Protein AF-0000000081042507 (afdb_homodimer)

Radius of gyration: 33.46 Å; Cα contacts (8 Å, |Δi|>4): 1406; chains: 2; bounding box: 87×88×165 Å

Solvent-accessible surface area (backbone atoms only — not comparable to full-atom values): 45639 Å² total; per-residue (Å²): 136,84,80,79,80,81,81,81,81,81,83,81,81,78,78,77,79,76,79,81,72,80,75,75,75,75,74,64,66,65,68,59,54,66,60,54,75,64,58,70,52,71,78,44,45,48,24,38,34,19,12,66,37,70,68,48,39,35,51,48,43,65,64,67,48,42,57,83,32,33,35,37,30,42,35,46,64,66,41,69,50,49,47,50,44,62,75,31,33,47,32,34,43,37,26,28,57,69,71,89,53,79,87,63,72,76,74,73,52,85,87,69,62,74,69,67,73,69,71,51,52,76,45,51,47,50,71,63,76,91,62,74,71,63,76,57,65,92,36,35,45,80,46,73,29,85,46,82,88,44,52,56,52,71,63,38,70,47,48,73,54,74,58,69,48,43,31,40,39,39,23,59,29,71,62,68,70,30,79,47,41,63,60,48,50,53,49,48,54,52,52,52,71,71,36,83,50,77,55,30,26,33,39,33,44,20,46,61,42,17,54,48,24,72,25,36,34,35,32,72,55,45,67,72,57,61,65,85,71,70,74,51,35,36,28,18,12,54,59,70,64,53,46,57,63,39,47,80,75,65,53,78,42,32,79,65,38,36,34,38,28,32,44,29,53,64,30,66,66,43,51,57,45,38,74,57,20,70,43,40,40,26,22,22,74,46,62,69,40,38,54,50,15,39,67,77,39,71,90,51,52,66,42,70,40,52,81,71,33,46,38,58,52,52,50,50,52,52,51,52,50,51,50,54,47,53,52,43,66,71,47,68,67,85,76,56,71,56,61,54,45,47,42,45,43,30,57,61,104,56,54,65,79,57,34,41,31,37,37,39,42,47,88,53,35,44,39,76,49,48,52,66,58,48,50,50,49,55,50,41,45,41,28,48,32,55,33,44,30,35,40,33,34,12,35,31,49,26,52,43,30,73,26,39,37,22,42,69,61,51,50,51,53,52,52,60,70,70,103,140,81,82,79,77,80,79,80,77,79,81,78,81,77,80,76,81,78,76,81,73,78,76,75,75,76,74,64,67,66,68,60,55,65,61,55,75,66,57,68,53,69,79,45,44,48,23,38,33,19,12,66,38,71,69,48,40,36,51,48,44,64,64,67,47,41,60,83,32,33,36,37,30,42,35,47,71,69,42,72,51,48,48,49,46,61,74,31,32,48,32,36,42,36,26,28,57,68,71,89,49,79,85,65,69,75,74,74,53,85,87,70,61,73,66,69,72,68,70,52,52,72,41,42,54,73,64,53,68,89,64,81,74,61,74,56,63,90,36,36,45,80,46,73,31,86,46,79,87,44,51,58,52,72,63,38,70,48,48,71,55,75,57,68,48,41,31,40,37,40,22,59,28,71,64,68,71,31,80,49,42,64,58,50,50,53,50,49,54,53,53,53,70,70,36,83,50,77,56,32,26,34,40,32,45,20,47,61,41,18,54,49,25,71,26,38,35,35,32,72,54,39,66,74,52,48,94,73,62,78,78,53,34,36,28,18,14,52,60,69,64,52,47,57,63,38,50,79,74,64,52,79,44,32,79,66,38,34,35,40,26,31,43,28,54,64,31,65,65,43,51,56,46,37,73,56,20,70,42,42,40,25,22,23,74,45,62,68,39,38,54,51,14,38,67,76,37,69,90,51,51,67,43,71,40,53,81,70,34,45,39,58,50,50,50,51,51,51,52,52,50,52,50,52,47,53,52,42,65,70,48,68,68,86,76,55,71,56,61,55,45,47,42,45,45,30,56,59,104,56,56,67,78,56,33,40,32,36,37,39,43,46,87,53,35,44,40,77,48,45,52,68,57,48,51,51,48,54,50,42,44,45,28,47,32,56,35,45,30,37,40,34,32,12,36,29,50,25,53,42,30,73,27,37,35,22,43,68,62,52,49,53,52,52,51,60,70,71,103

Foldseek 3Di:
DDPPDPPPPPPPPPPPPPDPPPPPPPPDPVVVVVLCQLVPLLLQFLFAAEEADPVLLLVCLLSNEAAAFEEEEELDQLPSNLLSNQVGYQAYEYEAADDDAPPDDPPCPPVNDPDDPPNCRNNVNADPDPPRPPSNVNHYDYYYDHAPVCVCCSQCVDVVDNDAGQEYEYEVCSHPVDQPPVVVVVVVVVVCVSHPRNRHGYYYYHSVLLVVLLQEAALVCCLVVVDDSFFQHEYEYADPVSLLSCLLSQLPPQLAFAEEEEPCFLPPSQVSNCVSHVHTEYEYQDPVRQVNNCVVPVPHHYDYDDLQPLVVVQVSSLVSLVVLVVVVVVVPDDDDPSSVVNSVCADDVHHDAAGQEYEYDDPPQQEQDCPVVVVSSVVSNCVRRVYRYYYYRHPNSNVNNSRYHYSVVVVVVSVVVVD/DDPPDPCPPPPPPPPPPPDDPPPPPPPDPVVVVVLCQLPPLLLQFLFAAEEQDPVLLLVCLLSNAAAAFEEEEELDQLPSNLLSNQVHYQAYEYEAADDDQPPDDPPCPPVNPPDDPPSCRRRVNQDPDPPNPPSNVNHYDYDYDHAPVCVCCSQCVDVVDLDAGQEYEYEVCSHPVDQPPVVVVVVVVVVCVSHPRNRHGYYYYHSVLLVVLLQEAALVVCLVVVVPRAWDHEYEYADPVSLLSCLLSQLPPQLAFAEEEEPCFLPPSQVSNCVSHVHTEYEYQDPVRQVNNCVVPVPHHYDYDDLQPLVVVQVSSLVSLVVLVVVVVVVPDDDDPSSVVNSVCADDVHHDAAGAEYEYDDPPQQEQDCPVVVVVSVVSNCVRRVYRYYYYRHPNSNVNNSRYHYSVVVVVVSVVVVD

Organism: NCBI:txid2856

InterPro domains:
  IPR029063 S-adenosyl-L-methionine-dependent methyltransferase superfamily [G3DSA:3.40.50.150] (221-330)
  IPR029063 S-adenosyl-L-methionine-dependent methyltransferase superfamily [SSF53335] (223-309)

Sequence (838 aa):
MSTQTFLLASFLLAFVLFDDLPITLALSSSSFQAQTKYNDVSQFKNKIIACASTKELTLAVEFCVKPHYRVAELGSQLREVSTQICESCASATLVDVQRKFPKTPPAVSDDGATISKQKQRTAAMRLQSGKEDIFFPEISTFREIKKLQDWREAFFPSLSEPSSYDVLVLDVNAIVGNDLEWTSLSLIQEFQNQQSNKDLIILVKSLGLSQFASRLVYGKRYTKDYNAIPPPHILATVGVQEYRDTIPHVVIKPDSDAILEVGCHFGTTTALLEQAGKYCIGVDVGSKIIKQAKNKYPDVFFAVGDAWKTASLLRIQQEYYKQEKQSHINYNNDDGPAAAAAAAAATENGTRVGFDVVFVDVGGLSGSDGLLEAILLVTSIQNALEPRCIVIKSLCMQRLSTTLVSFWELRKRMKQTAEMSTQTFLLASFLLAFVLFDDLPITLALSSSSFQAQTKYNDVSQFKNKIIACASTKELTLAVEFCVKPHYRVAELGSQLREVSTQICESCASATLVDVQRKFPKTPPAVSDDGATISKQKQRTAAMRLQSGKEDIFFPEISTFREIKKLQDWREAFFPSLSEPSSYDVLVLDVNAIVGNDLEWTSLSLIQEFQNQQSNKDLIILVKSLGLSQFASRLVYGKRYTKDYNAIPPPHILATVGVQEYRDTIPHVVIKPDSDAILEVGCHFGTTTALLEQAGKYCIGVDVGSKIIKQAKNKYPDVFFAVGDAWKTASLLRIQQEYYKQEKQSHINYNNDDGPAAAAAAAAATENGTRVGFDVVFVDVGGLSGSDGLLEAILLVTSIQNALEPRCIVIKSLCMQRLSTTLVSFWELRKRMKQTAE

Secondary structure (DSSP, 8-state):
----------------------------THHHHHHHTT--GGGGTT-EEEESSHHHHHHHHHHH--TT-EEEEES--SSHHHHHHHHH-SEEEEEEE-----SS-----TTS----TTHHHHHHTS--SSS---SSTTTEEEEEESSGGGHHHHH-SSTTS----SEEEE-HHHHHSS--HHHHHHHHHHHHHH-S-TT-EEEEE-HHHHHHHHHEEEHHHHHHS----PSPEEEEE-HHHHHHHTHHHH---TTT-EEEEES-TTSHHHHHHHHH-SEEEEEES-HHHHHHHHHH-TTSEEEE--TT-HHHHHHHHHHHHHHHHHHHHH--SS--HHHHHHHHHHHSS----S-SEEEE--TTSSSSS-HHHHHHHHHHHHHHH--SEEEEE-HHHHHHHHHEEEHHHHHHHHHHHH-/----------------------------THHHHHHHTT--GGGGTT-EEEESSHHHHHHHHHHH--TT-EEEEES--SSHHHHHHHHH-SEEEEEEE-----SS-----TTS----HHHHHHHHHHH-SSS---SSTTTEEEEEESSGGGHHHHH-SSTTS----SEEEE-HHHHHSS--HHHHHHHHHHHHHT-S-TT-EEEEE-HHHHHHHHHEEEHHHHHHHGGG-PSSEEEEE-HHHHHHHTHHHH---TTT-EEEEES-TTSHHHHHHHHH-SEEEEEES-HHHHHHHHHH-TTSEEEE--TT-HHHHHHHHHHHHHHHHHHHHH--SS--HHHHHHHHHHHSS----S-SEEEE--TTSSSSS-HHHHHHHHHHHHHHH--SEEEEE-HHHHHHHHHEEEHHHHHHHHHHHH-

Structure (mmCIF, N/CA/C/O backbone):
data_AF-0000000081042507-model_v1
#
loop_
_entity.id
_entity.type
_entity.pdbx_description
1 polymer 'Methyltransferase domain-containing protein'
#
loop_
_atom_site.group_PDB
_atom_site.id
_atom_site.type_symbol
_atom_site.label_atom_id
_atom_site.label_alt_id
_atom_site.label_comp_id
_atom_site.label_asym_id
_atom_site.label_entity_id
_atom_site.label_seq_id
_atom_site.pdbx_PDB_ins_code
_atom_site.Cartn_x
_atom_site.Cartn_y
_atom_site.Cartn_z
_atom_site.occupancy
_atom_site.B_iso_or_equiv
_atom_site.auth_seq_id
_atom_site.auth_comp_id
_atom_site.auth_asym_id
_atom_site.auth_atom_id
_atom_site.pdbx_PDB_model_num
ATOM 1 N N . MET A 1 1 ? -18.453 37.25 -83.875 1 22.61 1 MET A N 1
ATOM 2 C CA . MET A 1 1 ? -18.578 38.312 -82.875 1 22.61 1 MET A CA 1
ATOM 3 C C . MET A 1 1 ? -19.75 38.062 -81.938 1 22.61 1 MET A C 1
ATOM 5 O O . MET A 1 1 ? -20.234 38.969 -81.25 1 22.61 1 MET A O 1
ATOM 9 N N . SER A 1 2 ? -20.203 36.875 -81.938 1 23.75 2 SER A N 1
ATOM 10 C CA . SER A 1 2 ? -21.422 36.156 -81.562 1 23.75 2 SER A CA 1
ATOM 11 C C . SER A 1 2 ? -21.641 36.219 -80 1 23.75 2 SER A C 1
ATOM 13 O O . SER A 1 2 ? -20.766 35.812 -79.25 1 23.75 2 SER A O 1
ATOM 15 N N . THR A 1 3 ? -22.531 37.156 -79.5 1 25.12 3 THR A N 1
ATOM 16 C CA . THR A 1 3 ? -22.969 37.938 -78.375 1 25.12 3 THR A CA 1
ATOM 17 C C . THR A 1 3 ? -23.641 37.062 -77.312 1 25.12 3 THR A C 1
ATOM 19 O O . THR A 1 3 ? -24.797 36.656 -77.5 1 25.12 3 THR A O 1
ATOM 22 N N . GLN A 1 4 ? -22.938 35.969 -76.812 1 24.47 4 GLN A N 1
ATOM 23 C CA . GLN A 1 4 ? -23.422 34.844 -76 1 24.47 4 GLN A CA 1
ATOM 24 C C . GLN A 1 4 ? -23.969 35.344 -74.688 1 24.47 4 GLN A C 1
ATOM 26 O O . GLN A 1 4 ? -23.234 35.969 -73.875 1 24.47 4 GLN A O 1
ATOM 31 N N . THR A 1 5 ? -25.312 35.625 -74.5 1 23.89 5 THR A N 1
ATOM 32 C CA . THR A 1 5 ? -26.266 36.281 -73.625 1 23.89 5 THR A CA 1
ATOM 33 C C . THR A 1 5 ? -26.281 35.625 -72.25 1 23.89 5 THR A C 1
ATOM 35 O O . THR A 1 5 ? -26.625 34.438 -72.125 1 23.89 5 THR A O 1
ATOM 38 N N . PHE A 1 6 ? -25.391 36 -71.25 1 24.78 6 PHE A N 1
ATOM 39 C CA . PHE A 1 6 ? -25.031 35.562 -69.938 1 24.78 6 PHE A CA 1
ATOM 40 C C . PHE A 1 6 ? -26.219 35.719 -68.938 1 24.78 6 PHE A C 1
ATOM 42 O O . PHE A 1 6 ? -26.641 36.844 -68.688 1 24.78 6 PHE A O 1
ATOM 49 N N . LEU A 1 7 ? -27.234 34.812 -69 1 21.58 7 LEU A N 1
ATOM 50 C CA . LEU A 1 7 ? -28.547 34.844 -68.312 1 21.58 7 LEU A CA 1
ATOM 51 C C . LEU A 1 7 ? -28.406 34.875 -66.812 1 21.58 7 LEU A C 1
ATOM 53 O O . LEU A 1 7 ? -27.859 33.938 -66.25 1 21.58 7 LEU A O 1
ATOM 57 N N . LEU A 1 8 ? -28.297 36.062 -66.125 1 21.17 8 LEU A N 1
ATOM 58 C CA . LEU A 1 8 ? -28.109 36.562 -64.75 1 21.17 8 LEU A CA 1
ATOM 59 C C . LEU A 1 8 ? -29.281 36.188 -63.844 1 21.17 8 LEU A C 1
ATOM 61 O O . LEU A 1 8 ? -30.375 36.719 -64 1 21.17 8 LEU A O 1
ATOM 65 N N . ALA A 1 9 ? -29.609 34.875 -63.594 1 20.84 9 ALA A N 1
ATOM 66 C CA . ALA A 1 9 ? -30.812 34.406 -62.906 1 20.84 9 ALA A CA 1
ATOM 67 C C . ALA A 1 9 ? -30.875 34.938 -61.5 1 20.84 9 ALA A C 1
ATOM 69 O O . ALA A 1 9 ? -29.922 34.75 -60.719 1 20.84 9 ALA A O 1
ATOM 70 N N . SER A 1 10 ? -31.75 35.938 -61.062 1 20.83 10 SER A N 1
ATOM 71 C CA . SER A 1 10 ? -32.125 36.812 -59.938 1 20.83 10 SER A CA 1
ATOM 72 C C . SER A 1 10 ? -32.719 35.969 -58.812 1 20.83 10 SER A C 1
ATOM 74 O O . SER A 1 10 ? -33.812 35.438 -58.906 1 20.83 10 SER A O 1
ATOM 76 N N . PHE A 1 11 ? -31.984 35.031 -58.062 1 22.27 11 PHE A N 1
ATOM 77 C CA . PHE A 1 11 ? -32.5 34.188 -57 1 22.27 11 PHE A CA 1
ATOM 78 C C . PHE A 1 11 ? -33.062 35.031 -55.875 1 22.27 11 PHE A C 1
ATOM 80 O O . PHE A 1 11 ? -32.344 35.844 -55.281 1 22.27 11 PHE A O 1
ATOM 87 N N . LEU A 1 12 ? -34.375 35.406 -55.844 1 20.08 12 LEU A N 1
ATOM 88 C CA . LEU A 1 12 ? -35.281 36.125 -54.938 1 20.08 12 LEU A CA 1
ATOM 89 C C . LEU A 1 12 ? -35.25 35.562 -53.531 1 20.08 12 LEU A C 1
ATOM 91 O O . LEU A 1 12 ? -35.594 34.375 -53.344 1 20.08 12 LEU A O 1
ATOM 95 N N . LEU A 1 13 ? -34.469 36.094 -52.531 1 20.81 13 LEU A N 1
ATOM 96 C CA . LEU A 1 13 ? -34.188 35.906 -51.125 1 20.81 13 LEU A CA 1
ATOM 97 C C . LEU A 1 13 ? -35.438 36.125 -50.281 1 20.81 13 LEU A C 1
ATOM 99 O O . LEU A 1 13 ? -35.938 37.25 -50.156 1 20.81 13 LEU A O 1
ATOM 103 N N . ALA A 1 14 ? -36.562 35.344 -50.469 1 20.66 14 ALA A N 1
ATOM 104 C CA . ALA A 1 14 ? -37.812 35.531 -49.75 1 20.66 14 ALA A CA 1
ATOM 105 C C . ALA A 1 14 ? -37.562 35.5 -48.219 1 20.66 14 ALA A C 1
ATOM 107 O O . ALA A 1 14 ? -37.062 34.5 -47.719 1 20.66 14 ALA A O 1
ATOM 108 N N . PHE A 1 15 ? -37.438 36.625 -47.5 1 22.38 15 PHE A N 1
ATOM 109 C CA . PHE A 1 15 ? -37.25 36.969 -46.094 1 22.38 15 PHE A CA 1
ATOM 110 C C . PHE A 1 15 ? -38.469 36.531 -45.281 1 22.38 15 PHE A C 1
ATOM 112 O O . PHE A 1 15 ? -39.5 37.188 -45.281 1 22.38 15 PHE A O 1
ATOM 119 N N . VAL A 1 16 ? -39 35.281 -45.312 1 22.2 16 VAL A N 1
ATOM 120 C CA . VAL A 1 16 ? -40.219 34.969 -44.562 1 22.2 16 VAL A CA 1
ATOM 121 C C . VAL A 1 16 ? -40 35.344 -43.094 1 22.2 16 VAL A C 1
ATOM 123 O O . VAL A 1 16 ? -39.031 34.906 -42.469 1 22.2 16 VAL A O 1
ATOM 126 N N . LEU A 1 17 ? -40.656 36.375 -42.594 1 22.56 17 LEU A N 1
ATOM 127 C CA . LEU A 1 17 ? -40.844 36.969 -41.281 1 22.56 17 LEU A CA 1
ATOM 128 C C . LEU A 1 17 ? -41.375 35.969 -40.281 1 22.56 17 LEU A C 1
ATOM 130 O O . LEU A 1 17 ? -42.531 35.5 -40.406 1 22.56 17 LEU A O 1
ATOM 134 N N . PHE A 1 18 ? -40.75 34.781 -40 1 22.09 18 PHE A N 1
ATOM 135 C CA . PHE A 1 18 ? -41.312 33.844 -39.031 1 22.09 18 PHE A CA 1
ATOM 136 C C . PHE A 1 18 ? -41.594 34.531 -37.688 1 22.09 18 PHE A C 1
ATOM 138 O O . PHE A 1 18 ? -40.719 35.188 -37.156 1 22.09 18 PHE A O 1
ATOM 145 N N . ASP A 1 19 ? -42.844 34.875 -37.344 1 22.23 19 ASP A N 1
ATOM 146 C CA . ASP A 1 19 ? -43.5 35.312 -36.125 1 22.23 19 ASP A CA 1
ATOM 147 C C . ASP A 1 19 ? -43.031 34.531 -34.906 1 22.23 19 ASP A C 1
ATOM 149 O O . ASP A 1 19 ? -42.812 33.312 -35 1 22.23 19 ASP A O 1
ATOM 153 N N . ASP A 1 20 ? -42.562 35.188 -33.844 1 22.73 20 ASP A N 1
ATOM 154 C CA . ASP A 1 20 ? -41.969 34.938 -32.531 1 22.73 20 ASP A CA 1
ATOM 155 C C . ASP A 1 20 ? -42.906 34.125 -31.656 1 22.73 20 ASP A C 1
ATOM 157 O O . ASP A 1 20 ? -43.875 34.656 -31.109 1 22.73 20 ASP A O 1
ATOM 161 N N . LEU A 1 21 ? -43.594 33.062 -32.062 1 24.88 21 LEU A N 1
ATOM 162 C CA . LEU A 1 21 ? -44.469 32.469 -31.078 1 24.88 21 LEU A CA 1
ATOM 163 C C . LEU A 1 21 ? -43.719 32.188 -29.781 1 24.88 21 LEU A C 1
ATOM 165 O O . LEU A 1 21 ? -42.625 31.609 -29.797 1 24.88 21 LEU A O 1
ATOM 169 N N . PRO A 1 22 ? -44.125 32.875 -28.656 1 25.73 22 PRO A N 1
ATOM 170 C CA . PRO A 1 22 ? -43.531 32.75 -27.312 1 25.73 22 PRO A CA 1
ATOM 171 C C . PRO A 1 22 ? -43.625 31.328 -26.766 1 25.73 22 PRO A C 1
ATOM 173 O O . PRO A 1 22 ? -44.719 30.781 -26.625 1 25.73 22 PRO A O 1
ATOM 176 N N . ILE A 1 23 ? -42.969 30.344 -27.25 1 25.16 23 ILE A N 1
ATOM 177 C CA . ILE A 1 23 ? -43.062 29.031 -26.609 1 25.16 23 ILE A CA 1
ATOM 178 C C . ILE A 1 23 ? -42.719 29.141 -25.141 1 25.16 23 ILE A C 1
ATOM 180 O O . ILE A 1 23 ? -41.562 29.438 -24.781 1 25.16 23 ILE A O 1
ATOM 184 N N . THR A 1 24 ? -43.656 29.578 -24.328 1 25.69 24 THR A N 1
ATOM 185 C CA . THR A 1 24 ? -43.625 29.422 -22.875 1 25.69 24 THR A CA 1
ATOM 186 C C . THR A 1 24 ? -43.344 27.969 -22.484 1 25.69 24 THR A C 1
ATOM 188 O O . THR A 1 24 ? -44.188 27.094 -22.719 1 25.69 24 THR A O 1
ATOM 191 N N . LEU A 1 25 ? -42.188 27.484 -22.734 1 24.23 25 LEU A N 1
ATOM 192 C CA . LEU A 1 25 ? -41.844 26.172 -22.156 1 24.23 25 LEU A CA 1
ATOM 193 C C . LEU A 1 25 ? -42.156 26.141 -20.672 1 24.23 25 LEU A C 1
ATOM 195 O O . LEU A 1 25 ? -41.5 26.859 -19.891 1 24.23 25 LEU A O 1
ATOM 199 N N . ALA A 1 26 ? -43.406 25.875 -20.297 1 27.61 26 ALA A N 1
ATOM 200 C CA . ALA A 1 26 ? -43.781 25.469 -18.938 1 27.61 26 ALA A CA 1
ATOM 201 C C . ALA A 1 26 ? -42.875 24.344 -18.422 1 27.61 26 ALA A C 1
ATOM 203 O O . ALA A 1 26 ? -42.969 23.203 -18.891 1 27.61 26 ALA A O 1
ATOM 204 N N . LEU A 1 27 ? -41.625 24.688 -18.156 1 28.25 27 LEU A N 1
ATOM 205 C CA . LEU A 1 27 ? -40.812 23.812 -17.312 1 28.25 27 LEU A CA 1
ATOM 206 C C . LEU A 1 27 ? -41.625 23.266 -16.156 1 28.25 27 LEU A C 1
ATOM 208 O O . LEU A 1 27 ? -42.125 24.031 -15.312 1 28.25 27 LEU A O 1
ATOM 212 N N . SER A 1 28 ? -42.375 22.219 -16.375 1 29.02 28 SER A N 1
ATOM 213 C CA . SER A 1 28 ? -43.219 21.547 -15.391 1 29.02 28 SER A CA 1
ATOM 214 C C . SER A 1 28 ? -42.5 21.406 -14.055 1 29.02 28 SER A C 1
ATOM 216 O O . SER A 1 28 ? -41.281 21.234 -14.016 1 29.02 28 SER A O 1
ATOM 218 N N . SER A 1 29 ? -43.188 21.797 -12.945 1 33.88 29 SER A N 1
ATOM 219 C CA . SER A 1 29 ? -43 21.766 -11.5 1 33.88 29 SER A CA 1
ATOM 220 C C . SER A 1 29 ? -42.5 20.406 -11.047 1 33.88 29 SER A C 1
ATOM 222 O O . SER A 1 29 ? -42.031 20.25 -9.922 1 33.88 29 SER A O 1
ATOM 224 N N . SER A 1 30 ? -42.812 19.375 -11.828 1 33.72 30 SER A N 1
ATOM 225 C CA . SER A 1 30 ? -42.562 18.047 -11.289 1 33.72 30 SER A CA 1
ATOM 226 C C . SER A 1 30 ? -41.062 17.797 -11.18 1 33.72 30 SER A C 1
ATOM 228 O O . SER A 1 30 ? -40.625 16.891 -10.461 1 33.72 30 SER A O 1
ATOM 230 N N . SER A 1 31 ? -40.312 18.422 -12.078 1 33.44 31 SER A N 1
ATOM 231 C CA . SER A 1 31 ? -38.875 18.125 -11.977 1 33.44 31 SER A CA 1
ATOM 232 C C . SER A 1 31 ? -38.281 18.766 -10.727 1 33.44 31 SER A C 1
ATOM 234 O O . SER A 1 31 ? -37.188 18.359 -10.281 1 33.44 31 SER A O 1
ATOM 236 N N . PHE A 1 32 ? -38.906 19.859 -10.227 1 33.56 32 PHE A N 1
ATOM 237 C CA . PHE A 1 32 ? -38.469 20.484 -8.984 1 33.56 32 PHE A CA 1
ATOM 238 C C . PHE A 1 32 ? -38.812 19.609 -7.781 1 33.56 32 PHE A C 1
ATOM 240 O O . PHE A 1 32 ? -38.094 19.578 -6.793 1 33.56 32 PHE A O 1
ATOM 247 N N . GLN A 1 33 ? -40 18.922 -7.801 1 33.16 33 GLN A N 1
ATOM 248 C CA . GLN A 1 33 ? -40.406 18.094 -6.672 1 33.16 33 GLN A CA 1
ATOM 249 C C . GLN A 1 33 ? -39.5 16.891 -6.5 1 33.16 33 GLN A C 1
ATOM 251 O O . GLN A 1 33 ? -39.25 16.438 -5.379 1 33.16 33 GLN A O 1
ATOM 256 N N . ALA A 1 34 ? -39.125 16.25 -7.586 1 34.78 34 ALA A N 1
ATOM 257 C CA . ALA A 1 34 ? -38.219 15.109 -7.426 1 34.78 34 ALA A CA 1
ATOM 258 C C . ALA A 1 34 ? -36.875 15.539 -6.859 1 34.78 34 ALA A C 1
ATOM 260 O O . ALA A 1 34 ? -36.062 14.695 -6.438 1 34.78 34 ALA A O 1
ATOM 261 N N . GLN A 1 35 ? -36.438 16.734 -6.941 1 36.78 35 GLN A N 1
ATOM 262 C CA . GLN A 1 35 ? -35.25 17.344 -6.332 1 36.78 35 GLN A CA 1
ATOM 263 C C . GLN A 1 35 ? -35.406 17.391 -4.812 1 36.78 35 GLN A C 1
ATOM 265 O O . GLN A 1 35 ? -34.375 17.422 -4.102 1 36.78 35 GLN A O 1
ATOM 270 N N . THR A 1 36 ? -36.594 17.547 -4.281 1 39.25 36 THR A N 1
ATOM 271 C CA . THR A 1 36 ? -36.812 17.688 -2.844 1 39.25 36 THR A CA 1
ATOM 272 C C . THR A 1 36 ? -36.469 16.391 -2.117 1 39.25 36 THR A C 1
ATOM 274 O O . THR A 1 36 ? -36.125 16.422 -0.932 1 39.25 36 THR A O 1
ATOM 277 N N . LYS A 1 37 ? -36.875 15.219 -2.695 1 40.47 37 LYS A N 1
ATOM 278 C CA . LYS A 1 37 ? -36.906 13.953 -1.966 1 40.47 37 LYS A CA 1
ATOM 279 C C . LYS A 1 37 ? -35.469 13.5 -1.603 1 40.47 37 LYS A C 1
ATOM 281 O O . LYS A 1 37 ? -35.312 12.523 -0.867 1 40.47 37 LYS A O 1
ATOM 286 N N . TYR A 1 38 ? -34.438 13.82 -2.326 1 45.88 38 TYR A N 1
ATOM 287 C CA . TYR A 1 38 ? -33.125 13.367 -1.923 1 45.88 38 TYR A CA 1
ATOM 288 C C . TYR A 1 38 ? -32.531 14.266 -0.836 1 45.88 38 TYR A C 1
ATOM 290 O O . TYR A 1 38 ? -31.375 14.672 -0.909 1 45.88 38 TYR A O 1
ATOM 298 N N . ASN A 1 39 ? -33.344 15.023 -0.231 1 48.16 39 ASN A N 1
ATOM 299 C CA . ASN A 1 39 ? -33.031 16.094 0.705 1 48.16 39 ASN A CA 1
ATOM 300 C C . ASN A 1 39 ? -32.219 15.594 1.889 1 48.16 39 ASN A C 1
ATOM 302 O O . ASN A 1 39 ? -31.656 16.391 2.66 1 48.16 39 ASN A O 1
ATOM 306 N N . ASP A 1 40 ? -32.375 14.367 2.191 1 59.28 40 ASP A N 1
ATOM 307 C CA . ASP A 1 40 ? -31.688 14.062 3.449 1 59.28 40 ASP A CA 1
ATOM 308 C C . ASP A 1 40 ? -30.203 13.766 3.223 1 59.28 40 ASP A C 1
ATOM 310 O O . ASP A 1 40 ? -29.844 12.641 2.889 1 59.28 40 ASP A O 1
ATOM 314 N N . VAL A 1 41 ? -29.453 14.836 3.102 1 64.5 41 VAL A N 1
ATOM 315 C CA . VAL A 1 41 ? -28.016 14.82 2.867 1 64.5 41 VAL A CA 1
ATOM 316 C C . VAL A 1 41 ? -27.312 14.219 4.074 1 64.5 41 VAL A C 1
ATOM 318 O O . VAL A 1 41 ? -26.109 13.938 4.023 1 64.5 41 VAL A O 1
ATOM 321 N N . SER A 1 42 ? -28.125 13.906 5.047 1 71.81 42 SER A N 1
ATOM 322 C CA . SER A 1 42 ? -27.484 13.422 6.266 1 71.81 42 SER A CA 1
ATOM 323 C C . SER A 1 42 ? -26.781 12.086 6.031 1 71.81 42 SER A C 1
ATOM 325 O O . SER A 1 42 ? -25.797 11.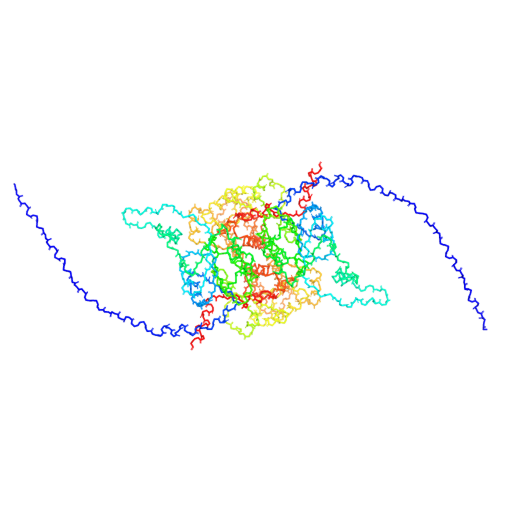773 6.695 1 71.81 42 SER A O 1
ATOM 327 N N . GLN A 1 43 ? -27.234 11.43 4.969 1 78.75 43 GLN A N 1
ATOM 328 C CA . GLN A 1 43 ? -26.688 10.102 4.715 1 78.75 43 GLN A CA 1
ATOM 329 C C . GLN A 1 43 ? -25.281 10.188 4.109 1 78.75 43 GLN A C 1
ATOM 331 O O . GLN A 1 43 ? -24.547 9.195 4.082 1 78.75 43 GLN A O 1
ATOM 336 N N . PHE A 1 44 ? -24.969 11.352 3.727 1 85.44 44 PHE A N 1
ATOM 337 C CA . PHE A 1 44 ? -23.688 11.492 3.051 1 85.44 44 PHE A CA 1
ATOM 338 C C . PHE A 1 44 ? -22.609 11.977 4.02 1 85.44 44 PHE A C 1
ATOM 340 O O . PHE A 1 44 ? -21.422 11.93 3.705 1 85.44 44 PHE A O 1
ATOM 347 N N . LYS A 1 45 ? -23.078 12.359 5.195 1 87.94 45 LYS A N 1
ATOM 348 C CA . LYS A 1 45 ? -22.125 12.906 6.16 1 87.94 45 LYS A CA 1
ATOM 349 C C . LYS A 1 45 ? -21.125 11.852 6.609 1 87.94 45 LYS A C 1
ATOM 351 O O . LYS A 1 45 ? -21.484 10.703 6.852 1 87.94 45 LYS A O 1
ATOM 356 N N . ASN A 1 46 ? -19.859 12.242 6.574 1 91.38 46 ASN A N 1
ATOM 357 C CA . ASN A 1 46 ? -18.75 11.422 7.008 1 91.38 46 ASN A CA 1
ATOM 358 C C . ASN A 1 46 ? -18.547 10.219 6.086 1 91.38 46 ASN A C 1
ATOM 360 O O . ASN A 1 46 ? -18.25 9.117 6.551 1 91.38 46 ASN A O 1
ATOM 364 N N . LYS A 1 47 ? -18.859 10.438 4.801 1 94.62 47 LYS A N 1
ATOM 365 C CA . LYS A 1 47 ? -18.672 9.367 3.816 1 94.62 47 LYS A CA 1
ATOM 366 C C . LYS A 1 47 ? -17.625 9.75 2.783 1 94.62 47 LYS A C 1
ATOM 368 O O . LYS A 1 47 ? -17.391 10.938 2.529 1 94.62 47 LYS A O 1
ATOM 373 N N . ILE A 1 48 ? -16.969 8.789 2.365 1 97.69 48 ILE A N 1
ATOM 374 C CA . ILE A 1 48 ? -16.125 8.867 1.173 1 97.69 48 ILE A CA 1
ATOM 375 C C . ILE A 1 48 ? -16.844 8.219 -0.007 1 97.69 48 ILE A C 1
ATOM 377 O O . ILE A 1 48 ? -16.969 6.996 -0.072 1 97.69 48 ILE A O 1
ATOM 381 N N . ILE A 1 49 ? -17.297 9.031 -0.879 1 97.88 49 ILE A N 1
ATOM 382 C CA . ILE A 1 49 ? -18.062 8.547 -2.023 1 97.88 49 ILE A CA 1
ATOM 383 C C . ILE A 1 49 ? -17.156 8.469 -3.252 1 97.88 49 ILE A C 1
ATOM 385 O O . ILE A 1 49 ? -16.734 9.5 -3.783 1 97.88 49 ILE A O 1
ATOM 389 N N . ALA A 1 50 ? -16.891 7.273 -3.699 1 98.31 50 ALA A N 1
ATOM 390 C CA . ALA A 1 50 ? -16.016 7.035 -4.836 1 98.31 50 ALA A CA 1
ATOM 391 C C . ALA A 1 50 ? -16.797 6.988 -6.145 1 98.31 50 ALA A C 1
ATOM 393 O O . ALA A 1 50 ? -17.75 6.223 -6.273 1 98.31 50 ALA A O 1
ATOM 394 N N . CYS A 1 51 ? -16.391 7.809 -7.059 1 98.19 51 CYS A N 1
ATOM 395 C CA . CYS A 1 51 ? -17.016 7.906 -8.375 1 98.19 51 CYS A CA 1
ATOM 396 C C . CYS A 1 51 ? -16.094 7.34 -9.453 1 98.19 51 CYS A C 1
ATOM 398 O O . CYS A 1 51 ? -14.922 7.691 -9.523 1 98.19 51 CYS A O 1
ATOM 400 N N . ALA A 1 52 ? -16.641 6.559 -10.398 1 96.56 52 ALA A N 1
ATOM 401 C CA . ALA A 1 52 ? -15.844 5.852 -11.391 1 96.56 52 ALA A CA 1
ATOM 402 C C . ALA A 1 52 ? -15.516 6.754 -12.578 1 96.56 52 ALA A C 1
ATOM 404 O O . ALA A 1 52 ? -14.633 6.441 -13.383 1 96.56 52 ALA A O 1
ATOM 405 N N . SER A 1 53 ? -16.281 7.871 -12.719 1 96.06 53 SER A N 1
ATOM 406 C CA . SER A 1 53 ? -16.109 8.734 -13.883 1 96.06 53 SER A CA 1
ATOM 407 C C . SER A 1 53 ? -16.391 10.188 -13.539 1 96.06 53 SER A C 1
ATOM 409 O O . SER A 1 53 ? -16.906 10.492 -12.461 1 96.06 53 SER A O 1
ATOM 411 N N . THR A 1 54 ? -16.031 11.07 -14.477 1 96 54 THR A N 1
ATOM 412 C CA . THR A 1 54 ? -16.328 12.492 -14.32 1 96 54 THR A CA 1
ATOM 413 C C . THR A 1 54 ? -17.828 12.734 -14.289 1 96 54 THR A C 1
ATOM 415 O O . THR A 1 54 ? -18.312 13.586 -13.531 1 96 54 THR A O 1
ATOM 418 N N . LYS A 1 55 ? -18.547 11.984 -15.07 1 95.94 55 LYS A N 1
ATOM 419 C CA . LYS A 1 55 ? -20 12.094 -15.086 1 95.94 55 LYS A CA 1
ATOM 420 C C . LYS A 1 55 ? -20.594 11.758 -13.719 1 95.94 55 LYS A C 1
ATOM 422 O O . LYS A 1 55 ? -21.453 12.484 -13.203 1 95.94 55 LYS A O 1
ATOM 427 N N . GLU A 1 56 ? -20.109 10.656 -13.133 1 96.5 56 GLU A N 1
ATOM 428 C CA . GLU A 1 56 ? -20.578 10.281 -11.797 1 96.5 56 GLU A CA 1
ATOM 429 C C . GLU A 1 56 ? -20.203 11.344 -10.766 1 96.5 56 GLU A C 1
ATOM 431 O O . GLU A 1 56 ? -21 11.656 -9.883 1 96.5 56 GLU A O 1
ATOM 436 N N . LEU A 1 57 ? -18.984 11.867 -10.898 1 97.88 57 LEU A N 1
ATOM 437 C CA . LEU A 1 57 ? -18.547 12.883 -9.953 1 97.88 57 LEU A CA 1
ATOM 438 C C . LEU A 1 57 ? -19.422 14.125 -10.031 1 97.88 57 LEU A C 1
ATOM 440 O O . LEU A 1 57 ? -19.797 14.695 -9.008 1 97.88 57 LEU A O 1
ATOM 444 N N . THR A 1 58 ? -19.766 14.562 -11.25 1 96.75 58 THR A N 1
ATOM 445 C CA . THR A 1 58 ? -20.625 15.727 -11.445 1 96.75 58 THR A CA 1
ATOM 446 C C . THR A 1 58 ? -22 15.5 -10.805 1 96.75 58 THR A C 1
ATOM 448 O O . THR A 1 58 ? -22.516 16.375 -10.117 1 96.75 58 THR A O 1
ATOM 451 N N . LEU A 1 59 ? -22.516 14.336 -11.016 1 95 59 LEU A N 1
ATOM 452 C CA . LEU A 1 59 ? -23.812 13.984 -10.422 1 95 59 LEU A CA 1
ATOM 453 C C . LEU A 1 59 ? -23.719 13.961 -8.906 1 95 59 LEU A C 1
ATOM 455 O O . LEU A 1 59 ? -24.656 14.406 -8.219 1 95 59 LEU A O 1
ATOM 459 N N . ALA A 1 60 ? -22.656 13.375 -8.398 1 96.25 60 ALA A N 1
ATOM 460 C CA . ALA A 1 60 ? -22.469 13.32 -6.953 1 96.25 60 ALA A CA 1
ATOM 461 C C . ALA A 1 60 ? -22.453 14.719 -6.348 1 96.25 60 ALA A C 1
ATOM 463 O O . ALA A 1 60 ? -23.031 14.953 -5.281 1 96.25 60 ALA A O 1
ATOM 464 N N . VAL A 1 61 ? -21.75 15.641 -7.004 1 97 61 VAL A N 1
ATOM 465 C CA . VAL A 1 61 ? -21.719 17.016 -6.543 1 97 61 VAL A CA 1
ATOM 466 C C . VAL A 1 61 ? -23.125 17.594 -6.5 1 97 61 VAL A C 1
ATOM 468 O O . VAL A 1 61 ? -23.531 18.203 -5.504 1 97 61 VAL A O 1
ATOM 471 N N . GLU A 1 62 ? -23.844 17.391 -7.523 1 93.5 62 GLU A N 1
ATOM 472 C CA . GLU A 1 62 ? -25.219 17.875 -7.609 1 93.5 62 GLU A CA 1
ATOM 473 C C . GLU A 1 62 ? -26.062 17.344 -6.461 1 93.5 62 GLU A C 1
ATOM 475 O O . GLU A 1 62 ? -26.875 18.078 -5.895 1 93.5 62 GLU A O 1
ATOM 480 N N . PHE A 1 63 ? -25.812 16.125 -6.102 1 91.31 63 PHE A N 1
ATOM 481 C CA . PHE A 1 63 ? -26.625 15.453 -5.102 1 91.31 63 PHE A CA 1
ATOM 482 C C . PHE A 1 63 ? -26.188 15.836 -3.693 1 91.31 63 PHE A C 1
ATOM 484 O O . PHE A 1 63 ? -27.016 15.93 -2.785 1 91.31 63 PHE A O 1
ATOM 491 N N . CYS A 1 64 ? -24.891 16.062 -3.484 1 93.44 64 CYS A N 1
ATOM 492 C CA . CYS A 1 64 ? -24.359 16.094 -2.127 1 93.44 64 CYS A CA 1
ATOM 493 C C . CYS A 1 64 ? -24.094 17.516 -1.674 1 93.44 64 CYS A C 1
ATOM 495 O O . CYS A 1 64 ? -24.031 17.797 -0.474 1 93.44 64 CYS A O 1
ATOM 497 N N . VAL A 1 65 ? -23.922 18.422 -2.566 1 95.56 65 VAL A N 1
ATOM 498 C CA . VAL A 1 65 ? -23.516 19.781 -2.203 1 95.56 65 VAL A CA 1
ATOM 499 C C . VAL A 1 65 ? -24.766 20.656 -1.996 1 95.56 65 VAL A C 1
ATOM 501 O O . VAL A 1 65 ? -25.703 20.594 -2.789 1 95.56 65 VAL A O 1
ATOM 504 N N . LYS A 1 66 ? -24.734 21.453 -0.95 1 94.81 66 LYS A N 1
ATOM 505 C CA . LYS A 1 66 ? -25.828 22.359 -0.617 1 94.81 66 LYS A CA 1
ATOM 506 C C . LYS A 1 66 ? -25.391 23.812 -0.723 1 94.81 66 LYS A C 1
ATOM 508 O O . LYS A 1 66 ? -24.188 24.109 -0.66 1 94.81 66 LYS A O 1
ATOM 513 N N . PRO A 1 67 ? -26.344 24.688 -0.77 1 95.19 67 PRO A N 1
ATOM 514 C CA . PRO A 1 67 ? -26.047 26.094 -1.041 1 95.19 67 PRO A CA 1
ATOM 515 C C . PRO A 1 67 ? -25.25 26.766 0.08 1 95.19 67 PRO A C 1
ATOM 517 O O . PRO A 1 67 ? -24.641 27.812 -0.132 1 95.19 67 PRO A O 1
ATOM 520 N N . HIS A 1 68 ? -25.25 26.25 1.254 1 94.94 68 HIS A N 1
ATOM 521 C CA . HIS A 1 68 ? -24.547 26.875 2.359 1 94.94 68 HIS A CA 1
ATOM 522 C C . HIS A 1 68 ? -23.188 26.203 2.598 1 94.94 68 HIS A C 1
ATOM 524 O O . HIS A 1 68 ? -22.484 26.562 3.541 1 94.94 68 HIS A O 1
ATOM 530 N N . TYR A 1 69 ? -22.812 25.234 1.745 1 95.69 69 TYR A N 1
ATOM 531 C CA . TYR A 1 69 ? -21.594 24.469 1.953 1 95.69 69 TYR A CA 1
ATOM 532 C C . TYR A 1 69 ? -20.375 25.219 1.41 1 95.69 69 TYR A C 1
ATOM 534 O O . TYR A 1 69 ? -20.484 25.969 0.43 1 95.69 69 TYR A O 1
ATOM 542 N N . ARG A 1 70 ? -19.266 25.031 2.086 1 96.12 70 ARG A N 1
ATOM 543 C CA . ARG A 1 70 ? -17.953 25.391 1.58 1 96.12 70 ARG A CA 1
ATOM 544 C C . ARG A 1 70 ? -17.25 24.188 0.969 1 96.12 70 ARG A C 1
ATOM 546 O O . ARG A 1 70 ? -17.094 23.156 1.629 1 96.12 70 ARG A O 1
ATOM 553 N N . VAL A 1 71 ? -16.797 24.344 -0.304 1 97.25 71 VAL A N 1
ATOM 554 C CA . VAL A 1 71 ? -16.312 23.172 -1.036 1 97.25 71 VAL A CA 1
ATOM 555 C C . VAL A 1 71 ? -14.836 23.375 -1.395 1 97.25 71 VAL A C 1
ATOM 557 O O . VAL A 1 71 ? -14.438 24.453 -1.833 1 97.25 71 VAL A O 1
ATOM 560 N N . ALA A 1 72 ? -14.023 22.359 -1.114 1 97.25 72 ALA A N 1
ATOM 561 C CA . ALA A 1 72 ? -12.648 22.266 -1.6 1 97.25 72 ALA A CA 1
ATOM 562 C C . ALA A 1 72 ? -12.547 21.297 -2.779 1 97.25 72 ALA A C 1
ATOM 564 O O . ALA A 1 72 ? -12.953 20.141 -2.684 1 97.25 72 ALA A O 1
ATOM 565 N N . GLU A 1 73 ? -12.078 21.734 -3.889 1 98 73 GLU A N 1
ATOM 566 C CA . GLU A 1 73 ? -11.844 20.859 -5.039 1 98 73 GLU A CA 1
ATOM 567 C C . GLU A 1 73 ? -10.352 20.75 -5.352 1 98 73 GLU A C 1
ATOM 569 O O . GLU A 1 73 ? -9.68 21.766 -5.566 1 98 73 GLU A O 1
ATOM 574 N N . LEU A 1 74 ? -9.844 19.625 -5.324 1 97.88 74 LEU A N 1
ATOM 575 C CA . LEU A 1 74 ? -8.477 19.344 -5.758 1 97.88 74 LEU A CA 1
ATOM 576 C C . LEU A 1 74 ? -8.469 18.594 -7.082 1 97.88 74 LEU A C 1
ATOM 578 O O . LEU A 1 74 ? -9.047 17.5 -7.184 1 97.88 74 LEU A O 1
ATOM 582 N N . GLY A 1 75 ? -7.816 19.062 -8.047 1 96.38 75 GLY A N 1
ATOM 583 C CA . GLY A 1 75 ? -7.863 18.547 -9.406 1 96.38 75 GLY A CA 1
ATOM 584 C C . GLY A 1 75 ? -8.898 19.234 -10.266 1 96.38 75 GLY A C 1
ATOM 585 O O . GLY A 1 75 ? -9.609 18.594 -11.039 1 96.38 75 GLY A O 1
ATOM 586 N N . SER A 1 76 ? -9.016 20.484 -10.07 1 94.88 76 SER A N 1
ATOM 587 C CA . SER A 1 76 ? -10.016 21.266 -10.789 1 94.88 76 SER A CA 1
ATOM 588 C C . SER A 1 76 ? -9.594 21.5 -12.234 1 94.88 76 SER A C 1
ATOM 590 O O . SER A 1 76 ? -8.5 22.016 -12.492 1 94.88 76 SER A O 1
ATOM 592 N N . GLN A 1 77 ? -10.477 21.172 -13.078 1 89.38 77 GLN A N 1
ATOM 593 C CA . GLN A 1 77 ? -10.242 21.438 -14.492 1 89.38 77 GLN A CA 1
ATOM 594 C C . GLN A 1 77 ? -11.055 22.625 -14.969 1 89.38 77 GLN A C 1
ATOM 596 O O . GLN A 1 77 ? -11.055 22.953 -16.156 1 89.38 77 GLN A O 1
ATOM 601 N N . LEU A 1 78 ? -11.805 23.266 -14.047 1 89.25 78 LEU A N 1
ATOM 602 C CA . LEU A 1 78 ? -12.656 24.422 -14.32 1 89.25 78 LEU A CA 1
ATOM 603 C C . LEU A 1 78 ? -13.625 24.125 -15.453 1 89.25 78 LEU A C 1
ATOM 605 O O . LEU A 1 78 ? -13.789 24.938 -16.375 1 89.25 78 LEU A O 1
ATOM 609 N N . ARG A 1 79 ? -14.172 22.953 -15.398 1 90.75 79 ARG A N 1
ATOM 610 C CA . ARG A 1 79 ? -15.141 22.484 -16.375 1 90.75 79 ARG A CA 1
ATOM 611 C C . ARG A 1 79 ? -16.438 22.047 -15.695 1 90.75 79 ARG A C 1
ATOM 613 O O . ARG A 1 79 ? -16.984 22.781 -14.859 1 90.75 79 ARG A O 1
ATOM 620 N N . GLU A 1 80 ? -16.875 20.953 -16.125 1 91.88 80 GLU A N 1
ATOM 621 C CA . GLU A 1 80 ? -18.219 20.531 -15.734 1 91.88 80 GLU A CA 1
ATOM 622 C C . GLU A 1 80 ? -18.328 20.359 -14.219 1 91.88 80 GLU A C 1
ATOM 624 O O . GLU A 1 80 ? -19.281 20.828 -13.609 1 91.88 80 GLU A O 1
ATOM 629 N N . VAL A 1 81 ? -17.344 19.703 -13.617 1 96.19 81 VAL A N 1
ATOM 630 C CA . VAL A 1 81 ? -17.406 19.438 -12.18 1 96.19 81 VAL A CA 1
ATOM 631 C C . VAL A 1 81 ? -17.312 20.75 -11.406 1 96.19 81 VAL A C 1
ATOM 633 O O . VAL A 1 81 ? -18.125 21.031 -10.531 1 96.19 81 VAL A O 1
ATOM 636 N N . SER A 1 82 ? -16.344 21.562 -11.742 1 95.75 82 SER A N 1
ATOM 637 C CA . SER A 1 82 ? -16.156 22.859 -11.086 1 95.75 82 SER A CA 1
ATOM 638 C C . SER A 1 82 ? -17.391 23.734 -11.258 1 95.75 82 SER A C 1
ATOM 640 O O . SER A 1 82 ? -17.797 24.438 -10.328 1 95.75 82 SER A O 1
ATOM 642 N N . THR A 1 83 ? -17.906 23.703 -12.453 1 94.44 83 THR A N 1
ATOM 643 C CA . THR A 1 83 ? -19.109 24.484 -12.727 1 94.44 83 THR A CA 1
ATOM 644 C C . THR A 1 83 ? -20.266 24.031 -11.828 1 94.44 83 THR A C 1
ATOM 646 O O . THR A 1 83 ? -20.922 24.859 -11.203 1 94.44 83 THR A O 1
ATOM 649 N N . GLN A 1 84 ? -20.453 22.75 -11.766 1 96.12 84 GLN A N 1
ATOM 650 C CA . GLN A 1 84 ? -21.516 22.219 -10.93 1 96.12 84 GLN A CA 1
ATOM 651 C C . GLN A 1 84 ? -21.297 22.578 -9.461 1 96.12 84 GLN A C 1
ATOM 653 O O . GLN A 1 84 ? -22.25 22.891 -8.75 1 96.12 84 GLN A O 1
ATOM 658 N N . ILE A 1 85 ? -20.078 22.531 -9.023 1 97.69 85 ILE A N 1
ATOM 659 C CA . ILE A 1 85 ? -19.734 22.922 -7.66 1 97.69 85 ILE A CA 1
ATOM 660 C C . ILE A 1 85 ? -20.156 24.375 -7.414 1 97.69 85 ILE A C 1
ATOM 662 O O . ILE A 1 85 ? -20.891 24.656 -6.461 1 97.69 85 ILE A O 1
ATOM 666 N N . CYS A 1 86 ? -19.781 25.281 -8.281 1 95.75 86 CYS A N 1
ATOM 667 C CA . CYS A 1 86 ? -20 26.703 -8.094 1 95.75 86 CYS A CA 1
ATOM 668 C C . CYS A 1 86 ? -21.484 27.047 -8.203 1 95.75 86 CYS A C 1
ATOM 670 O O . CYS A 1 86 ? -21.953 28 -7.57 1 95.75 86 CYS A O 1
ATOM 672 N N . GLU A 1 87 ? -22.172 26.234 -8.93 1 95.62 87 GLU A N 1
ATOM 673 C CA . GLU A 1 87 ? -23.609 26.453 -9.062 1 95.62 87 GLU A CA 1
ATOM 674 C C . GLU A 1 87 ? -24.359 25.953 -7.824 1 95.62 87 GLU A C 1
ATOM 676 O O . GLU A 1 87 ? -25.516 26.312 -7.594 1 95.62 87 GLU A O 1
ATOM 681 N N . SER A 1 88 ? -23.672 25.141 -6.977 1 95.5 88 SER A N 1
ATOM 682 C CA . SER A 1 88 ? -24.406 24.422 -5.926 1 95.5 88 SER A CA 1
ATOM 683 C C . SER A 1 88 ? -24 24.938 -4.543 1 95.5 88 SER A C 1
ATOM 685 O O . SER A 1 88 ? -24.734 24.734 -3.57 1 95.5 88 SER A O 1
ATOM 687 N N . CYS A 1 89 ? -22.891 25.656 -4.406 1 96.31 89 CYS A N 1
ATOM 688 C CA . CYS A 1 89 ? -22.344 25.844 -3.064 1 96.31 89 CYS A CA 1
ATOM 689 C C . CYS A 1 89 ? -22.328 27.328 -2.699 1 96.31 89 CYS A C 1
ATOM 691 O O . CYS A 1 89 ? -22.703 28.172 -3.508 1 96.31 89 CYS A O 1
ATOM 693 N N . ALA A 1 90 ? -21.969 27.562 -1.381 1 96.06 90 ALA A N 1
ATOM 694 C CA . ALA A 1 90 ? -21.812 28.938 -0.894 1 96.06 90 ALA A CA 1
ATOM 695 C C . ALA A 1 90 ? -20.484 29.531 -1.345 1 96.06 90 ALA A C 1
ATOM 697 O O . ALA A 1 90 ? -20.406 30.688 -1.739 1 96.06 90 ALA A O 1
ATOM 698 N N . SER A 1 91 ? -19.453 28.75 -1.241 1 96.31 91 SER A N 1
ATOM 699 C CA . SER A 1 91 ? -18.109 29.156 -1.662 1 96.31 91 SER A CA 1
ATOM 700 C C . SER A 1 91 ? -17.25 27.953 -1.997 1 96.31 91 SER A C 1
ATOM 702 O O . SER A 1 91 ? -17.516 26.844 -1.527 1 96.31 91 SER A O 1
ATOM 704 N N . ALA A 1 92 ? -16.25 28.234 -2.838 1 96.19 92 ALA A N 1
ATOM 705 C CA . ALA A 1 92 ? -15.406 27.109 -3.275 1 96.19 92 ALA A CA 1
ATOM 706 C C . ALA A 1 92 ? -13.953 27.547 -3.434 1 96.19 92 ALA A C 1
ATOM 708 O O . ALA A 1 92 ? -13.68 28.672 -3.863 1 96.19 92 ALA A O 1
ATOM 709 N N . THR A 1 93 ? -13.094 26.703 -2.953 1 95.12 93 THR A N 1
ATOM 710 C CA . THR A 1 93 ? -11.672 26.797 -3.287 1 95.12 93 THR A CA 1
ATOM 711 C C . THR A 1 93 ? -11.289 25.719 -4.297 1 95.12 93 THR A C 1
ATOM 713 O O . THR A 1 93 ? -11.344 24.531 -3.99 1 95.12 93 THR A O 1
ATOM 716 N N . LEU A 1 94 ? -10.969 26.156 -5.484 1 95.69 94 LEU A N 1
ATOM 717 C CA . LEU A 1 94 ? -10.602 25.266 -6.582 1 95.69 94 LEU A CA 1
ATOM 718 C C . LEU A 1 94 ? -9.094 25.234 -6.777 1 95.69 94 LEU A C 1
ATOM 720 O O . LEU A 1 94 ? -8.453 26.281 -6.918 1 95.69 94 LEU A O 1
ATOM 724 N N . VAL A 1 95 ? -8.539 24.016 -6.727 1 95.12 95 VAL A N 1
ATOM 725 C CA . VAL A 1 95 ? -7.086 23.906 -6.766 1 95.12 95 VAL A CA 1
ATOM 726 C C . VAL A 1 95 ? -6.672 22.953 -7.898 1 95.12 95 VAL A C 1
ATOM 728 O O . VAL A 1 95 ? -7.281 21.906 -8.086 1 95.12 95 VAL A O 1
ATOM 731 N N . ASP A 1 96 ? -5.688 23.281 -8.664 1 93.56 96 ASP A N 1
ATOM 732 C CA . ASP A 1 96 ? -5.059 22.438 -9.664 1 93.56 96 ASP A CA 1
ATOM 733 C C . ASP A 1 96 ? -3.568 22.734 -9.789 1 93.56 96 ASP A C 1
ATOM 735 O O . ASP A 1 96 ? -3.076 23.703 -9.203 1 93.56 96 ASP A O 1
ATOM 739 N N . VAL A 1 97 ? -2.893 21.844 -10.477 1 91.25 97 VAL A N 1
ATOM 740 C CA . VAL A 1 97 ? -1.47 22.062 -10.727 1 91.25 97 VAL A CA 1
ATOM 741 C C . VAL A 1 97 ? -1.281 23.078 -11.844 1 91.25 97 VAL A C 1
ATOM 743 O O . VAL A 1 97 ? -2.127 23.203 -12.734 1 91.25 97 VAL A O 1
ATOM 746 N N . GLN A 1 98 ? -0.161 23.75 -11.758 1 86.94 98 GLN A N 1
ATOM 747 C CA . GLN A 1 98 ? 0.191 24.703 -12.812 1 86.94 98 GLN A CA 1
ATOM 748 C C . GLN A 1 98 ? 0.447 23.984 -14.133 1 86.94 98 GLN A C 1
ATOM 750 O O . GLN A 1 98 ? 1.175 22.984 -14.18 1 86.94 98 GLN A O 1
ATOM 755 N N . ARG A 1 99 ? -0.226 24.328 -15.156 1 77 99 ARG A N 1
ATOM 756 C CA . ARG A 1 99 ? -0.094 23.703 -16.469 1 77 99 ARG A CA 1
ATOM 757 C C . ARG A 1 99 ? 0.403 24.703 -17.5 1 77 99 ARG A C 1
ATOM 759 O O . ARG A 1 99 ? 0.125 25.891 -17.406 1 77 99 ARG A O 1
ATOM 766 N N . LYS A 1 100 ? 1.396 24.219 -18.312 1 65.44 100 LYS A N 1
ATOM 767 C CA . LYS A 1 100 ? 1.825 25.031 -19.453 1 65.44 100 LYS A CA 1
ATOM 768 C C . LYS A 1 100 ? 0.839 24.922 -20.609 1 65.44 100 LYS A C 1
ATOM 770 O O . LYS A 1 100 ? 0.378 23.844 -20.938 1 65.44 100 LYS A O 1
ATOM 775 N N . PHE A 1 101 ? 0.159 25.938 -20.812 1 52.62 101 PHE A N 1
ATOM 776 C CA . PHE A 1 101 ? -0.776 25.922 -21.938 1 52.62 101 PHE A CA 1
ATOM 777 C C . PHE A 1 101 ? -0.116 26.469 -23.188 1 52.62 101 PHE A C 1
ATOM 779 O O . PHE A 1 101 ? 0.755 27.344 -23.125 1 52.62 101 PHE A O 1
ATOM 786 N N . PRO A 1 102 ? -0.236 25.672 -24.328 1 48.03 102 PRO A N 1
ATOM 787 C CA . PRO A 1 102 ? 0.362 26.188 -25.562 1 48.03 102 PRO A CA 1
ATOM 788 C C . PRO A 1 102 ? 0.033 27.672 -25.797 1 48.03 102 PRO A C 1
ATOM 790 O O . PRO A 1 102 ? -1.067 28.125 -25.469 1 48.03 102 PRO A O 1
ATOM 793 N N . LYS A 1 103 ? 1.128 28.531 -25.969 1 43.75 103 LYS A N 1
ATOM 794 C CA . LYS A 1 103 ? 1.021 29.969 -26.234 1 43.75 103 LYS A CA 1
ATOM 795 C C . LYS A 1 103 ? 0.151 30.234 -27.469 1 43.75 103 LYS A C 1
ATOM 797 O O . LYS A 1 103 ? -0.395 31.328 -27.609 1 43.75 103 LYS A O 1
ATOM 802 N N . THR A 1 104 ? 0.473 29.438 -28.578 1 44.62 104 THR A N 1
ATOM 803 C CA . THR A 1 104 ? -0.209 29.766 -29.812 1 44.62 104 THR A CA 1
ATOM 804 C C . THR A 1 104 ? -1.494 28.953 -29.953 1 44.62 104 THR A C 1
ATOM 806 O O . THR A 1 104 ? -1.494 27.734 -29.75 1 44.62 104 THR A O 1
ATOM 809 N N . PRO A 1 105 ? -2.609 29.609 -29.953 1 43.25 105 PRO A N 1
ATOM 810 C CA . PRO A 1 105 ? -3.832 28.859 -30.266 1 43.25 105 PRO A CA 1
ATOM 811 C C . PRO A 1 105 ? -3.652 27.875 -31.422 1 43.25 105 PRO A C 1
ATOM 813 O O . PRO A 1 105 ? -2.832 28.109 -32.312 1 43.25 105 PRO A O 1
ATOM 816 N N . PRO A 1 106 ? -3.875 26.625 -31.234 1 41.62 106 PRO A N 1
ATOM 817 C CA . PRO A 1 106 ? -3.666 25.781 -32.406 1 41.62 106 PRO A CA 1
ATOM 818 C C . PRO A 1 106 ? -4.066 26.469 -33.719 1 41.62 106 PRO A C 1
ATOM 820 O O . PRO A 1 106 ? -5.016 27.266 -33.75 1 41.62 106 PRO A O 1
ATOM 823 N N . ALA A 1 107 ? -3.15 26.672 -34.562 1 39.91 107 ALA A N 1
ATOM 824 C CA . ALA A 1 107 ? -3.434 27.25 -35.875 1 39.91 107 ALA A CA 1
ATOM 825 C C . ALA A 1 107 ? -4.652 26.578 -36.5 1 39.91 107 ALA A C 1
ATOM 827 O O . ALA A 1 107 ? -4.809 25.359 -36.438 1 39.91 107 ALA A O 1
ATOM 828 N N . VAL A 1 108 ? -5.793 27.281 -36.469 1 40.12 108 VAL A N 1
ATOM 829 C CA . VAL A 1 108 ? -6.93 26.844 -37.281 1 40.12 108 VAL A CA 1
ATOM 830 C C . VAL A 1 108 ? -6.473 26.578 -38.688 1 40.12 108 VAL A C 1
ATOM 832 O O . VAL A 1 108 ? -5.812 27.422 -39.312 1 40.12 108 VAL A O 1
ATOM 835 N N . SER A 1 109 ? -6.172 25.312 -39.031 1 40.59 109 SER A N 1
ATOM 836 C CA . SER A 1 109 ? -5.855 25.141 -40.438 1 40.59 109 SER A CA 1
ATOM 837 C C . SER A 1 109 ? -6.863 25.875 -41.344 1 40.59 109 SER A C 1
ATOM 839 O O . SER A 1 109 ? -7.988 26.141 -40.906 1 40.59 109 SER A O 1
ATOM 841 N N . ASP A 1 110 ? -6.52 26.469 -42.406 1 39.84 110 ASP A N 1
ATOM 842 C CA . ASP A 1 110 ? -7.301 27.156 -43.438 1 39.84 110 ASP A CA 1
ATOM 843 C C . ASP A 1 110 ? -8.555 26.375 -43.812 1 39.84 110 ASP A C 1
ATOM 845 O O . ASP A 1 110 ? -9.523 26.938 -44.312 1 39.84 110 ASP A O 1
ATOM 849 N N . ASP A 1 111 ? -8.32 25.016 -44.25 1 42.97 111 ASP A N 1
ATOM 850 C CA . ASP A 1 111 ? -9.391 24.328 -44.969 1 42.97 111 ASP A CA 1
ATOM 851 C C . ASP A 1 111 ? -10.516 23.906 -44.031 1 42.97 111 ASP A C 1
ATOM 853 O O . ASP A 1 111 ? -11.391 23.125 -44.406 1 42.97 111 ASP A O 1
ATOM 857 N N . GLY A 1 112 ? -11.008 24.5 -43 1 39.78 112 GLY A N 1
ATOM 858 C CA . GLY A 1 112 ? -12.125 24.359 -42.062 1 39.78 112 GLY A CA 1
ATOM 859 C C . GLY A 1 112 ? -11.945 23.219 -41.094 1 39.78 112 GLY A C 1
ATOM 860 O O . GLY A 1 112 ? -12.859 22.906 -40.312 1 39.78 112 GLY A O 1
ATOM 861 N N . ALA A 1 113 ? -11.188 22.203 -41.469 1 34.62 113 ALA A N 1
ATOM 862 C CA . ALA A 1 113 ? -11.211 21.016 -40.625 1 34.62 113 ALA A CA 1
ATOM 863 C C . ALA A 1 113 ? -10.5 21.281 -39.312 1 34.62 113 ALA A C 1
ATOM 865 O O . ALA A 1 113 ? -9.406 21.844 -39.281 1 34.62 113 ALA A O 1
ATOM 866 N N . THR A 1 114 ? -11.32 21.578 -38.188 1 34.41 114 THR A N 1
ATOM 867 C CA . THR A 1 114 ? -10.953 21.75 -36.781 1 34.41 114 THR A CA 1
ATOM 868 C C . THR A 1 114 ? -9.875 20.75 -36.375 1 34.41 114 THR A C 1
ATOM 870 O O . THR A 1 114 ? -9.969 19.562 -36.688 1 34.41 114 THR A O 1
ATOM 873 N N . ILE A 1 115 ? -8.578 20.984 -36.344 1 35.44 115 ILE A N 1
ATOM 874 C CA . ILE A 1 115 ? -7.602 20.172 -35.594 1 35.44 115 ILE A CA 1
ATOM 875 C C . ILE A 1 115 ? -8.266 19.531 -34.406 1 35.44 115 ILE A C 1
ATOM 877 O O . ILE A 1 115 ? -9.062 20.156 -33.688 1 35.44 115 ILE A O 1
ATOM 881 N N . SER A 1 116 ? -7.949 18.156 -34.25 1 34.16 116 SER A N 1
ATOM 882 C CA . SER A 1 116 ? -8.656 17.203 -33.406 1 34.16 116 SER A CA 1
ATOM 883 C C . SER A 1 116 ? -8.938 17.781 -32.031 1 34.16 116 SER A C 1
ATOM 885 O O . SER A 1 116 ? -8.164 18.609 -31.531 1 34.16 116 SER A O 1
ATOM 887 N N . LYS A 1 117 ? -10.211 17.797 -31.562 1 37.31 117 LYS A N 1
ATOM 888 C CA . LYS A 1 117 ? -10.852 18.016 -30.266 1 37.31 117 LYS A CA 1
ATOM 889 C C . LYS A 1 117 ? -9.883 17.719 -29.125 1 37.31 117 LYS A C 1
ATOM 891 O O . LYS A 1 117 ? -10.164 18.062 -27.969 1 37.31 117 LYS A O 1
ATOM 896 N N . GLN A 1 118 ? -8.93 16.859 -29.266 1 35.78 118 GLN A N 1
ATOM 897 C CA . GLN A 1 118 ? -8.156 16.375 -28.125 1 35.78 118 GLN A CA 1
ATOM 898 C C . GLN A 1 118 ? -7.242 17.469 -27.578 1 35.78 118 GLN A C 1
ATOM 900 O O . GLN A 1 118 ? -7.051 17.578 -26.359 1 35.78 118 GLN A O 1
ATOM 905 N N . LYS A 1 119 ? -6.523 18.266 -28.422 1 37.91 119 LYS A N 1
ATOM 906 C CA . LYS A 1 119 ? -5.586 19.281 -27.938 1 37.91 119 LYS A CA 1
ATOM 907 C C . LYS A 1 119 ? -6.32 20.469 -27.328 1 37.91 119 LYS A C 1
ATOM 909 O O . LYS A 1 119 ? -5.703 21.344 -26.719 1 37.91 119 LYS A O 1
ATOM 914 N N . GLN A 1 120 ? -7.582 20.797 -27.797 1 36.06 120 GLN A N 1
ATOM 915 C CA . GLN A 1 120 ? -8.375 21.859 -27.203 1 36.06 120 GLN A CA 1
ATOM 916 C C . GLN A 1 120 ? -8.688 21.562 -25.734 1 36.06 120 GLN A C 1
ATOM 918 O O . GLN A 1 120 ? -9.156 22.438 -25 1 36.06 120 GLN A O 1
ATOM 923 N N . ARG A 1 121 ? -8.648 20.344 -25.359 1 37.06 121 ARG A N 1
ATOM 924 C CA . ARG A 1 121 ? -9.148 20.031 -24.031 1 37.06 121 ARG A CA 1
ATOM 925 C C . ARG A 1 121 ? -8.273 20.656 -22.953 1 37.06 121 ARG A C 1
ATOM 927 O O . ARG A 1 121 ? -8.781 21.141 -21.938 1 37.06 121 ARG A O 1
ATOM 934 N N . THR A 1 122 ? -6.977 20.297 -23 1 40.38 122 THR A N 1
ATOM 935 C CA . THR A 1 122 ? -6.25 20.703 -21.797 1 40.38 122 THR A CA 1
ATOM 936 C C . THR A 1 122 ? -6.133 22.234 -21.734 1 40.38 122 THR A C 1
ATOM 938 O O . THR A 1 122 ? -6.188 22.828 -20.656 1 40.38 122 THR A O 1
ATOM 941 N N . ALA A 1 123 ? -5.762 22.875 -22.797 1 36.84 123 ALA A N 1
ATOM 942 C CA . ALA A 1 123 ? -5.578 24.328 -22.922 1 36.84 123 ALA A CA 1
ATOM 943 C C . ALA A 1 123 ? -6.906 25.062 -22.766 1 36.84 123 ALA A C 1
ATOM 945 O O . ALA A 1 123 ? -6.934 26.219 -22.328 1 36.84 123 ALA A O 1
ATOM 946 N N . ALA A 1 124 ? -7.918 24.531 -23.469 1 38.38 124 ALA A N 1
ATOM 947 C CA . ALA A 1 124 ? -9.156 25.297 -23.625 1 38.38 124 ALA A CA 1
ATOM 948 C C . ALA A 1 124 ? -9.75 25.656 -22.266 1 38.38 124 ALA A C 1
ATOM 950 O O . ALA A 1 124 ? -10.57 26.578 -22.156 1 38.38 124 ALA A O 1
ATOM 951 N N . MET A 1 125 ? -9.703 24.703 -21.359 1 40.44 125 MET A N 1
ATOM 952 C CA . MET A 1 125 ? -10.477 25.078 -20.188 1 40.44 125 MET A CA 1
ATOM 953 C C . MET A 1 125 ? -9.93 26.359 -19.562 1 40.44 125 MET A C 1
ATOM 955 O O . MET A 1 125 ? -10.547 26.938 -18.656 1 40.44 125 MET A O 1
ATOM 959 N N . ARG A 1 126 ? -8.484 26.469 -19.469 1 40.31 126 ARG A N 1
ATOM 960 C CA . ARG A 1 126 ? -8.234 27.719 -18.781 1 40.31 126 ARG A CA 1
ATOM 961 C C . ARG A 1 126 ? -8.828 28.906 -19.547 1 40.31 126 ARG A C 1
ATOM 963 O O . ARG A 1 126 ? -9.273 28.75 -20.688 1 40.31 126 ARG A O 1
ATOM 970 N N . LEU A 1 127 ? -8.109 30.328 -19.422 1 37.88 127 LEU A N 1
ATOM 971 C CA . LEU A 1 127 ? -8.539 31.656 -19.844 1 37.88 127 LEU A CA 1
ATOM 972 C C . LEU A 1 127 ? -8.609 31.719 -21.375 1 37.88 127 LEU A C 1
ATOM 974 O O . LEU A 1 127 ? -7.613 31.5 -22.062 1 37.88 127 LEU A O 1
ATOM 978 N N . GLN A 1 128 ? -9.5 31.156 -22.062 1 35.31 128 GLN A N 1
ATOM 979 C CA . GLN A 1 128 ? -9.672 31.719 -23.391 1 35.31 128 GLN A CA 1
ATOM 980 C C . GLN A 1 128 ? -8.977 33.062 -23.516 1 35.31 128 GLN A C 1
ATOM 982 O O . GLN A 1 128 ? -8.617 33.688 -22.516 1 35.31 128 GLN A O 1
ATOM 987 N N . SER A 1 129 ? -9.469 34.031 -24.484 1 33.88 129 SER A N 1
ATOM 988 C CA . SER A 1 129 ? -9.141 35.25 -25.234 1 33.88 129 SER A CA 1
ATOM 989 C C . SER A 1 129 ? -8.898 36.406 -24.297 1 33.88 129 SER A C 1
ATOM 991 O O . SER A 1 129 ? -9.828 36.906 -23.641 1 33.88 129 SER A O 1
ATOM 993 N N . GLY A 1 130 ? -7.859 37.031 -23.859 1 38.22 130 GLY A N 1
ATOM 994 C CA . GLY A 1 130 ? -7.426 38.25 -23.203 1 38.22 130 GLY A CA 1
ATOM 995 C C . GLY A 1 130 ? -8.258 38.625 -21.984 1 38.22 130 GLY A C 1
ATOM 996 O O . GLY A 1 130 ? -7.91 39.531 -21.234 1 38.22 130 GLY A O 1
ATOM 997 N N . LYS A 1 131 ? -9.672 38.625 -22.062 1 39.31 131 LYS A N 1
ATOM 998 C CA . LYS A 1 131 ? -10.461 39.062 -20.922 1 39.31 131 LYS A CA 1
ATOM 999 C C . LYS A 1 131 ? -10.508 37.969 -19.859 1 39.31 131 LYS A C 1
ATOM 1001 O O . LYS A 1 131 ? -10.898 36.812 -20.156 1 39.31 131 LYS A O 1
ATOM 1006 N N . GLU A 1 132 ? -9.633 37.812 -18.922 1 43.66 132 GLU A N 1
ATOM 1007 C CA . GLU A 1 132 ? -9.602 36.969 -17.719 1 43.66 132 GLU A CA 1
ATOM 1008 C C . GLU A 1 132 ? -11.016 36.625 -17.25 1 43.66 132 GLU A C 1
ATOM 1010 O O . GLU A 1 132 ? -11.664 37.406 -16.547 1 43.66 132 GLU A O 1
ATOM 1015 N N . ASP A 1 133 ? -11.945 36.25 -18.016 1 49.19 133 ASP A N 1
ATOM 1016 C CA . ASP A 1 133 ? -13.234 35.812 -17.453 1 49.19 133 ASP A CA 1
ATOM 1017 C C . ASP A 1 133 ? -13.047 34.844 -16.297 1 49.19 133 ASP A C 1
ATOM 1019 O O . ASP A 1 133 ? -12.461 33.781 -16.469 1 49.19 133 ASP A O 1
ATOM 1023 N N . ILE A 1 134 ? -12.859 35.375 -14.961 1 62.91 134 ILE A N 1
ATOM 1024 C CA . ILE A 1 134 ? -12.703 34.75 -13.664 1 62.91 134 ILE A CA 1
ATOM 1025 C C . ILE A 1 134 ? -13.82 33.719 -13.461 1 62.91 134 ILE A C 1
ATOM 1027 O O . ILE A 1 134 ? -15 34.031 -13.648 1 62.91 134 ILE A O 1
ATOM 1031 N N . PHE A 1 135 ? -13.516 32.406 -13.453 1 80.12 135 PHE A N 1
ATOM 1032 C CA . PHE A 1 135 ? -14.414 31.297 -13.18 1 80.12 135 PHE A CA 1
ATOM 1033 C C . PHE A 1 135 ? -15.195 31.531 -11.898 1 80.12 135 PHE A C 1
ATOM 1035 O O . PHE A 1 135 ? -14.648 31.406 -10.797 1 80.12 135 PHE A O 1
ATOM 1042 N N . PHE A 1 136 ? -16.453 31.953 -11.992 1 86.62 136 PHE A N 1
ATOM 1043 C CA . PHE A 1 136 ? -17.359 32.25 -10.883 1 86.62 136 PHE A CA 1
ATOM 1044 C C . PHE A 1 136 ? -16.672 33.094 -9.82 1 86.62 136 PHE A C 1
ATOM 1046 O O . PHE A 1 136 ? -16.516 32.656 -8.672 1 86.62 136 PHE A O 1
ATOM 1053 N N . PRO A 1 137 ? -16.281 34.281 -10.078 1 86.88 137 PRO A N 1
ATOM 1054 C CA . PRO A 1 137 ? -15.453 35.094 -9.188 1 86.88 137 PRO A CA 1
ATOM 1055 C C . PRO A 1 137 ? -16.141 35.406 -7.852 1 86.88 137 PRO A C 1
ATOM 1057 O O . PRO A 1 137 ? -15.461 35.625 -6.844 1 86.88 137 PRO A O 1
ATOM 1060 N N . GLU A 1 138 ? -17.469 35.375 -7.734 1 90.62 138 GLU A N 1
ATOM 1061 C CA . GLU A 1 138 ? -18.172 35.688 -6.496 1 90.62 138 GLU A CA 1
ATOM 1062 C C . GLU A 1 138 ? -18.234 34.469 -5.582 1 90.62 138 GLU A C 1
ATOM 1064 O O . GLU A 1 138 ? -18.469 34.594 -4.379 1 90.62 138 GLU A O 1
ATOM 1069 N N . ILE A 1 139 ? -17.938 33.312 -6.113 1 92.44 139 ILE A N 1
ATOM 1070 C CA . ILE A 1 139 ? -18.188 32.094 -5.383 1 92.44 139 ILE A CA 1
ATOM 1071 C C . ILE A 1 139 ? -16.891 31.328 -5.168 1 92.44 139 ILE A C 1
ATOM 1073 O O . ILE A 1 139 ? -16.719 30.641 -4.156 1 92.44 139 ILE A O 1
ATOM 1077 N N . SER A 1 140 ? -15.992 31.531 -6.121 1 92.62 140 SER A N 1
ATOM 1078 C CA . SER A 1 140 ? -14.867 30.609 -6.094 1 92.62 140 SER A CA 1
ATOM 1079 C C . SER A 1 140 ? -13.531 31.344 -6.102 1 92.62 140 SER A C 1
ATOM 1081 O O . SER A 1 140 ? -13.453 32.469 -6.574 1 92.62 140 SER A O 1
ATOM 1083 N N . THR A 1 141 ? -12.555 30.75 -5.438 1 91.56 141 THR A N 1
ATOM 1084 C CA . THR A 1 141 ? -11.148 31.125 -5.52 1 91.56 141 THR A CA 1
ATOM 1085 C C . THR A 1 141 ? -10.336 30 -6.172 1 91.56 141 THR A C 1
ATOM 1087 O O . THR A 1 141 ? -10.422 28.844 -5.77 1 91.56 141 THR A O 1
ATOM 1090 N N . PHE A 1 142 ? -9.625 30.375 -7.18 1 91.56 142 PHE A N 1
ATOM 1091 C CA . PHE A 1 142 ? -8.797 29.406 -7.875 1 91.56 142 PHE A CA 1
ATOM 1092 C C . PHE A 1 142 ? -7.336 29.547 -7.473 1 91.56 142 PHE A C 1
ATOM 1094 O O . PHE A 1 142 ? -6.789 30.656 -7.484 1 91.56 142 PHE A O 1
ATOM 1101 N N . ARG A 1 143 ? -6.742 28.5 -7.039 1 91.75 143 ARG A N 1
ATOM 1102 C CA . ARG A 1 143 ? -5.344 28.469 -6.625 1 91.75 143 ARG A CA 1
ATOM 1103 C C . ARG A 1 143 ? -4.559 27.438 -7.418 1 91.75 143 ARG A C 1
ATOM 1105 O O . ARG A 1 143 ? -5.062 26.344 -7.691 1 91.75 143 ARG A O 1
ATOM 1112 N N . GLU A 1 144 ? -3.346 27.75 -7.734 1 91.56 144 GLU A N 1
ATOM 1113 C CA . GLU A 1 144 ? -2.449 26.844 -8.445 1 91.56 144 GLU A CA 1
ATOM 1114 C C . GLU A 1 144 ? -1.326 26.359 -7.531 1 91.56 144 GLU A C 1
ATOM 1116 O O . GLU A 1 144 ? -0.814 27.109 -6.707 1 91.56 144 GLU A O 1
ATOM 1121 N N . ILE A 1 145 ? -1.063 25.109 -7.688 1 91.12 145 ILE A N 1
ATOM 1122 C CA . ILE A 1 145 ? 0.039 24.516 -6.941 1 91.12 145 ILE A CA 1
ATOM 1123 C C . ILE A 1 145 ? 1.085 23.969 -7.91 1 91.12 145 ILE A C 1
ATOM 1125 O O . ILE A 1 145 ? 0.789 23.734 -9.086 1 91.12 145 ILE A O 1
ATOM 1129 N N . LYS A 1 146 ? 2.268 23.75 -7.449 1 87.06 146 LYS A N 1
ATOM 1130 C CA . LYS A 1 146 ? 3.35 23.266 -8.305 1 87.06 146 LYS A CA 1
ATOM 1131 C C . LYS A 1 146 ? 3.285 21.75 -8.477 1 87.06 146 LYS A C 1
ATOM 1133 O O . LYS A 1 146 ? 3.541 21.234 -9.562 1 87.06 146 LYS A O 1
ATOM 1138 N N . LYS A 1 147 ? 2.996 21.125 -7.445 1 88.31 147 LYS A N 1
ATOM 1139 C CA . LYS A 1 147 ? 2.9 19.656 -7.418 1 88.31 147 LYS A CA 1
ATOM 1140 C C . LYS A 1 147 ? 1.777 19.203 -6.488 1 88.31 147 LYS A C 1
ATOM 1142 O O . LYS A 1 147 ? 1.331 19.953 -5.625 1 88.31 147 LYS A O 1
ATOM 1147 N N . LEU A 1 148 ? 1.329 18.016 -6.66 1 89.81 148 LEU A N 1
ATOM 1148 C CA . LEU A 1 148 ? 0.205 17.453 -5.91 1 89.81 148 LEU A CA 1
ATOM 1149 C C . LEU A 1 148 ? 0.435 17.594 -4.41 1 89.81 148 LEU A C 1
ATOM 1151 O O . LEU A 1 148 ? -0.49 17.906 -3.66 1 89.81 148 LEU A O 1
ATOM 1155 N N . GLN A 1 149 ? 1.653 17.469 -3.955 1 85 149 GLN A N 1
ATOM 1156 C CA . GLN A 1 149 ? 1.973 17.438 -2.531 1 85 149 GLN A CA 1
ATOM 1157 C C . GLN A 1 149 ? 1.782 18.812 -1.896 1 85 149 GLN A C 1
ATOM 1159 O O . GLN A 1 149 ? 1.788 18.953 -0.67 1 85 149 GLN A O 1
ATOM 1164 N N . ASP A 1 150 ? 1.574 19.828 -2.707 1 87.5 150 ASP A N 1
ATOM 1165 C CA . ASP A 1 150 ? 1.434 21.188 -2.199 1 87.5 150 ASP A CA 1
ATOM 1166 C C . ASP A 1 150 ? -0.025 21.5 -1.883 1 87.5 150 ASP A C 1
ATOM 1168 O O . ASP A 1 150 ? -0.365 22.656 -1.593 1 87.5 150 ASP A O 1
ATOM 1172 N N . TRP A 1 151 ? -0.867 20.469 -1.902 1 90.44 151 TRP A N 1
ATOM 1173 C CA . TRP A 1 151 ? -2.299 20.719 -1.762 1 90.44 151 TRP A CA 1
ATOM 1174 C C . TRP A 1 151 ? -2.617 21.312 -0.394 1 90.44 151 TRP A C 1
ATOM 1176 O O . TRP A 1 151 ? -3.578 22.062 -0.248 1 90.44 151 TRP A O 1
ATOM 1186 N N . ARG A 1 152 ? -1.829 21.094 0.612 1 85.06 152 ARG A N 1
ATOM 1187 C CA . ARG A 1 152 ? -2.08 21.562 1.968 1 85.06 152 ARG A CA 1
ATOM 1188 C C . ARG A 1 152 ? -2.033 23.094 2.031 1 85.06 152 ARG A C 1
ATOM 1190 O O . ARG A 1 152 ? -2.928 23.719 2.6 1 85.06 152 ARG A O 1
ATOM 1197 N N . GLU A 1 153 ? -1.03 23.578 1.437 1 83.38 153 GLU A N 1
ATOM 1198 C CA . GLU A 1 153 ? -0.851 25.016 1.46 1 83.38 153 GLU A CA 1
ATOM 1199 C C . GLU A 1 153 ? -1.963 25.734 0.689 1 83.38 153 GLU A C 1
ATOM 1201 O O . GLU A 1 153 ? -2.328 26.859 1.016 1 83.38 153 GLU A O 1
ATOM 1206 N N . ALA A 1 154 ? -2.484 25.016 -0.253 1 89.38 154 ALA A N 1
ATOM 1207 C CA . ALA A 1 154 ? -3.537 25.625 -1.069 1 89.38 154 ALA A CA 1
ATOM 1208 C C . ALA A 1 154 ? -4.852 25.688 -0.301 1 89.38 154 ALA A C 1
ATOM 1210 O O . ALA A 1 154 ? -5.613 26.656 -0.45 1 89.38 154 ALA A O 1
ATOM 1211 N N . PHE A 1 155 ? -5.133 24.719 0.52 1 90.38 155 PHE A N 1
ATOM 1212 C CA . PHE A 1 155 ? -6.41 24.672 1.221 1 90.38 155 PHE A CA 1
ATOM 1213 C C . PHE A 1 155 ? -6.289 25.297 2.611 1 90.38 155 PHE A C 1
ATOM 1215 O O . PHE A 1 155 ? -7.281 25.75 3.182 1 90.38 155 PHE A O 1
ATOM 1222 N N . PHE A 1 156 ? -5.031 25.234 3.096 1 81.69 156 PHE A N 1
ATOM 1223 C CA . PHE A 1 156 ? -4.805 25.719 4.449 1 81.69 156 PHE A CA 1
ATOM 1224 C C . PHE A 1 156 ? -3.643 26.703 4.48 1 81.69 156 PHE A C 1
ATOM 1226 O O . PHE A 1 156 ? -2.613 26.438 5.105 1 81.69 156 PHE A O 1
ATOM 1233 N N . PRO A 1 157 ? -3.736 27.875 3.686 1 66.94 157 PRO A N 1
ATOM 1234 C CA . PRO A 1 157 ? -2.609 28.812 3.543 1 66.94 157 PRO A CA 1
ATOM 1235 C C . PRO A 1 157 ? -2.092 29.312 4.883 1 66.94 157 PRO A C 1
ATOM 1237 O O . PRO A 1 157 ? -0.91 29.656 5.012 1 66.94 157 PRO A O 1
ATOM 1240 N N . SER A 1 158 ? -3.018 29.875 5.738 1 59.31 158 SER A N 1
ATOM 1241 C CA . SER A 1 158 ? -2.502 30.375 7.008 1 59.31 158 SER A CA 1
ATOM 1242 C C . SER A 1 158 ? -2.834 29.422 8.148 1 59.31 158 SER A C 1
ATOM 1244 O O . SER A 1 158 ? -3.928 28.859 8.195 1 59.31 158 SER A O 1
ATOM 1246 N N . LEU A 1 159 ? -1.886 28.688 8.5 1 51.06 159 LEU A N 1
ATOM 1247 C CA . LEU A 1 159 ? -2.139 27.812 9.641 1 51.06 159 LEU A CA 1
ATOM 1248 C C . LEU A 1 159 ? -3.084 28.469 10.641 1 51.06 159 LEU A C 1
ATOM 1250 O O . LEU A 1 159 ? -3.594 27.812 11.547 1 51.06 159 LEU A O 1
ATOM 1254 N N . SER A 1 160 ? -3.168 29.688 10.641 1 47.06 160 SER A N 1
ATOM 1255 C CA . SER A 1 160 ? -3.949 30.391 11.656 1 47.06 160 SER A CA 1
ATOM 1256 C C . SER A 1 160 ? -5.445 30.234 11.406 1 47.06 160 SER A C 1
ATOM 1258 O O . SER A 1 160 ? -6.25 30.344 12.336 1 47.06 160 SER A O 1
ATOM 1260 N N . GLU A 1 161 ? -5.891 30.219 10.305 1 53.03 161 GLU A N 1
ATOM 1261 C CA . GLU A 1 161 ? -7.332 30.047 10.172 1 53.03 161 GLU A CA 1
ATOM 1262 C C . GLU A 1 161 ? -7.66 28.734 9.477 1 53.03 161 GLU A C 1
ATOM 1264 O O . GLU A 1 161 ? -7.477 28.594 8.266 1 53.03 161 GLU A O 1
ATOM 1269 N N . PRO A 1 162 ? -7.68 27.734 10.344 1 56.34 162 PRO A N 1
ATOM 1270 C CA . PRO A 1 162 ? -8.086 26.516 9.633 1 56.34 162 PRO A CA 1
ATOM 1271 C C . PRO A 1 162 ? -9.297 26.734 8.727 1 56.34 162 PRO A C 1
ATOM 1273 O O . PRO A 1 162 ? -10.273 27.359 9.133 1 56.34 162 PRO A O 1
ATOM 1276 N N . SER A 1 163 ? -9.031 26.594 7.453 1 70.88 163 SER A N 1
ATOM 1277 C CA . SER A 1 163 ? -10.203 26.609 6.582 1 70.88 163 SER A CA 1
ATOM 1278 C C . SER A 1 163 ? -11.008 25.328 6.703 1 70.88 163 SER A C 1
ATOM 1280 O O . SER A 1 163 ? -10.445 24.234 6.656 1 70.88 163 SER A O 1
ATOM 1282 N N . SER A 1 164 ? -12.156 25.438 7.344 1 87.56 164 SER A N 1
ATOM 1283 C CA . SER A 1 164 ? -13.086 24.328 7.461 1 87.56 164 SER A CA 1
ATOM 1284 C C . SER A 1 164 ? -13.93 24.172 6.199 1 87.56 164 SER A C 1
ATOM 1286 O O . SER A 1 164 ? -14.398 25.172 5.637 1 87.56 164 SER A O 1
ATOM 1288 N N . TYR A 1 165 ? -13.977 23.078 5.664 1 94.56 165 TYR A N 1
ATOM 1289 C CA . TYR A 1 165 ? -14.781 22.75 4.488 1 94.56 165 TYR A CA 1
ATOM 1290 C C . TYR A 1 165 ? -15.891 21.766 4.836 1 94.56 165 TYR A C 1
ATOM 1292 O O . TYR A 1 165 ? -15.773 21.016 5.812 1 94.56 165 TYR A O 1
ATOM 1300 N N . ASP A 1 166 ? -16.922 21.844 4.055 1 95.12 166 ASP A N 1
ATOM 1301 C CA . ASP A 1 166 ? -18.016 20.906 4.215 1 95.12 166 ASP A CA 1
ATOM 1302 C C . ASP A 1 166 ? -17.891 19.719 3.25 1 95.12 166 ASP A C 1
ATOM 1304 O O . ASP A 1 166 ? -18.375 18.625 3.523 1 95.12 166 ASP A O 1
ATOM 1308 N N . VAL A 1 167 ? -17.25 19.984 2.1 1 97.19 167 VAL A N 1
ATOM 1309 C CA . VAL A 1 167 ? -17.125 18.969 1.059 1 97.19 167 VAL A CA 1
ATOM 1310 C C . VAL A 1 167 ? -15.727 19.031 0.445 1 97.19 167 VAL A C 1
ATOM 1312 O O . VAL A 1 167 ? -15.211 20.125 0.166 1 97.19 167 VAL A O 1
ATOM 1315 N N . LEU A 1 168 ? -15.125 17.906 0.316 1 97.94 168 LEU A N 1
ATOM 1316 C CA . LEU A 1 168 ? -13.922 17.766 -0.5 1 97.94 168 LEU A CA 1
ATOM 1317 C C . LEU A 1 168 ? -14.234 17.016 -1.793 1 97.94 168 LEU A C 1
ATOM 1319 O O . LEU A 1 168 ? -14.781 15.914 -1.76 1 97.94 168 LEU A O 1
ATOM 1323 N N . VAL A 1 169 ? -13.977 17.625 -2.9 1 98.69 169 VAL A N 1
ATOM 1324 C CA . VAL A 1 169 ? -14.055 16.984 -4.207 1 98.69 169 VAL A CA 1
ATOM 1325 C C . VAL A 1 169 ? -12.648 16.734 -4.738 1 98.69 169 VAL A C 1
ATOM 1327 O O . VAL A 1 169 ? -11.875 17.672 -4.969 1 98.69 169 VAL A O 1
ATOM 1330 N N . LEU A 1 170 ? -12.375 15.469 -4.961 1 98.56 170 LEU A N 1
ATOM 1331 C CA . LEU A 1 170 ? -11 15.086 -5.246 1 98.56 170 LEU A CA 1
ATOM 1332 C C . LEU A 1 170 ? -10.906 14.344 -6.574 1 98.56 170 LEU A C 1
ATOM 1334 O O . LEU A 1 170 ? -11.648 13.391 -6.809 1 98.56 170 LEU A O 1
ATOM 1338 N N . ASP A 1 171 ? -10.047 14.758 -7.469 1 97.75 171 ASP A N 1
ATOM 1339 C CA . ASP A 1 171 ? -9.688 14.094 -8.719 1 97.75 171 ASP A CA 1
ATOM 1340 C C . ASP A 1 171 ? -8.172 14.109 -8.93 1 97.75 171 ASP A C 1
ATOM 1342 O O . ASP A 1 171 ? -7.664 14.906 -9.727 1 97.75 171 ASP A O 1
ATOM 1346 N N . VAL A 1 172 ? -7.527 13.172 -8.359 1 94.94 172 VAL A N 1
ATOM 1347 C CA . VAL A 1 172 ? -6.074 13.078 -8.445 1 94.94 172 VAL A CA 1
ATOM 1348 C C . VAL A 1 172 ? -5.668 12.781 -9.891 1 94.94 172 VAL A C 1
ATOM 1350 O O . VAL A 1 172 ? -4.637 13.266 -10.359 1 94.94 172 VAL A O 1
ATOM 1353 N N . ASN A 1 173 ? -6.5 11.992 -10.57 1 93 173 ASN A N 1
ATOM 1354 C CA . ASN A 1 173 ? -6.234 11.664 -11.969 1 93 173 ASN A CA 1
ATOM 1355 C C . ASN A 1 173 ? -6.086 12.922 -12.82 1 93 173 ASN A C 1
ATOM 1357 O O . ASN A 1 173 ? -5.258 12.969 -13.734 1 93 173 ASN A O 1
ATOM 1361 N N . ALA A 1 174 ? -6.809 13.898 -12.547 1 91.69 174 ALA A N 1
ATOM 1362 C CA . ALA A 1 174 ? -6.754 15.148 -13.289 1 91.69 174 ALA A CA 1
ATOM 1363 C C . ALA A 1 174 ? -5.402 15.836 -13.117 1 91.69 174 ALA A C 1
ATOM 1365 O O . ALA A 1 174 ? -4.965 16.594 -13.984 1 91.69 174 ALA A O 1
ATOM 1366 N N . ILE A 1 175 ? -4.754 15.617 -12.039 1 90.5 175 ILE A N 1
ATOM 1367 C CA . ILE A 1 175 ? -3.498 16.281 -11.719 1 90.5 175 ILE A CA 1
ATOM 1368 C C . ILE A 1 175 ? -2.324 15.461 -12.234 1 90.5 175 ILE A C 1
ATOM 1370 O O . ILE A 1 175 ? -1.424 15.984 -12.891 1 90.5 175 ILE A O 1
ATOM 1374 N N . VAL A 1 176 ? -2.428 14.141 -12.047 1 88.56 176 VAL A N 1
ATOM 1375 C CA . VAL A 1 176 ? -1.231 13.328 -12.25 1 88.56 176 VAL A CA 1
ATOM 1376 C C . VAL A 1 176 ? -1.37 12.508 -13.539 1 88.56 176 VAL A C 1
ATOM 1378 O O . VAL A 1 176 ? -0.386 11.969 -14.039 1 88.56 176 VAL A O 1
ATOM 1381 N N . GLY A 1 177 ? -2.549 12.352 -14.039 1 83.69 177 GLY A N 1
ATOM 1382 C CA . GLY A 1 177 ? -2.771 11.648 -15.289 1 83.69 177 GLY A CA 1
ATOM 1383 C C . GLY A 1 177 ? -3.076 10.172 -15.102 1 83.69 177 GLY A C 1
ATOM 1384 O O . GLY A 1 177 ? -3.215 9.438 -16.078 1 83.69 177 GLY A O 1
ATOM 1385 N N . ASN A 1 178 ? -3.119 9.695 -13.867 1 87.19 178 ASN A N 1
ATOM 1386 C CA . ASN A 1 178 ? -3.43 8.297 -13.57 1 87.19 178 ASN A CA 1
ATOM 1387 C C . ASN A 1 178 ? -4.297 8.172 -12.32 1 87.19 178 ASN A C 1
ATOM 1389 O O . ASN A 1 178 ? -4.258 9.031 -11.438 1 87.19 178 ASN A O 1
ATOM 1393 N N . ASP A 1 179 ? -5.086 7.09 -12.344 1 91.81 179 ASP A N 1
ATOM 1394 C CA . ASP A 1 179 ? -5.891 6.793 -11.156 1 91.81 179 ASP A CA 1
ATOM 1395 C C . ASP A 1 179 ? -5.031 6.207 -10.039 1 91.81 179 ASP A C 1
ATOM 1397 O O . ASP A 1 179 ? -4.703 5.02 -10.062 1 91.81 179 ASP A O 1
ATOM 1401 N N . LEU A 1 180 ? -4.676 7.016 -9.117 1 93.06 180 LEU A N 1
ATOM 1402 C CA . LEU A 1 180 ? -3.916 6.602 -7.941 1 93.06 180 LEU A CA 1
ATOM 1403 C C . LEU A 1 180 ? -4.828 6.438 -6.734 1 93.06 180 LEU A C 1
ATOM 1405 O O . LEU A 1 180 ? -4.941 7.348 -5.906 1 93.06 180 LEU A O 1
ATOM 1409 N N . GLU A 1 181 ? -5.449 5.305 -6.598 1 94 181 GLU A N 1
ATOM 1410 C CA . GLU A 1 181 ? -6.531 5.098 -5.641 1 94 181 GLU A CA 1
ATOM 1411 C C . GLU A 1 181 ? -6.016 5.164 -4.207 1 94 181 GLU A C 1
ATOM 1413 O O . GLU A 1 181 ? -6.676 5.719 -3.326 1 94 181 GLU A O 1
ATOM 1418 N N . TRP A 1 182 ? -4.844 4.664 -3.99 1 92.5 182 TRP A N 1
ATOM 1419 C CA . TRP A 1 182 ? -4.355 4.625 -2.615 1 92.5 182 TRP A CA 1
ATOM 1420 C C . TRP A 1 182 ? -3.756 5.969 -2.215 1 92.5 182 TRP A C 1
ATOM 1422 O O . TRP A 1 182 ? -3.879 6.391 -1.062 1 92.5 182 TRP A O 1
ATOM 1432 N N . THR A 1 183 ? -3.109 6.609 -3.156 1 92.12 183 THR A N 1
ATOM 1433 C CA . THR A 1 183 ? -2.686 7.988 -2.93 1 92.12 183 THR A CA 1
ATOM 1434 C C . THR A 1 183 ? -3.883 8.875 -2.592 1 92.12 183 THR A C 1
ATOM 1436 O O . THR A 1 183 ? -3.816 9.688 -1.672 1 92.12 183 THR A O 1
ATOM 1439 N N . SER A 1 184 ? -4.98 8.656 -3.328 1 95.75 184 SER A N 1
ATOM 1440 C CA . SER A 1 184 ? -6.203 9.414 -3.072 1 95.75 184 SER A CA 1
ATOM 1441 C C . SER A 1 184 ? -6.727 9.148 -1.665 1 95.75 184 SER A C 1
ATOM 1443 O O . SER A 1 184 ? -7.094 10.086 -0.949 1 95.75 184 SER 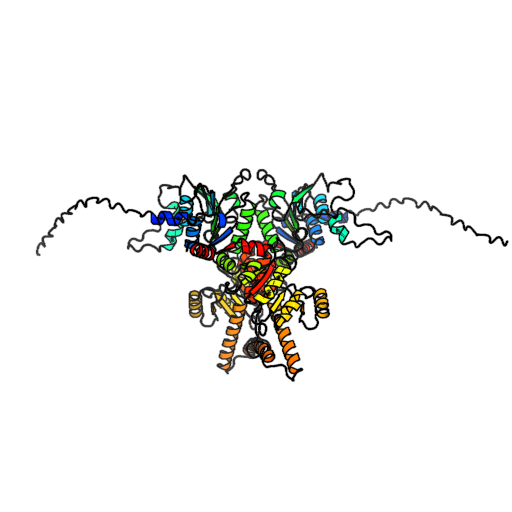A O 1
ATOM 1445 N N . LEU A 1 185 ? -6.734 7.906 -1.268 1 94.69 185 LEU A N 1
ATOM 1446 C CA . LEU A 1 185 ? -7.234 7.551 0.056 1 94.69 185 LEU A CA 1
ATOM 1447 C C . LEU A 1 185 ? -6.355 8.148 1.148 1 94.69 185 LEU A C 1
ATOM 1449 O O . LEU A 1 185 ? -6.859 8.656 2.15 1 94.69 185 LEU A O 1
ATOM 1453 N N . SER A 1 186 ? -5.074 8.055 0.939 1 90.69 186 SER A N 1
ATOM 1454 C CA . SER A 1 186 ? -4.145 8.648 1.897 1 90.69 186 SER A CA 1
ATOM 1455 C C . SER A 1 186 ? -4.375 10.148 2.035 1 90.69 186 SER A C 1
ATOM 1457 O O . SER A 1 186 ? -4.41 10.68 3.148 1 90.69 186 SER A O 1
ATOM 1459 N N . LEU A 1 187 ? -4.523 10.789 0.921 1 92.75 187 LEU A N 1
ATOM 1460 C CA . LEU A 1 187 ? -4.785 12.227 0.902 1 92.75 187 LEU A CA 1
ATOM 1461 C C . LEU A 1 187 ? -6.086 12.555 1.625 1 92.75 187 LEU A C 1
ATOM 1463 O O . LEU A 1 187 ? -6.145 13.5 2.414 1 92.75 187 LEU A O 1
ATOM 1467 N N . ILE A 1 188 ? -7.098 11.773 1.415 1 95.44 188 ILE A N 1
ATOM 1468 C CA . ILE A 1 188 ? -8.406 11.961 2.035 1 95.44 188 ILE A CA 1
ATOM 1469 C C . ILE A 1 188 ? -8.273 11.852 3.553 1 95.44 188 ILE A C 1
ATOM 1471 O O . ILE A 1 188 ? -8.797 12.688 4.289 1 95.44 188 ILE A O 1
ATOM 1475 N N . GLN A 1 189 ? -7.551 10.82 3.979 1 89.5 189 GLN A N 1
ATOM 1476 C CA . GLN A 1 189 ? -7.367 10.633 5.414 1 89.5 189 GLN A CA 1
ATOM 1477 C C . GLN A 1 189 ? -6.652 11.828 6.039 1 89.5 189 GLN A C 1
ATOM 1479 O O . GLN A 1 189 ? -7.035 12.297 7.113 1 89.5 189 GLN A O 1
ATOM 1484 N N . GLU A 1 190 ? -5.656 12.266 5.359 1 86.5 190 GLU A N 1
ATOM 1485 C CA . GLU A 1 190 ? -4.926 13.422 5.855 1 86.5 190 GLU A CA 1
ATOM 1486 C C . GLU A 1 190 ? -5.816 14.664 5.902 1 86.5 190 GLU A C 1
ATOM 1488 O O . GLU A 1 190 ? -5.789 15.414 6.875 1 86.5 190 GLU A O 1
ATOM 1493 N N . PHE A 1 191 ? -6.562 14.875 4.852 1 91.06 191 PHE A N 1
ATOM 1494 C CA . PHE A 1 191 ? -7.461 16.016 4.781 1 91.06 191 PHE A CA 1
ATOM 1495 C C . PHE A 1 191 ? -8.484 15.977 5.91 1 91.06 191 PHE A C 1
ATOM 1497 O O . PHE A 1 191 ? -8.75 16.984 6.559 1 91.06 191 PHE A O 1
ATOM 1504 N N . GLN A 1 192 ? -9.039 14.805 6.164 1 89.12 192 GLN A N 1
ATOM 1505 C CA . GLN A 1 192 ? -10.016 14.609 7.227 1 89.12 192 GLN A CA 1
ATOM 1506 C C . GLN A 1 192 ? -9.43 14.969 8.586 1 89.12 192 GLN A C 1
ATOM 1508 O O . GLN A 1 192 ? -10.109 15.562 9.43 1 89.12 192 GLN A O 1
ATOM 1513 N N . ASN A 1 193 ? -8.195 14.594 8.75 1 80.5 193 ASN A N 1
ATOM 1514 C CA . ASN A 1 193 ? -7.543 14.82 10.031 1 80.5 193 ASN A CA 1
ATOM 1515 C C . ASN A 1 193 ? -7.285 16.312 10.273 1 80.5 193 ASN A C 1
ATOM 1517 O O . ASN A 1 193 ? -7.18 16.75 11.422 1 80.5 193 ASN A O 1
ATOM 1521 N N . GLN A 1 194 ? -7.223 17.047 9.203 1 79 194 GLN A N 1
ATOM 1522 C CA . GLN A 1 194 ? -6.957 18.484 9.312 1 79 194 GLN A CA 1
ATOM 1523 C C . GLN A 1 194 ? -8.25 19.266 9.5 1 79 194 GLN A C 1
ATOM 1525 O O . GLN A 1 194 ? -8.219 20.469 9.758 1 79 194 GLN A O 1
ATOM 1530 N N . GLN A 1 195 ? -9.367 18.516 9.367 1 80.69 195 GLN A N 1
ATOM 1531 C CA . GLN A 1 195 ? -10.656 19.188 9.422 1 80.69 195 GLN A CA 1
ATOM 1532 C C . GLN A 1 195 ? -11.281 19.078 10.805 1 80.69 195 GLN A C 1
ATOM 1534 O O . GLN A 1 195 ? -11.18 18.047 11.453 1 80.69 195 GLN A O 1
ATOM 1539 N N . SER A 1 196 ? -11.82 20.125 11.219 1 74.19 196 SER A N 1
ATOM 1540 C CA . SER A 1 196 ? -12.578 20.125 12.469 1 74.19 196 SER A CA 1
ATOM 1541 C C . SER A 1 196 ? -13.992 19.594 12.266 1 74.19 196 SER A C 1
ATOM 1543 O O . SER A 1 196 ? -14.617 19.109 13.211 1 74.19 196 SER A O 1
ATOM 1545 N N . ASN A 1 197 ? -14.461 19.766 10.992 1 78 197 ASN A N 1
ATOM 1546 C CA . ASN A 1 197 ? -15.797 19.312 10.648 1 78 197 ASN A CA 1
ATOM 1547 C C . ASN A 1 197 ? -15.867 17.781 10.57 1 78 197 ASN A C 1
ATOM 1549 O O . ASN A 1 197 ? -15.305 17.188 9.656 1 78 197 ASN A O 1
ATOM 1553 N N . LYS A 1 198 ? -16.562 17.219 11.43 1 80 198 LYS A N 1
ATOM 1554 C CA . LYS A 1 198 ? -16.656 15.758 11.492 1 80 198 LYS A CA 1
ATOM 1555 C C . LYS A 1 198 ? -17.688 15.227 10.508 1 80 198 LYS A C 1
ATOM 1557 O O . LYS A 1 198 ? -17.734 14.023 10.234 1 80 198 LYS A O 1
ATOM 1562 N N . ASP A 1 199 ? -18.453 16.125 9.898 1 89.5 199 ASP A N 1
ATOM 1563 C CA . ASP A 1 199 ? -19.469 15.727 8.938 1 89.5 199 ASP A CA 1
ATOM 1564 C C . ASP A 1 199 ? -19 15.953 7.508 1 89.5 199 ASP A C 1
ATOM 1566 O O . ASP A 1 199 ? -19.812 16.094 6.59 1 89.5 199 ASP A O 1
ATOM 1570 N N . LEU A 1 200 ? -17.75 15.984 7.383 1 94.38 200 LEU A N 1
ATOM 1571 C CA . LEU A 1 200 ? -17.141 16.234 6.078 1 94.38 200 LEU A CA 1
ATOM 1572 C C . LEU A 1 200 ? -17.578 15.188 5.062 1 94.38 200 LEU A C 1
ATOM 1574 O O . LEU A 1 200 ? -17.562 13.992 5.355 1 94.38 200 LEU A O 1
ATOM 1578 N N . ILE A 1 201 ? -18.078 15.672 3.873 1 96.75 201 ILE A N 1
ATOM 1579 C CA . ILE A 1 201 ? -18.422 14.797 2.752 1 96.75 201 ILE A CA 1
ATOM 1580 C C . ILE A 1 201 ? -17.25 14.766 1.763 1 96.75 201 ILE A C 1
ATOM 1582 O O . ILE A 1 201 ? -16.734 15.812 1.374 1 96.75 201 ILE A O 1
ATOM 1586 N N . ILE A 1 202 ? -16.891 13.602 1.399 1 98.19 202 ILE A N 1
ATOM 1587 C CA . ILE A 1 202 ? -15.789 13.484 0.446 1 98.19 202 ILE A CA 1
ATOM 1588 C C . ILE A 1 202 ? -16.281 12.828 -0.836 1 98.19 202 ILE A C 1
ATOM 1590 O O . ILE A 1 202 ? -16.859 11.734 -0.796 1 98.19 202 ILE A O 1
ATOM 1594 N N . LEU A 1 203 ? -16.109 13.484 -1.943 1 98.5 203 LEU A N 1
ATOM 1595 C CA . LEU A 1 203 ? -16.359 12.953 -3.279 1 98.5 203 LEU A CA 1
ATOM 1596 C C . LEU A 1 203 ? -15.062 12.758 -4.047 1 98.5 203 LEU A C 1
ATOM 1598 O O . LEU A 1 203 ? -14.289 13.703 -4.223 1 98.5 203 LEU A O 1
ATOM 1602 N N . VAL A 1 204 ? -14.805 11.555 -4.516 1 98.75 204 VAL A N 1
ATOM 1603 C CA . VAL A 1 204 ? -13.516 11.281 -5.145 1 98.75 204 VAL A CA 1
ATOM 1604 C C . VAL A 1 204 ? -13.734 10.547 -6.465 1 98.75 204 VAL A C 1
ATOM 1606 O O . VAL A 1 204 ? -14.492 9.578 -6.527 1 98.75 204 VAL A O 1
ATOM 1609 N N . LYS A 1 205 ? -13.141 11.047 -7.48 1 98.44 205 LYS A N 1
ATOM 1610 C CA . LYS A 1 205 ? -13.125 10.312 -8.742 1 98.44 205 LYS A CA 1
ATOM 1611 C C . LYS A 1 205 ? -11.961 9.32 -8.789 1 98.44 205 LYS A C 1
ATOM 1613 O O . LYS A 1 205 ? -10.805 9.719 -8.914 1 98.44 205 LYS A O 1
ATOM 1618 N N . SER A 1 206 ? -12.281 8.125 -8.719 1 97.75 206 SER A N 1
ATOM 1619 C CA . SER A 1 206 ? -11.336 7.016 -8.781 1 97.75 206 SER A CA 1
ATOM 1620 C C . SER A 1 206 ? -12.047 5.707 -9.125 1 97.75 206 SER A C 1
ATOM 1622 O O . SER A 1 206 ? -12.836 5.199 -8.32 1 97.75 206 SER A O 1
ATOM 1624 N N . LEU A 1 207 ? -11.75 5.227 -10.336 1 95.62 207 LEU A N 1
ATOM 1625 C CA . LEU A 1 207 ? -12.32 3.934 -10.703 1 95.62 207 LEU A CA 1
ATOM 1626 C C . LEU A 1 207 ? -11.859 2.844 -9.742 1 95.62 207 LEU A C 1
ATOM 1628 O O . LEU A 1 207 ? -12.656 2.012 -9.312 1 95.62 207 LEU A O 1
ATOM 1632 N N . GLY A 1 208 ? -10.594 2.869 -9.391 1 94 208 GLY A N 1
ATOM 1633 C CA . GLY A 1 208 ? -10.047 1.88 -8.477 1 94 208 GLY A CA 1
ATOM 1634 C C . GLY A 1 208 ? -10.711 1.899 -7.113 1 94 208 GLY A C 1
ATOM 1635 O O . GLY A 1 208 ? -11.055 0.849 -6.57 1 94 208 GLY A O 1
ATOM 1636 N N . LEU A 1 209 ? -10.906 3.076 -6.551 1 96.12 209 LEU A N 1
ATOM 1637 C CA . LEU A 1 209 ? -11.531 3.182 -5.238 1 96.12 209 LEU A CA 1
ATOM 1638 C C . LEU A 1 209 ? -13 2.758 -5.301 1 96.12 209 LEU A C 1
ATOM 1640 O O . LEU A 1 209 ? -13.516 2.16 -4.355 1 96.12 209 LEU A O 1
ATOM 1644 N N . SER A 1 210 ? -13.641 3.145 -6.426 1 96.06 210 SER A N 1
ATOM 1645 C CA . SER A 1 210 ? -15.031 2.746 -6.602 1 96.06 210 SER A CA 1
ATOM 1646 C C . SER A 1 210 ? -15.172 1.229 -6.621 1 96.06 210 SER A C 1
ATOM 1648 O O . SER A 1 210 ? -16.062 0.675 -5.977 1 96.06 210 SER A O 1
ATOM 1650 N N . GLN A 1 211 ? -14.273 0.598 -7.332 1 92.5 211 GLN A N 1
ATOM 1651 C CA . GLN A 1 211 ? -14.281 -0.86 -7.402 1 92.5 211 GLN A CA 1
ATOM 1652 C C . GLN A 1 211 ? -13.961 -1.479 -6.047 1 92.5 211 GLN A C 1
ATOM 1654 O O . GLN A 1 211 ? -14.578 -2.469 -5.648 1 92.5 211 GLN A O 1
ATOM 1659 N N . PHE A 1 212 ? -13.039 -0.918 -5.352 1 94.38 212 PHE A N 1
ATOM 1660 C CA . PHE A 1 212 ? -12.695 -1.408 -4.023 1 94.38 212 PHE A CA 1
ATOM 1661 C C . PHE A 1 212 ? -13.875 -1.269 -3.068 1 94.38 212 PHE A C 1
ATOM 1663 O O . PHE A 1 212 ? -14.164 -2.182 -2.291 1 94.38 212 PHE A O 1
ATOM 1670 N N . ALA A 1 213 ? -14.523 -0.148 -3.158 1 93.81 213 ALA A N 1
ATOM 1671 C CA . ALA A 1 213 ? -15.68 0.131 -2.309 1 93.81 213 ALA A CA 1
ATOM 1672 C C . ALA A 1 213 ? -16.781 -0.897 -2.529 1 93.81 213 ALA A C 1
ATOM 1674 O O . ALA A 1 213 ? -17.469 -1.299 -1.584 1 93.81 213 ALA A O 1
ATOM 1675 N N . SER A 1 214 ? -16.938 -1.327 -3.723 1 90.12 214 SER A N 1
ATOM 1676 C CA . SER A 1 214 ? -18 -2.256 -4.07 1 90.12 214 SER A CA 1
ATOM 1677 C C . SER A 1 214 ? -17.719 -3.65 -3.518 1 90.12 214 SER A C 1
ATOM 1679 O O . SER A 1 214 ? -18.641 -4.457 -3.367 1 90.12 214 SER A O 1
ATOM 1681 N N . ARG A 1 215 ? -16.469 -3.938 -3.219 1 91.5 215 ARG A N 1
ATOM 1682 C CA . ARG A 1 215 ? -16.109 -5.27 -2.748 1 91.5 215 ARG A CA 1
ATOM 1683 C C . ARG A 1 215 ? -15.977 -5.297 -1.229 1 91.5 215 ARG A C 1
ATOM 1685 O O . ARG A 1 215 ? -16.062 -6.359 -0.612 1 91.5 215 ARG A O 1
ATOM 1692 N N . LEU A 1 216 ? -15.711 -4.176 -0.635 1 93.75 216 LEU A N 1
ATOM 1693 C CA . LEU A 1 216 ? -15.477 -4.082 0.802 1 93.75 216 LEU A CA 1
ATOM 1694 C C . LEU A 1 216 ? -16.797 -3.994 1.559 1 93.75 216 LEU A C 1
ATOM 1696 O O . LEU A 1 216 ? -17.578 -3.059 1.356 1 93.75 216 LEU A O 1
ATOM 1700 N N . VAL A 1 217 ? -17.047 -4.953 2.432 1 91.06 217 VAL A N 1
ATOM 1701 C CA . VAL A 1 217 ? -18.328 -5.039 3.131 1 91.06 217 VAL A CA 1
ATOM 1702 C C . VAL A 1 217 ? -18.078 -5.215 4.629 1 91.06 217 VAL A C 1
ATOM 1704 O O . VAL A 1 217 ? -17.156 -5.906 5.035 1 91.06 217 VAL A O 1
ATOM 1707 N N . TYR A 1 218 ? -18.891 -4.582 5.355 1 88.88 218 TYR A N 1
ATOM 1708 C CA . TYR A 1 218 ? -18.891 -4.832 6.793 1 88.88 218 TYR A CA 1
ATOM 1709 C C . TYR A 1 218 ? -19.375 -6.238 7.102 1 88.88 218 TYR A C 1
ATOM 1711 O O . TYR A 1 218 ? -20.484 -6.613 6.715 1 88.88 218 TYR A O 1
ATOM 1719 N N . GLY A 1 219 ? -18.625 -6.949 7.852 1 86.38 219 GLY A N 1
ATOM 1720 C CA . GLY A 1 219 ? -18.906 -8.352 8.125 1 86.38 219 GLY A CA 1
ATOM 1721 C C . GLY A 1 219 ? -20.266 -8.57 8.773 1 86.38 219 GLY A C 1
ATOM 1722 O O . GLY A 1 219 ? -21.016 -9.477 8.383 1 86.38 219 GLY A O 1
ATOM 1723 N N . LYS A 1 220 ? -20.625 -7.715 9.719 1 82.81 220 LYS A N 1
ATOM 1724 C CA . LYS A 1 220 ? -21.891 -7.863 10.438 1 82.81 220 LYS A CA 1
ATOM 1725 C C . LYS A 1 220 ? -23.078 -7.648 9.508 1 82.81 220 LYS A C 1
ATOM 1727 O O . LYS A 1 220 ? -24.109 -8.32 9.641 1 82.81 220 LYS A O 1
ATOM 1732 N N . ARG A 1 221 ? -22.953 -6.797 8.602 1 78.19 221 ARG A N 1
ATOM 1733 C CA . ARG A 1 221 ? -24.016 -6.559 7.629 1 78.19 221 ARG A CA 1
ATOM 1734 C C . ARG A 1 221 ? -24.172 -7.742 6.684 1 78.19 221 ARG A C 1
ATOM 1736 O O . ARG A 1 221 ? -25.281 -8.102 6.309 1 78.19 221 ARG A O 1
ATOM 1743 N N . TYR A 1 222 ? -23.031 -8.281 6.344 1 79 222 TYR A N 1
ATOM 1744 C CA . TYR A 1 222 ? -23.047 -9.422 5.434 1 79 222 TYR A CA 1
ATOM 1745 C C . TYR A 1 222 ? -23.766 -10.609 6.051 1 79 222 TYR A C 1
ATOM 1747 O O . TYR A 1 222 ? -24.531 -11.297 5.375 1 79 222 TYR A O 1
ATOM 1755 N N . THR A 1 223 ? -23.562 -10.836 7.285 1 77.62 223 THR A N 1
ATOM 1756 C CA . THR A 1 223 ? -24.141 -12 7.941 1 77.62 223 THR A CA 1
ATOM 1757 C C . THR A 1 223 ? -25.641 -11.789 8.188 1 77.62 223 THR A C 1
ATOM 1759 O O . THR A 1 223 ? -26.406 -12.758 8.234 1 77.62 223 THR A O 1
ATOM 1762 N N . LYS A 1 224 ? -26.031 -10.547 8.32 1 74.56 224 LYS A N 1
ATOM 1763 C CA . LYS A 1 224 ? -27.438 -10.242 8.555 1 74.56 224 LYS A CA 1
ATOM 1764 C C . LYS A 1 224 ? -28.219 -10.258 7.246 1 74.56 224 LYS A C 1
ATOM 1766 O O . LYS A 1 224 ? -29.344 -10.773 7.195 1 74.56 224 LYS A O 1
ATOM 1771 N N . ASP A 1 225 ? -27.609 -9.523 6.277 1 64.69 225 ASP A N 1
ATOM 1772 C CA . ASP A 1 225 ? -28.312 -9.367 5.004 1 64.69 225 ASP A CA 1
ATOM 1773 C C . ASP A 1 225 ? -27.703 -10.273 3.93 1 64.69 225 ASP A C 1
ATOM 1775 O O . ASP A 1 225 ? -27.562 -9.859 2.779 1 64.69 225 ASP A O 1
ATOM 1779 N N . TYR A 1 226 ? -27.281 -11.445 4.234 1 57.22 226 TYR A N 1
ATOM 1780 C CA . TYR A 1 226 ? -26.484 -12.352 3.41 1 57.22 226 TYR A CA 1
ATOM 1781 C C . TYR A 1 226 ? -26.891 -12.242 1.943 1 57.22 226 TYR A C 1
ATOM 1783 O O . TYR A 1 226 ? -26.344 -12.953 1.094 1 57.22 226 TYR A O 1
ATOM 1791 N N . ASN A 1 227 ? -27.562 -11.266 1.52 1 53.19 227 ASN A N 1
ATOM 1792 C CA . ASN A 1 227 ? -27.984 -11.492 0.139 1 53.19 227 ASN A CA 1
ATOM 1793 C C . ASN A 1 227 ? -26.781 -11.594 -0.797 1 53.19 227 ASN A C 1
ATOM 1795 O O . ASN A 1 227 ? -25.641 -11.383 -0.379 1 53.19 227 ASN A O 1
ATOM 1799 N N . ALA A 1 228 ? -26.953 -11.07 -2.221 1 55.28 228 ALA A N 1
ATOM 1800 C CA . ALA A 1 228 ? -26.531 -11.156 -3.619 1 55.28 228 ALA A CA 1
ATOM 1801 C C . ALA A 1 228 ? -25.188 -10.477 -3.832 1 55.28 228 ALA A C 1
ATOM 1803 O O . ALA A 1 228 ? -24.953 -9.859 -4.875 1 55.28 228 ALA A O 1
ATOM 1804 N N . ILE A 1 229 ? -24.453 -10.336 -2.789 1 55.75 229 ILE A N 1
ATOM 1805 C CA . ILE A 1 229 ? -23.297 -9.57 -3.256 1 55.75 229 ILE A CA 1
ATOM 1806 C C . ILE A 1 229 ? -22.391 -10.461 -4.09 1 55.75 229 ILE A C 1
ATOM 1808 O O . ILE A 1 229 ? -21.922 -11.5 -3.613 1 55.75 229 ILE A O 1
ATOM 1812 N N . PRO A 1 230 ? -22.438 -10.148 -5.367 1 60.91 230 PRO A N 1
ATOM 1813 C CA . PRO A 1 230 ? -21.562 -10.961 -6.223 1 60.91 230 PRO A CA 1
ATOM 1814 C C . PRO A 1 230 ? -20.094 -10.898 -5.793 1 60.91 230 PRO A C 1
ATOM 1816 O O . PRO A 1 230 ? -19.625 -9.844 -5.352 1 60.91 230 PRO A O 1
ATOM 1819 N N . PRO A 1 231 ? -19.422 -12.094 -5.734 1 64.69 231 PRO A N 1
ATOM 1820 C CA . PRO A 1 231 ? -17.984 -12.133 -5.492 1 64.69 231 PRO A CA 1
ATOM 1821 C C . PRO A 1 231 ? -17.188 -11.328 -6.52 1 64.69 231 PRO A C 1
ATOM 1823 O O . PRO A 1 231 ? -17.719 -11 -7.586 1 64.69 231 PRO A O 1
ATOM 1826 N N . PRO A 1 232 ? -15.844 -10.961 -5.977 1 69.31 232 PRO A N 1
ATOM 1827 C CA . PRO A 1 232 ? -15.203 -11.266 -4.699 1 69.31 232 PRO A CA 1
ATOM 1828 C C . PRO A 1 232 ? -15.516 -10.227 -3.623 1 69.31 232 PRO A C 1
ATOM 1830 O O . PRO A 1 232 ? -15.719 -9.047 -3.936 1 69.31 232 PRO A O 1
ATOM 1833 N N . HIS A 1 233 ? -15.57 -10.75 -2.365 1 87.38 233 HIS A N 1
ATOM 1834 C CA . HIS A 1 233 ? -15.867 -9.875 -1.237 1 87.38 233 HIS A CA 1
ATOM 1835 C C . HIS A 1 233 ? -14.695 -9.82 -0.26 1 87.38 233 HIS A C 1
ATOM 1837 O O . HIS A 1 233 ? -13.938 -10.781 -0.14 1 87.38 233 HIS A O 1
ATOM 1843 N N . ILE A 1 234 ? -14.516 -8.633 0.199 1 95.81 234 ILE A N 1
ATOM 1844 C CA . ILE A 1 234 ? -13.688 -8.445 1.382 1 95.81 234 ILE A CA 1
ATOM 1845 C C . ILE A 1 234 ? -14.562 -8.086 2.578 1 95.81 234 ILE A C 1
ATOM 1847 O O . ILE A 1 234 ? -15.141 -6.996 2.625 1 95.81 234 ILE A O 1
ATOM 1851 N N . LEU A 1 235 ? -14.688 -9.008 3.498 1 95.88 235 LEU A N 1
ATOM 1852 C CA . LEU A 1 235 ? -15.484 -8.766 4.699 1 95.88 235 LEU A CA 1
ATOM 1853 C C . LEU A 1 235 ? -14.609 -8.258 5.836 1 95.88 235 LEU A C 1
ATOM 1855 O O . LEU A 1 235 ? -13.695 -8.953 6.285 1 95.88 235 LEU A O 1
ATOM 1859 N N . ALA A 1 236 ? -14.867 -7.07 6.254 1 96.94 236 ALA A N 1
ATOM 1860 C CA . ALA A 1 236 ? -14.148 -6.484 7.379 1 96.94 236 ALA A CA 1
ATOM 1861 C C . ALA A 1 236 ? -14.883 -6.723 8.695 1 96.94 236 ALA A C 1
ATOM 1863 O O . ALA A 1 236 ? -16.078 -6.402 8.812 1 96.94 236 ALA A O 1
ATOM 1864 N N . THR A 1 237 ? -14.148 -7.281 9.641 1 96.44 237 THR A N 1
ATOM 1865 C CA . THR A 1 237 ? -14.742 -7.625 10.922 1 96.44 237 THR A CA 1
ATOM 1866 C C . THR A 1 237 ? -13.922 -7.043 12.07 1 96.44 237 THR A C 1
ATOM 1868 O O . THR A 1 237 ? -12.781 -6.613 11.867 1 96.44 237 THR A O 1
ATOM 1871 N N . VAL A 1 238 ? -14.555 -6.988 13.234 1 94.38 238 VAL A N 1
ATOM 1872 C CA . VAL A 1 238 ? -13.867 -6.574 14.453 1 94.38 238 VAL A CA 1
ATOM 1873 C C . VAL A 1 238 ? -14.078 -7.621 15.547 1 94.38 238 VAL A C 1
ATOM 1875 O O . VAL A 1 238 ? -15.195 -8.117 15.727 1 94.38 238 VAL A O 1
ATOM 1878 N N . GLY A 1 239 ? -13.055 -7.957 16.156 1 93.12 239 GLY A N 1
ATOM 1879 C CA . GLY A 1 239 ? -13.141 -8.938 17.219 1 93.12 239 GLY A CA 1
ATOM 1880 C C . GLY A 1 239 ? -13.297 -10.359 16.719 1 93.12 239 GLY A C 1
ATOM 1881 O O . GLY A 1 239 ? -13.664 -10.57 15.555 1 93.12 239 GLY A O 1
ATOM 1882 N N . VAL A 1 240 ? -13.07 -11.281 17.562 1 94.88 240 VAL A N 1
ATOM 1883 C CA . VAL A 1 240 ? -13.031 -12.703 17.203 1 94.88 240 VAL A CA 1
ATOM 1884 C C . VAL A 1 240 ? -14.453 -13.203 16.938 1 94.88 240 VAL A C 1
ATOM 1886 O O . VAL A 1 240 ? -14.664 -14.031 16.047 1 94.88 240 VAL A O 1
ATOM 1889 N N . GLN A 1 241 ? -15.445 -12.656 17.625 1 95.12 241 GLN A N 1
ATOM 1890 C CA . GLN A 1 241 ? -16.812 -13.133 17.469 1 95.12 241 GLN A CA 1
ATOM 1891 C C . GLN A 1 241 ? -17.359 -12.805 16.078 1 95.12 241 GLN A C 1
ATOM 1893 O O . GLN A 1 241 ? -17.859 -13.688 15.383 1 95.12 241 GLN A O 1
ATOM 1898 N N . GLU A 1 242 ? -17.219 -11.539 15.68 1 94.94 242 GLU A N 1
ATOM 1899 C CA . GLU A 1 242 ? -17.656 -11.156 14.352 1 94.94 242 GLU A CA 1
ATOM 1900 C C . GLU A 1 242 ? -16.906 -11.922 13.266 1 94.94 242 GLU A C 1
ATOM 1902 O O . GLU A 1 242 ? -17.484 -12.312 12.258 1 94.94 242 GLU A O 1
ATOM 1907 N N . TYR A 1 243 ? -15.633 -12.109 13.516 1 96.69 243 TYR A N 1
ATOM 1908 C CA . TYR A 1 243 ? -14.742 -12.828 12.609 1 96.69 243 TYR A CA 1
ATOM 1909 C C . TYR A 1 243 ? -15.219 -14.258 12.398 1 96.69 243 TYR A C 1
ATOM 1911 O O . TYR A 1 243 ? -15.414 -14.695 11.258 1 96.69 243 TYR A O 1
ATOM 1919 N N . ARG A 1 244 ? -15.609 -14.992 13.414 1 97.5 244 ARG A N 1
ATOM 1920 C CA . ARG A 1 244 ? -16.016 -16.391 13.367 1 97.5 244 ARG A CA 1
ATOM 1921 C C . ARG A 1 244 ? -17.469 -16.531 12.93 1 97.5 244 ARG A C 1
ATOM 1923 O O . ARG A 1 244 ? -17.828 -17.531 12.289 1 97.5 244 ARG A O 1
ATOM 1930 N N . ASP A 1 245 ? -18.281 -15.5 13.164 1 95.12 245 ASP A N 1
ATOM 1931 C CA . ASP A 1 245 ? -19.703 -15.523 12.797 1 95.12 245 ASP A CA 1
ATOM 1932 C C . ASP A 1 245 ? -19.859 -15.555 11.281 1 95.12 245 ASP A C 1
ATOM 1934 O O . ASP A 1 245 ? -20.938 -15.898 10.781 1 95.12 245 ASP A O 1
ATOM 1938 N N . THR A 1 246 ? -18.812 -15.25 10.578 1 94.94 246 THR A N 1
ATOM 1939 C CA . THR A 1 246 ? -18.922 -15.211 9.125 1 94.94 246 THR A CA 1
ATOM 1940 C C . THR A 1 246 ? -18.781 -16.609 8.539 1 94.94 246 THR A C 1
ATOM 1942 O O . THR A 1 246 ? -19.109 -16.844 7.379 1 94.94 246 THR A O 1
ATOM 1945 N N . ILE A 1 247 ? -18.25 -17.547 9.266 1 96.06 247 ILE A N 1
ATOM 1946 C CA . ILE A 1 247 ? -17.797 -18.859 8.773 1 96.06 247 ILE A CA 1
ATOM 1947 C C . ILE A 1 247 ? -18.953 -19.562 8.055 1 96.06 247 ILE A C 1
ATOM 1949 O O . ILE A 1 247 ? -18.812 -19.938 6.887 1 96.06 247 ILE A O 1
ATOM 1953 N N . PRO A 1 248 ? -20.188 -19.688 8.625 1 93 248 PRO A N 1
ATOM 1954 C CA . PRO A 1 248 ? -21.25 -20.406 7.926 1 93 248 PRO A CA 1
ATOM 1955 C C . PRO A 1 248 ? -21.703 -19.703 6.648 1 93 248 PRO A C 1
ATOM 1957 O O . PRO A 1 248 ? -22.328 -20.328 5.781 1 93 248 PRO A O 1
ATOM 1960 N N . HIS A 1 249 ? -21.375 -18.406 6.523 1 91.19 249 HIS A N 1
ATOM 1961 C CA . HIS A 1 249 ? -21.875 -17.609 5.406 1 91.19 249 HIS A CA 1
ATOM 1962 C C . HIS A 1 249 ? -20.875 -17.625 4.246 1 91.19 249 HIS A C 1
ATOM 1964 O O . HIS A 1 249 ? -21.266 -17.375 3.098 1 91.19 249 HIS A O 1
ATOM 1970 N N . VAL A 1 250 ? -19.594 -17.906 4.555 1 92.88 250 VAL A N 1
ATOM 1971 C CA . VAL A 1 250 ? -18.609 -17.734 3.492 1 92.88 250 VAL A CA 1
ATOM 1972 C C . VAL A 1 250 ? -18.109 -19.109 3.025 1 92.88 250 VAL A C 1
ATOM 1974 O O . VAL A 1 250 ? -17.594 -19.234 1.914 1 92.88 250 VAL A O 1
ATOM 1977 N N . VAL A 1 251 ? -18.188 -20.062 3.92 1 94.19 251 VAL A N 1
ATOM 1978 C CA . VAL A 1 251 ? -17.922 -21.438 3.502 1 94.19 251 VAL A CA 1
ATOM 1979 C C . VAL A 1 251 ? -19.188 -22.047 2.889 1 94.19 251 VAL A C 1
ATOM 1981 O O . VAL A 1 251 ? -19.984 -22.672 3.59 1 94.19 251 VAL A O 1
ATOM 1984 N N . ILE A 1 252 ? -19.359 -21.969 1.578 1 90.62 252 ILE A N 1
ATOM 1985 C CA . ILE A 1 252 ? -20.641 -22.281 0.943 1 90.62 252 ILE A CA 1
ATOM 1986 C C . ILE A 1 252 ? -20.531 -23.625 0.213 1 90.62 252 ILE A C 1
ATOM 1988 O O . ILE A 1 252 ? -21.562 -24.203 -0.156 1 90.62 252 ILE A O 1
ATOM 1992 N N . LYS A 1 253 ? -19.328 -24.094 -0.061 1 92.81 253 LYS A N 1
ATOM 1993 C CA . LYS A 1 253 ? -19.078 -25.422 -0.601 1 92.81 253 LYS A CA 1
ATOM 1994 C C . LYS A 1 253 ? -18.172 -26.234 0.328 1 92.81 253 LYS A C 1
ATOM 1996 O O . LYS A 1 253 ? -17 -26.438 0.035 1 92.81 253 LYS A O 1
ATOM 2001 N N . PRO A 1 254 ? -18.75 -26.75 1.343 1 92.81 254 PRO A N 1
ATOM 2002 C CA . PRO A 1 254 ? -17.969 -27.391 2.406 1 92.81 254 PRO A CA 1
ATOM 2003 C C . PRO A 1 254 ? -17.109 -28.547 1.896 1 92.81 254 PRO A C 1
ATOM 2005 O O . PRO A 1 254 ? -16.047 -28.828 2.457 1 92.81 254 PRO A O 1
ATOM 2008 N N . ASP A 1 255 ? -17.5 -29.188 0.797 1 91.31 255 ASP A N 1
ATOM 2009 C CA . ASP A 1 255 ? -16.797 -30.375 0.33 1 91.31 255 ASP A CA 1
ATOM 2010 C C . ASP A 1 255 ? -15.68 -30.016 -0.647 1 91.31 255 ASP A C 1
ATOM 2012 O O . ASP A 1 255 ? -14.828 -30.844 -0.97 1 91.31 255 ASP A O 1
ATOM 2016 N N . SER A 1 256 ? -15.672 -28.703 -1.044 1 91.12 256 SER A N 1
ATOM 2017 C CA . SER A 1 256 ? -14.719 -28.406 -2.107 1 91.12 256 SER A CA 1
ATOM 2018 C C . SER A 1 256 ? -13.992 -27.094 -1.851 1 91.12 256 SER A C 1
ATOM 2020 O O . SER A 1 256 ? -12.945 -26.828 -2.439 1 91.12 256 SER A O 1
ATOM 2022 N N . ASP A 1 257 ? -14.5 -26.266 -0.944 1 93 257 ASP A N 1
ATOM 2023 C CA . ASP A 1 257 ? -13.859 -24.984 -0.68 1 93 257 ASP A CA 1
ATOM 2024 C C . ASP A 1 257 ? -12.445 -25.172 -0.128 1 93 257 ASP A C 1
ATOM 2026 O O . ASP A 1 257 ? -12.25 -25.906 0.846 1 93 257 ASP A O 1
ATOM 2030 N N . ALA A 1 258 ? -11.477 -24.609 -0.852 1 95.38 258 ALA A N 1
ATOM 2031 C CA . ALA A 1 258 ? -10.141 -24.484 -0.286 1 95.38 258 ALA A CA 1
ATOM 2032 C C . ALA A 1 258 ? -10.039 -23.266 0.631 1 95.38 258 ALA A C 1
ATOM 2034 O O . ALA A 1 258 ? -10.195 -22.125 0.183 1 95.38 258 ALA A O 1
ATOM 2035 N N . ILE A 1 259 ? -9.781 -23.531 1.939 1 97.69 259 ILE A N 1
ATOM 2036 C CA . ILE A 1 259 ? -9.852 -22.484 2.941 1 97.69 259 ILE A CA 1
ATOM 2037 C C . ILE A 1 259 ? -8.469 -22.25 3.551 1 97.69 259 ILE A C 1
ATOM 2039 O O . ILE A 1 259 ? -7.75 -23.203 3.854 1 97.69 259 ILE A O 1
ATOM 2043 N N . LEU A 1 260 ? -8.07 -20.953 3.646 1 98.56 260 LEU A N 1
ATOM 2044 C CA . LEU A 1 260 ? -6.805 -20.547 4.25 1 98.56 260 LEU A CA 1
ATOM 2045 C C . LEU A 1 260 ? -7.035 -19.547 5.371 1 98.56 260 LEU A C 1
ATOM 2047 O O . LEU A 1 260 ? -7.836 -18.625 5.227 1 98.56 260 LEU A O 1
ATOM 2051 N N . GLU A 1 261 ? -6.434 -19.766 6.527 1 98.81 261 GLU A N 1
ATOM 2052 C CA . GLU A 1 261 ? -6.316 -18.703 7.523 1 98.81 261 GLU A CA 1
ATOM 2053 C C . GLU A 1 261 ? -4.863 -18.281 7.715 1 98.81 261 GLU A C 1
ATOM 2055 O O . GLU A 1 261 ? -4.016 -19.109 8.062 1 98.81 261 GLU A O 1
ATOM 2060 N N . VAL A 1 262 ? -4.586 -17.047 7.496 1 98.5 262 VAL A N 1
ATOM 2061 C CA . VAL A 1 262 ? -3.268 -16.5 7.797 1 98.5 262 VAL A CA 1
ATOM 2062 C C . VAL A 1 262 ? -3.307 -15.758 9.133 1 98.5 262 VAL A C 1
ATOM 2064 O O . VAL A 1 262 ? -4.223 -14.969 9.391 1 98.5 262 VAL A O 1
ATOM 2067 N N . GLY A 1 263 ? -2.316 -15.93 9.945 1 97.69 263 GLY A N 1
ATOM 2068 C CA . GLY A 1 263 ? -2.365 -15.5 11.336 1 97.69 263 GLY A CA 1
ATOM 2069 C C . GLY A 1 263 ? -3.242 -16.391 12.203 1 97.69 263 GLY A C 1
ATOM 2070 O O . GLY A 1 263 ? -4.074 -15.883 12.969 1 97.69 263 GLY A O 1
ATOM 2071 N N . CYS A 1 264 ? -3.02 -17.688 12.109 1 98.19 264 CYS A N 1
ATOM 2072 C CA . CYS A 1 264 ? -3.945 -18.641 12.711 1 98.19 264 CYS A CA 1
ATOM 2073 C C . CYS A 1 264 ? -3.662 -18.797 14.203 1 98.19 264 CYS A C 1
ATOM 2075 O O . CYS A 1 264 ? -4.477 -19.359 14.938 1 98.19 264 CYS A O 1
ATOM 2077 N N . HIS A 1 265 ? -2.432 -18.422 14.625 1 96.5 265 HIS A N 1
ATOM 2078 C CA . HIS A 1 265 ? -2.004 -18.578 16.016 1 96.5 265 HIS A CA 1
ATOM 2079 C C . HIS A 1 265 ? -2.18 -20.016 16.484 1 96.5 265 HIS A C 1
ATOM 2081 O O . HIS A 1 265 ? -1.713 -20.953 15.82 1 96.5 265 HIS A O 1
ATOM 2087 N N . PHE A 1 266 ? -2.93 -20.234 17.578 1 97.31 266 PHE A N 1
ATOM 2088 C CA . PHE A 1 266 ? -2.998 -21.578 18.141 1 97.31 266 PHE A CA 1
ATOM 2089 C C . PHE A 1 266 ? -4.074 -22.406 17.453 1 97.31 266 PHE A C 1
ATOM 2091 O O . PHE A 1 266 ? -4.359 -23.531 17.875 1 97.31 266 PHE A O 1
ATOM 2098 N N . GLY A 1 267 ? -4.781 -21.938 16.5 1 98.31 267 GLY A N 1
ATOM 2099 C CA . GLY A 1 267 ? -5.516 -22.734 15.531 1 98.31 267 GLY A CA 1
ATOM 2100 C C . GLY A 1 267 ? -6.992 -22.859 15.859 1 98.31 267 GLY A C 1
ATOM 2101 O O . GLY A 1 267 ? -7.719 -23.594 15.203 1 98.31 267 GLY A O 1
ATOM 2102 N N . THR A 1 268 ? -7.512 -22.094 16.828 1 98.12 268 THR A N 1
ATOM 2103 C CA . THR A 1 268 ? -8.906 -22.219 17.25 1 98.12 268 THR A CA 1
ATOM 2104 C C . THR A 1 268 ? -9.844 -21.922 16.094 1 98.12 268 THR A C 1
ATOM 2106 O O . THR A 1 268 ? -10.758 -22.688 15.805 1 98.12 268 THR A O 1
ATOM 2109 N N . THR A 1 269 ? -9.609 -20.797 15.445 1 98.31 269 THR A N 1
ATOM 2110 C CA . THR A 1 269 ? -10.477 -20.438 14.328 1 98.31 269 THR A CA 1
ATOM 2111 C C . THR A 1 269 ? -10.289 -21.406 13.164 1 98.31 269 THR A C 1
ATOM 2113 O O . THR A 1 269 ? -11.258 -21.781 12.5 1 98.31 269 THR A O 1
ATOM 2116 N N . THR A 1 270 ? -9.07 -21.812 12.906 1 98.56 270 THR A N 1
ATOM 2117 C CA . THR A 1 270 ? -8.812 -22.766 11.828 1 98.56 270 THR A CA 1
ATOM 2118 C C . THR A 1 270 ? -9.562 -24.078 12.07 1 98.56 270 THR A C 1
ATOM 2120 O O . THR A 1 270 ? -10.094 -24.672 11.133 1 98.56 270 THR A O 1
ATOM 2123 N N . ALA A 1 271 ? -9.633 -24.516 13.305 1 98.19 271 ALA A N 1
ATOM 2124 C CA . ALA A 1 271 ? -10.367 -25.734 13.648 1 98.19 271 ALA A CA 1
ATOM 2125 C C . ALA A 1 271 ? -11.859 -25.578 13.359 1 98.19 271 ALA A C 1
ATOM 2127 O O . ALA A 1 271 ? -12.5 -26.516 12.883 1 98.19 271 ALA A O 1
ATOM 2128 N N . LEU A 1 272 ? -12.414 -24.406 13.703 1 98.25 272 LEU A N 1
ATOM 2129 C CA . LEU A 1 272 ? -13.812 -24.141 13.398 1 98.25 272 LEU A CA 1
ATOM 2130 C C . LEU A 1 272 ? -14.047 -24.141 11.891 1 98.25 272 LEU A C 1
ATOM 2132 O O . LEU A 1 272 ? -15.07 -24.641 11.414 1 98.25 272 LEU A O 1
ATOM 2136 N N . LEU A 1 273 ? -13.086 -23.594 11.148 1 98.44 273 LEU A N 1
ATOM 2137 C CA . LEU A 1 273 ? -13.156 -23.578 9.695 1 98.44 273 LEU A CA 1
ATOM 2138 C C . LEU A 1 273 ? -13.117 -24.984 9.133 1 98.44 273 LEU A C 1
ATOM 2140 O O . LEU A 1 273 ? -13.859 -25.312 8.195 1 98.44 273 LEU A O 1
ATOM 2144 N N . GLU A 1 274 ? -12.258 -25.797 9.703 1 96.56 274 GLU A N 1
ATOM 2145 C CA . GLU A 1 274 ? -12.133 -27.188 9.289 1 96.56 274 GLU A CA 1
ATOM 2146 C C . GLU A 1 274 ? -13.438 -27.953 9.5 1 96.56 274 GLU A C 1
ATOM 2148 O O . GLU A 1 274 ? -13.781 -28.828 8.711 1 96.56 274 GLU A O 1
ATOM 2153 N N . GLN A 1 275 ? -14.125 -27.625 10.555 1 96.56 275 GLN A N 1
ATOM 2154 C CA . GLN A 1 275 ? -15.422 -28.234 10.82 1 96.56 275 GLN A CA 1
ATOM 2155 C C . GLN A 1 275 ? -16.453 -27.828 9.773 1 96.56 275 GLN A C 1
ATOM 2157 O O . GLN A 1 275 ? -17.312 -28.625 9.391 1 96.56 275 GLN A O 1
ATOM 2162 N N . ALA A 1 276 ? -16.312 -26.625 9.297 1 96.12 276 ALA A N 1
ATOM 2163 C CA . ALA A 1 276 ? -17.281 -26.078 8.336 1 96.12 276 ALA A CA 1
ATOM 2164 C C . ALA A 1 276 ? -16.953 -26.531 6.918 1 96.12 276 ALA A C 1
ATOM 2166 O O . ALA A 1 276 ? -17.844 -26.656 6.078 1 96.12 276 ALA A O 1
ATOM 2167 N N . GLY A 1 277 ? -15.648 -26.688 6.625 1 94.31 277 GLY A N 1
ATOM 2168 C CA . GLY A 1 277 ? -15.18 -27.094 5.309 1 94.31 277 GLY A CA 1
ATOM 2169 C C . GLY A 1 277 ? -14.055 -28.109 5.359 1 94.31 277 GLY A C 1
ATOM 2170 O O . GLY A 1 277 ? -13.203 -28.047 6.25 1 94.31 277 GLY A O 1
ATOM 2171 N N . LYS A 1 278 ? -13.93 -28.922 4.43 1 87.25 278 LYS A N 1
ATOM 2172 C CA . LYS A 1 278 ? -13.078 -30.109 4.453 1 87.25 278 LYS A CA 1
ATOM 2173 C C . LYS A 1 278 ? -11.609 -29.734 4.238 1 87.25 278 LYS A C 1
ATOM 2175 O O . LYS A 1 278 ? -10.711 -30.422 4.73 1 87.25 278 LYS A O 1
ATOM 2180 N N . TYR A 1 279 ? -11.32 -28.734 3.52 1 91.25 279 TYR A N 1
ATOM 2181 C CA . TYR A 1 279 ? -9.961 -28.422 3.102 1 91.25 279 TYR A CA 1
ATOM 2182 C C . TYR A 1 279 ? -9.508 -27.078 3.678 1 91.25 279 TYR A C 1
ATOM 2184 O O . TYR A 1 279 ? -9.617 -26.047 3.02 1 91.25 279 TYR A O 1
ATOM 2192 N N . CYS A 1 280 ? -8.93 -27.141 4.883 1 96.56 280 CYS A N 1
ATOM 2193 C CA . CYS A 1 280 ? -8.562 -25.922 5.594 1 96.56 280 CYS A CA 1
ATOM 2194 C C . CYS A 1 280 ? -7.086 -25.953 5.984 1 96.56 280 CYS A C 1
ATOM 2196 O O . CYS A 1 280 ? -6.574 -26.984 6.422 1 96.56 280 CYS A O 1
ATOM 2198 N N . ILE A 1 281 ? -6.402 -24.875 5.75 1 98 281 ILE A N 1
ATOM 2199 C CA . ILE A 1 281 ? -4.996 -24.703 6.102 1 98 281 ILE A CA 1
ATOM 2200 C C . ILE A 1 281 ? -4.848 -23.5 7.035 1 98 281 ILE A C 1
ATOM 2202 O O . ILE A 1 281 ? -5.387 -22.422 6.77 1 98 281 ILE A O 1
ATOM 2206 N N . GLY A 1 282 ? -4.18 -23.656 8.18 1 98.69 282 GLY A N 1
ATOM 2207 C CA . GLY A 1 282 ? -3.789 -22.562 9.047 1 98.69 282 GLY A CA 1
ATOM 2208 C C . GLY A 1 282 ? -2.312 -22.234 8.961 1 98.69 282 GLY A C 1
ATOM 2209 O O . GLY A 1 282 ? -1.464 -23.125 8.992 1 98.69 282 GLY A O 1
ATOM 2210 N N . VAL A 1 283 ? -2.002 -20.969 8.812 1 98.56 283 VAL A N 1
ATOM 2211 C CA . VAL A 1 283 ? -0.616 -20.531 8.672 1 98.56 283 VAL A CA 1
ATOM 2212 C C . VAL A 1 283 ? -0.305 -19.438 9.688 1 98.56 283 VAL A C 1
ATOM 2214 O O . VAL A 1 283 ? -1.143 -18.578 9.953 1 98.56 283 VAL A O 1
ATOM 2217 N N . ASP A 1 284 ? 0.858 -19.484 10.312 1 97.94 284 ASP A N 1
ATOM 2218 C CA . ASP A 1 284 ? 1.405 -18.438 11.18 1 97.94 284 ASP A CA 1
ATOM 2219 C C . ASP A 1 284 ? 2.922 -18.344 11.039 1 97.94 284 ASP A C 1
ATOM 2221 O O . ASP A 1 284 ? 3.582 -19.344 10.711 1 97.94 284 ASP A O 1
ATOM 2225 N N . VAL A 1 285 ? 3.475 -17.188 11.344 1 95.69 285 VAL A N 1
ATOM 2226 C CA . VAL A 1 285 ? 4.906 -16.969 11.156 1 95.69 285 VAL A CA 1
ATOM 2227 C C . VAL A 1 285 ? 5.68 -17.625 12.305 1 95.69 285 VAL A C 1
ATOM 2229 O O . VAL A 1 285 ? 6.863 -17.953 12.156 1 95.69 285 VAL A O 1
ATOM 2232 N N . GLY A 1 286 ? 5.051 -17.922 13.391 1 96.31 286 GLY A N 1
ATOM 2233 C CA . GLY A 1 286 ? 5.734 -18.438 14.562 1 96.31 286 GLY A CA 1
ATOM 2234 C C . GLY A 1 286 ? 5.812 -19.953 14.594 1 96.31 286 GLY A C 1
ATOM 2235 O O . GLY A 1 286 ? 4.797 -20.625 14.773 1 96.31 286 GLY A O 1
ATOM 2236 N N . SER A 1 287 ? 7.008 -20.5 14.57 1 97.56 287 SER A N 1
ATOM 2237 C CA . SER A 1 287 ? 7.195 -21.953 14.578 1 97.56 287 SER A CA 1
ATOM 2238 C C . SER A 1 287 ? 6.703 -22.562 15.883 1 97.56 287 SER A C 1
ATOM 2240 O O . SER A 1 287 ? 6.121 -23.656 15.883 1 97.56 287 SER A O 1
ATOM 2242 N N . LYS A 1 288 ? 6.898 -21.844 16.953 1 97.81 288 LYS A N 1
ATOM 2243 C CA . LYS A 1 288 ? 6.43 -22.344 18.25 1 97.81 288 LYS A CA 1
ATOM 2244 C C . LYS A 1 288 ? 4.906 -22.344 18.312 1 97.81 288 LYS A C 1
ATOM 2246 O O . LYS A 1 288 ? 4.305 -23.25 18.891 1 97.81 288 LYS A O 1
ATOM 2251 N N . ILE A 1 289 ? 4.363 -21.344 17.781 1 97.69 289 ILE A N 1
ATOM 2252 C CA . ILE A 1 289 ? 2.908 -21.219 17.719 1 97.69 289 ILE A CA 1
ATOM 2253 C C . ILE A 1 289 ? 2.328 -22.391 16.922 1 97.69 289 ILE A C 1
ATOM 2255 O O . ILE A 1 289 ? 1.408 -23.062 17.391 1 97.69 289 ILE A O 1
ATOM 2259 N N . ILE A 1 290 ? 2.92 -22.719 15.781 1 98.38 290 ILE A N 1
ATOM 2260 C CA . ILE A 1 290 ? 2.424 -23.766 14.898 1 98.38 290 ILE A CA 1
ATOM 2261 C C . ILE A 1 290 ? 2.594 -25.125 15.57 1 98.38 290 ILE A C 1
ATOM 2263 O O . ILE A 1 290 ? 1.724 -26 15.461 1 98.38 290 ILE A O 1
ATOM 2267 N N . LYS A 1 291 ? 3.662 -25.312 16.281 1 98.38 291 LYS A N 1
ATOM 2268 C CA . LYS A 1 291 ? 3.859 -26.562 17.016 1 98.38 291 LYS A CA 1
ATOM 2269 C C . LYS A 1 291 ? 2.734 -26.781 18.031 1 98.38 291 LYS A C 1
ATOM 2271 O O . LYS A 1 291 ? 2.205 -27.875 18.141 1 98.38 291 LYS A O 1
ATOM 2276 N N . GLN A 1 292 ? 2.377 -25.719 18.703 1 98.44 292 GLN A N 1
ATOM 2277 C CA . GLN A 1 292 ? 1.298 -25.812 19.688 1 98.44 292 GLN A CA 1
ATOM 2278 C C . GLN A 1 292 ? -0.045 -26.062 19 1 98.44 292 GLN A C 1
ATOM 2280 O O . GLN A 1 292 ? -0.866 -26.828 19.5 1 98.44 292 GLN A O 1
ATOM 2285 N N . ALA A 1 293 ? -0.25 -25.391 17.891 1 98.56 293 ALA A N 1
ATOM 2286 C CA . ALA A 1 293 ? -1.485 -25.594 17.141 1 98.56 293 ALA A CA 1
ATOM 2287 C C . ALA A 1 293 ? -1.641 -27.047 16.703 1 98.56 293 ALA A C 1
ATOM 2289 O O . ALA A 1 293 ? -2.715 -27.641 16.859 1 98.56 293 ALA A O 1
ATOM 2290 N N . LYS A 1 294 ? -0.6 -27.688 16.219 1 98.19 294 LYS A N 1
ATOM 2291 C CA . LYS A 1 294 ? -0.609 -29.078 15.773 1 98.19 294 LYS A CA 1
ATOM 2292 C C . LYS A 1 294 ? -0.896 -30.031 16.938 1 98.19 294 LYS A C 1
ATOM 2294 O O . LYS A 1 294 ? -1.558 -31.047 16.766 1 98.19 294 LYS A O 1
ATOM 2299 N N . ASN A 1 295 ? -0.398 -29.641 18.078 1 98.25 295 ASN A N 1
ATOM 2300 C CA . ASN A 1 295 ? -0.665 -30.453 19.25 1 98.25 295 ASN A CA 1
ATOM 2301 C C . ASN A 1 295 ? -2.129 -30.359 19.672 1 98.25 295 ASN A C 1
ATOM 2303 O O . ASN A 1 295 ? -2.734 -31.375 20.047 1 98.25 295 ASN A O 1
ATOM 2307 N N . LYS A 1 296 ? -2.629 -29.219 19.672 1 98.25 296 LYS A N 1
ATOM 2308 C CA . LYS A 1 296 ? -3.998 -28.969 20.109 1 98.25 296 LYS A CA 1
ATOM 2309 C C . LYS A 1 296 ? -5.008 -29.562 19.125 1 98.25 296 LYS A C 1
ATOM 2311 O O . LYS A 1 296 ? -6.055 -30.078 19.531 1 98.25 296 LYS A O 1
ATOM 2316 N N . TYR A 1 297 ? -4.695 -29.438 17.812 1 98 297 TYR A N 1
ATOM 2317 C CA . TYR A 1 297 ? -5.566 -29.938 16.75 1 98 297 TYR A CA 1
ATOM 2318 C C . TYR A 1 297 ? -4.797 -30.812 15.781 1 98 297 TYR A C 1
ATOM 2320 O O . TYR A 1 297 ? -4.535 -30.422 14.641 1 98 297 TYR A O 1
ATOM 2328 N N . PRO A 1 298 ? -4.59 -32.031 16.062 1 96.19 298 PRO A N 1
ATOM 2329 C CA . PRO A 1 298 ? -3.715 -32.906 15.281 1 96.19 298 PRO A CA 1
ATOM 2330 C C . PRO A 1 298 ? -4.297 -33.25 13.914 1 96.19 298 PRO A C 1
ATOM 2332 O O . PRO A 1 298 ? -3.555 -33.625 13 1 96.19 298 PRO A O 1
ATOM 2335 N N . ASP A 1 299 ? -5.594 -33.125 13.75 1 93.75 299 ASP A N 1
ATOM 2336 C CA . ASP A 1 299 ? -6.23 -33.531 12.5 1 93.75 299 ASP A CA 1
ATOM 2337 C C . ASP A 1 299 ? -6.328 -32.344 11.531 1 93.75 299 ASP A C 1
ATOM 2339 O O . ASP A 1 299 ? -6.766 -32.5 10.391 1 93.75 299 ASP A O 1
ATOM 2343 N N . VAL A 1 300 ? -5.93 -31.172 11.953 1 96.69 300 VAL A N 1
ATOM 2344 C CA . VAL A 1 300 ? -5.957 -29.969 11.133 1 96.69 300 VAL A CA 1
ATOM 2345 C C . VAL A 1 300 ? -4.559 -29.672 10.594 1 96.69 300 VAL A C 1
ATOM 2347 O O . VAL A 1 300 ? -3.564 -29.875 11.297 1 96.69 300 VAL A O 1
ATOM 2350 N N . PHE A 1 301 ? -4.434 -29.219 9.367 1 97.56 301 PHE A N 1
ATOM 2351 C CA . PHE A 1 301 ? -3.141 -28.938 8.758 1 97.56 301 PHE A CA 1
ATOM 2352 C C . PHE A 1 301 ? -2.684 -27.531 9.102 1 97.56 301 PHE A C 1
ATOM 2354 O O . PHE A 1 301 ? -3.385 -26.547 8.812 1 97.56 301 PHE A O 1
ATOM 2361 N N . PHE A 1 302 ? -1.556 -27.422 9.734 1 98.5 302 PHE A N 1
ATOM 2362 C CA . PHE A 1 302 ? -0.923 -26.156 10.062 1 98.5 302 PHE A CA 1
ATOM 2363 C C . PHE A 1 302 ? 0.479 -26.078 9.469 1 98.5 302 PHE A C 1
ATOM 2365 O O . PHE A 1 302 ? 1.187 -27.078 9.398 1 98.5 302 PHE A O 1
ATOM 2372 N N . ALA A 1 303 ? 0.904 -24.906 9.055 1 98.5 303 ALA A N 1
ATOM 2373 C CA . ALA A 1 303 ? 2.25 -24.719 8.516 1 98.5 303 ALA A CA 1
ATOM 2374 C C . ALA A 1 303 ? 2.799 -23.344 8.891 1 98.5 303 ALA A C 1
ATOM 2376 O O . ALA A 1 303 ? 2.037 -22.391 9.07 1 98.5 303 ALA A O 1
ATOM 2377 N N . VAL A 1 304 ? 4.113 -23.297 9.078 1 98.38 304 VAL A N 1
ATOM 2378 C CA . VAL A 1 304 ? 4.781 -22.016 9.258 1 98.38 304 VAL A CA 1
ATOM 2379 C C . VAL A 1 304 ? 4.812 -21.25 7.938 1 98.38 304 VAL A C 1
ATOM 2381 O O . VAL A 1 304 ? 5.234 -21.797 6.914 1 98.38 304 VAL A O 1
ATOM 2384 N N . GLY A 1 305 ? 4.273 -20.078 7.898 1 97.19 305 GLY A N 1
ATOM 2385 C CA . GLY A 1 305 ? 4.262 -19.25 6.695 1 97.19 305 GLY A CA 1
ATOM 2386 C C . GLY A 1 305 ? 3.955 -17.797 6.977 1 97.19 305 GLY A C 1
ATOM 2387 O O . GLY A 1 305 ? 3.576 -17.438 8.094 1 97.19 305 GLY A O 1
ATOM 2388 N N . ASP A 1 306 ? 4.195 -16.969 5.996 1 96 306 ASP A N 1
ATOM 2389 C CA . ASP A 1 306 ? 4.008 -15.523 6.043 1 96 306 ASP A CA 1
ATOM 2390 C C . ASP A 1 306 ? 2.842 -15.086 5.156 1 96 306 ASP A C 1
ATOM 2392 O O . ASP A 1 306 ? 2.789 -15.438 3.977 1 96 306 ASP A O 1
ATOM 2396 N N . ALA A 1 307 ? 1.933 -14.305 5.758 1 96.31 307 ALA A N 1
ATOM 2397 C CA . ALA A 1 307 ? 0.721 -13.875 5.066 1 96.31 307 ALA A CA 1
ATOM 2398 C C . ALA A 1 307 ? 1.062 -13.094 3.801 1 96.31 307 ALA A C 1
ATOM 2400 O O . ALA A 1 307 ? 0.29 -13.094 2.838 1 96.31 307 ALA A O 1
ATOM 2401 N N . TRP A 1 308 ? 2.211 -12.453 3.754 1 94.25 308 TRP A N 1
ATOM 2402 C CA . TRP A 1 308 ? 2.592 -11.57 2.654 1 94.25 308 TRP A CA 1
ATOM 2403 C C . TRP A 1 308 ? 3.199 -12.367 1.504 1 94.25 308 TRP A C 1
ATOM 2405 O O . TRP A 1 308 ? 3.213 -11.906 0.361 1 94.25 308 TRP A O 1
ATOM 2415 N N . LYS A 1 309 ? 3.781 -13.484 1.822 1 95.44 309 LYS A N 1
ATOM 2416 C CA . LYS A 1 309 ? 4.48 -14.289 0.824 1 95.44 309 LYS A CA 1
ATOM 2417 C C . LYS A 1 309 ? 3.518 -15.242 0.117 1 95.44 309 LYS A C 1
ATOM 2419 O O . LYS A 1 309 ? 3.559 -16.453 0.341 1 95.44 309 LYS A O 1
ATOM 2424 N N . THR A 1 310 ? 2.822 -14.703 -0.891 1 95.75 310 THR A N 1
ATOM 2425 C CA . THR A 1 310 ? 1.7 -15.414 -1.497 1 95.75 310 THR A CA 1
ATOM 2426 C C . THR A 1 310 ? 2.189 -16.594 -2.322 1 95.75 310 THR A C 1
ATOM 2428 O O . THR A 1 310 ? 1.504 -17.609 -2.42 1 95.75 310 THR A O 1
ATOM 2431 N N . ALA A 1 311 ? 3.365 -16.547 -2.881 1 92.88 311 ALA A N 1
ATOM 2432 C CA . ALA A 1 311 ? 3.934 -17.703 -3.561 1 92.88 311 ALA A CA 1
ATOM 2433 C C . ALA A 1 311 ? 4.16 -18.859 -2.584 1 92.88 311 ALA A C 1
ATOM 2435 O O . ALA A 1 311 ? 3.869 -20.016 -2.898 1 92.88 311 ALA A O 1
ATOM 2436 N N . SER A 1 312 ? 4.676 -18.484 -1.441 1 93.88 312 SER A N 1
ATOM 2437 C CA . SER A 1 312 ? 4.91 -19.5 -0.408 1 93.88 312 SER A CA 1
ATOM 2438 C C . SER A 1 312 ? 3.6 -20.109 0.075 1 93.88 312 SER A C 1
ATOM 2440 O O . SER A 1 312 ? 3.545 -21.297 0.393 1 93.88 312 SER A O 1
ATOM 2442 N N . LEU A 1 313 ? 2.564 -19.297 0.144 1 95.88 313 LEU A N 1
ATOM 2443 C CA . LEU A 1 313 ? 1.26 -19.812 0.552 1 95.88 313 LEU A CA 1
ATOM 2444 C C . LEU A 1 313 ? 0.735 -20.828 -0.456 1 95.88 313 LEU A C 1
ATOM 2446 O O . LEU A 1 313 ? 0.132 -21.828 -0.074 1 95.88 313 LEU A O 1
ATOM 2450 N N . LEU A 1 314 ? 0.976 -20.594 -1.716 1 91.81 314 LEU A N 1
ATOM 2451 C CA . LEU A 1 314 ? 0.567 -21.531 -2.75 1 91.81 314 LEU A CA 1
ATOM 2452 C C . LEU A 1 314 ? 1.37 -22.828 -2.654 1 91.81 314 LEU A C 1
ATOM 2454 O O . LEU A 1 314 ? 0.83 -23.922 -2.867 1 91.81 314 LEU A O 1
ATOM 2458 N N . ARG A 1 315 ? 2.637 -22.719 -2.316 1 91.12 315 ARG A N 1
ATOM 2459 C CA . ARG A 1 315 ? 3.449 -23.922 -2.129 1 91.12 315 ARG A CA 1
ATOM 2460 C C . ARG A 1 315 ? 2.955 -24.734 -0.941 1 91.12 315 ARG A C 1
ATOM 2462 O O . ARG A 1 315 ? 2.926 -25.969 -0.998 1 91.12 315 ARG A O 1
ATOM 2469 N N . ILE A 1 316 ? 2.572 -24.047 0.082 1 94.38 316 ILE A N 1
ATOM 2470 C CA . ILE A 1 316 ? 2.029 -24.734 1.256 1 94.38 316 ILE A CA 1
ATOM 2471 C C . ILE A 1 316 ? 0.749 -25.469 0.876 1 94.38 316 ILE A C 1
ATOM 2473 O O . ILE A 1 316 ? 0.517 -26.594 1.332 1 94.38 316 ILE A O 1
ATOM 2477 N N . GLN A 1 317 ? -0.083 -24.859 0.075 1 92.62 317 GLN A N 1
ATOM 2478 C CA . GLN A 1 317 ? -1.297 -25.516 -0.41 1 92.62 317 GLN A CA 1
ATOM 2479 C C . GLN A 1 317 ? -0.971 -26.812 -1.152 1 92.62 317 GLN A C 1
ATOM 2481 O O . GLN A 1 317 ? -1.621 -27.828 -0.94 1 92.62 317 GLN A O 1
ATOM 2486 N N . GLN A 1 318 ? 0.069 -26.75 -1.982 1 86.75 318 GLN A N 1
ATOM 2487 C CA . GLN A 1 318 ? 0.459 -27.938 -2.744 1 86.75 318 GLN A CA 1
ATOM 2488 C C . GLN A 1 318 ? 0.958 -29.047 -1.82 1 86.75 318 GLN A C 1
ATOM 2490 O O . GLN A 1 318 ? 0.687 -30.219 -2.055 1 86.75 318 GLN A O 1
ATOM 2495 N N . GLU A 1 319 ? 1.681 -28.656 -0.849 1 87.81 319 GLU A N 1
ATOM 2496 C CA . GLU A 1 319 ? 2.143 -29.625 0.136 1 87.81 319 GLU A CA 1
ATOM 2497 C C . GLU A 1 319 ? 0.969 -30.297 0.849 1 87.81 319 GLU A C 1
ATOM 2499 O O . GLU A 1 319 ? 0.98 -31.5 1.08 1 87.81 319 GLU A O 1
ATOM 2504 N N . TYR A 1 320 ? -0 -29.5 1.215 1 91.56 320 TYR A N 1
ATOM 2505 C CA . TYR A 1 320 ? -1.212 -30 1.854 1 91.56 320 TYR A CA 1
ATOM 2506 C C . TYR A 1 320 ? -1.894 -31.047 0.986 1 91.56 320 TYR A C 1
ATOM 2508 O O . TYR A 1 320 ? -2.217 -32.156 1.46 1 91.56 320 TYR A O 1
ATOM 2516 N N . TYR A 1 321 ? -2.047 -30.812 -0.296 1 85.94 321 TYR A N 1
ATOM 2517 C CA . TYR A 1 321 ? -2.758 -31.734 -1.182 1 85.94 321 TYR A CA 1
ATOM 2518 C C . TYR A 1 321 ? -1.921 -32.969 -1.471 1 85.94 321 TYR A C 1
ATOM 2520 O O . TYR A 1 321 ? -2.463 -34.062 -1.656 1 85.94 321 TYR A O 1
ATOM 2528 N N . LYS A 1 322 ? -0.633 -32.75 -1.488 1 84.38 322 LYS A N 1
ATOM 2529 C CA . LYS A 1 322 ? 0.241 -33.906 -1.644 1 84.38 322 LYS A CA 1
ATOM 2530 C C . LYS A 1 322 ? 0.105 -34.875 -0.459 1 84.38 322 LYS A C 1
ATOM 2532 O O . LYS A 1 322 ? 0.037 -36.094 -0.641 1 84.38 322 LYS A O 1
ATOM 2537 N N . GLN A 1 323 ? 0.035 -34.312 0.665 1 83.62 323 GLN A N 1
ATOM 2538 C CA . GLN A 1 323 ? -0.107 -35.125 1.869 1 83.62 323 GLN A CA 1
ATOM 2539 C C . GLN A 1 323 ? -1.476 -35.812 1.919 1 83.62 323 GLN A C 1
ATOM 2541 O O . GLN A 1 323 ? -1.59 -36.969 2.338 1 83.62 323 GLN A O 1
ATOM 2546 N N . GLU A 1 324 ? -2.463 -35.125 1.509 1 82.44 324 GLU A N 1
ATOM 2547 C CA . GLU A 1 324 ? -3.814 -35.656 1.499 1 82.44 324 GLU A CA 1
ATOM 2548 C C . GLU A 1 324 ? -3.934 -36.812 0.517 1 82.44 324 GLU A C 1
ATOM 2550 O O . GLU A 1 324 ? -4.637 -37.812 0.785 1 82.44 324 GLU A O 1
ATOM 2555 N N . LYS A 1 325 ? -3.254 -36.719 -0.601 1 76.62 325 LYS A N 1
ATOM 2556 C CA . LYS A 1 325 ? -3.26 -37.781 -1.608 1 76.62 325 LYS A CA 1
ATOM 2557 C C . LYS A 1 325 ? -2.529 -39.031 -1.106 1 76.62 325 LYS A C 1
ATOM 2559 O O . LYS A 1 325 ? -2.977 -40.156 -1.339 1 76.62 325 LYS A O 1
ATOM 2564 N N . GLN A 1 326 ? -1.477 -38.812 -0.473 1 72.06 326 GLN A N 1
ATOM 2565 C CA . GLN A 1 326 ? -0.694 -39.938 0.047 1 72.06 326 GLN A CA 1
ATOM 2566 C C . GLN A 1 326 ? -1.452 -40.656 1.146 1 72.06 326 GLN A C 1
ATOM 2568 O O . GLN A 1 326 ? -1.377 -41.906 1.243 1 72.06 326 GLN A O 1
ATOM 2573 N N . SER A 1 327 ? -2.168 -39.875 1.908 1 68.94 327 SER A N 1
ATOM 2574 C CA . SER A 1 327 ? -2.941 -40.5 2.984 1 68.94 327 SER A CA 1
ATOM 2575 C C . SER A 1 327 ? -4.102 -41.312 2.434 1 68.94 327 SER A C 1
ATOM 2577 O O . SER A 1 327 ? -4.52 -42.281 3.045 1 68.94 327 SER A O 1
ATOM 2579 N N . HIS A 1 328 ? -4.59 -40.875 1.303 1 60.09 328 HIS A N 1
ATOM 2580 C CA . HIS A 1 328 ? -5.695 -41.594 0.679 1 60.09 328 HIS A CA 1
ATOM 2581 C C . HIS A 1 328 ? -5.207 -42.875 -0.013 1 60.09 328 HIS A C 1
ATOM 2583 O O . HIS A 1 328 ? -5.938 -43.875 -0.084 1 60.09 328 HIS A O 1
ATOM 2589 N N . ILE A 1 329 ? -4.039 -42.75 -0.664 1 53.22 329 ILE A N 1
ATOM 2590 C CA . ILE A 1 329 ? -3.48 -43.938 -1.303 1 53.22 329 ILE A CA 1
ATOM 2591 C C . ILE A 1 329 ? -3.217 -45 -0.252 1 53.22 329 ILE A C 1
ATOM 2593 O O . ILE A 1 329 ? -3.463 -46.188 -0.492 1 53.22 329 ILE A O 1
ATOM 2597 N N . ASN A 1 330 ? -2.84 -44.5 0.887 1 51.03 330 ASN A N 1
ATOM 2598 C CA . ASN A 1 330 ? -2.594 -45.469 1.936 1 51.03 330 ASN A CA 1
ATOM 2599 C C . ASN A 1 330 ? -3.898 -46.031 2.516 1 51.03 330 ASN A C 1
ATOM 2601 O O . ASN A 1 330 ? -3.918 -47.094 3.123 1 51.03 330 ASN A O 1
ATOM 2605 N N . TYR A 1 331 ? -4.953 -45.094 2.578 1 45.06 331 TYR A N 1
ATOM 2606 C CA . TYR A 1 331 ? -6.258 -45.562 3.025 1 45.06 331 TYR A CA 1
ATOM 2607 C C . TYR A 1 331 ? -7.074 -46.094 1.854 1 45.06 331 TYR A C 1
ATOM 2609 O O . TYR A 1 331 ? -7.57 -45.312 1.033 1 45.06 331 TYR A O 1
ATOM 2617 N N . ASN A 1 332 ? -6.758 -47.094 1.196 1 42.03 332 ASN A N 1
ATOM 2618 C CA . ASN A 1 332 ? -7.492 -47.781 0.128 1 42.03 332 ASN A CA 1
ATOM 2619 C C . ASN A 1 332 ? -8.992 -47.812 0.42 1 42.03 332 ASN A C 1
ATOM 2621 O O . ASN A 1 332 ? -9.758 -48.406 -0.348 1 42.03 332 ASN A O 1
ATOM 2625 N N . ASN A 1 333 ? -9.477 -48 1.749 1 39.31 333 ASN A N 1
ATOM 2626 C CA . ASN A 1 333 ? -10.875 -48.406 1.728 1 39.31 333 ASN A CA 1
ATOM 2627 C C . ASN A 1 333 ? -11.773 -47.344 1.132 1 39.31 333 ASN A C 1
ATOM 2629 O O . ASN A 1 333 ? -11.289 -46.344 0.621 1 39.31 333 ASN A O 1
ATOM 2633 N N . ASP A 1 334 ? -13.062 -47.031 1.957 1 36.75 334 ASP A N 1
ATOM 2634 C CA . ASP A 1 334 ? -14.398 -46.5 1.675 1 36.75 334 ASP A CA 1
ATOM 2635 C C . ASP A 1 334 ? -14.344 -45 1.414 1 36.75 334 ASP A C 1
ATOM 2637 O O . ASP A 1 334 ? -15.375 -44.312 1.457 1 36.75 334 ASP A O 1
ATOM 2641 N N . ASP A 1 335 ? -13.281 -44.406 1.557 1 40.81 335 ASP A N 1
ATOM 2642 C CA . ASP A 1 335 ? -13.578 -42.969 1.534 1 40.81 335 ASP A CA 1
ATOM 2643 C C . ASP A 1 335 ? -13.914 -42.5 0.12 1 40.81 335 ASP A C 1
ATOM 2645 O O . ASP A 1 335 ? -13.281 -42.906 -0.848 1 40.81 335 ASP A O 1
ATOM 2649 N N . GLY A 1 336 ? -15.156 -42.031 -0.148 1 39.62 336 GLY A N 1
ATOM 2650 C CA . GLY A 1 336 ? -16 -41.688 -1.277 1 39.62 336 GLY A CA 1
ATOM 2651 C C . GLY A 1 336 ? -15.32 -40.781 -2.281 1 39.62 336 GLY A C 1
ATOM 2652 O O . GLY A 1 336 ? -14.266 -40.188 -1.991 1 39.62 336 GLY A O 1
ATOM 2653 N N . PRO A 1 337 ? -15.758 -40.75 -3.523 1 38.5 337 PRO A N 1
ATOM 2654 C CA . PRO A 1 337 ? -15.453 -39.969 -4.727 1 38.5 337 PRO A CA 1
ATOM 2655 C C . PRO A 1 337 ? -15.117 -38.531 -4.418 1 38.5 337 PRO A C 1
ATOM 2657 O O . PRO A 1 337 ? -14.422 -37.875 -5.195 1 38.5 337 PRO A O 1
ATOM 2660 N N . ALA A 1 338 ? -15.508 -38.188 -3.242 1 39.44 338 ALA A N 1
ATOM 2661 C CA . ALA A 1 338 ? -15.422 -36.75 -3.012 1 39.44 338 ALA A CA 1
ATOM 2662 C C . ALA A 1 338 ? -13.992 -36.312 -2.699 1 39.44 338 ALA A C 1
ATOM 2664 O O . ALA A 1 338 ? -13.508 -35.312 -3.197 1 39.44 338 ALA A O 1
ATOM 2665 N N . ALA A 1 339 ? -13.297 -37.188 -1.812 1 41.78 339 ALA A N 1
ATOM 2666 C CA . ALA A 1 339 ? -11.906 -36.844 -1.511 1 41.78 339 ALA A CA 1
ATOM 2667 C C . ALA A 1 339 ? -11.039 -36.938 -2.76 1 41.78 339 ALA A C 1
ATOM 2669 O O . ALA A 1 339 ? -10.172 -36.094 -2.988 1 41.78 339 ALA A O 1
ATOM 2670 N N . ALA A 1 340 ? -11.273 -37.938 -3.541 1 40.44 340 ALA A N 1
ATOM 2671 C CA . ALA A 1 340 ? -10.586 -38.125 -4.82 1 40.44 340 ALA A CA 1
ATOM 2672 C C . ALA A 1 340 ? -10.859 -36.938 -5.746 1 40.44 340 ALA A C 1
ATOM 2674 O O . ALA A 1 340 ? -9.945 -36.469 -6.426 1 40.44 340 ALA A O 1
ATOM 2675 N N . ALA A 1 341 ? -12.039 -36.469 -5.645 1 39.62 341 ALA A N 1
ATOM 2676 C CA . ALA A 1 341 ? -12.43 -35.344 -6.504 1 39.62 341 ALA A CA 1
ATOM 2677 C C . ALA A 1 341 ? -11.719 -34.062 -6.086 1 39.62 341 ALA A C 1
ATOM 2679 O O . ALA A 1 341 ? -11.258 -33.281 -6.934 1 39.62 341 ALA A O 1
ATOM 2680 N N . ALA A 1 342 ? -11.656 -33.875 -4.75 1 41.34 342 ALA A N 1
ATOM 2681 C CA . ALA A 1 342 ? -10.953 -32.656 -4.281 1 41.34 342 ALA A CA 1
ATOM 2682 C C . ALA A 1 342 ? -9.461 -32.75 -4.602 1 41.34 342 ALA A C 1
ATOM 2684 O O . ALA A 1 342 ? -8.867 -31.75 -5.027 1 41.34 342 ALA A O 1
ATOM 2685 N N . ALA A 1 343 ? -8.859 -33.969 -4.277 1 39.75 343 ALA A N 1
ATOM 2686 C CA . ALA A 1 343 ? -7.48 -34.25 -4.668 1 39.75 343 ALA A CA 1
ATOM 2687 C C . ALA A 1 343 ? -7.312 -34.188 -6.184 1 39.75 343 ALA A C 1
ATOM 2689 O O . ALA A 1 343 ? -6.309 -33.688 -6.68 1 39.75 343 ALA A O 1
ATOM 2690 N N . ALA A 1 344 ? -8.203 -34.844 -6.809 1 37.34 344 ALA A N 1
ATOM 2691 C CA . ALA A 1 344 ? -8.219 -34.781 -8.266 1 37.34 344 ALA A CA 1
ATOM 2692 C C . ALA A 1 344 ? -8.367 -33.375 -8.773 1 37.34 344 ALA A C 1
ATOM 2694 O O . ALA A 1 344 ? -7.816 -33 -9.82 1 37.34 344 ALA A O 1
ATOM 2695 N N . ALA A 1 345 ? -9.227 -32.625 -8.016 1 36.91 345 ALA A N 1
ATOM 2696 C CA . ALA A 1 345 ? -9.258 -31.234 -8.445 1 36.91 345 ALA A CA 1
ATOM 2697 C C . ALA A 1 345 ? -7.871 -30.609 -8.352 1 36.91 345 ALA A C 1
ATOM 2699 O O . ALA A 1 345 ? -7.574 -29.641 -9.062 1 36.91 345 ALA A O 1
ATOM 2700 N N . ALA A 1 346 ? -6.988 -31 -7.305 1 35.97 346 ALA A N 1
ATOM 2701 C CA . ALA A 1 346 ? -5.602 -30.562 -7.191 1 35.97 346 ALA A CA 1
ATOM 2702 C C . ALA A 1 346 ? -4.754 -31.125 -8.328 1 35.97 346 ALA A C 1
ATOM 2704 O O . ALA A 1 346 ? -3.912 -30.406 -8.891 1 35.97 346 ALA A O 1
ATOM 2705 N N . THR A 1 347 ? -4.426 -32.562 -8.273 1 34.78 347 THR A N 1
ATOM 2706 C CA . THR A 1 347 ? -3.402 -33.312 -8.992 1 34.78 347 THR A CA 1
ATOM 2707 C C . THR A 1 347 ? -3.721 -33.406 -10.477 1 34.78 347 THR A C 1
ATOM 2709 O O . THR A 1 347 ? -2.959 -33.969 -11.258 1 34.78 347 THR A O 1
ATOM 2712 N N . GLU A 1 348 ? -4.805 -33.906 -11.078 1 34.12 348 GLU A N 1
ATOM 2713 C CA . GLU A 1 348 ? -4.43 -34.531 -12.336 1 34.12 348 GLU A CA 1
ATOM 2714 C C . GLU A 1 348 ? -3.371 -33.75 -13.078 1 34.12 348 GLU A C 1
ATOM 2716 O O . GLU A 1 348 ? -3.135 -32.562 -12.766 1 34.12 348 GLU A O 1
ATOM 2721 N N . ASN A 1 349 ? -3.402 -33.25 -14.25 1 35.56 349 ASN A N 1
ATOM 2722 C CA . ASN A 1 349 ? -3.299 -32.406 -15.438 1 35.56 349 ASN A CA 1
ATOM 2723 C C . ASN A 1 349 ? -4.145 -31.156 -15.305 1 35.56 349 ASN A C 1
ATOM 2725 O O . ASN A 1 349 ? -4.535 -30.562 -16.297 1 35.56 349 ASN A O 1
ATOM 2729 N N . GLY A 1 350 ? -4.453 -30.516 -13.68 1 43.34 350 GLY A N 1
ATOM 2730 C CA . GLY A 1 350 ? -5.301 -29.375 -13.359 1 43.34 350 GLY A CA 1
ATOM 2731 C C . GLY A 1 350 ? -5.105 -28.859 -11.945 1 43.34 350 GLY A C 1
ATOM 2732 O O . GLY A 1 350 ? -5.98 -29.031 -11.094 1 43.34 350 GLY A O 1
ATOM 2733 N N . THR A 1 351 ? -4.168 -28.938 -11.008 1 47.75 351 THR A N 1
ATOM 2734 C CA . THR A 1 351 ? -3.764 -28.438 -9.695 1 47.75 351 THR A CA 1
ATOM 2735 C C . THR A 1 351 ? -4.434 -27.109 -9.383 1 47.75 351 THR A C 1
ATOM 2737 O O . THR A 1 351 ? -4.359 -26.172 -10.18 1 47.75 351 THR A O 1
ATOM 2740 N N . ARG A 1 352 ? -5.422 -27.312 -8.305 1 61.22 352 ARG A N 1
ATOM 2741 C CA . ARG A 1 352 ? -6.113 -26.109 -7.859 1 61.22 352 ARG A CA 1
ATOM 2742 C C . ARG A 1 352 ? -5.121 -25.062 -7.371 1 61.22 352 ARG A C 1
ATOM 2744 O O . ARG A 1 352 ? -4.258 -25.344 -6.543 1 61.22 352 ARG A O 1
ATOM 2751 N N . VAL A 1 353 ? -5.016 -24.125 -8.055 1 78.38 353 VAL A N 1
ATOM 2752 C CA . VAL A 1 353 ? -4.188 -22.984 -7.676 1 78.38 353 VAL A CA 1
ATOM 2753 C C . VAL A 1 353 ? -5.07 -21.859 -7.137 1 78.38 353 VAL A C 1
ATOM 2755 O O . VAL A 1 353 ? -6.066 -21.5 -7.766 1 78.38 353 VAL A O 1
ATOM 2758 N N . GLY A 1 354 ? -4.812 -21.578 -5.859 1 88.5 354 GLY A N 1
ATOM 2759 C CA . GLY A 1 354 ? -5.547 -20.5 -5.227 1 88.5 354 GLY A CA 1
ATOM 2760 C C . GLY A 1 354 ? -6.441 -20.969 -4.094 1 88.5 354 GLY A C 1
ATOM 2761 O O . GLY A 1 354 ? -6.367 -22.125 -3.674 1 88.5 354 GLY A O 1
ATOM 2762 N N . PHE A 1 355 ? -7.191 -20.172 -3.457 1 95.56 355 PHE A N 1
ATOM 2763 C CA . PHE A 1 355 ? -8.102 -20.438 -2.348 1 95.56 355 PHE A CA 1
ATOM 2764 C C . PHE A 1 355 ? -9.469 -19.828 -2.621 1 95.56 355 PHE A C 1
ATOM 2766 O O . PHE A 1 355 ? -9.586 -18.844 -3.359 1 95.56 355 PHE A O 1
ATOM 2773 N N . ASP A 1 356 ? -10.477 -20.5 -2.064 1 95.25 356 ASP A N 1
ATOM 2774 C CA . ASP A 1 356 ? -11.836 -20 -2.236 1 95.25 356 ASP A CA 1
ATOM 2775 C C . ASP A 1 356 ? -12.18 -18.984 -1.146 1 95.25 356 ASP A C 1
ATOM 2777 O O . ASP A 1 356 ? -12.891 -18 -1.401 1 95.25 356 ASP A O 1
ATOM 2781 N N . VAL A 1 357 ? -11.711 -19.266 0.077 1 96.81 357 VAL A N 1
ATOM 2782 C CA . VAL A 1 357 ? -11.953 -18.391 1.224 1 96.81 357 VAL A CA 1
ATOM 2783 C C . VAL A 1 357 ? -10.656 -18.203 2.006 1 96.81 357 VAL A C 1
ATOM 2785 O O . VAL A 1 357 ? -9.945 -19.156 2.303 1 96.81 357 VAL A O 1
ATOM 2788 N N . VAL A 1 358 ? -10.344 -16.953 2.277 1 98.5 358 VAL A N 1
ATOM 2789 C CA . VAL A 1 358 ? -9.141 -16.641 3.055 1 98.5 358 VAL A CA 1
ATOM 2790 C C . VAL A 1 358 ? -9.516 -15.805 4.273 1 98.5 358 VAL A C 1
ATOM 2792 O O . VAL A 1 358 ? -10.148 -14.75 4.141 1 98.5 358 VAL A O 1
ATOM 2795 N N . PHE A 1 359 ? -9.156 -16.281 5.438 1 98.69 359 PHE A N 1
ATOM 2796 C CA . PHE A 1 359 ? -9.32 -15.562 6.691 1 98.69 359 PHE A CA 1
ATOM 2797 C C . PHE A 1 359 ? -8.016 -14.898 7.105 1 98.69 359 PHE A C 1
ATOM 2799 O O . PHE A 1 359 ? -6.957 -15.531 7.086 1 98.69 359 PHE A O 1
ATOM 2806 N N . VAL A 1 360 ? -8.086 -13.641 7.469 1 98.5 360 VAL A N 1
ATOM 2807 C CA . VAL A 1 360 ? -6.895 -12.859 7.762 1 98.5 360 VAL A CA 1
ATOM 2808 C C . VAL A 1 360 ? -6.984 -12.281 9.172 1 98.5 360 VAL A C 1
ATOM 2810 O O . VAL A 1 360 ? -7.805 -11.398 9.438 1 98.5 360 VAL A O 1
ATOM 2813 N N . ASP A 1 361 ? -6.176 -12.75 10.047 1 97 361 ASP A N 1
ATOM 2814 C CA . ASP A 1 361 ? -6.004 -12.219 11.391 1 97 361 ASP A CA 1
ATOM 2815 C C . ASP A 1 361 ? -4.527 -12.047 11.734 1 97 3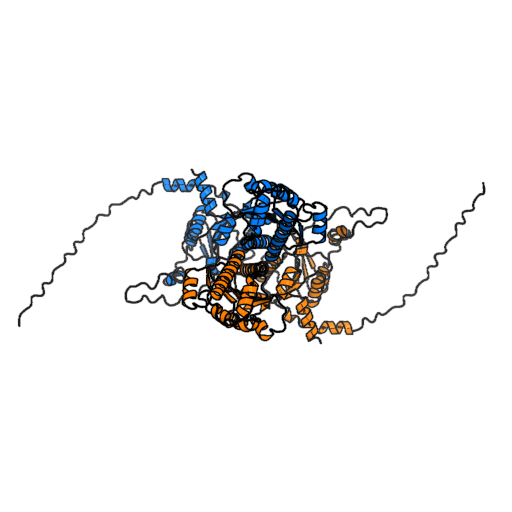61 ASP A C 1
ATOM 2817 O O . ASP A 1 361 ? -3.965 -12.828 12.5 1 97 361 ASP A O 1
ATOM 2821 N N . VAL A 1 362 ? -3.932 -11.039 11.211 1 92.44 362 VAL A N 1
ATOM 2822 C CA . VAL A 1 362 ? -2.5 -10.797 11.352 1 92.44 362 VAL A CA 1
ATOM 2823 C C . VAL A 1 362 ? -2.26 -9.789 12.477 1 92.44 362 VAL A C 1
ATOM 2825 O O . VAL A 1 362 ? -2.92 -8.75 12.539 1 92.44 362 VAL A O 1
ATOM 2828 N N . GLY A 1 363 ? -1.355 -10.109 13.312 1 80.38 363 GLY A N 1
ATOM 2829 C CA . GLY A 1 363 ? -1.011 -9.234 14.422 1 80.38 363 GLY A CA 1
ATOM 2830 C C . GLY A 1 363 ? -0.611 -7.836 13.977 1 80.38 363 GLY A C 1
ATOM 2831 O O . GLY A 1 363 ? 0.091 -7.676 12.977 1 80.38 363 GLY A O 1
ATOM 2832 N N . GLY A 1 364 ? -1.183 -6.859 14.641 1 79 364 GLY A N 1
ATOM 2833 C CA . GLY A 1 364 ? -0.866 -5.469 14.352 1 79 364 GLY A CA 1
ATOM 2834 C C . GLY A 1 364 ? -1.84 -4.824 13.391 1 79 364 GLY A C 1
ATOM 2835 O O . GLY A 1 364 ? -1.885 -3.596 13.273 1 79 364 GLY A O 1
ATOM 2836 N N . LEU A 1 365 ? -2.604 -5.676 12.727 1 86.19 365 LEU A N 1
ATOM 2837 C CA . LEU A 1 365 ? -3.533 -5.129 11.742 1 86.19 365 LEU A CA 1
ATOM 2838 C C . LEU A 1 365 ? -4.969 -5.203 12.258 1 86.19 365 LEU A C 1
ATOM 2840 O O . LEU A 1 365 ? -5.906 -4.832 11.539 1 86.19 365 LEU A O 1
ATOM 2844 N N . SER A 1 366 ? -5.109 -5.602 13.516 1 82.94 366 SER A N 1
ATOM 2845 C CA . SER A 1 366 ? -6.453 -5.789 14.047 1 82.94 366 SER A CA 1
ATOM 2846 C C . SER A 1 366 ? -7.012 -4.488 14.617 1 82.94 366 SER A C 1
ATOM 2848 O O . SER A 1 366 ? -8.219 -4.371 14.836 1 82.94 366 SER A O 1
ATOM 2850 N N . GLY A 1 367 ? -6.141 -3.562 14.781 1 83.88 367 GLY A N 1
ATOM 2851 C CA . GLY A 1 367 ? -6.531 -2.344 15.469 1 83.88 367 GLY A CA 1
ATOM 2852 C C . GLY A 1 367 ? -6.918 -1.224 14.523 1 83.88 367 GLY A C 1
ATOM 2853 O O . GLY A 1 367 ? -7.367 -1.477 13.398 1 83.88 367 GLY A O 1
ATOM 2854 N N . SER A 1 368 ? -6.836 -0.06 15.07 1 85.44 368 SER A N 1
ATOM 2855 C CA . SER A 1 368 ? -7.328 1.122 14.375 1 85.44 368 SER A CA 1
ATOM 2856 C C . SER A 1 368 ? -6.27 1.688 13.43 1 85.44 368 SER A C 1
ATOM 2858 O O . SER A 1 368 ? -6.562 2.553 12.602 1 85.44 368 SER A O 1
ATOM 2860 N N . ASP A 1 369 ? -5.098 1.124 13.594 1 86.62 369 ASP A N 1
ATOM 2861 C CA . ASP A 1 369 ? -4 1.629 12.773 1 86.62 369 ASP A CA 1
ATOM 2862 C C . ASP A 1 369 ? -3.59 0.607 11.719 1 86.62 369 ASP A C 1
ATOM 2864 O O . ASP A 1 369 ? -4.117 -0.506 11.688 1 86.62 369 ASP A O 1
ATOM 2868 N N . GLY A 1 370 ? -2.867 0.987 10.75 1 90.94 370 GLY A N 1
ATOM 2869 C CA . GLY A 1 370 ? -2.33 0.061 9.766 1 90.94 370 GLY A CA 1
ATOM 2870 C C . GLY A 1 370 ? -3.242 -0.138 8.57 1 90.94 370 GLY A C 1
ATOM 2871 O O . GLY A 1 370 ? -3.281 -1.223 7.988 1 90.94 370 GLY A O 1
ATOM 2872 N N . LEU A 1 371 ? -4.051 0.841 8.258 1 92.44 371 LEU A N 1
ATOM 2873 C CA . LEU A 1 371 ? -4.988 0.739 7.148 1 92.44 371 LEU A CA 1
ATOM 2874 C C . LEU A 1 371 ? -4.258 0.457 5.844 1 92.44 371 LEU A C 1
ATOM 2876 O O . LEU A 1 371 ? -4.668 -0.411 5.07 1 92.44 371 LEU A O 1
ATOM 2880 N N . LEU A 1 372 ? -3.168 1.177 5.652 1 90.44 372 LEU A N 1
ATOM 2881 C CA . LEU A 1 372 ? -2.402 0.98 4.426 1 90.44 372 LEU A CA 1
ATOM 2882 C C . LEU A 1 372 ? -1.877 -0.448 4.336 1 90.44 372 LEU A C 1
ATOM 2884 O O . LEU A 1 372 ? -1.983 -1.089 3.287 1 90.44 372 LEU A O 1
ATOM 2888 N N . GLU A 1 373 ? -1.363 -0.954 5.422 1 93.5 373 GLU A N 1
ATOM 2889 C CA . GLU A 1 373 ? -0.859 -2.322 5.465 1 93.5 373 GLU A CA 1
ATOM 2890 C C . GLU A 1 373 ? -1.977 -3.33 5.211 1 93.5 373 GLU A C 1
ATOM 2892 O O . GLU A 1 373 ? -1.791 -4.297 4.465 1 93.5 373 GLU A O 1
ATOM 2897 N N . ALA A 1 374 ? -3.107 -3.082 5.832 1 95.62 374 ALA A N 1
ATOM 2898 C CA . ALA A 1 374 ? -4.234 -3.998 5.688 1 95.62 374 ALA A CA 1
ATOM 2899 C C . ALA A 1 374 ? -4.723 -4.043 4.242 1 95.62 374 ALA A C 1
ATOM 2901 O O . ALA A 1 374 ? -4.973 -5.121 3.695 1 95.62 374 ALA A O 1
ATOM 2902 N N . ILE A 1 375 ? -4.801 -2.932 3.631 1 94.31 375 ILE A N 1
ATOM 2903 C CA . ILE A 1 375 ? -5.25 -2.834 2.246 1 94.31 375 ILE A CA 1
ATOM 2904 C C . ILE A 1 375 ? -4.258 -3.545 1.33 1 94.31 375 ILE A C 1
ATOM 2906 O O . ILE A 1 375 ? -4.656 -4.316 0.452 1 94.31 375 ILE A O 1
ATOM 2910 N N . LEU A 1 376 ? -3.02 -3.328 1.591 1 92.75 376 LEU A N 1
ATOM 2911 C CA . LEU A 1 376 ? -1.984 -3.959 0.78 1 92.75 376 LEU A CA 1
ATOM 2912 C C . LEU A 1 376 ? -2.047 -5.48 0.903 1 92.75 376 LEU A C 1
ATOM 2914 O O . LEU A 1 376 ? -1.924 -6.191 -0.095 1 92.75 376 LEU A O 1
ATOM 2918 N N . LEU A 1 377 ? -2.25 -5.895 2.045 1 95.31 377 LEU A N 1
ATOM 2919 C CA . LEU A 1 377 ? -2.299 -7.332 2.283 1 95.31 377 LEU A CA 1
ATOM 2920 C C . LEU A 1 377 ? -3.488 -7.961 1.567 1 95.31 377 LEU A C 1
ATOM 2922 O O . LEU A 1 377 ? -3.328 -8.938 0.825 1 95.31 377 LEU A O 1
ATOM 2926 N N . VAL A 1 378 ? -4.684 -7.383 1.723 1 96.56 378 VAL A N 1
ATOM 2927 C CA . VAL A 1 378 ? -5.879 -7.992 1.152 1 96.56 378 VAL A CA 1
ATOM 2928 C C . VAL A 1 378 ? -5.828 -7.906 -0.372 1 96.56 378 VAL A C 1
ATOM 2930 O O . VAL A 1 378 ? -6.266 -8.828 -1.067 1 96.56 378 VAL A O 1
ATOM 2933 N N . THR A 1 379 ? -5.27 -6.836 -0.875 1 94.06 379 THR A N 1
ATOM 2934 C CA . THR A 1 379 ? -5.16 -6.695 -2.322 1 94.06 379 THR A CA 1
ATOM 2935 C C . THR A 1 379 ? -4.164 -7.703 -2.889 1 94.06 379 THR A C 1
ATOM 2937 O O . THR A 1 379 ? -4.406 -8.297 -3.941 1 94.06 379 THR A O 1
ATOM 2940 N N . SER A 1 380 ? -3.068 -7.895 -2.199 1 95.06 380 SER A N 1
ATOM 2941 C CA . SER A 1 380 ? -2.082 -8.883 -2.625 1 95.06 380 SER A CA 1
ATOM 2942 C C . SER A 1 380 ? -2.674 -10.289 -2.635 1 95.06 380 SER A C 1
ATOM 2944 O O . SER A 1 380 ? -2.48 -11.039 -3.592 1 95.06 380 SER A O 1
ATOM 2946 N N . ILE A 1 381 ? -3.393 -10.578 -1.611 1 96.62 381 ILE A N 1
ATOM 2947 C CA . ILE A 1 381 ? -4.027 -11.883 -1.504 1 96.62 381 ILE A CA 1
ATOM 2948 C C . ILE A 1 381 ? -5.055 -12.055 -2.621 1 96.62 381 ILE A C 1
ATOM 2950 O O . ILE A 1 381 ? -5.094 -13.094 -3.285 1 96.62 381 ILE A O 1
ATOM 2954 N N . GLN A 1 382 ? -5.816 -11.023 -2.863 1 94.69 382 GLN A N 1
ATOM 2955 C CA . GLN A 1 382 ? -6.832 -11.07 -3.91 1 94.69 382 GLN A CA 1
ATOM 2956 C C . GLN A 1 382 ? -6.199 -11.328 -5.277 1 94.69 382 GLN A C 1
ATOM 2958 O O . GLN A 1 382 ? -6.691 -12.148 -6.051 1 94.69 382 GLN A O 1
ATOM 2963 N N . ASN A 1 383 ? -5.133 -10.672 -5.52 1 93.56 383 ASN A N 1
ATOM 2964 C CA . ASN A 1 383 ? -4.527 -10.711 -6.848 1 93.56 383 ASN A CA 1
ATOM 2965 C C . ASN A 1 383 ? -3.727 -11.992 -7.062 1 93.56 383 ASN A C 1
ATOM 2967 O O . ASN A 1 383 ? -3.625 -12.484 -8.188 1 93.56 383 ASN A O 1
ATOM 2971 N N . ALA A 1 384 ? -3.219 -12.57 -5.988 1 94.25 384 ALA A N 1
ATOM 2972 C CA . ALA A 1 384 ? -2.32 -13.711 -6.102 1 94.25 384 ALA A CA 1
ATOM 2973 C C . ALA A 1 384 ? -3.078 -15.023 -5.926 1 94.25 384 ALA A C 1
ATOM 2975 O O . ALA A 1 384 ? -2.756 -16.031 -6.566 1 94.25 384 ALA A O 1
ATOM 2976 N N . LEU A 1 385 ? -4.09 -14.977 -5.008 1 95 385 LEU A N 1
ATOM 2977 C CA . LEU A 1 385 ? -4.75 -16.219 -4.645 1 95 385 LEU A CA 1
ATOM 2978 C C . LEU A 1 385 ? -6.172 -16.266 -5.191 1 95 385 LEU A C 1
ATOM 2980 O O . LEU A 1 385 ? -6.797 -17.328 -5.227 1 95 385 LEU A O 1
ATOM 2984 N N . GLU A 1 386 ? -6.73 -15.195 -5.547 1 92.69 386 GLU A N 1
ATOM 2985 C CA . GLU A 1 386 ? -8.016 -14.992 -6.215 1 92.69 386 GLU A CA 1
ATOM 2986 C C . GLU A 1 386 ? -9.148 -15.68 -5.457 1 92.69 386 GLU A C 1
ATOM 2988 O O . GLU A 1 386 ? -9.945 -16.406 -6.051 1 92.69 386 GLU A O 1
ATOM 2993 N N . PRO A 1 387 ? -9.234 -15.453 -4.152 1 95.56 387 PRO A N 1
ATOM 2994 C CA . PRO A 1 387 ? -10.359 -16.016 -3.404 1 95.56 387 PRO A CA 1
ATOM 2995 C C . PRO A 1 387 ? -11.688 -15.352 -3.73 1 95.56 387 PRO A C 1
ATOM 2997 O O . PRO A 1 387 ? -11.719 -14.172 -4.098 1 95.56 387 PRO A O 1
ATOM 3000 N N . ARG A 1 388 ? -12.672 -16.109 -3.586 1 93.94 388 ARG A N 1
ATOM 3001 C CA . ARG A 1 388 ? -14.023 -15.562 -3.703 1 93.94 388 ARG A CA 1
ATOM 3002 C C . ARG A 1 388 ? -14.312 -14.594 -2.562 1 93.94 388 ARG A C 1
ATOM 3004 O O . ARG A 1 388 ? -15.055 -13.617 -2.74 1 93.94 388 ARG A O 1
ATOM 3011 N N . CYS A 1 389 ? -13.703 -14.914 -1.398 1 95.31 389 CYS A N 1
ATOM 3012 C CA . CYS A 1 389 ? -13.984 -14.094 -0.229 1 95.31 389 CYS A CA 1
ATOM 3013 C C . CYS A 1 389 ? -12.766 -14.016 0.688 1 95.31 389 CYS A C 1
ATOM 3015 O O . CYS A 1 389 ? -12.086 -15.016 0.91 1 95.31 389 CYS A O 1
ATOM 3017 N N . ILE A 1 390 ? -12.516 -12.82 1.112 1 97.69 390 ILE A N 1
ATOM 3018 C CA . ILE A 1 390 ? -11.531 -12.586 2.164 1 97.69 390 ILE A CA 1
ATOM 3019 C C . ILE A 1 390 ? -12.227 -12.031 3.406 1 97.69 390 ILE A C 1
ATOM 3021 O O . ILE A 1 390 ? -12.984 -11.07 3.32 1 97.69 390 ILE A O 1
ATOM 3025 N N . VAL A 1 391 ? -12.047 -12.648 4.535 1 97.62 391 VAL A N 1
ATOM 3026 C CA . VAL A 1 391 ? -12.516 -12.125 5.816 1 97.62 391 VAL A CA 1
ATOM 3027 C C . VAL A 1 391 ? -11.336 -11.594 6.621 1 97.62 391 VAL A C 1
ATOM 3029 O O . VAL A 1 391 ? -10.398 -12.344 6.93 1 97.62 391 VAL A O 1
ATOM 3032 N N . ILE A 1 392 ? -11.367 -10.352 6.969 1 98.25 392 ILE A N 1
ATOM 3033 C CA . ILE A 1 392 ? -10.234 -9.773 7.688 1 98.25 392 ILE A CA 1
ATOM 3034 C C . ILE A 1 392 ? -10.711 -9.211 9.031 1 98.25 392 ILE A C 1
ATOM 3036 O O . ILE A 1 392 ? -11.75 -8.562 9.102 1 98.25 392 ILE A O 1
ATOM 3040 N N . LYS A 1 393 ? -10 -9.539 10.062 1 97.5 393 LYS A N 1
ATOM 3041 C CA . LYS A 1 393 ? -10.211 -8.93 11.375 1 97.5 393 LYS A CA 1
ATOM 3042 C C . LYS A 1 393 ? -9.367 -7.668 11.539 1 97.5 393 LYS A C 1
ATOM 3044 O O . LYS A 1 393 ? -8.172 -7.746 11.805 1 97.5 393 LYS A O 1
ATOM 3049 N N . SER A 1 394 ? -9.977 -6.578 11.336 1 96.62 394 SER A N 1
ATOM 3050 C CA . SER A 1 394 ? -9.297 -5.285 11.328 1 96.62 394 SER A CA 1
ATOM 3051 C C . SER A 1 394 ? -10.273 -4.145 11.57 1 96.62 394 SER A C 1
ATOM 3053 O O . SER A 1 394 ? -11.148 -3.877 10.742 1 96.62 394 SER A O 1
ATOM 3055 N N . LEU A 1 395 ? -10.047 -3.438 12.68 1 95.12 395 LEU A N 1
ATOM 3056 C CA . LEU A 1 395 ? -10.945 -2.342 13.016 1 95.12 395 LEU A CA 1
ATOM 3057 C C . LEU A 1 395 ? -10.883 -1.238 11.969 1 95.12 395 LEU A C 1
ATOM 3059 O O . LEU A 1 395 ? -11.914 -0.679 11.586 1 95.12 395 LEU A O 1
ATOM 3063 N N . CYS A 1 396 ? -9.688 -0.919 11.516 1 94.12 396 CYS A N 1
ATOM 3064 C CA . CYS A 1 396 ? -9.562 0.147 10.523 1 94.12 396 CYS A CA 1
ATOM 3065 C C . CYS A 1 396 ? -10.258 -0.229 9.219 1 94.12 396 CYS A C 1
ATOM 3067 O O . CYS A 1 396 ? -10.891 0.614 8.586 1 94.12 396 CYS A O 1
ATOM 3069 N N . MET A 1 397 ? -10.188 -1.501 8.805 1 96.38 397 MET A N 1
ATOM 3070 C CA . MET A 1 397 ? -10.883 -1.956 7.605 1 96.38 397 MET A CA 1
ATOM 3071 C C . MET A 1 397 ? -12.398 -1.924 7.809 1 96.38 397 MET A C 1
ATOM 3073 O O . MET A 1 397 ? -13.148 -1.589 6.891 1 96.38 397 MET A O 1
ATOM 3077 N N . GLN A 1 398 ? -12.773 -2.32 8.984 1 95.69 398 GLN A N 1
ATOM 3078 C CA . GLN A 1 398 ? -14.195 -2.273 9.305 1 95.69 398 GLN A CA 1
ATOM 3079 C C . GLN A 1 398 ? -14.727 -0.843 9.242 1 95.69 398 GLN A C 1
ATOM 3081 O O . GLN A 1 398 ? -15.789 -0.592 8.664 1 95.69 398 GLN A O 1
ATOM 3086 N N . ARG A 1 399 ? -14.008 0.076 9.789 1 94.69 399 ARG A N 1
ATOM 3087 C CA . ARG A 1 399 ? -14.391 1.483 9.734 1 94.69 399 ARG A CA 1
ATOM 3088 C C . ARG A 1 399 ? -14.453 1.977 8.289 1 94.69 399 ARG A C 1
ATOM 3090 O O . ARG A 1 399 ? -15.375 2.695 7.914 1 94.69 399 ARG A O 1
ATOM 3097 N N . LEU A 1 400 ? -13.484 1.576 7.523 1 96 400 LEU A N 1
ATOM 3098 C CA . LEU A 1 400 ? -13.477 1.969 6.121 1 96 400 LEU A CA 1
ATOM 3099 C C . LEU A 1 400 ? -14.703 1.426 5.395 1 96 400 LEU A C 1
ATOM 3101 O O . LEU A 1 400 ? -15.297 2.115 4.559 1 96 400 LEU A O 1
ATOM 3105 N N . SER A 1 401 ? -15.086 0.185 5.691 1 94.19 401 SER A N 1
ATOM 3106 C CA . SER A 1 401 ? -16.219 -0.449 5.02 1 94.19 401 SER A CA 1
ATOM 3107 C C . SER A 1 401 ? -17.516 0.294 5.305 1 94.19 401 SER A C 1
ATOM 3109 O O . SER A 1 401 ? -18.484 0.197 4.539 1 94.19 401 SER A O 1
ATOM 3111 N N . THR A 1 402 ? -17.516 1.054 6.363 1 92.5 402 THR A N 1
ATOM 3112 C CA . THR A 1 402 ? -18.734 1.782 6.73 1 92.5 402 THR A CA 1
ATOM 3113 C C . THR A 1 402 ? -18.703 3.203 6.172 1 92.5 402 THR A C 1
ATOM 3115 O O . THR A 1 402 ? -19.734 3.863 6.078 1 92.5 402 THR A O 1
ATOM 3118 N N . THR A 1 403 ? -17.562 3.646 5.797 1 94.62 403 THR A N 1
ATOM 3119 C CA . THR A 1 403 ? -17.438 5.039 5.383 1 94.62 403 THR A CA 1
ATOM 3120 C C . THR A 1 403 ? -17.234 5.141 3.873 1 94.62 403 THR A C 1
ATOM 3122 O O . THR A 1 403 ? -17.703 6.078 3.234 1 94.62 403 THR A O 1
ATOM 3125 N N . LEU A 1 404 ? -16.578 4.25 3.264 1 96.25 404 LEU A N 1
ATOM 3126 C CA . LEU A 1 404 ? -16.281 4.262 1.832 1 96.25 404 LEU A CA 1
ATOM 3127 C C . LEU A 1 404 ? -17.422 3.602 1.048 1 96.25 404 LEU A C 1
ATOM 3129 O O . LEU A 1 404 ? -17.734 2.432 1.277 1 96.25 404 LEU A O 1
ATOM 3133 N N . VAL A 1 405 ? -17.984 4.363 0.115 1 94.38 405 VAL A N 1
ATOM 3134 C CA . VAL A 1 405 ? -19.094 3.83 -0.657 1 94.38 405 VAL A CA 1
ATOM 3135 C C . VAL A 1 405 ? -18.922 4.188 -2.131 1 94.38 405 VAL A C 1
ATOM 3137 O O . VAL A 1 405 ? -18.359 5.238 -2.461 1 94.38 405 VAL A O 1
ATOM 3140 N N . SER A 1 406 ? -19.344 3.281 -2.932 1 94.31 406 SER A N 1
ATOM 3141 C CA . SER A 1 406 ? -19.422 3.59 -4.355 1 94.31 406 SER A CA 1
ATOM 3142 C C . SER A 1 406 ? -20.656 4.434 -4.672 1 94.31 406 SER A C 1
ATOM 3144 O O . SER A 1 406 ? -21.75 4.176 -4.148 1 94.31 406 SER A O 1
ATOM 3146 N N . PHE A 1 407 ? -20.438 5.457 -5.465 1 94.12 407 PHE A N 1
ATOM 3147 C CA . PHE A 1 407 ? -21.562 6.336 -5.801 1 94.12 407 PHE A CA 1
ATOM 3148 C C . PHE A 1 407 ? -22.688 5.555 -6.469 1 94.12 407 PHE A C 1
ATOM 3150 O O . PHE A 1 407 ? -23.859 5.812 -6.211 1 94.12 407 PHE A O 1
ATOM 3157 N N . TRP A 1 408 ? -22.328 4.652 -7.309 1 87.75 408 TRP A N 1
ATOM 3158 C CA . TRP A 1 408 ? -23.344 3.869 -8.016 1 87.75 408 TRP A CA 1
ATOM 3159 C C . TRP A 1 408 ? -24.234 3.109 -7.039 1 87.75 408 TRP A C 1
ATOM 3161 O O . TRP A 1 408 ? -25.453 3.07 -7.199 1 87.75 408 TRP A O 1
ATOM 3171 N N . GLU A 1 409 ? -23.641 2.504 -6.035 1 83.31 409 GLU A N 1
ATOM 3172 C CA . GLU A 1 409 ? -24.406 1.777 -5.023 1 83.31 409 GLU A CA 1
ATOM 3173 C C . GLU A 1 409 ? -25.281 2.723 -4.215 1 83.31 409 GLU A C 1
ATOM 3175 O O . GLU A 1 409 ? -26.406 2.375 -3.861 1 83.31 409 GLU A O 1
ATOM 3180 N N . LEU A 1 410 ? -24.766 3.85 -3.969 1 84.12 410 LEU A N 1
ATOM 3181 C CA . LEU A 1 410 ? -25.516 4.855 -3.232 1 84.12 410 LEU A CA 1
ATOM 3182 C C . LEU A 1 410 ? -26.734 5.32 -4.039 1 84.12 410 LEU A C 1
ATOM 3184 O O . LEU A 1 410 ? -27.828 5.449 -3.496 1 84.12 410 LEU A O 1
ATOM 3188 N N . ARG A 1 411 ? -26.469 5.523 -5.258 1 84.12 411 ARG A N 1
ATOM 3189 C CA . ARG A 1 411 ? -27.547 5.973 -6.141 1 84.12 411 ARG A CA 1
ATOM 3190 C C . ARG A 1 411 ? -28.641 4.918 -6.266 1 84.12 411 ARG A C 1
ATOM 3192 O O . ARG A 1 411 ? -29.828 5.242 -6.262 1 84.12 411 ARG A O 1
ATOM 3199 N N . LYS A 1 412 ? -28.203 3.715 -6.395 1 83.06 412 LYS A N 1
ATOM 3200 C CA . LYS A 1 412 ? -29.156 2.611 -6.477 1 83.06 412 LYS A CA 1
ATOM 3201 C C . LYS A 1 412 ? -30.031 2.547 -5.23 1 83.06 412 LYS A C 1
ATOM 3203 O O . LYS A 1 412 ? -31.25 2.375 -5.328 1 83.06 412 LYS A O 1
ATOM 3208 N N . ARG A 1 413 ? -29.469 2.762 -4.117 1 78.25 413 ARG A N 1
ATOM 3209 C CA . ARG A 1 413 ? -30.203 2.723 -2.855 1 78.25 413 ARG A CA 1
ATOM 3210 C C . ARG A 1 413 ? -31.188 3.883 -2.758 1 78.25 413 ARG A C 1
ATOM 3212 O O . ARG A 1 413 ? -32.312 3.719 -2.262 1 78.25 413 ARG A O 1
ATOM 3219 N N . MET A 1 414 ? -30.766 4.969 -3.254 1 76.94 414 MET A N 1
ATOM 3220 C CA . MET A 1 414 ? -31.609 6.156 -3.191 1 76.94 414 MET A CA 1
ATOM 3221 C C . MET A 1 414 ? -32.812 6.016 -4.109 1 76.94 414 MET A C 1
ATOM 3223 O O . MET A 1 414 ? -33.938 6.465 -3.77 1 76.94 414 MET A O 1
ATOM 3227 N N . LYS A 1 415 ? -32.625 5.363 -5.211 1 76.88 415 LYS A N 1
ATOM 3228 C CA . LYS A 1 415 ? -33.719 5.133 -6.141 1 76.88 415 LYS A CA 1
ATOM 3229 C C . LYS A 1 415 ? -34.75 4.137 -5.566 1 76.88 415 LYS A C 1
ATOM 3231 O O . LYS A 1 415 ? -35.938 4.301 -5.738 1 76.88 415 LYS A O 1
ATOM 3236 N N . GLN A 1 416 ? -34.25 3.17 -4.914 1 73.31 416 GLN A N 1
ATOM 3237 C CA . GLN A 1 416 ? -35.125 2.16 -4.312 1 73.31 416 GLN A CA 1
ATOM 3238 C C . GLN A 1 416 ? -35.938 2.754 -3.18 1 73.31 416 GLN A C 1
ATOM 3240 O O . GLN A 1 416 ? -37.125 2.398 -3.006 1 73.31 416 GLN A O 1
ATOM 3245 N N . THR A 1 417 ? -35.375 3.699 -2.494 1 66.31 417 THR A N 1
ATOM 3246 C CA . THR A 1 417 ? -36.094 4.324 -1.389 1 66.31 417 THR A CA 1
ATOM 3247 C C . THR A 1 417 ? -37.125 5.32 -1.907 1 66.31 417 THR A C 1
ATOM 3249 O O . THR A 1 417 ? -38.156 5.531 -1.274 1 66.31 417 THR A O 1
ATOM 3252 N N . ALA A 1 418 ? -36.812 5.793 -3.014 1 63.97 418 ALA A N 1
ATOM 3253 C CA . ALA A 1 418 ? -37.75 6.754 -3.605 1 63.97 418 ALA A CA 1
ATOM 3254 C C . ALA A 1 418 ? -38.938 6.047 -4.234 1 63.97 418 ALA A C 1
ATOM 3256 O O . ALA A 1 418 ? -40.062 6.582 -4.254 1 63.97 418 ALA A O 1
ATOM 3257 N N . GLU A 1 419 ? -38.812 4.828 -4.676 1 58.5 419 GLU A N 1
ATOM 3258 C CA . GLU A 1 419 ? -39.906 4.039 -5.195 1 58.5 419 GLU A CA 1
ATOM 3259 C C . GLU A 1 419 ? -40.719 3.41 -4.066 1 58.5 419 GLU A C 1
ATOM 3261 O O . GLU A 1 419 ? -41.969 3.336 -4.141 1 58.5 419 GLU A O 1
ATOM 3266 N N . MET B 1 1 ? 16.094 -31.188 82.938 1 23.11 1 MET B N 1
ATOM 3267 C CA . MET B 1 1 ? 15.484 -30.234 82.062 1 23.11 1 MET B CA 1
ATOM 3268 C C . MET B 1 1 ? 16.328 -28.969 81.938 1 23.11 1 MET B C 1
ATOM 3270 O O . MET B 1 1 ? 16.344 -28.156 82.875 1 23.11 1 MET B O 1
ATOM 3274 N N . SER B 1 2 ? 17.531 -29.172 81.375 1 23.52 2 SER B N 1
ATOM 3275 C CA . SER B 1 2 ? 18.891 -28.672 81.188 1 23.52 2 SER B CA 1
ATOM 3276 C C . SER B 1 2 ? 18.891 -27.375 80.375 1 23.52 2 SER B C 1
ATOM 3278 O O . SER B 1 2 ? 18.297 -27.312 79.312 1 23.52 2 SER B O 1
ATOM 3280 N N . THR B 1 3 ? 18.922 -26.234 81.062 1 26.06 3 THR B N 1
ATOM 3281 C CA . THR B 1 3 ? 18.797 -24.781 81 1 26.06 3 THR B CA 1
ATOM 3282 C C . THR B 1 3 ? 19.828 -24.203 80 1 26.06 3 THR B C 1
ATOM 3284 O O . THR B 1 3 ? 21.016 -24.156 80.312 1 26.06 3 THR B O 1
ATOM 3287 N N . GLN B 1 4 ? 19.719 -24.609 78.625 1 23.53 4 GLN B N 1
ATOM 3288 C CA . GLN B 1 4 ? 20.609 -24.438 77.5 1 23.53 4 GLN B CA 1
ATOM 3289 C C . GLN B 1 4 ? 20.875 -22.969 77.188 1 23.53 4 GLN B C 1
ATOM 3291 O O . GLN B 1 4 ? 19.953 -22.188 76.938 1 23.53 4 GLN B O 1
ATOM 3296 N N . THR B 1 5 ? 21.922 -22.406 77.812 1 24.33 5 THR B N 1
ATOM 3297 C CA . THR B 1 5 ? 22.484 -21.078 78 1 24.33 5 THR B CA 1
ATOM 3298 C C . THR B 1 5 ? 22.828 -20.453 76.688 1 24.33 5 THR B C 1
ATOM 3300 O O . THR B 1 5 ? 23.656 -21 75.938 1 24.33 5 THR B O 1
ATOM 3303 N N . PHE B 1 6 ? 21.844 -19.781 75.938 1 24.8 6 PHE B N 1
ATOM 3304 C CA . PHE B 1 6 ? 21.75 -19.156 74.625 1 24.8 6 PHE B CA 1
ATOM 3305 C C . PHE B 1 6 ? 22.781 -18.047 74.5 1 24.8 6 PHE B C 1
ATOM 3307 O O . PHE B 1 6 ? 22.703 -17.031 75.188 1 24.8 6 PHE B O 1
ATOM 3314 N N . LEU B 1 7 ? 24.094 -18.453 74.312 1 21.66 7 LEU B N 1
ATOM 3315 C CA . LEU B 1 7 ? 25.312 -17.641 74.188 1 21.66 7 LEU B CA 1
ATOM 3316 C C . LEU B 1 7 ? 25.172 -16.562 73.125 1 21.66 7 LEU B C 1
ATOM 3318 O O . LEU B 1 7 ? 24.984 -16.875 71.938 1 21.66 7 LEU B O 1
ATOM 3322 N N . LEU B 1 8 ? 24.688 -15.32 73.438 1 22.12 8 LEU B N 1
ATOM 3323 C CA . LEU B 1 8 ? 24.359 -14.055 72.75 1 22.12 8 LEU B CA 1
ATOM 3324 C C . LEU B 1 8 ? 25.609 -13.43 72.188 1 22.12 8 LEU B C 1
ATOM 3326 O O . LEU B 1 8 ? 26.453 -12.883 72.875 1 22.12 8 LEU B O 1
ATOM 3330 N N . ALA B 1 9 ? 26.438 -14.234 71.312 1 20.83 9 ALA B N 1
ATOM 3331 C CA . ALA B 1 9 ? 27.75 -13.789 70.875 1 20.83 9 ALA B CA 1
ATOM 3332 C C . ALA B 1 9 ? 27.641 -12.484 70.062 1 20.83 9 ALA B C 1
ATOM 3334 O O . ALA B 1 9 ? 26.844 -12.367 69.125 1 20.83 9 ALA B O 1
ATOM 3335 N N . SER B 1 10 ? 28.141 -11.297 70.562 1 22.19 10 SER B N 1
ATOM 3336 C CA . SER B 1 10 ? 28.281 -9.875 70.312 1 22.19 10 SER B CA 1
ATOM 3337 C C . SER B 1 10 ? 29.125 -9.633 69.062 1 22.19 10 SER B C 1
ATOM 3339 O O . SER B 1 10 ? 30.344 -9.844 69.062 1 22.19 10 SER B O 1
ATOM 3341 N N . PHE B 1 11 ? 28.734 -10.086 67.812 1 21.97 11 PHE B N 1
ATOM 3342 C CA . PHE B 1 11 ? 29.531 -9.977 66.562 1 21.97 11 PHE B CA 1
ATOM 3343 C C . PHE B 1 11 ? 29.922 -8.531 66.312 1 21.97 11 PHE B C 1
ATOM 3345 O O . PHE B 1 11 ? 29.047 -7.672 66.188 1 21.97 11 PHE B O 1
ATOM 3352 N N . LEU B 1 12 ? 31.047 -7.988 66.875 1 20.72 12 LEU B N 1
ATOM 3353 C CA . LEU B 1 12 ? 31.766 -6.727 66.75 1 20.72 12 LEU B CA 1
ATOM 3354 C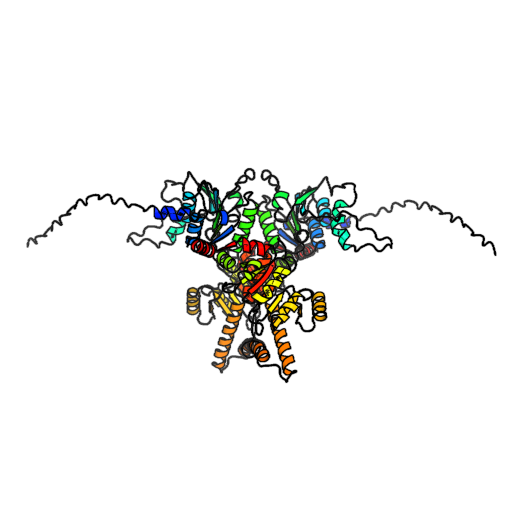 C . LEU B 1 12 ? 32.031 -6.395 65.312 1 20.72 12 LEU B C 1
ATOM 3356 O O . LEU B 1 12 ? 32.75 -7.125 64.625 1 20.72 12 LEU B O 1
ATOM 3360 N N . LEU B 1 13 ? 31.109 -5.723 64.5 1 21.06 13 LEU B N 1
ATOM 3361 C CA . LEU B 1 13 ? 31.031 -5.223 63.156 1 21.06 13 LEU B CA 1
ATOM 3362 C C . LEU B 1 13 ? 32.156 -4.227 62.875 1 21.06 13 LEU B C 1
ATOM 3364 O O . LEU B 1 13 ? 32.188 -3.139 63.438 1 21.06 13 LEU B O 1
ATOM 3368 N N . ALA B 1 14 ? 33.469 -4.684 62.875 1 21.08 14 ALA B N 1
ATOM 3369 C CA . ALA B 1 14 ? 34.625 -3.855 62.594 1 21.08 14 ALA B CA 1
ATOM 3370 C C . ALA B 1 14 ? 34.438 -3.074 61.281 1 21.08 14 ALA B C 1
ATOM 3372 O O . ALA B 1 14 ? 34.219 -3.664 60.219 1 21.08 14 ALA B O 1
ATOM 3373 N N . PHE B 1 15 ? 34.094 -1.765 61.312 1 22.7 15 PHE B N 1
ATOM 3374 C CA . PHE B 1 15 ? 33.906 -0.676 60.344 1 22.7 15 PHE B CA 1
ATOM 3375 C C . PHE B 1 15 ? 35.219 -0.388 59.594 1 22.7 15 PHE B C 1
ATOM 3377 O O . PHE B 1 15 ? 36.125 0.214 60.156 1 22.7 15 PHE B O 1
ATOM 3384 N N . VAL B 1 16 ? 35.906 -1.408 58.938 1 21.92 16 VAL B N 1
ATOM 3385 C CA . VAL B 1 16 ? 37.156 -1.081 58.281 1 21.92 16 VAL B CA 1
ATOM 3386 C C . VAL B 1 16 ? 36.938 0.092 57.312 1 21.92 16 VAL B C 1
ATOM 3388 O O . VAL B 1 16 ? 36.031 0.054 56.469 1 21.92 16 VAL B O 1
ATOM 3391 N N . LEU B 1 17 ? 37.438 1.297 57.656 1 22.88 17 LEU B N 1
ATOM 3392 C CA . LEU B 1 17 ? 37.594 2.594 57 1 22.88 17 LEU B CA 1
ATOM 3393 C C . LEU B 1 17 ? 38.281 2.449 55.656 1 22.88 17 LEU B C 1
ATOM 3395 O O . LEU B 1 17 ? 39.469 2.117 55.625 1 22.88 17 LEU B O 1
ATOM 3399 N N . PHE B 1 18 ? 37.781 1.649 54.656 1 22.28 18 PHE B N 1
ATOM 3400 C CA . PHE B 1 18 ? 38.469 1.529 53.375 1 22.28 18 PHE B CA 1
ATOM 3401 C C . PHE B 1 18 ? 38.719 2.904 52.781 1 22.28 18 PHE B C 1
ATOM 3403 O O . PHE B 1 18 ? 37.812 3.713 52.625 1 22.28 18 PHE B O 1
ATOM 3410 N N . ASP B 1 19 ? 39.938 3.473 52.906 1 22.08 19 ASP B N 1
ATOM 3411 C CA . ASP B 1 19 ? 40.562 4.633 52.281 1 22.08 19 ASP B CA 1
ATOM 3412 C C . ASP B 1 19 ? 40.281 4.715 50.781 1 22.08 19 ASP B C 1
ATOM 3414 O O . ASP B 1 19 ? 40.219 3.689 50.125 1 22.08 19 ASP B O 1
ATOM 3418 N N . ASP B 1 20 ? 39.781 5.895 50.312 1 22.89 20 ASP B N 1
ATOM 3419 C CA . ASP B 1 20 ? 39.312 6.508 49.094 1 22.89 20 ASP B CA 1
ATOM 3420 C C . ASP B 1 20 ? 40.375 6.473 48 1 22.89 20 ASP B C 1
ATOM 3422 O O . ASP B 1 20 ? 41.312 7.281 48 1 22.89 20 ASP B O 1
ATOM 3426 N N . LEU B 1 21 ? 41.156 5.414 47.75 1 25.2 21 LEU B N 1
ATOM 3427 C CA . LEU B 1 21 ? 42.125 5.633 46.688 1 25.2 21 LEU B CA 1
ATOM 3428 C C . LEU B 1 21 ? 41.469 6.18 45.438 1 25.2 21 LEU B C 1
ATOM 3430 O O . LEU B 1 21 ? 40.438 5.633 45 1 25.2 21 LEU B O 1
ATOM 3434 N N . PRO B 1 22 ? 41.781 7.461 45.062 1 25.84 22 PRO B N 1
ATOM 3435 C CA . PRO B 1 22 ? 41.281 8.18 43.875 1 25.84 22 PRO B CA 1
ATOM 3436 C C . PRO B 1 22 ? 41.562 7.438 42.562 1 25.84 22 PRO B C 1
ATOM 3438 O O . PRO B 1 22 ? 42.719 7.184 42.25 1 25.84 22 PRO B O 1
ATOM 3441 N N . ILE B 1 23 ? 41 6.301 42.281 1 25.28 23 ILE B N 1
ATOM 3442 C CA . ILE B 1 23 ? 41.25 5.723 40.969 1 25.28 23 ILE B CA 1
ATOM 3443 C C . ILE B 1 23 ? 40.906 6.746 39.875 1 25.28 23 ILE B C 1
ATOM 3445 O O . ILE B 1 23 ? 39.75 7.117 39.688 1 25.28 23 ILE B O 1
ATOM 3449 N N . THR B 1 24 ? 41.844 7.664 39.625 1 25.98 24 THR B N 1
ATOM 3450 C CA . THR B 1 24 ? 41.844 8.5 38.406 1 25.98 24 THR B CA 1
ATOM 3451 C C . THR B 1 24 ? 41.719 7.641 37.156 1 25.98 24 THR B C 1
ATOM 3453 O O . THR B 1 24 ? 42.656 6.895 36.812 1 25.98 24 THR B O 1
ATOM 3456 N N . LEU B 1 25 ? 40.594 7.008 36.938 1 24.44 25 LEU B N 1
ATOM 3457 C CA . LEU B 1 25 ? 40.406 6.406 35.625 1 24.44 25 LEU B CA 1
ATOM 3458 C C . LEU B 1 25 ? 40.719 7.402 34.531 1 24.44 25 LEU B C 1
ATOM 3460 O O . LEU B 1 25 ? 40 8.414 34.375 1 24.44 25 LEU B O 1
ATOM 3464 N N . ALA B 1 26 ? 41.969 7.512 34.125 1 27.58 26 ALA B N 1
ATOM 3465 C CA . ALA B 1 26 ? 42.438 8.148 32.875 1 27.58 26 ALA B CA 1
ATOM 3466 C C . ALA B 1 26 ? 41.625 7.625 31.672 1 27.58 26 ALA B C 1
ATOM 3468 O O . ALA B 1 26 ? 41.812 6.477 31.266 1 27.58 26 ALA B O 1
ATOM 3469 N N . LEU B 1 27 ? 40.344 7.98 31.625 1 28.53 27 LEU B N 1
ATOM 3470 C CA . LEU B 1 27 ? 39.625 7.895 30.359 1 28.53 27 LEU B CA 1
ATOM 3471 C C . LEU B 1 27 ? 40.5 8.359 29.203 1 28.53 27 LEU B C 1
ATOM 3473 O O . LEU B 1 27 ? 40.906 9.516 29.156 1 28.53 27 LEU B O 1
ATOM 3477 N N . SER B 1 28 ? 41.344 7.484 28.688 1 29.48 28 SER B N 1
ATOM 3478 C CA . SER B 1 28 ? 42.219 7.742 27.562 1 29.48 28 SER B CA 1
ATOM 3479 C C . SER B 1 28 ? 41.531 8.492 26.453 1 29.48 28 SER B C 1
ATOM 3481 O O . SER B 1 28 ? 40.312 8.312 26.234 1 29.48 28 SER B O 1
ATOM 3483 N N . SER B 1 29 ? 42.156 9.594 25.953 1 33.94 29 SER B N 1
ATOM 3484 C CA . SER B 1 29 ? 41.938 10.555 24.891 1 33.94 29 SER B CA 1
ATOM 3485 C C . SER B 1 29 ? 41.562 9.859 23.578 1 33.94 29 SER B C 1
ATOM 3487 O O . SER B 1 29 ? 41.062 10.5 22.656 1 33.94 29 SER B O 1
ATOM 3489 N N . SER B 1 30 ? 41.969 8.617 23.438 1 34.22 30 SER B N 1
ATOM 3490 C CA . SER B 1 30 ? 41.812 8.031 22.109 1 34.22 30 SER B CA 1
ATOM 3491 C C . SER B 1 30 ? 40.344 7.82 21.766 1 34.22 30 SER B C 1
ATOM 3493 O O . SER B 1 30 ? 40 7.656 20.609 1 34.22 30 SER B O 1
ATOM 3495 N N . SER B 1 31 ? 39.562 7.574 22.828 1 33.53 31 SER B N 1
ATOM 3496 C CA . SER B 1 31 ? 38.156 7.332 22.469 1 33.53 31 SER B CA 1
ATOM 3497 C C . SER B 1 31 ? 37.469 8.609 22 1 33.53 31 SER B C 1
ATOM 3499 O O . SER B 1 31 ? 36.438 8.555 21.328 1 33.53 31 SER B O 1
ATOM 3501 N N . PHE B 1 32 ? 38 9.805 22.406 1 33.53 32 PHE B N 1
ATOM 3502 C CA . PHE B 1 32 ? 37.5 11.094 21.953 1 33.53 32 PHE B CA 1
ATOM 3503 C C . PHE B 1 32 ? 37.875 11.344 20.5 1 33.53 32 PHE B C 1
ATOM 3505 O O . PHE B 1 32 ? 37.094 11.945 19.75 1 33.53 32 PHE B O 1
ATOM 3512 N N . GLN B 1 33 ? 39.125 10.922 20.031 1 33.75 33 GLN B N 1
ATOM 3513 C CA . GLN B 1 33 ? 39.531 11.203 18.656 1 33.75 33 GLN B CA 1
ATOM 3514 C C . GLN B 1 33 ? 38.719 10.43 17.656 1 33.75 33 GLN B C 1
ATOM 3516 O O . GLN B 1 33 ? 38.5 10.875 16.531 1 33.75 33 GLN B O 1
ATOM 3521 N N . ALA B 1 34 ? 38.438 9.203 17.938 1 34.41 34 ALA B N 1
ATOM 3522 C CA . ALA B 1 34 ? 37.625 8.453 16.984 1 34.41 34 ALA B CA 1
ATOM 3523 C C . ALA B 1 34 ? 36.25 9.07 16.844 1 34.41 34 ALA B C 1
ATOM 3525 O O . ALA B 1 34 ? 35.5 8.758 15.898 1 34.41 34 ALA B O 1
ATOM 3526 N N . GLN B 1 35 ? 35.656 9.805 17.719 1 36.78 35 GLN B N 1
ATOM 3527 C CA . GLN B 1 35 ? 34.438 10.594 17.688 1 36.78 35 GLN B CA 1
ATOM 3528 C C . GLN B 1 35 ? 34.531 11.688 16.625 1 36.78 35 GLN B C 1
ATOM 3530 O O . GLN B 1 35 ? 33.5 12.125 16.094 1 36.78 35 GLN B O 1
ATOM 3535 N N . THR B 1 36 ? 35.719 12.258 16.375 1 39.16 36 THR B N 1
ATOM 3536 C CA . THR B 1 36 ? 35.875 13.391 15.469 1 39.16 36 THR B CA 1
ATOM 3537 C C . THR B 1 36 ? 35.562 12.969 14.031 1 39.16 36 THR B C 1
ATOM 3539 O O . THR B 1 36 ? 35.156 13.805 13.211 1 39.16 36 THR B O 1
ATOM 3542 N N . LYS B 1 37 ? 36.062 11.773 13.609 1 40.25 37 LYS B N 1
ATOM 3543 C CA . LYS B 1 37 ? 36.156 11.406 12.195 1 40.25 37 LYS B CA 1
ATOM 3544 C C . LYS B 1 37 ? 34.781 11.219 11.586 1 40.25 37 LYS B C 1
ATOM 3546 O O . LYS B 1 37 ? 34.625 11.047 10.375 1 40.25 37 LYS B O 1
ATOM 3551 N N . TYR B 1 38 ? 33.75 10.852 12.305 1 45.69 38 TYR B N 1
ATOM 3552 C CA . TYR B 1 38 ? 32.438 10.703 11.68 1 45.69 38 TYR B CA 1
ATOM 3553 C C . TYR B 1 38 ? 31.75 12.055 11.508 1 45.69 38 TYR B C 1
ATOM 3555 O O . TYR B 1 38 ? 30.547 12.18 11.742 1 45.69 38 TYR B O 1
ATOM 3563 N N . ASN B 1 39 ? 32.469 13.086 11.633 1 47.75 39 ASN B N 1
ATOM 3564 C CA . ASN B 1 39 ? 32.031 14.484 11.711 1 47.75 39 ASN B CA 1
ATOM 3565 C C . ASN B 1 39 ? 31.219 14.898 10.492 1 47.75 39 ASN B C 1
ATOM 3567 O O . ASN B 1 39 ? 30.594 15.961 10.492 1 47.75 39 ASN B O 1
ATOM 3571 N N . ASP B 1 40 ? 31.453 14.266 9.414 1 59.5 40 ASP B N 1
ATOM 3572 C CA . ASP B 1 40 ? 30.766 14.898 8.297 1 59.5 40 ASP B CA 1
ATOM 3573 C C . ASP B 1 40 ? 29.328 14.406 8.195 1 59.5 40 ASP B C 1
ATOM 3575 O O . ASP B 1 40 ? 29.062 13.359 7.609 1 59.5 40 ASP B O 1
ATOM 3579 N N . VAL B 1 41 ? 28.5 15.008 9.016 1 64.5 41 VAL B N 1
ATOM 3580 C CA . VAL B 1 41 ? 27.078 14.711 9.125 1 64.5 41 VAL B CA 1
ATOM 3581 C C . VAL B 1 41 ? 26.359 15.094 7.824 1 64.5 41 VAL B C 1
ATOM 3583 O O . VAL B 1 41 ? 25.188 14.773 7.633 1 64.5 41 VAL B O 1
ATOM 3586 N N . SER B 1 42 ? 27.172 15.625 6.93 1 71.94 42 SER B N 1
ATOM 3587 C CA . SER B 1 42 ? 26.531 16.109 5.715 1 71.94 42 SER B CA 1
ATOM 3588 C C . SER B 1 42 ? 25.938 14.953 4.91 1 71.94 42 SER B C 1
ATOM 3590 O O . SER B 1 42 ? 24.953 15.133 4.191 1 71.94 42 SER B O 1
ATOM 3592 N N . GLN B 1 43 ? 26.469 13.766 5.211 1 78.88 43 GLN B N 1
ATOM 3593 C CA . GLN B 1 43 ? 26.031 12.617 4.426 1 78.88 43 GLN B CA 1
ATOM 3594 C C . GLN B 1 43 ? 24.656 12.141 4.867 1 78.88 43 GLN B C 1
ATOM 3596 O O . GLN B 1 43 ? 24 11.375 4.16 1 78.88 43 GLN B O 1
ATOM 3601 N N . PHE B 1 44 ? 24.25 12.664 5.953 1 85.5 44 PHE B N 1
ATOM 3602 C CA . PHE B 1 44 ? 22.984 12.18 6.484 1 85.5 44 PHE B CA 1
ATOM 3603 C C . PHE B 1 44 ? 21.844 13.117 6.113 1 85.5 44 PHE B C 1
ATOM 3605 O O . PHE B 1 44 ? 20.672 12.766 6.258 1 85.5 44 PHE B O 1
ATOM 3612 N N . LYS B 1 45 ? 22.25 14.258 5.574 1 88 45 LYS B N 1
ATOM 3613 C CA . LYS B 1 45 ? 21.219 15.258 5.258 1 88 45 LYS B CA 1
ATOM 3614 C C . LYS B 1 45 ? 20.297 14.758 4.16 1 88 45 LYS B C 1
ATOM 3616 O O . LYS B 1 45 ? 20.734 14.148 3.186 1 88 45 LYS B O 1
ATOM 3621 N N . ASN B 1 46 ? 19 14.906 4.422 1 91.38 46 ASN B N 1
ATOM 3622 C CA . ASN B 1 46 ? 17.938 14.555 3.5 1 91.38 46 ASN B CA 1
ATOM 3623 C C . ASN B 1 46 ? 17.859 13.039 3.287 1 91.38 46 ASN B C 1
ATOM 3625 O O . ASN B 1 46 ? 17.625 12.578 2.168 1 91.38 46 ASN B O 1
ATOM 3629 N N . LYS B 1 47 ? 18.203 12.305 4.348 1 94.62 47 LYS B N 1
ATOM 3630 C CA . LYS B 1 47 ? 18.141 10.844 4.277 1 94.62 47 LYS B CA 1
ATOM 3631 C C . LYS B 1 47 ? 17.078 10.297 5.238 1 94.62 47 LYS B C 1
ATOM 3633 O O . LYS B 1 47 ? 16.781 10.922 6.254 1 94.62 47 LYS B O 1
ATOM 3638 N N . ILE B 1 48 ? 16.516 9.273 4.824 1 97.69 48 ILE B N 1
ATOM 3639 C CA . ILE B 1 48 ? 15.719 8.414 5.688 1 97.69 48 ILE B CA 1
ATOM 3640 C C . ILE B 1 48 ? 16.516 7.176 6.078 1 97.69 48 ILE B C 1
ATOM 3642 O O . ILE B 1 48 ? 16.734 6.281 5.254 1 97.69 48 ILE B O 1
ATOM 3646 N N . ILE B 1 49 ? 16.953 7.16 7.285 1 97.94 49 ILE B N 1
ATOM 3647 C CA . ILE B 1 49 ? 17.797 6.066 7.77 1 97.94 49 ILE B CA 1
ATOM 3648 C C . ILE B 1 49 ? 16.938 5.066 8.547 1 97.94 49 ILE B C 1
ATOM 3650 O O . ILE B 1 49 ? 16.453 5.371 9.641 1 97.94 49 ILE B O 1
ATOM 3654 N N . ALA B 1 50 ? 16.781 3.898 7.992 1 98.38 50 ALA B N 1
ATOM 3655 C CA . ALA B 1 50 ? 15.945 2.855 8.594 1 98.38 50 ALA B CA 1
ATOM 3656 C C . ALA B 1 50 ? 16.781 1.951 9.5 1 98.38 50 ALA B C 1
ATOM 3658 O O . ALA B 1 50 ? 17.781 1.392 9.078 1 98.38 50 ALA B O 1
ATOM 3659 N N . CYS B 1 51 ? 16.344 1.84 10.719 1 98.25 51 CYS B N 1
ATOM 3660 C CA . CYS B 1 51 ? 17 1.021 11.734 1 98.25 51 CYS B CA 1
ATOM 3661 C C . CYS B 1 51 ? 16.172 -0.217 12.055 1 98.25 51 CYS B C 1
ATOM 3663 O O . CYS B 1 51 ? 14.969 -0.116 12.312 1 98.25 51 CYS B O 1
ATOM 3665 N N . ALA B 1 52 ? 16.812 -1.392 12.18 1 96.75 52 ALA B N 1
ATOM 3666 C CA . ALA B 1 52 ? 16.109 -2.658 12.344 1 96.75 52 ALA B CA 1
ATOM 3667 C C . ALA B 1 52 ? 15.75 -2.898 13.805 1 96.75 52 ALA B C 1
ATOM 3669 O O . ALA B 1 52 ? 14.922 -3.76 14.117 1 96.75 52 ALA B O 1
ATOM 3670 N N . SER B 1 53 ? 16.422 -2.146 14.727 1 96.12 53 SER B N 1
ATOM 3671 C CA . SER B 1 53 ? 16.234 -2.389 16.156 1 96.12 53 SER B CA 1
ATOM 3672 C C . SER B 1 53 ? 16.391 -1.104 16.969 1 96.12 53 SER B C 1
ATOM 3674 O O . SER B 1 53 ? 16.844 -0.084 16.438 1 96.12 53 SER B O 1
ATOM 3676 N N . THR B 1 54 ? 15.984 -1.181 18.234 1 95.94 54 THR B N 1
ATOM 3677 C CA . THR B 1 54 ? 16.156 -0.055 19.141 1 95.94 54 THR B CA 1
ATOM 3678 C C . THR B 1 54 ? 17.641 0.256 19.344 1 95.94 54 THR B C 1
ATOM 3680 O O . THR B 1 54 ? 18.031 1.423 19.422 1 95.94 54 THR B O 1
ATOM 3683 N N . LYS B 1 55 ? 18.438 -0.766 19.375 1 95.94 55 LYS B N 1
ATOM 3684 C CA . LYS B 1 55 ? 19.891 -0.584 19.5 1 95.94 55 LYS B CA 1
ATOM 3685 C C . LYS B 1 55 ? 20.453 0.198 18.328 1 95.94 55 LYS B C 1
ATOM 3687 O O . LYS B 1 55 ? 21.219 1.143 18.516 1 95.94 55 LYS B O 1
ATOM 3692 N N . GLU B 1 56 ? 20.031 -0.202 17.109 1 96.56 56 GLU B N 1
ATOM 3693 C CA . GLU B 1 56 ? 20.484 0.522 15.922 1 96.56 56 GLU B CA 1
ATOM 3694 C C . GLU B 1 56 ? 20 1.97 15.945 1 96.56 56 GLU B C 1
ATOM 3696 O O . GLU B 1 56 ? 20.734 2.883 15.578 1 96.56 56 GLU B O 1
ATOM 3701 N N . LEU B 1 57 ? 18.766 2.146 16.391 1 97.88 57 LEU B N 1
ATOM 3702 C CA . LEU B 1 57 ? 18.203 3.492 16.422 1 97.88 57 LEU B CA 1
ATOM 3703 C C . LEU B 1 57 ? 18.984 4.371 17.406 1 97.88 57 LEU B C 1
ATOM 3705 O O . LEU B 1 57 ? 19.281 5.531 17.094 1 97.88 57 LEU B O 1
ATOM 3709 N N . THR B 1 58 ? 19.328 3.842 18.578 1 96.69 58 THR B N 1
ATOM 3710 C CA . THR B 1 58 ? 20.109 4.578 19.562 1 96.69 58 THR B CA 1
ATOM 3711 C C . THR B 1 58 ? 21.469 4.98 19 1 96.69 58 THR B C 1
ATOM 3713 O O . THR B 1 58 ? 21.891 6.125 19.156 1 96.69 58 THR B O 1
ATOM 3716 N N . LEU B 1 59 ? 22.078 4.07 18.328 1 95.12 59 LEU B N 1
ATOM 3717 C CA . LEU B 1 59 ? 23.375 4.34 17.703 1 95.12 59 LEU B CA 1
ATOM 3718 C C . LEU B 1 59 ? 23.234 5.398 16.625 1 95.12 59 LEU B C 1
ATOM 3720 O O . LEU B 1 59 ? 24.109 6.27 16.484 1 95.12 59 LEU B O 1
ATOM 3724 N N . ALA B 1 60 ? 22.203 5.262 15.82 1 96.31 60 ALA B N 1
ATOM 3725 C CA . ALA B 1 60 ? 21.969 6.238 14.758 1 96.31 60 ALA B CA 1
ATOM 3726 C C . ALA B 1 60 ? 21.828 7.645 15.328 1 96.31 60 ALA B C 1
ATOM 3728 O O . ALA B 1 60 ? 22.344 8.609 14.766 1 96.31 60 ALA B O 1
ATOM 3729 N N . VAL B 1 61 ? 21.078 7.773 16.422 1 97.06 61 VAL B N 1
ATOM 3730 C CA . VAL B 1 61 ? 20.922 9.062 17.078 1 97.06 61 VAL B CA 1
ATOM 3731 C C . VAL B 1 61 ? 22.281 9.602 17.5 1 97.06 61 VAL B C 1
ATOM 3733 O O . VAL B 1 61 ? 22.609 10.766 17.25 1 97.06 61 VAL B O 1
ATOM 3736 N N . GLU B 1 62 ? 23.047 8.789 18.094 1 93.62 62 GLU B N 1
ATOM 3737 C CA . GLU B 1 62 ? 24.375 9.18 18.547 1 93.62 62 GLU B CA 1
ATOM 3738 C C . GLU B 1 62 ? 25.234 9.695 17.391 1 93.62 62 GLU B C 1
ATOM 3740 O O . GLU B 1 62 ? 25.969 10.68 17.531 1 93.62 62 GLU B O 1
ATOM 3745 N N . PHE B 1 63 ? 25.062 9.078 16.266 1 91.5 63 PHE B N 1
ATOM 3746 C CA . PHE B 1 63 ? 25.891 9.383 15.102 1 91.5 63 PHE B CA 1
ATOM 3747 C C . PHE B 1 63 ? 25.375 10.617 14.375 1 91.5 63 PHE B C 1
ATOM 3749 O O . PHE B 1 63 ? 26.172 11.391 13.828 1 91.5 63 PHE B O 1
ATOM 3756 N N . CYS B 1 64 ? 24.062 10.82 14.359 1 93.56 64 CYS B N 1
ATOM 3757 C CA . CYS B 1 64 ? 23.484 11.766 13.406 1 93.56 64 CYS B CA 1
ATOM 3758 C C . CYS B 1 64 ? 23.078 13.062 14.094 1 93.56 64 CYS B C 1
ATOM 3760 O O . CYS B 1 64 ? 22.953 14.102 13.445 1 93.56 64 CYS B O 1
ATOM 3762 N N . VAL B 1 65 ? 22.875 13.047 15.375 1 95.56 65 VAL B N 1
ATOM 3763 C CA . VAL B 1 65 ? 22.359 14.219 16.078 1 95.56 65 VAL B CA 1
ATOM 3764 C C . VAL B 1 65 ? 23.516 15.07 16.578 1 95.56 65 VAL B C 1
ATOM 3766 O O . VAL B 1 65 ? 24.484 14.547 17.125 1 95.56 65 VAL B O 1
ATOM 3769 N N . LYS B 1 66 ? 23.375 16.375 16.406 1 94.88 66 LYS B N 1
ATOM 3770 C CA . LYS B 1 66 ? 24.391 17.328 16.844 1 94.88 66 LYS B CA 1
ATOM 3771 C C . LYS B 1 66 ? 23.844 18.234 17.938 1 94.88 66 LYS B C 1
ATOM 3773 O O . LYS B 1 66 ? 22.625 18.391 18.078 1 94.88 66 LYS B O 1
ATOM 3778 N N . PRO B 1 67 ? 24.734 18.891 18.641 1 95.25 67 PRO B N 1
ATOM 3779 C CA . PRO B 1 67 ? 24.344 19.672 19.812 1 95.25 67 PRO B CA 1
ATOM 3780 C C . PRO B 1 67 ? 23.453 20.859 19.484 1 95.25 67 PRO B C 1
ATOM 3782 O O . PRO B 1 67 ? 22.766 21.391 20.344 1 95.25 67 PRO B O 1
ATOM 3785 N N . HIS B 1 68 ? 23.453 21.328 18.281 1 95 68 HIS B N 1
ATOM 3786 C CA . HIS B 1 68 ? 22.656 22.5 17.938 1 95 68 HIS B CA 1
ATOM 3787 C C . HIS B 1 68 ? 21.359 22.094 17.25 1 95 68 HIS B C 1
ATOM 3789 O O . HIS B 1 68 ? 20.594 22.953 16.812 1 95 68 HIS B O 1
ATOM 3795 N N . TYR B 1 69 ? 21.094 20.781 17.141 1 95.69 69 TYR B N 1
ATOM 3796 C CA . TYR B 1 69 ? 19.922 20.297 16.406 1 95.69 69 TYR B CA 1
ATOM 3797 C C . TYR B 1 69 ? 18.672 20.344 17.281 1 95.69 69 TYR B C 1
ATOM 3799 O O . TYR B 1 69 ? 18.766 20.172 18.5 1 95.69 69 TYR B O 1
ATOM 3807 N N . ARG B 1 70 ? 17.562 20.609 16.656 1 96.12 70 ARG B N 1
ATOM 3808 C CA . ARG B 1 70 ? 16.234 20.391 17.219 1 96.12 70 ARG B CA 1
ATOM 3809 C C . ARG B 1 70 ? 15.656 19.062 16.766 1 96.12 70 ARG B C 1
ATOM 3811 O O . ARG B 1 70 ? 15.547 18.797 15.57 1 96.12 70 ARG B O 1
ATOM 3818 N N . VAL B 1 71 ? 15.234 18.234 17.75 1 97.19 71 VAL B N 1
ATOM 3819 C CA . VAL B 1 71 ? 14.852 16.859 17.422 1 97.19 71 VAL B CA 1
ATOM 3820 C C . VAL B 1 71 ? 13.383 16.625 17.781 1 97.19 71 VAL B C 1
ATOM 3822 O O . VAL B 1 71 ? 12.922 17.047 18.844 1 97.19 71 VAL B O 1
ATOM 3825 N N . ALA B 1 72 ? 12.656 16.047 16.828 1 97.25 72 ALA B N 1
ATOM 3826 C CA . ALA B 1 72 ? 11.305 15.531 17.062 1 97.25 72 ALA B CA 1
ATOM 3827 C C . ALA B 1 72 ? 11.32 14.016 17.203 1 97.25 72 ALA B C 1
ATOM 3829 O O . ALA B 1 72 ? 11.82 13.305 16.328 1 97.25 72 ALA B O 1
ATOM 3830 N N . GLU B 1 73 ? 10.852 13.484 18.266 1 98 73 GLU B N 1
ATOM 3831 C CA . GLU B 1 73 ? 10.719 12.039 18.453 1 98 73 GLU B CA 1
ATOM 3832 C C . GLU B 1 73 ? 9.258 11.625 18.531 1 98 73 GLU B C 1
ATOM 3834 O O . GLU B 1 73 ? 8.516 12.117 19.391 1 98 73 GLU B O 1
ATOM 3839 N N . LEU B 1 74 ? 8.836 10.82 17.688 1 97.88 74 LEU B N 1
ATOM 3840 C CA . LEU B 1 74 ? 7.508 10.211 17.766 1 97.88 74 LEU B CA 1
ATOM 3841 C C . LEU B 1 74 ? 7.602 8.742 18.141 1 97.88 74 LEU B C 1
ATOM 3843 O O . LEU B 1 74 ? 8.266 7.957 17.453 1 97.88 74 LEU B O 1
ATOM 3847 N N . GLY B 1 75 ? 6.953 8.336 19.125 1 96.31 75 GLY B N 1
ATOM 3848 C CA . GLY B 1 75 ? 7.086 7.012 19.719 1 96.31 75 GLY B CA 1
ATOM 3849 C C . GLY B 1 75 ? 8.094 6.961 20.859 1 96.31 75 GLY B C 1
ATOM 3850 O O . GLY B 1 75 ? 8.875 6.012 20.953 1 96.31 75 GLY B O 1
ATOM 3851 N N . SER B 1 76 ? 8.109 7.969 21.609 1 94.69 76 SER B N 1
ATOM 3852 C CA . SER B 1 76 ? 9.062 8.086 22.719 1 94.69 76 SER B CA 1
ATOM 3853 C C . SER B 1 76 ? 8.664 7.184 23.875 1 94.69 76 SER B C 1
ATOM 3855 O O . SER B 1 76 ? 7.543 7.262 24.375 1 94.69 76 SER B O 1
ATOM 3857 N N . GLN B 1 77 ? 9.609 6.434 24.25 1 88.81 77 GLN B N 1
ATOM 3858 C CA . GLN B 1 77 ? 9.398 5.59 25.438 1 88.81 77 GLN B CA 1
ATOM 3859 C C . GLN B 1 77 ? 10.125 6.152 26.641 1 88.81 77 GLN B C 1
ATOM 3861 O O . GLN B 1 77 ? 10.141 5.527 27.719 1 88.81 77 GLN B O 1
ATOM 3866 N N . LEU B 1 78 ? 10.805 7.32 26.484 1 88.94 78 LEU B N 1
ATOM 3867 C CA . LEU B 1 78 ? 11.562 7.996 27.516 1 88.94 78 LEU B CA 1
ATOM 3868 C C . LEU B 1 78 ? 12.602 7.059 28.141 1 88.94 78 LEU B C 1
ATOM 3870 O O . LEU B 1 78 ? 12.727 6.984 29.359 1 88.94 78 LEU B O 1
ATOM 3874 N N . ARG B 1 79 ? 13.227 6.328 27.266 1 90.25 79 ARG B N 1
ATOM 3875 C CA . ARG B 1 79 ? 14.266 5.379 27.641 1 90.25 79 ARG B CA 1
ATOM 3876 C C . ARG B 1 79 ? 15.57 5.664 26.906 1 90.25 79 ARG B C 1
ATOM 3878 O O . ARG B 1 79 ? 16.016 6.812 26.844 1 90.25 79 ARG B O 1
ATOM 3885 N N . GLU B 1 80 ? 16.109 4.625 26.453 1 91.38 80 GLU B N 1
ATOM 3886 C CA . GLU B 1 80 ? 17.469 4.711 25.922 1 91.38 80 GLU B CA 1
ATOM 3887 C C . GLU B 1 80 ? 17.531 5.68 24.734 1 91.38 80 GLU B C 1
ATOM 3889 O O . GLU B 1 80 ? 18.438 6.527 24.672 1 91.38 80 GLU B O 1
ATOM 3894 N N . VAL B 1 81 ? 16.578 5.57 23.812 1 96 81 VAL B N 1
ATOM 3895 C CA . VAL B 1 81 ? 16.625 6.41 22.625 1 96 81 VAL B CA 1
ATOM 3896 C C . VAL B 1 81 ? 16.391 7.867 23 1 96 81 VAL B C 1
ATOM 3898 O O . VAL B 1 81 ? 17.156 8.75 22.609 1 96 81 VAL B O 1
ATOM 3901 N N . SER B 1 82 ? 15.383 8.117 23.797 1 95.56 82 SER B N 1
ATOM 3902 C CA . SER B 1 82 ? 15.078 9.477 24.234 1 95.56 82 SER B CA 1
ATOM 3903 C C . SER B 1 82 ? 16.234 10.07 25.031 1 95.56 82 SER B C 1
ATOM 3905 O O . SER B 1 82 ? 16.547 11.25 24.891 1 95.56 82 SER B O 1
ATOM 3907 N N . THR B 1 83 ? 16.797 9.242 25.859 1 94.25 83 THR B N 1
ATOM 3908 C CA . THR B 1 83 ? 17.953 9.688 26.641 1 94.25 83 THR B CA 1
ATOM 3909 C C . THR B 1 83 ? 19.094 10.102 25.734 1 94.25 83 THR B C 1
ATOM 3911 O O . THR B 1 83 ? 19.672 11.172 25.906 1 94.25 83 THR B O 1
ATOM 3914 N N . GLN B 1 84 ? 19.391 9.258 24.781 1 95.88 84 GLN B N 1
ATOM 3915 C CA . GLN B 1 84 ? 20.453 9.562 23.844 1 95.88 84 GLN B CA 1
ATOM 3916 C C . GLN B 1 84 ? 20.172 10.844 23.062 1 95.88 84 GLN B C 1
ATOM 3918 O O . GLN B 1 84 ? 21.062 11.641 22.812 1 95.88 84 GLN B O 1
ATOM 3923 N N . ILE B 1 85 ? 18.922 11.023 22.688 1 97.56 85 ILE B N 1
ATOM 3924 C CA . ILE B 1 85 ? 18.516 12.242 22 1 97.56 85 ILE B CA 1
ATOM 3925 C C . ILE B 1 85 ? 18.812 13.461 22.859 1 97.56 85 ILE B C 1
ATOM 3927 O O . ILE B 1 85 ? 19.484 14.391 22.422 1 97.56 85 ILE B O 1
ATOM 3931 N N . CYS B 1 86 ? 18.406 13.438 24.109 1 95.69 86 CYS B N 1
ATOM 3932 C CA . CYS B 1 86 ? 18.516 14.594 25 1 95.69 86 CYS B CA 1
ATOM 3933 C C . CYS B 1 86 ? 19.969 14.867 25.375 1 95.69 86 CYS B C 1
ATOM 3935 O O . CYS B 1 86 ? 20.344 16.016 25.609 1 95.69 86 CYS B O 1
ATOM 3937 N N . GLU B 1 87 ? 20.734 13.844 25.328 1 95.38 87 GLU B N 1
ATOM 3938 C CA . GLU B 1 87 ? 22.156 14.008 25.609 1 95.38 87 GLU B CA 1
ATOM 3939 C C . GLU B 1 87 ? 22.891 14.594 24.406 1 95.38 87 GLU B C 1
ATOM 3941 O O . GLU B 1 87 ? 24.016 15.102 24.547 1 95.38 87 GLU B O 1
ATOM 3946 N N . SER B 1 88 ? 22.25 14.57 23.219 1 95.38 88 SER B N 1
ATOM 3947 C CA . SER B 1 88 ? 22.984 14.883 22 1 95.38 88 SER B CA 1
ATOM 3948 C C . SER B 1 88 ? 22.516 16.188 21.375 1 95.38 88 SER B C 1
ATOM 3950 O O . SER B 1 88 ? 23.219 16.797 20.578 1 95.38 88 SER B O 1
ATOM 3952 N N . CYS B 1 89 ? 21.344 16.703 21.766 1 96.19 89 CYS B N 1
ATOM 3953 C CA . CYS B 1 89 ? 20.75 17.766 20.953 1 96.19 89 CYS B CA 1
ATOM 3954 C C . CYS B 1 89 ? 20.594 19.047 21.75 1 96.19 89 CYS B C 1
ATOM 3956 O O . CYS B 1 89 ? 20.922 19.094 22.938 1 96.19 89 CYS B O 1
ATOM 3958 N N . ALA B 1 90 ? 20.172 20.125 21 1 96 90 ALA B N 1
ATOM 3959 C CA . ALA B 1 90 ? 19.891 21.406 21.625 1 96 90 ALA B CA 1
ATOM 3960 C C . ALA B 1 90 ? 18.531 21.391 22.312 1 96 90 ALA B C 1
ATOM 3962 O O . ALA B 1 90 ? 18.375 21.922 23.422 1 96 90 ALA B O 1
ATOM 3963 N N . SER B 1 91 ? 17.562 20.844 21.641 1 96.25 91 SER B N 1
ATOM 3964 C CA . SER B 1 91 ? 16.203 20.719 22.188 1 96.25 91 SER B CA 1
ATOM 3965 C C . SER B 1 91 ? 15.453 19.562 21.531 1 96.25 91 SER B C 1
ATOM 3967 O O . SER B 1 91 ? 15.789 19.141 20.422 1 96.25 91 SER B O 1
ATOM 3969 N N . ALA B 1 92 ? 14.469 19.094 22.281 1 96.06 92 ALA B N 1
ATOM 3970 C CA . ALA B 1 92 ? 13.734 17.938 21.766 1 96.06 92 ALA B CA 1
ATOM 3971 C C . ALA B 1 92 ? 12.258 18.016 22.141 1 96.06 92 ALA B C 1
ATOM 3973 O O . ALA B 1 92 ? 11.906 18.469 23.234 1 96.06 92 ALA B O 1
ATOM 3974 N N . THR B 1 93 ? 11.438 17.703 21.188 1 94.94 93 THR B N 1
ATOM 3975 C CA . THR B 1 93 ? 10.031 17.422 21.438 1 94.94 93 THR B CA 1
ATOM 3976 C C . THR B 1 93 ? 9.766 15.922 21.359 1 94.94 93 THR B C 1
ATOM 3978 O O . THR B 1 93 ? 9.906 15.312 20.297 1 94.94 93 THR B O 1
ATOM 3981 N N . LEU B 1 94 ? 9.453 15.359 22.5 1 95.56 94 LEU B N 1
ATOM 3982 C CA . LEU B 1 94 ? 9.195 13.922 22.625 1 95.56 94 LEU B CA 1
ATOM 3983 C C . LEU B 1 94 ? 7.699 13.641 22.688 1 95.56 94 LEU B C 1
ATOM 3985 O O . LEU B 1 94 ? 6.988 14.219 23.516 1 95.56 94 LEU B O 1
ATOM 3989 N N . VAL B 1 95 ? 7.234 12.789 21.766 1 94.94 95 VAL B N 1
ATOM 3990 C CA . VAL B 1 95 ? 5.797 12.562 21.656 1 94.94 95 VAL B CA 1
ATOM 3991 C C . VAL B 1 95 ? 5.496 11.07 21.781 1 94.94 95 VAL B C 1
ATOM 3993 O O . VAL B 1 95 ? 6.188 10.25 21.172 1 94.94 95 VAL B O 1
ATOM 3996 N N . ASP B 1 96 ? 4.516 10.672 22.516 1 93.44 96 ASP B N 1
ATOM 3997 C CA . ASP B 1 96 ? 3.988 9.312 22.594 1 93.44 96 ASP B CA 1
ATOM 3998 C C . ASP B 1 96 ? 2.482 9.328 22.844 1 93.44 96 ASP B C 1
ATOM 4000 O O . ASP B 1 96 ? 1.896 10.383 23.094 1 93.44 96 ASP B O 1
ATOM 4004 N N . VAL B 1 97 ? 1.909 8.164 22.672 1 91.25 97 VAL B N 1
ATOM 4005 C CA . VAL B 1 97 ? 0.483 8.031 22.953 1 91.25 97 VAL B CA 1
ATOM 4006 C C . VAL B 1 97 ? 0.25 7.93 24.453 1 91.25 97 VAL B C 1
ATOM 4008 O O . VAL B 1 97 ? 1.11 7.441 25.188 1 91.25 97 VAL B O 1
ATOM 4011 N N . GLN B 1 98 ? -0.931 8.367 24.844 1 86.94 98 GLN B N 1
ATOM 4012 C CA . GLN B 1 98 ? -1.321 8.258 26.234 1 86.94 98 GLN B CA 1
ATOM 4013 C C . GLN B 1 98 ? -1.484 6.797 26.656 1 86.94 98 GLN B C 1
ATOM 4015 O O . GLN B 1 98 ? -2.139 6.02 25.953 1 86.94 98 GLN B O 1
ATOM 4020 N N . ARG B 1 99 ? -0.81 6.363 27.641 1 76.94 99 ARG B N 1
ATOM 4021 C CA . ARG B 1 99 ? -0.862 4.984 28.109 1 76.94 99 ARG B CA 1
ATOM 4022 C C . ARG B 1 99 ? -1.401 4.914 29.531 1 76.94 99 ARG B C 1
ATOM 4024 O O . ARG B 1 99 ? -1.203 5.84 30.328 1 76.94 99 ARG B O 1
ATOM 4031 N N . LYS B 1 100 ? -2.342 3.945 29.734 1 65.31 100 LYS B N 1
ATOM 4032 C CA . LYS B 1 100 ? -2.803 3.697 31.094 1 65.31 100 LYS B CA 1
ATOM 4033 C C . LYS B 1 100 ? -1.78 2.883 31.875 1 65.31 100 LYS B C 1
ATOM 4035 O O . LYS B 1 100 ? -1.21 1.921 31.359 1 65.31 100 LYS B O 1
ATOM 4040 N N . PHE B 1 101 ? -1.197 3.496 32.75 1 53.09 101 PHE B N 1
ATOM 4041 C CA . PHE B 1 101 ? -0.234 2.773 33.594 1 53.09 101 PHE B CA 1
ATOM 4042 C C . PHE B 1 101 ? -0.901 2.225 34.844 1 53.09 101 PHE B C 1
ATOM 4044 O O . PHE B 1 101 ? -1.836 2.83 35.375 1 53.09 101 PHE B O 1
ATOM 4051 N N . PRO B 1 102 ? -0.706 0.868 35.062 1 48.12 102 PRO B N 1
ATOM 4052 C CA . PRO B 1 102 ? -1.299 0.336 36.312 1 48.12 102 PRO B CA 1
ATOM 4053 C C . PRO B 1 102 ? -1.035 1.224 37.531 1 48.12 102 PRO B C 1
ATOM 4055 O O . PRO B 1 102 ? 0.04 1.82 37.625 1 48.12 102 PRO B O 1
ATOM 4058 N N . LYS B 1 103 ? -2.166 1.679 38.219 1 43.75 103 LYS B N 1
ATOM 4059 C CA . LYS B 1 103 ? -2.119 2.518 39.406 1 43.75 103 LYS B CA 1
ATOM 4060 C C . LYS B 1 103 ? -1.248 1.885 40.5 1 43.75 103 LYS B C 1
ATOM 4062 O O . LYS B 1 103 ? -0.765 2.576 41.406 1 43.75 103 LYS B O 1
ATOM 4067 N N . THR B 1 104 ? -1.562 0.538 40.75 1 44.75 104 THR B N 1
ATOM 4068 C CA . THR B 1 104 ? -0.906 -0.066 41.906 1 44.75 104 THR B CA 1
ATOM 4069 C C . THR B 1 104 ? 0.435 -0.677 41.5 1 44.75 104 THR B C 1
ATOM 4071 O O . THR B 1 104 ? 0.524 -1.396 40.5 1 44.75 104 THR B O 1
ATOM 4074 N N . PRO B 1 105 ? 1.486 -0.157 42.031 1 43.59 105 PRO B N 1
ATOM 4075 C CA . PRO B 1 105 ? 2.756 -0.851 41.812 1 43.59 105 PRO B CA 1
ATOM 4076 C C . PRO B 1 105 ? 2.627 -2.369 41.906 1 43.59 105 PRO B C 1
ATOM 4078 O O . PRO B 1 105 ? 1.778 -2.869 42.656 1 43.59 105 PRO B O 1
ATOM 4081 N N . PRO B 1 106 ? 2.912 -3.105 40.906 1 41 106 PRO B N 1
ATOM 4082 C CA . PRO B 1 106 ? 2.734 -4.543 41.125 1 41 106 PRO B CA 1
ATOM 4083 C C . PRO B 1 106 ? 3.068 -4.969 42.531 1 41 106 PRO B C 1
ATOM 4085 O O . PRO B 1 106 ? 3.973 -4.402 43.156 1 41 106 PRO B O 1
ATOM 4088 N N . ALA B 1 107 ? 2.115 -5.422 43.25 1 39.19 107 ALA B N 1
ATOM 4089 C CA . ALA B 1 107 ? 2.373 -5.961 44.594 1 39.19 107 ALA B CA 1
ATOM 4090 C C . ALA B 1 107 ? 3.619 -6.844 44.594 1 39.19 107 ALA B C 1
ATOM 4092 O O . ALA B 1 107 ? 3.826 -7.641 43.688 1 39.19 107 ALA B O 1
ATOM 4093 N N . VAL B 1 108 ? 4.73 -6.309 45.062 1 40.06 108 VAL B N 1
ATOM 4094 C CA . VAL B 1 108 ? 5.891 -7.152 45.344 1 40.06 108 VAL B CA 1
ATOM 4095 C C . VAL B 1 108 ? 5.449 -8.406 46.094 1 40.06 108 VAL B C 1
ATOM 4097 O O . VAL B 1 108 ? 4.77 -8.312 47.125 1 40.06 108 VAL B O 1
ATOM 4100 N N . SER B 1 109 ? 5.117 -9.484 45.406 1 40.19 109 SER B N 1
ATOM 4101 C CA . SER B 1 109 ? 4.82 -10.648 46.25 1 40.19 109 SER B CA 1
ATOM 4102 C C . SER B 1 109 ? 5.848 -10.805 47.344 1 40.19 109 SER B C 1
ATOM 4104 O O . SER B 1 109 ? 6.969 -10.312 47.25 1 40.19 109 SER B O 1
ATOM 4106 N N . ASP B 1 110 ? 5.488 -11.172 48.531 1 39.53 110 ASP B N 1
ATOM 4107 C CA . ASP B 1 110 ? 6.293 -11.445 49.719 1 39.53 110 ASP B CA 1
ATOM 4108 C C . ASP B 1 110 ? 7.531 -12.266 49.375 1 39.53 110 ASP B C 1
ATOM 4110 O O . ASP B 1 110 ? 8.523 -12.234 50.125 1 39.53 110 ASP B O 1
ATOM 4114 N N . ASP B 1 111 ? 7.254 -13.531 48.75 1 42.69 111 ASP B N 1
ATOM 4115 C CA . ASP B 1 111 ? 8.305 -14.547 48.75 1 42.69 111 ASP B CA 1
ATOM 4116 C C . ASP B 1 111 ? 9.406 -14.18 47.781 1 42.69 111 ASP B C 1
ATOM 4118 O O . ASP B 1 111 ? 10.273 -15.008 47.469 1 42.69 111 ASP B O 1
ATOM 4122 N N . GLY B 1 112 ? 9.945 -13.039 47.469 1 39.22 112 GLY B N 1
ATOM 4123 C CA . GLY B 1 112 ? 11.039 -12.477 46.719 1 39.22 112 GLY B CA 1
ATOM 4124 C C . GLY B 1 112 ? 10.82 -12.562 45.219 1 39.22 112 GLY B C 1
ATOM 4125 O O . GLY B 1 112 ? 11.727 -12.273 44.438 1 39.22 112 GLY B O 1
ATOM 4126 N N . ALA B 1 113 ? 9.992 -13.508 44.812 1 34.22 113 ALA B N 1
ATOM 4127 C CA . ALA B 1 113 ? 9.977 -13.734 43.375 1 34.22 113 ALA B CA 1
ATOM 4128 C C . ALA B 1 113 ? 9.336 -12.562 42.625 1 34.22 113 ALA B C 1
ATOM 4130 O O . ALA B 1 113 ? 8.258 -12.094 43.031 1 34.22 113 ALA B O 1
ATOM 4131 N N . THR B 1 114 ? 10.195 -11.539 42.094 1 33.84 114 THR B N 1
ATOM 4132 C CA . THR B 1 114 ? 9.914 -10.383 41.25 1 33.84 114 THR B CA 1
ATOM 4133 C C . THR B 1 114 ? 8.836 -10.711 40.219 1 33.84 114 THR B C 1
ATOM 4135 O O . THR B 1 114 ? 8.891 -11.75 39.562 1 33.84 114 THR B O 1
ATOM 4138 N N . ILE B 1 115 ? 7.559 -10.43 40.344 1 36.19 115 ILE B N 1
ATOM 4139 C CA . ILE B 1 115 ? 6.594 -10.391 39.25 1 36.19 115 ILE B CA 1
ATOM 4140 C C . ILE B 1 115 ? 7.301 -10 37.938 1 36.19 115 ILE B C 1
ATOM 4142 O O . ILE B 1 115 ? 8.18 -9.141 37.938 1 36.19 115 ILE B O 1
ATOM 4146 N N . SER B 1 116 ? 6.941 -10.797 36.844 1 35.47 116 SER B N 1
ATOM 4147 C CA . SER B 1 116 ? 7.672 -10.836 35.594 1 35.47 116 SER B CA 1
ATOM 4148 C C . SER B 1 116 ? 8.023 -9.438 35.094 1 35.47 116 SER B C 1
ATOM 4150 O O . SER B 1 116 ? 7.242 -8.5 35.281 1 35.47 116 SER B O 1
ATOM 4152 N N . LYS B 1 117 ? 9.344 -9.055 34.969 1 38.25 117 LYS B N 1
ATOM 4153 C CA . LYS B 1 117 ? 10.055 -7.941 34.344 1 38.25 117 LYS B CA 1
ATOM 4154 C C . LYS B 1 117 ? 9.211 -7.293 33.25 1 38.25 117 LYS B C 1
ATOM 4156 O O . LYS B 1 117 ? 9.531 -6.195 32.781 1 38.25 117 LYS B O 1
ATOM 4161 N N . GLN B 1 118 ? 8.336 -7.945 32.625 1 36.66 118 GLN B N 1
ATOM 4162 C CA . GLN B 1 118 ? 7.695 -7.43 31.406 1 36.66 118 GLN B CA 1
ATOM 4163 C C . GLN B 1 118 ? 6.684 -6.336 31.75 1 36.66 118 GLN B C 1
ATOM 4165 O O . GLN B 1 118 ? 6.57 -5.344 31.031 1 36.66 118 GLN B O 1
ATOM 4170 N N . LYS B 1 119 ? 5.801 -6.449 32.781 1 39 119 LYS B N 1
ATOM 4171 C CA . LYS B 1 119 ? 4.785 -5.453 33.125 1 39 119 LYS B CA 1
ATOM 4172 C C . LYS B 1 119 ? 5.422 -4.195 33.688 1 39 119 LYS B C 1
ATOM 4174 O O . LYS B 1 119 ? 4.816 -3.121 33.688 1 39 119 LYS B O 1
ATOM 4179 N N . GLN B 1 120 ? 6.578 -4.32 34.469 1 37.12 120 GLN B N 1
ATOM 4180 C CA . GLN B 1 120 ? 7.289 -3.174 35.031 1 37.12 120 GLN B CA 1
ATOM 4181 C C . GLN B 1 120 ? 7.82 -2.264 33.906 1 37.12 120 GLN B C 1
ATOM 4183 O O . GLN B 1 120 ? 8.062 -1.078 34.156 1 37.12 120 GLN B O 1
ATOM 4188 N N . ARG B 1 121 ? 8.047 -2.783 32.781 1 38 121 ARG B N 1
ATOM 4189 C CA . ARG B 1 121 ? 8.766 -1.988 31.781 1 38 121 ARG B CA 1
ATOM 4190 C C . ARG B 1 121 ? 7.906 -0.831 31.297 1 38 121 ARG B C 1
ATOM 4192 O O . ARG B 1 121 ? 8.406 0.278 31.094 1 38 121 ARG B O 1
ATOM 4199 N N . THR B 1 122 ? 6.617 -1.141 30.875 1 41.25 122 THR B N 1
ATOM 4200 C CA . THR B 1 122 ? 5.938 -0.063 30.172 1 41.25 122 THR B CA 1
ATOM 4201 C C . THR B 1 122 ? 5.574 1.07 31.125 1 41.25 122 THR B C 1
ATOM 4203 O O . THR B 1 122 ? 5.711 2.246 30.781 1 41.25 122 THR B O 1
ATOM 4206 N N . ALA B 1 123 ? 4.922 0.779 32.219 1 38.34 123 ALA B N 1
ATOM 4207 C CA . ALA B 1 123 ? 4.434 1.717 33.25 1 38.34 123 ALA B CA 1
ATOM 4208 C C . ALA B 1 123 ? 5.594 2.387 33.969 1 38.34 123 ALA B C 1
ATOM 4210 O O . ALA B 1 123 ? 5.512 3.564 34.312 1 38.34 123 ALA B O 1
ATOM 4211 N N . ALA B 1 124 ? 6.523 1.556 34.406 1 39.53 124 ALA B N 1
ATOM 4212 C CA . ALA B 1 124 ? 7.562 1.999 35.344 1 39.53 124 ALA B CA 1
ATOM 4213 C C . ALA B 1 124 ? 8.375 3.146 34.75 1 39.53 124 ALA B C 1
ATOM 4215 O O . ALA B 1 124 ? 8.945 3.955 35.469 1 39.53 124 ALA B O 1
ATOM 4216 N N . MET B 1 125 ? 8.633 3.07 33.406 1 42.19 125 MET B N 1
ATOM 4217 C CA . MET B 1 125 ? 9.617 4.023 32.906 1 42.19 125 MET B CA 1
ATOM 4218 C C . MET B 1 125 ? 9.117 5.453 33.062 1 42.19 125 MET B C 1
ATOM 4220 O O . MET B 1 125 ? 9.914 6.391 33.156 1 42.19 125 MET B O 1
ATOM 4224 N N . ARG B 1 126 ? 7.688 5.582 32.75 1 42.94 126 ARG B N 1
ATOM 4225 C CA . ARG B 1 126 ? 7.328 6.988 32.938 1 42.94 126 ARG B CA 1
ATOM 4226 C C . ARG B 1 126 ? 7.461 7.402 34.375 1 42.94 126 ARG B C 1
ATOM 4228 O O . ARG B 1 126 ? 8.062 8.438 34.688 1 42.94 126 ARG B O 1
ATOM 4235 N N . LEU B 1 127 ? 6.254 7.016 35.219 1 41.16 127 LEU B N 1
ATOM 4236 C CA . LEU B 1 127 ? 6 7.598 36.531 1 41.16 127 LEU B CA 1
ATOM 4237 C C . LEU B 1 127 ? 6.898 6.965 37.594 1 41.16 127 LEU B C 1
ATOM 4239 O O . LEU B 1 127 ? 6.613 7.051 38.781 1 41.16 127 LEU B O 1
ATOM 4243 N N . GLN B 1 128 ? 7.734 6.012 37.406 1 37.09 128 GLN B N 1
ATOM 4244 C CA . GLN B 1 128 ? 8.148 5.617 38.75 1 37.09 128 GLN B CA 1
ATOM 4245 C C . GLN B 1 128 ? 8.102 6.801 39.719 1 37.09 128 GLN B C 1
ATOM 4247 O O . GLN B 1 128 ? 7.539 6.695 40.812 1 37.09 128 GLN B O 1
ATOM 4252 N N . SER B 1 129 ? 9.367 7.496 40.062 1 36.19 129 SER B N 1
ATOM 4253 C CA . SER B 1 129 ? 9.578 7.938 41.438 1 36.19 129 SER B CA 1
ATOM 4254 C C . SER B 1 129 ? 8.68 9.125 41.781 1 36.19 129 SER B C 1
ATOM 4256 O O . SER B 1 129 ? 8.492 10.023 40.969 1 36.19 129 SER B O 1
ATOM 4258 N N . GLY B 1 130 ? 7.449 9.172 42.406 1 37.66 130 GLY B N 1
ATOM 4259 C CA . GLY B 1 130 ? 6.738 10.25 43.062 1 37.66 130 GLY B CA 1
ATOM 4260 C C . GLY B 1 130 ? 7.254 11.625 42.688 1 37.66 130 GLY B C 1
ATOM 4261 O O . GLY B 1 130 ? 6.637 12.641 43.031 1 37.66 130 GLY B O 1
ATOM 4262 N N . LYS B 1 131 ? 8.602 11.883 42.844 1 38.66 131 LYS B N 1
ATOM 4263 C CA . LYS B 1 131 ? 9.164 13.164 42.438 1 38.66 131 LYS B CA 1
ATOM 4264 C C . LYS B 1 131 ? 9.164 13.312 40.938 1 38.66 131 LYS B C 1
ATOM 4266 O O . LYS B 1 131 ? 9.625 12.422 40.219 1 38.66 131 LYS B O 1
ATOM 4271 N N . GLU B 1 132 ? 8.18 13.867 40.281 1 43.5 132 GLU B N 1
ATOM 4272 C CA . GLU B 1 132 ? 8.07 14.289 38.906 1 43.5 132 GLU B CA 1
ATOM 4273 C C . GLU B 1 132 ? 9.445 14.469 38.25 1 43.5 132 GLU B C 1
ATOM 4275 O O . GLU B 1 132 ? 10.008 15.562 38.281 1 43.5 132 GLU B O 1
ATOM 4280 N N . ASP B 1 133 ? 10.461 13.766 38.531 1 48.56 133 ASP B N 1
ATOM 4281 C CA . ASP B 1 133 ? 11.719 14.008 37.812 1 48.56 133 ASP B CA 1
ATOM 4282 C C . ASP B 1 133 ? 11.508 14.07 36.312 1 48.56 133 ASP B C 1
ATOM 4284 O O . ASP B 1 133 ? 11.055 13.094 35.719 1 48.56 133 ASP B O 1
ATOM 4288 N N . ILE B 1 134 ? 11.078 15.32 35.781 1 62.56 134 ILE B N 1
ATOM 4289 C CA . ILE B 1 134 ? 10.883 15.727 34.375 1 62.56 134 ILE B CA 1
ATOM 4290 C C . ILE B 1 134 ? 12.055 15.242 33.531 1 62.56 134 ILE B C 1
ATOM 4292 O O . ILE B 1 134 ? 13.219 15.438 33.906 1 62.56 134 ILE B O 1
ATOM 4296 N N . PHE B 1 135 ? 11.812 14.258 32.625 1 79.81 135 PHE B N 1
ATOM 4297 C CA . PHE B 1 135 ? 12.773 13.742 31.656 1 79.81 135 PHE B CA 1
ATOM 4298 C C . PHE B 1 135 ? 13.484 14.883 30.938 1 79.81 135 PHE B C 1
ATOM 4300 O O . PHE B 1 135 ? 12.898 15.547 30.078 1 79.81 135 PHE B O 1
ATOM 4307 N N . PHE B 1 136 ? 14.719 15.227 31.344 1 85.88 136 PHE B N 1
ATOM 4308 C CA . PHE B 1 136 ? 15.555 16.281 30.797 1 85.88 136 PHE B CA 1
ATOM 4309 C C . PHE B 1 136 ? 14.758 17.578 30.625 1 85.88 136 PHE B C 1
ATOM 4311 O O . PHE B 1 136 ? 14.594 18.078 29.516 1 85.88 136 PHE B O 1
ATOM 4318 N N . PRO B 1 137 ? 14.273 18.172 31.672 1 86.38 137 PRO B N 1
ATOM 4319 C CA . PRO B 1 137 ? 13.352 19.312 31.594 1 86.38 137 PRO B CA 1
ATOM 4320 C C . PRO B 1 137 ? 13.961 20.516 30.891 1 86.38 137 PRO B C 1
ATOM 4322 O O . PRO B 1 137 ? 13.234 21.328 30.312 1 86.38 137 PRO B O 1
ATOM 4325 N N . GLU B 1 138 ? 15.273 20.703 30.844 1 90.38 138 GLU B N 1
ATOM 4326 C CA . GLU B 1 138 ? 15.914 21.859 30.219 1 90.38 138 GLU B CA 1
ATOM 4327 C C . GLU B 1 138 ? 16.047 21.672 28.703 1 90.38 138 GLU B C 1
ATOM 4329 O O . GLU B 1 138 ? 16.234 22.625 27.969 1 90.38 138 GLU B O 1
ATOM 4334 N N . ILE B 1 139 ? 15.859 20.453 28.266 1 92.19 139 ILE B N 1
ATOM 4335 C CA . ILE B 1 139 ? 16.188 20.141 26.891 1 92.19 139 ILE B CA 1
ATOM 4336 C C . ILE B 1 139 ? 14.938 19.656 26.156 1 92.19 139 ILE B C 1
ATOM 4338 O O . ILE B 1 139 ? 14.797 19.875 24.953 1 92.19 139 ILE B O 1
ATOM 4342 N N . SER B 1 140 ? 14.047 19.062 26.938 1 92.38 140 SER B N 1
ATOM 4343 C CA . SER B 1 140 ? 13 18.328 26.219 1 92.38 140 SER B CA 1
ATOM 4344 C C . SER B 1 140 ? 11.617 18.75 26.703 1 92.38 140 SER B C 1
ATOM 4346 O O . SER B 1 140 ? 11.453 19.188 27.844 1 92.38 140 SER B O 1
ATOM 4348 N N . THR B 1 141 ? 10.68 18.719 25.781 1 91.12 141 THR B N 1
ATOM 4349 C CA . THR B 1 141 ? 9.242 18.812 26.047 1 91.12 141 THR B CA 1
ATOM 4350 C C . THR B 1 141 ? 8.547 17.5 25.703 1 91.12 141 THR B C 1
ATOM 4352 O O . THR B 1 141 ? 8.719 16.984 24.594 1 91.12 141 THR B O 1
ATOM 4355 N N . PHE B 1 142 ? 7.84 16.984 26.641 1 91.12 142 PHE B N 1
ATOM 4356 C CA . PHE B 1 142 ? 7.109 15.75 26.422 1 91.12 142 PHE B CA 1
ATOM 4357 C C . PHE B 1 142 ? 5.629 16.016 26.188 1 91.12 142 PHE B C 1
ATOM 4359 O O . PHE B 1 142 ? 5 16.75 26.969 1 91.12 142 PHE B O 1
ATOM 4366 N N . ARG B 1 143 ? 5.113 15.547 25.109 1 91.44 143 ARG B N 1
ATOM 4367 C CA . ARG B 1 143 ? 3.705 15.711 24.766 1 91.44 143 ARG B CA 1
ATOM 4368 C C . ARG B 1 143 ? 3.029 14.359 24.562 1 91.44 143 ARG B C 1
ATOM 4370 O O . ARG B 1 143 ? 3.627 13.445 24 1 91.44 143 ARG B O 1
ATOM 4377 N N . GLU B 1 144 ? 1.812 14.266 24.969 1 91.38 144 GLU B N 1
ATOM 4378 C CA . GLU B 1 144 ? 1.014 13.055 24.797 1 91.38 144 GLU B CA 1
ATOM 4379 C C . GLU B 1 144 ? -0.101 13.281 23.781 1 91.38 144 GLU B C 1
ATOM 4381 O O . GLU B 1 144 ? -0.701 14.352 23.734 1 91.38 144 GLU B O 1
ATOM 4386 N N . ILE B 1 145 ? -0.264 12.273 22.984 1 91.12 145 ILE B N 1
ATOM 4387 C CA . ILE B 1 145 ? -1.341 12.305 22 1 91.12 145 ILE B CA 1
ATOM 4388 C C . ILE B 1 145 ? -2.309 11.156 22.266 1 91.12 145 ILE B C 1
ATOM 4390 O O . ILE B 1 145 ? -1.955 10.172 22.922 1 91.12 145 ILE B O 1
ATOM 4394 N N . LYS B 1 146 ? -3.484 11.234 21.75 1 87.44 146 LYS B N 1
ATOM 4395 C CA . LYS B 1 146 ? -4.496 10.203 21.969 1 87.44 146 LYS B CA 1
ATOM 4396 C C . LYS B 1 146 ? -4.309 9.031 21.016 1 87.44 146 LYS B C 1
ATOM 4398 O O . LYS B 1 146 ? -4.484 7.871 21.406 1 87.44 146 LYS B O 1
ATOM 4403 N N . LYS B 1 147 ? -4.008 9.344 19.844 1 88.69 147 LYS B N 1
ATOM 4404 C CA . LYS B 1 147 ? -3.799 8.359 18.797 1 88.69 147 LYS B CA 1
ATOM 4405 C C . LYS B 1 147 ? -2.678 8.781 17.859 1 88.69 147 LYS B C 1
ATOM 4407 O O . LYS B 1 147 ? -2.314 9.961 17.812 1 88.69 147 LYS B O 1
ATOM 4412 N N . LEU B 1 148 ? -2.125 7.867 17.125 1 90.06 148 LEU B N 1
ATOM 4413 C CA . LEU B 1 148 ? -0.986 8.102 16.25 1 90.06 148 LEU B CA 1
ATOM 4414 C C . LEU B 1 148 ? -1.274 9.25 15.281 1 90.06 148 LEU B C 1
ATOM 4416 O O . LEU B 1 148 ? -0.401 10.078 15.016 1 90.06 148 LEU B O 1
ATOM 4420 N N . GLN B 1 149 ? -2.492 9.398 14.844 1 85.31 149 GLN B N 1
ATOM 4421 C CA . GLN B 1 149 ? -2.855 10.367 13.812 1 85.31 149 GLN B CA 1
ATOM 4422 C C . GLN B 1 149 ? -2.795 11.789 14.352 1 85.31 149 GLN B C 1
ATOM 4424 O O . GLN B 1 149 ? -2.848 12.75 13.578 1 85.31 149 GLN B O 1
ATOM 4429 N N . ASP B 1 150 ? -2.635 11.93 15.648 1 87.69 150 ASP B N 1
ATOM 4430 C CA . ASP B 1 150 ? -2.619 13.25 16.266 1 87.69 150 ASP B CA 1
ATOM 4431 C C . ASP B 1 150 ? -1.2 13.812 16.328 1 87.69 150 ASP B C 1
ATOM 4433 O O . ASP B 1 150 ? -0.961 14.852 16.938 1 87.69 150 ASP B O 1
ATOM 4437 N N . TRP B 1 151 ? -0.286 13.148 15.617 1 90.5 151 TRP B N 1
ATOM 4438 C CA . TRP B 1 151 ? 1.116 13.531 15.742 1 90.5 151 TRP B CA 1
ATOM 4439 C C . TRP B 1 151 ? 1.341 14.945 15.211 1 90.5 151 TRP B C 1
ATOM 4441 O O . TRP B 1 151 ? 2.234 15.656 15.68 1 90.5 151 TRP B O 1
ATOM 4451 N N . ARG B 1 152 ? 0.538 15.453 14.328 1 85.06 152 ARG B N 1
ATOM 4452 C CA . ARG B 1 152 ? 0.703 16.766 13.727 1 85.06 152 ARG B CA 1
ATOM 4453 C C . ARG B 1 152 ? 0.538 17.875 14.766 1 85.06 152 ARG B C 1
ATOM 4455 O O . ARG B 1 152 ? 1.36 18.797 14.836 1 85.06 152 ARG B O 1
ATOM 4462 N N . GLU B 1 153 ? -0.473 17.719 15.5 1 83.31 153 GLU B N 1
ATOM 4463 C CA . GLU B 1 153 ? -0.763 18.719 16.5 1 83.31 153 GLU B CA 1
ATOM 4464 C C . GLU B 1 153 ? 0.315 18.75 17.594 1 83.31 153 GLU B C 1
ATOM 4466 O O . GLU B 1 153 ? 0.584 19.797 18.172 1 83.31 153 GLU B O 1
ATOM 4471 N N . ALA B 1 154 ? 0.914 17.625 17.75 1 89.38 154 ALA B N 1
ATOM 4472 C CA . ALA B 1 154 ? 1.942 17.547 18.781 1 89.38 154 ALA B CA 1
ATOM 4473 C C . ALA B 1 154 ? 3.223 18.25 18.344 1 89.38 154 ALA B C 1
ATOM 4475 O O . ALA B 1 154 ? 3.912 18.859 19.156 1 89.38 154 ALA B O 1
ATOM 4476 N N . PHE B 1 155 ? 3.547 18.188 17.078 1 90.25 155 PHE B N 1
ATOM 4477 C CA . PHE B 1 155 ? 4.801 18.75 16.594 1 90.25 155 PHE B CA 1
ATOM 4478 C C . PHE B 1 155 ? 4.59 20.156 16.062 1 90.25 155 PHE B C 1
ATOM 4480 O O . PHE B 1 155 ? 5.527 20.953 16.016 1 90.25 155 PHE B O 1
ATOM 4487 N N . PHE B 1 156 ? 3.322 20.359 15.641 1 81.62 156 PHE B N 1
ATOM 4488 C CA . PHE B 1 156 ? 3.018 21.641 15.031 1 81.62 156 PHE B CA 1
ATOM 4489 C C . PHE B 1 156 ? 1.785 22.266 15.68 1 81.62 156 PHE B C 1
ATOM 4491 O O . PHE B 1 156 ? 0.762 22.453 15.016 1 81.62 156 PHE B O 1
ATOM 4498 N N . PRO B 1 157 ? 1.825 22.531 17.078 1 66.94 157 PRO B N 1
ATOM 4499 C CA . PRO B 1 157 ? 0.638 22.984 17.797 1 66.94 157 PRO B CA 1
ATOM 4500 C C . PRO B 1 157 ? 0.048 24.266 17.219 1 66.94 157 PRO B C 1
ATOM 4502 O O . PRO B 1 157 ? -1.157 24.516 17.328 1 66.94 157 PRO B O 1
ATOM 4505 N N . SER B 1 158 ? 0.911 25.344 17.062 1 59 158 SER B N 1
ATOM 4506 C CA . SER B 1 158 ? 0.326 26.562 16.531 1 59 158 SER B CA 1
ATOM 4507 C C . SER B 1 158 ? 0.679 26.75 15.055 1 59 158 SER B C 1
ATOM 4509 O O . SER B 1 158 ? 1.811 26.484 14.648 1 59 158 SER B O 1
ATOM 4511 N N . LEU B 1 159 ? -0.21 26.391 14.25 1 50.97 159 LEU B N 1
ATOM 4512 C CA . LEU B 1 159 ? 0.059 26.625 12.836 1 50.97 159 LEU B CA 1
ATOM 4513 C C . LEU B 1 159 ? 0.916 27.875 12.641 1 50.97 159 LEU B C 1
ATOM 4515 O O . LEU B 1 159 ? 1.411 28.125 11.539 1 50.97 159 LEU B O 1
ATOM 4519 N N . SER B 1 160 ? 0.906 28.719 13.508 1 47.22 160 SER B N 1
ATOM 4520 C CA . SER B 1 160 ? 1.595 30 13.305 1 47.22 160 SER B CA 1
ATOM 4521 C C . SER B 1 160 ? 3.107 29.828 13.391 1 47.22 160 SER B C 1
ATOM 4523 O O . SER B 1 160 ? 3.859 30.609 12.82 1 47.22 160 SER B O 1
ATOM 4525 N N . GLU B 1 161 ? 3.604 29.078 14.148 1 53.03 161 GLU B N 1
ATOM 4526 C CA . GLU B 1 161 ? 5.059 28.969 14.133 1 53.03 161 GLU B CA 1
ATOM 4527 C C . GLU B 1 161 ? 5.496 27.562 13.703 1 53.03 161 GLU B C 1
ATOM 4529 O O . GLU B 1 161 ? 5.398 26.609 14.484 1 53.03 161 GLU B O 1
ATOM 4534 N N . PRO B 1 162 ? 5.527 27.469 12.406 1 56.22 162 PRO B N 1
ATOM 4535 C CA . PRO B 1 162 ? 6.039 26.141 12.055 1 56.22 162 PRO B CA 1
ATOM 4536 C C . PRO B 1 162 ? 7.262 25.734 12.883 1 56.22 162 PRO B C 1
ATOM 4538 O O . PRO B 1 162 ? 8.172 26.547 13.078 1 56.22 162 PRO B O 1
ATOM 4541 N N . SER B 1 163 ? 7.078 24.719 13.672 1 71 163 SER B N 1
ATOM 4542 C CA . SER B 1 163 ? 8.273 24.203 14.336 1 71 163 SER B CA 1
ATOM 4543 C C . SER B 1 163 ? 9.172 23.469 13.352 1 71 163 SER B C 1
ATOM 4545 O O . SER B 1 163 ? 8.688 22.641 12.57 1 71 163 SER B O 1
ATOM 4547 N N . SER B 1 164 ? 10.289 24.078 13.039 1 87.5 164 SER B N 1
ATOM 4548 C CA . SER B 1 164 ? 11.297 23.453 12.195 1 87.5 164 SER B CA 1
ATOM 4549 C C . SER B 1 164 ? 12.195 22.516 13 1 87.5 164 SER B C 1
ATOM 4551 O O . SER B 1 164 ? 12.602 22.844 14.109 1 87.5 164 SER B O 1
ATOM 4553 N N . TYR B 1 165 ? 12.336 21.375 12.578 1 94.56 165 TYR B N 1
ATOM 4554 C CA . TYR B 1 165 ? 13.195 20.375 13.203 1 94.56 165 TYR B CA 1
ATOM 4555 C C . TYR B 1 165 ? 14.367 20.016 12.289 1 94.56 165 TYR B C 1
ATOM 4557 O O . TYR B 1 165 ? 14.281 20.188 11.062 1 94.56 165 TYR B O 1
ATOM 4565 N N . ASP B 1 166 ? 15.422 19.594 12.93 1 95.19 166 ASP B N 1
ATOM 4566 C CA . ASP B 1 166 ? 16.594 19.141 12.188 1 95.19 166 ASP B CA 1
ATOM 4567 C C . ASP B 1 166 ? 16.562 17.625 12.023 1 95.19 166 ASP B C 1
ATOM 4569 O O . ASP B 1 166 ? 17.141 17.094 11.062 1 95.19 166 ASP B O 1
ATOM 4573 N N . VAL B 1 167 ? 15.945 16.938 13 1 97.19 167 VAL B N 1
ATOM 4574 C CA . VAL B 1 167 ? 15.93 15.477 13 1 97.19 167 VAL B CA 1
ATOM 4575 C C . VAL B 1 167 ? 14.555 14.977 13.43 1 97.19 167 VAL B C 1
ATOM 4577 O O . VAL B 1 167 ? 13.969 15.492 14.391 1 97.19 167 VAL B O 1
ATOM 4580 N N . LEU B 1 168 ? 14.047 14.047 12.703 1 97.94 168 LEU B N 1
ATOM 4581 C CA . LEU B 1 168 ? 12.891 13.273 13.133 1 97.94 168 LEU B CA 1
ATOM 4582 C C . LEU B 1 168 ? 13.297 11.852 13.516 1 97.94 168 LEU B C 1
ATOM 4584 O O . LEU B 1 168 ? 13.938 11.148 12.727 1 97.94 168 LEU B O 1
ATOM 4588 N N . VAL B 1 169 ? 13.023 11.469 14.711 1 98.69 169 VAL B N 1
ATOM 4589 C CA . VAL B 1 169 ? 13.195 10.094 15.172 1 98.69 169 VAL B CA 1
ATOM 4590 C C . VAL B 1 169 ? 11.828 9.422 15.32 1 98.69 169 VAL B C 1
ATOM 4592 O O . VAL B 1 169 ? 11 9.859 16.125 1 98.69 169 VAL B O 1
ATOM 4595 N N . LEU B 1 170 ? 11.672 8.375 14.57 1 98.56 170 LEU B N 1
ATOM 4596 C CA . LEU B 1 170 ? 10.336 7.797 14.453 1 98.56 170 LEU B CA 1
ATOM 4597 C C . LEU B 1 170 ? 10.344 6.324 14.852 1 98.56 170 LEU B C 1
ATOM 4599 O O . LEU B 1 170 ? 11.164 5.551 14.359 1 98.56 170 LEU B O 1
ATOM 4603 N N . ASP B 1 171 ? 9.484 5.914 15.742 1 97.75 171 ASP B N 1
ATOM 4604 C CA . ASP B 1 171 ? 9.219 4.531 16.141 1 97.75 171 ASP B CA 1
ATOM 4605 C C . ASP B 1 171 ? 7.719 4.27 16.25 1 97.75 171 ASP B C 1
ATOM 4607 O O . ASP B 1 171 ? 7.172 4.219 17.359 1 97.75 171 ASP B O 1
ATOM 4611 N N . VAL B 1 172 ? 7.129 3.969 15.156 1 95.06 172 VAL B N 1
ATOM 4612 C CA . VAL B 1 172 ? 5.691 3.721 15.109 1 95.06 172 VAL B CA 1
ATOM 4613 C C . VAL B 1 172 ? 5.355 2.457 15.891 1 95.06 172 VAL B C 1
ATOM 4615 O O . VAL B 1 172 ? 4.305 2.379 16.531 1 95.06 172 VAL B O 1
ATOM 4618 N N . ASN B 1 173 ? 6.262 1.482 15.836 1 93.12 173 ASN B N 1
ATOM 4619 C CA . ASN B 1 173 ? 6.07 0.238 16.578 1 93.12 173 ASN B CA 1
ATOM 4620 C C . ASN B 1 173 ? 5.852 0.497 18.062 1 93.12 173 ASN B C 1
ATOM 4622 O O . ASN B 1 173 ? 5.051 -0.186 18.703 1 93.12 173 ASN B O 1
ATOM 4626 N N . ALA B 1 174 ? 6.492 1.438 18.594 1 91.62 174 ALA B N 1
ATOM 4627 C CA . ALA B 1 174 ? 6.363 1.778 20 1 91.62 174 ALA B CA 1
ATOM 4628 C C . ALA B 1 174 ? 4.957 2.273 20.328 1 91.62 174 ALA B C 1
ATOM 4630 O O . ALA B 1 174 ? 4.488 2.146 21.453 1 91.62 174 ALA B O 1
ATOM 4631 N N . ILE B 1 175 ? 4.289 2.838 19.391 1 90.69 175 ILE B N 1
ATOM 4632 C CA . ILE B 1 175 ? 2.977 3.436 19.594 1 90.69 175 ILE B CA 1
ATOM 4633 C C . ILE B 1 175 ? 1.889 2.4 19.328 1 90.69 175 ILE B C 1
ATOM 4635 O O . ILE B 1 175 ? 0.971 2.229 20.141 1 90.69 175 ILE B O 1
ATOM 4639 N N . VAL B 1 176 ? 2.094 1.622 18.25 1 88.88 176 VAL B N 1
ATOM 4640 C CA . VAL B 1 176 ? 0.972 0.819 17.766 1 88.88 176 VAL B CA 1
ATOM 4641 C C . VAL B 1 176 ? 1.214 -0.652 18.094 1 88.88 176 VAL B C 1
ATOM 4643 O O . VAL B 1 176 ? 0.293 -1.47 18.031 1 88.88 176 VAL B O 1
ATOM 4646 N N . GLY B 1 177 ? 2.414 -1.036 18.391 1 84.19 177 GLY B N 1
ATOM 4647 C CA . GLY B 1 177 ? 2.73 -2.4 18.781 1 84.19 177 GLY B CA 1
ATOM 4648 C C . GLY B 1 177 ? 3.143 -3.275 17.609 1 84.19 177 GLY B C 1
ATOM 4649 O O . GLY B 1 177 ? 3.365 -4.477 17.781 1 84.19 177 GLY B O 1
ATOM 4650 N N . ASN B 1 178 ? 3.186 -2.715 16.406 1 87.44 178 ASN B N 1
ATOM 4651 C CA . ASN B 1 178 ? 3.592 -3.457 15.219 1 87.44 178 ASN B CA 1
ATOM 4652 C C . ASN B 1 178 ? 4.426 -2.592 14.273 1 87.44 178 ASN B C 1
ATOM 4654 O O . ASN B 1 178 ? 4.289 -1.368 14.266 1 87.44 178 ASN B O 1
ATOM 4658 N N . ASP B 1 179 ? 5.293 -3.301 13.547 1 91.94 179 ASP B N 1
ATOM 4659 C CA . ASP B 1 179 ? 6.082 -2.604 12.531 1 91.94 179 ASP B CA 1
ATOM 4660 C C . ASP B 1 179 ? 5.238 -2.285 11.305 1 91.94 179 ASP B C 1
ATOM 4662 O O . ASP B 1 179 ? 5.004 -3.156 10.461 1 91.94 179 ASP B O 1
ATOM 4666 N N . LEU B 1 180 ? 4.785 -1.099 11.211 1 93.19 180 LEU B N 1
ATOM 4667 C CA . LEU B 1 180 ? 4.023 -0.61 10.07 1 93.19 180 LEU B CA 1
ATOM 4668 C C . LEU B 1 180 ? 4.91 0.21 9.141 1 93.19 180 LEU B C 1
ATOM 4670 O O . LEU B 1 180 ? 4.93 1.441 9.211 1 93.19 180 LEU B O 1
ATOM 4674 N N . GLU B 1 181 ? 5.613 -0.436 8.25 1 94.12 181 GLU B N 1
ATOM 4675 C CA . GLU B 1 181 ? 6.676 0.189 7.469 1 94.12 181 GLU B CA 1
ATOM 4676 C C . GLU B 1 181 ? 6.113 1.217 6.492 1 94.12 181 GLU B C 1
ATOM 4678 O O . GLU B 1 181 ? 6.699 2.283 6.293 1 94.12 181 GLU B O 1
ATOM 4683 N N . TRP B 1 182 ? 4.977 0.923 5.949 1 92.56 182 TRP B N 1
ATOM 4684 C CA . TRP B 1 182 ? 4.453 1.839 4.941 1 92.56 182 TRP B CA 1
ATOM 4685 C C . TRP B 1 182 ? 3.732 3.014 5.598 1 92.56 182 TRP B C 1
ATOM 4687 O O . TRP B 1 182 ? 3.785 4.141 5.098 1 92.56 182 TRP B O 1
ATOM 4697 N N . THR B 1 183 ? 3.066 2.74 6.695 1 92.19 183 THR B N 1
ATOM 4698 C CA . THR B 1 183 ? 2.529 3.83 7.5 1 92.19 183 THR B CA 1
ATOM 4699 C C . THR B 1 183 ? 3.641 4.781 7.938 1 92.19 183 THR B C 1
ATOM 4701 O O . THR B 1 183 ? 3.48 6 7.871 1 92.19 183 THR B O 1
ATOM 4704 N N . SER B 1 184 ? 4.781 4.188 8.328 1 95.81 184 SER B N 1
ATOM 4705 C CA . SER B 1 184 ? 5.926 4.992 8.727 1 95.81 184 SER B CA 1
ATOM 4706 C C . SER B 1 184 ? 6.426 5.855 7.574 1 95.81 184 SER B C 1
ATOM 4708 O O . SER B 1 184 ? 6.695 7.043 7.75 1 95.81 184 SER B O 1
ATOM 4710 N N . LEU B 1 185 ? 6.516 5.273 6.414 1 94.81 185 LEU B N 1
ATOM 4711 C CA . LEU B 1 185 ? 7 6.008 5.25 1 94.81 185 LEU B CA 1
ATOM 4712 C C . LEU B 1 185 ? 6.039 7.133 4.883 1 94.81 185 LEU B C 1
ATOM 4714 O O . LEU B 1 185 ? 6.473 8.242 4.559 1 94.81 185 LEU B O 1
ATOM 4718 N N . SER B 1 186 ? 4.777 6.82 4.922 1 90.69 186 SER B N 1
ATOM 4719 C CA . SER B 1 186 ? 3.777 7.844 4.641 1 90.69 186 SER B CA 1
ATOM 4720 C C . SER B 1 186 ? 3.885 9.008 5.625 1 90.69 186 SER B C 1
ATOM 4722 O O . SER B 1 186 ? 3.842 10.172 5.223 1 90.69 186 SER B O 1
ATOM 4724 N N . LEU B 1 187 ? 4.016 8.68 6.871 1 92.75 187 LEU B N 1
ATOM 4725 C CA . LEU B 1 187 ? 4.164 9.68 7.914 1 92.75 187 LEU B CA 1
ATOM 4726 C C . LEU B 1 187 ? 5.414 10.523 7.684 1 92.75 187 LEU B C 1
ATOM 4728 O O . LEU B 1 187 ? 5.371 11.75 7.812 1 92.75 187 LEU B O 1
ATOM 4732 N N . ILE B 1 188 ? 6.484 9.914 7.309 1 95.44 188 ILE B N 1
ATOM 4733 C CA . ILE B 1 188 ? 7.75 10.586 7.051 1 95.44 188 ILE B CA 1
ATOM 4734 C C . ILE B 1 188 ? 7.582 11.578 5.902 1 95.44 188 ILE B C 1
ATOM 4736 O O . ILE B 1 188 ? 8.008 12.734 6.004 1 95.44 188 ILE B O 1
ATOM 4740 N N . GLN B 1 189 ? 6.926 11.102 4.848 1 89.44 189 GLN B N 1
ATOM 4741 C CA . GLN B 1 189 ? 6.711 11.977 3.703 1 89.44 189 GLN B CA 1
ATOM 4742 C C . GLN B 1 189 ? 5.887 13.203 4.094 1 89.44 189 GLN B C 1
ATOM 4744 O O . GLN B 1 189 ? 6.195 14.32 3.682 1 89.44 189 GLN B O 1
ATOM 4749 N N . GLU B 1 190 ? 4.887 12.953 4.852 1 86.44 190 GLU B N 1
ATOM 4750 C CA . GLU B 1 190 ? 4.051 14.055 5.312 1 86.44 190 GLU B CA 1
ATOM 4751 C C . GLU B 1 190 ? 4.84 15.023 6.191 1 86.44 190 GLU B C 1
ATOM 4753 O O . GLU B 1 190 ? 4.723 16.234 6.043 1 86.44 190 GLU B O 1
ATOM 4758 N N . PHE B 1 191 ? 5.602 14.484 7.094 1 91.06 191 PHE B N 1
ATOM 4759 C CA . PHE B 1 191 ? 6.41 15.305 7.988 1 91.06 191 PHE B CA 1
ATOM 4760 C C . PHE B 1 191 ? 7.395 16.156 7.199 1 91.06 191 PHE B C 1
ATOM 4762 O O . PHE B 1 191 ? 7.555 17.344 7.473 1 91.06 191 PHE B O 1
ATOM 4769 N N . GLN B 1 192 ? 8.031 15.562 6.195 1 89.12 192 GLN B N 1
ATOM 4770 C CA . GLN B 1 192 ? 8.992 16.266 5.348 1 89.12 192 GLN B CA 1
ATOM 4771 C C . GLN B 1 192 ? 8.328 17.438 4.625 1 89.12 192 GLN B C 1
ATOM 4773 O O . GLN B 1 192 ? 8.93 18.5 4.484 1 89.12 192 GLN B O 1
ATOM 4778 N N . ASN B 1 193 ? 7.121 17.188 4.207 1 80.31 193 ASN B N 1
ATOM 4779 C CA . ASN B 1 193 ? 6.41 18.219 3.451 1 80.31 193 ASN B CA 1
ATOM 4780 C C . ASN B 1 193 ? 6.035 19.406 4.332 1 80.31 193 ASN B C 1
ATOM 4782 O O . ASN B 1 193 ? 5.852 20.516 3.838 1 80.31 193 ASN B O 1
ATOM 4786 N N . GLN B 1 194 ? 5.957 19.156 5.613 1 78.88 194 GLN B N 1
ATOM 4787 C CA . GLN B 1 194 ? 5.582 20.203 6.551 1 78.88 194 GLN B CA 1
ATOM 4788 C C . GLN B 1 194 ? 6.805 21 7.012 1 78.88 194 GLN B C 1
ATOM 4790 O O . GLN B 1 194 ? 6.672 22.016 7.688 1 78.88 194 GLN B O 1
ATOM 4795 N N . GLN B 1 195 ? 7.98 20.453 6.605 1 80.69 195 GLN B N 1
ATOM 4796 C CA . GLN B 1 195 ? 9.211 21.062 7.098 1 80.69 195 GLN B CA 1
ATOM 4797 C C . GLN B 1 195 ? 9.805 22.016 6.062 1 80.69 195 GLN B C 1
ATOM 4799 O O . GLN B 1 195 ? 9.766 21.75 4.863 1 80.69 195 GLN B O 1
ATOM 4804 N N . SER B 1 196 ? 10.242 23.094 6.527 1 74 196 SER B N 1
ATOM 4805 C CA . SER B 1 196 ? 10.945 24.047 5.68 1 74 196 SER B CA 1
ATOM 4806 C C . SER B 1 196 ? 12.406 23.641 5.484 1 74 196 SER B C 1
ATOM 4808 O O . SER B 1 196 ? 13.031 24.016 4.496 1 74 196 SER B O 1
ATOM 4810 N N . ASN B 1 197 ? 12.898 22.891 6.512 1 77.69 197 ASN B N 1
ATOM 4811 C CA . ASN B 1 197 ? 14.281 22.422 6.469 1 77.69 197 ASN B CA 1
ATOM 4812 C C . ASN B 1 197 ? 14.461 21.312 5.441 1 77.69 197 ASN B C 1
ATOM 4814 O O . ASN B 1 197 ? 13.984 20.188 5.637 1 77.69 197 ASN B O 1
ATOM 4818 N N . LYS B 1 198 ? 15.164 21.562 4.449 1 79.69 198 LYS B N 1
ATOM 4819 C CA . LYS B 1 198 ? 15.367 20.609 3.369 1 79.69 198 LYS B CA 1
ATOM 4820 C C . LYS B 1 198 ? 16.469 19.609 3.715 1 79.69 198 LYS B C 1
ATOM 4822 O O . LYS B 1 198 ? 16.625 18.578 3.053 1 79.69 198 LYS B O 1
ATOM 4827 N N . ASP B 1 199 ? 17.188 19.875 4.812 1 89.38 199 ASP B N 1
ATOM 4828 C CA . ASP B 1 199 ? 18.266 18.984 5.23 1 89.38 199 ASP B CA 1
ATOM 4829 C C . ASP B 1 199 ? 17.812 18.094 6.387 1 89.38 199 ASP B C 1
ATOM 4831 O O . ASP B 1 199 ? 18.656 17.594 7.156 1 89.38 199 ASP B O 1
ATOM 4835 N N . LEU B 1 200 ? 16.578 17.922 6.449 1 94.38 200 LEU B N 1
ATOM 4836 C CA . LEU B 1 200 ? 16 17.125 7.531 1 94.38 200 LEU B CA 1
ATOM 4837 C C . LEU B 1 200 ? 16.562 15.703 7.516 1 94.38 200 LEU B C 1
ATOM 4839 O O . LEU B 1 200 ? 16.625 15.07 6.457 1 94.38 200 LEU B O 1
ATOM 4843 N N . ILE B 1 201 ? 17.062 15.234 8.703 1 96.75 201 ILE B N 1
ATOM 4844 C CA . ILE B 1 201 ? 17.5 13.852 8.883 1 96.75 201 ILE B CA 1
ATOM 4845 C C . ILE B 1 201 ? 16.375 13.039 9.516 1 96.75 201 ILE B C 1
ATOM 4847 O O . ILE B 1 201 ? 15.781 13.453 10.523 1 96.75 201 ILE B O 1
ATOM 4851 N N . ILE B 1 202 ? 16.109 11.938 8.93 1 98.19 202 ILE B N 1
ATOM 4852 C CA . ILE B 1 202 ? 15.055 11.094 9.477 1 98.19 202 ILE B CA 1
ATOM 4853 C C . ILE B 1 202 ? 15.641 9.758 9.922 1 98.19 202 ILE B C 1
ATOM 4855 O O . ILE B 1 202 ? 16.297 9.07 9.141 1 98.19 202 ILE B O 1
ATOM 4859 N N . LEU B 1 203 ? 15.453 9.414 11.164 1 98.5 203 LEU B N 1
ATOM 4860 C CA . LEU B 1 203 ? 15.789 8.117 11.734 1 98.5 203 LEU B CA 1
ATOM 4861 C C . LEU B 1 203 ? 14.531 7.336 12.086 1 98.5 203 LEU B C 1
ATOM 4863 O O . LEU B 1 203 ? 13.695 7.812 12.852 1 98.5 203 LEU B O 1
ATOM 4867 N N . VAL B 1 204 ? 14.383 6.141 11.555 1 98.75 204 VAL B N 1
ATOM 4868 C CA . VAL B 1 204 ? 13.141 5.402 11.758 1 98.75 204 VAL B CA 1
ATOM 4869 C C . VAL B 1 204 ? 13.453 3.967 12.164 1 98.75 204 VAL B C 1
ATOM 4871 O O . VAL B 1 204 ? 14.289 3.305 11.547 1 98.75 204 VAL B O 1
ATOM 4874 N N . LYS B 1 205 ? 12.859 3.541 13.211 1 98.5 205 LYS B N 1
ATOM 4875 C CA . LYS B 1 205 ? 12.938 2.129 13.578 1 98.5 205 LYS B CA 1
ATOM 4876 C C . LYS B 1 205 ? 11.859 1.316 12.867 1 98.5 205 LYS B C 1
ATOM 4878 O O . LYS B 1 205 ? 10.68 1.411 13.203 1 98.5 205 LYS B O 1
ATOM 4883 N N . SER B 1 206 ? 12.273 0.554 11.977 1 97.81 206 SER B N 1
ATOM 4884 C CA . SER B 1 206 ? 11.422 -0.341 11.203 1 97.81 206 SER B CA 1
ATOM 4885 C C . SER B 1 206 ? 12.234 -1.44 10.531 1 97.81 206 SER B C 1
ATOM 4887 O O . SER B 1 206 ? 13.039 -1.166 9.633 1 97.81 206 SER B O 1
ATOM 4889 N N . LEU B 1 207 ? 12.023 -2.666 11.031 1 95.75 207 LEU B N 1
ATOM 4890 C CA . LEU B 1 207 ? 12.703 -3.785 10.383 1 95.75 207 LEU B CA 1
ATOM 4891 C C . LEU B 1 207 ? 12.297 -3.896 8.922 1 95.75 207 LEU B C 1
ATOM 4893 O O . LEU B 1 207 ? 13.141 -4.105 8.047 1 95.75 207 LEU B O 1
ATOM 4897 N N . GLY B 1 208 ? 11.008 -3.727 8.648 1 94.12 208 GLY B N 1
ATOM 4898 C CA . GLY B 1 208 ? 10.516 -3.803 7.289 1 94.12 208 GLY B CA 1
ATOM 4899 C C . GLY B 1 208 ? 11.125 -2.766 6.367 1 94.12 208 GLY B C 1
ATOM 4900 O O . GLY B 1 208 ? 11.531 -3.084 5.25 1 94.12 208 GLY B O 1
ATOM 4901 N N . LEU B 1 209 ? 11.219 -1.529 6.82 1 96.19 209 LEU B N 1
ATOM 4902 C CA . LEU B 1 209 ? 11.789 -0.47 6 1 96.19 209 LEU B CA 1
ATOM 4903 C C . LEU B 1 209 ? 13.289 -0.695 5.789 1 96.19 209 LEU B C 1
ATOM 4905 O O . LEU B 1 209 ? 13.82 -0.398 4.715 1 96.19 209 LEU B O 1
ATOM 4909 N N . SER B 1 210 ? 13.938 -1.178 6.863 1 96.06 210 SER B N 1
ATOM 4910 C CA . SER B 1 210 ? 15.367 -1.469 6.746 1 96.06 210 SER B CA 1
ATOM 4911 C C . SER B 1 210 ? 15.625 -2.531 5.684 1 96.06 210 SER B C 1
ATOM 4913 O O . SER B 1 210 ? 16.531 -2.389 4.867 1 96.06 210 SER B O 1
ATOM 4915 N N . GLN B 1 211 ? 14.797 -3.547 5.699 1 92.5 211 GLN B N 1
ATOM 4916 C CA . GLN B 1 211 ? 14.922 -4.613 4.711 1 92.5 211 GLN B CA 1
ATOM 4917 C C . GLN B 1 211 ? 14.609 -4.102 3.307 1 92.5 211 GLN B C 1
ATOM 4919 O O . GLN B 1 211 ? 15.289 -4.461 2.344 1 92.5 211 GLN B O 1
ATOM 4924 N N . PHE B 1 212 ? 13.617 -3.289 3.203 1 94.5 212 PHE B N 1
ATOM 4925 C CA . PHE B 1 212 ? 13.266 -2.713 1.911 1 94.5 212 PHE B CA 1
ATOM 4926 C C . PHE B 1 212 ? 14.406 -1.844 1.381 1 94.5 212 PHE B C 1
ATOM 4928 O O . PHE B 1 212 ? 14.734 -1.9 0.195 1 94.5 212 PHE B O 1
ATOM 4935 N N . ALA B 1 213 ? 14.977 -1.081 2.266 1 94 213 ALA B N 1
ATOM 4936 C CA . ALA B 1 213 ? 16.078 -0.193 1.907 1 94 213 ALA B CA 1
ATOM 4937 C C . ALA B 1 213 ? 17.266 -0.983 1.359 1 94 213 ALA B C 1
ATOM 4939 O O . ALA B 1 213 ? 17.938 -0.536 0.429 1 94 213 ALA B O 1
ATOM 4940 N N . SER B 1 214 ? 17.484 -2.129 1.875 1 90.31 214 SER B N 1
ATOM 4941 C CA . SER B 1 214 ? 18.625 -2.943 1.48 1 90.31 214 SER B CA 1
ATOM 4942 C C . SER B 1 214 ? 18.422 -3.551 0.096 1 90.31 214 SER B C 1
ATOM 4944 O O . SER B 1 214 ? 19.391 -3.938 -0.565 1 90.31 214 SER B O 1
ATOM 4946 N N . ARG B 1 215 ? 17.172 -3.629 -0.334 1 91.69 215 ARG B N 1
ATOM 4947 C CA . ARG B 1 215 ? 16.891 -4.254 -1.619 1 91.69 215 ARG B CA 1
ATOM 4948 C C . ARG B 1 215 ? 16.719 -3.207 -2.713 1 91.69 215 ARG B C 1
ATOM 4950 O O . ARG B 1 215 ? 16.844 -3.51 -3.9 1 91.69 215 ARG B O 1
ATOM 4957 N N . LEU B 1 216 ? 16.359 -2.018 -2.346 1 94 216 LEU B N 1
ATOM 4958 C CA . LEU B 1 216 ? 16.078 -0.948 -3.297 1 94 216 LEU B CA 1
ATOM 4959 C C . LEU B 1 216 ? 17.375 -0.25 -3.723 1 94 216 LEU B C 1
ATOM 4961 O O . LEU B 1 216 ? 18.078 0.316 -2.889 1 94 216 LEU B O 1
ATOM 4965 N N . VAL B 1 217 ? 17.656 -0.282 -5.012 1 91.5 217 VAL B N 1
ATOM 4966 C CA . VAL B 1 217 ? 18.922 0.258 -5.516 1 91.5 217 VAL B CA 1
ATOM 4967 C C . VAL B 1 217 ? 18.641 1.188 -6.695 1 91.5 217 VAL B C 1
ATOM 4969 O O . VAL B 1 217 ? 17.75 0.926 -7.512 1 91.5 217 VAL B O 1
ATOM 4972 N N . TYR B 1 218 ? 19.375 2.207 -6.723 1 89.31 218 TYR B N 1
ATOM 4973 C CA . TYR B 1 218 ? 19.344 3.057 -7.906 1 89.31 218 TYR B CA 1
ATOM 4974 C C . TYR B 1 218 ? 19.922 2.328 -9.109 1 89.31 218 TYR B C 1
ATOM 4976 O O . TYR B 1 218 ? 21.062 1.856 -9.07 1 89.31 218 TYR B O 1
ATOM 4984 N N . GLY B 1 219 ? 19.203 2.322 -10.164 1 86.94 219 GLY B N 1
ATOM 4985 C CA . GLY B 1 219 ? 19.578 1.564 -11.352 1 86.94 219 GLY B CA 1
ATOM 4986 C C . GLY B 1 219 ? 20.938 1.959 -11.906 1 86.94 219 GLY B C 1
ATOM 4987 O O . GLY B 1 219 ? 21.75 1.096 -12.25 1 86.94 219 GLY B O 1
ATOM 4988 N N . LYS B 1 220 ? 21.219 3.244 -11.945 1 84.5 220 LYS B N 1
ATOM 4989 C CA . LYS B 1 220 ? 22.484 3.732 -12.5 1 84.5 220 LYS B CA 1
ATOM 4990 C C . LYS B 1 220 ? 23.672 3.293 -11.648 1 84.5 220 LYS B C 1
ATOM 4992 O O . LYS B 1 220 ? 24.734 2.98 -12.18 1 84.5 220 LYS B O 1
ATOM 4997 N N . ARG B 1 221 ? 23.484 3.234 -10.398 1 78.38 221 ARG B N 1
ATOM 4998 C CA . ARG B 1 221 ? 24.547 2.768 -9.508 1 78.38 221 ARG B CA 1
ATOM 4999 C C . ARG B 1 221 ? 24.797 1.275 -9.695 1 78.38 221 ARG B C 1
ATOM 5001 O O . ARG B 1 221 ? 25.953 0.828 -9.648 1 78.38 221 ARG B O 1
ATOM 5008 N N . TYR B 1 222 ? 23.719 0.557 -9.891 1 79.81 222 TYR B N 1
ATOM 5009 C CA . TYR B 1 222 ? 23.844 -0.887 -10.07 1 79.81 222 TYR B CA 1
ATOM 5010 C C . TYR B 1 222 ? 24.641 -1.222 -11.32 1 79.81 222 TYR B C 1
ATOM 5012 O O . TYR B 1 222 ? 25.469 -2.127 -11.312 1 79.81 222 TYR B O 1
ATOM 5020 N N . THR B 1 223 ? 24.375 -0.541 -12.367 1 79.81 223 THR B N 1
ATOM 5021 C CA . THR B 1 223 ? 25.047 -0.844 -13.633 1 79.81 223 THR B CA 1
ATOM 5022 C C . THR B 1 223 ? 26.516 -0.46 -13.578 1 79.81 223 THR B C 1
ATOM 5024 O O . THR B 1 223 ? 27.344 -1.049 -14.273 1 79.81 223 THR B O 1
ATOM 5027 N N . LYS B 1 224 ? 26.797 0.466 -12.656 1 77.12 224 LYS B N 1
ATOM 5028 C CA . LYS B 1 224 ? 28.188 0.889 -12.508 1 77.12 224 LYS B CA 1
ATOM 5029 C C . LYS B 1 224 ? 28.953 -0.049 -11.57 1 77.12 224 LYS B C 1
ATOM 5031 O O . LYS B 1 224 ? 30.109 -0.391 -11.828 1 77.12 224 LYS B O 1
ATOM 5036 N N . ASP B 1 225 ? 28.219 -0.437 -10.477 1 67 225 ASP B N 1
ATOM 5037 C CA . ASP B 1 225 ? 28.875 -1.217 -9.43 1 67 225 ASP B CA 1
ATOM 5038 C C . ASP B 1 225 ? 28.281 -2.623 -9.344 1 67 225 ASP B C 1
ATOM 5040 O O . ASP B 1 225 ? 28.219 -3.209 -8.258 1 67 225 ASP B O 1
ATOM 5044 N N . TYR B 1 226 ? 27.688 -3.207 -10.344 1 60.66 226 TYR B N 1
ATOM 5045 C CA . TYR B 1 226 ? 26.828 -4.383 -10.438 1 60.66 226 TYR B CA 1
ATOM 5046 C C . TYR B 1 226 ? 27.359 -5.52 -9.57 1 60.66 226 TYR B C 1
ATOM 5048 O O . TYR B 1 226 ? 26.609 -6.16 -8.844 1 60.66 226 TYR B O 1
ATOM 5056 N N . ASN B 1 227 ? 28.516 -5.922 -9.555 1 56.31 227 ASN B N 1
ATOM 5057 C CA . ASN B 1 227 ? 29.031 -7.148 -8.953 1 56.31 227 ASN B CA 1
ATOM 5058 C C . ASN B 1 227 ? 28.953 -7.105 -7.434 1 56.31 227 ASN B C 1
ATOM 5060 O O . ASN B 1 227 ? 29.172 -8.117 -6.77 1 56.31 227 ASN B O 1
ATOM 5064 N N . ALA B 1 228 ? 28.453 -6.039 -6.863 1 57.16 228 ALA B N 1
ATOM 5065 C CA . ALA B 1 228 ? 28.641 -5.918 -5.418 1 57.16 228 ALA B CA 1
ATOM 5066 C C . ALA B 1 228 ? 27.297 -6.016 -4.695 1 57.16 228 ALA B C 1
ATOM 5068 O O . ALA B 1 228 ? 27.25 -6.047 -3.461 1 57.16 228 ALA B O 1
ATOM 5069 N N . ILE B 1 229 ? 26.219 -6.277 -5.469 1 59.09 229 ILE B N 1
ATOM 5070 C CA . ILE B 1 229 ? 24.984 -6.145 -4.711 1 59.09 229 ILE B CA 1
ATOM 5071 C C . ILE B 1 229 ? 24.219 -7.465 -4.734 1 59.09 229 ILE B C 1
ATOM 5073 O O . ILE B 1 229 ? 23.797 -7.93 -5.801 1 59.09 229 ILE B O 1
ATOM 5077 N N . PRO B 1 230 ? 24.188 -8.18 -3.607 1 61.72 230 PRO B N 1
ATOM 5078 C CA . PRO B 1 230 ? 23.516 -9.484 -3.598 1 61.72 230 PRO B CA 1
ATOM 5079 C C . PRO B 1 230 ? 22.016 -9.367 -3.861 1 61.72 230 PRO B C 1
ATOM 5081 O O . PRO B 1 230 ? 21.391 -8.375 -3.479 1 61.72 230 PRO B O 1
ATOM 5084 N N . PRO B 1 231 ? 21.328 -10.375 -4.648 1 63.56 231 PRO B N 1
ATOM 5085 C CA . PRO B 1 231 ? 19.875 -10.438 -4.867 1 63.56 231 PRO B CA 1
ATOM 5086 C C . PRO B 1 231 ? 19.094 -10.758 -3.59 1 63.56 231 PRO B C 1
ATOM 5088 O O . PRO B 1 231 ? 19.688 -11.172 -2.588 1 63.56 231 PRO B O 1
ATOM 5091 N N . PRO B 1 232 ? 17.672 -10.5 -3.699 1 65.31 232 PRO B N 1
ATOM 5092 C CA . PRO B 1 232 ? 16.891 -9.867 -4.77 1 65.31 232 PRO B CA 1
ATOM 5093 C C . PRO B 1 232 ? 16.953 -8.344 -4.723 1 65.31 232 PRO B C 1
ATOM 5095 O O . PRO B 1 232 ? 17.047 -7.758 -3.641 1 65.31 232 PRO B O 1
ATOM 5098 N N . HIS B 1 233 ? 16.953 -7.707 -5.914 1 86.94 233 HIS B N 1
ATOM 5099 C CA . HIS B 1 233 ? 17.094 -6.258 -6.016 1 86.94 233 HIS B CA 1
ATOM 5100 C C . HIS B 1 233 ? 15.883 -5.641 -6.719 1 86.94 233 HIS B C 1
ATOM 5102 O O . HIS B 1 233 ? 15.227 -6.301 -7.531 1 86.94 233 HIS B O 1
ATOM 5108 N N . ILE B 1 234 ? 15.469 -4.586 -6.16 1 96.06 234 ILE B N 1
ATOM 5109 C CA . ILE B 1 234 ? 14.586 -3.666 -6.871 1 96.06 234 ILE B CA 1
ATOM 5110 C C . ILE B 1 234 ? 15.398 -2.496 -7.426 1 96.06 234 ILE B C 1
ATOM 5112 O O . ILE B 1 234 ? 15.875 -1.649 -6.668 1 96.06 234 ILE B O 1
ATOM 5116 N N . LEU B 1 235 ? 15.57 -2.502 -8.742 1 96.06 235 LEU B N 1
ATOM 5117 C CA . LEU B 1 235 ? 16.312 -1.424 -9.391 1 96.06 235 LEU B CA 1
ATOM 5118 C C . LEU B 1 235 ? 15.375 -0.314 -9.844 1 96.06 235 LEU B C 1
ATOM 5120 O O . LEU B 1 235 ? 14.508 -0.539 -10.695 1 96.06 235 LEU B O 1
ATOM 5124 N N . ALA B 1 236 ? 15.523 0.833 -9.273 1 96.88 236 ALA B N 1
ATOM 5125 C CA . ALA B 1 236 ? 14.727 1.993 -9.664 1 96.88 236 ALA B CA 1
ATOM 5126 C C . ALA B 1 236 ? 15.445 2.818 -10.727 1 96.88 236 ALA B C 1
ATOM 5128 O O . ALA B 1 236 ? 16.594 3.213 -10.547 1 96.88 236 ALA B O 1
ATOM 5129 N N . THR B 1 237 ? 14.734 3.049 -11.812 1 96.44 237 THR B N 1
ATOM 5130 C CA . THR B 1 237 ? 15.305 3.773 -12.938 1 96.44 237 THR B CA 1
ATOM 5131 C C . THR B 1 237 ? 14.406 4.934 -13.352 1 96.44 237 THR B C 1
ATOM 5133 O O . THR B 1 237 ? 13.25 5.008 -12.938 1 96.44 237 THR B O 1
ATOM 5136 N N . VAL B 1 238 ? 14.984 5.844 -14.102 1 94.44 238 VAL B N 1
ATOM 5137 C CA . VAL B 1 238 ? 14.234 6.949 -14.68 1 94.44 238 VAL B CA 1
ATOM 5138 C C . VAL B 1 238 ? 14.484 7.016 -16.188 1 94.44 238 VAL B C 1
ATOM 5140 O O . VAL B 1 238 ? 15.625 6.875 -16.625 1 94.44 238 VAL B O 1
ATOM 5143 N N . GLY B 1 239 ? 13.469 7.152 -16.875 1 93.31 239 GLY B N 1
ATOM 5144 C CA . GLY B 1 239 ? 13.602 7.234 -18.328 1 93.31 239 GLY B CA 1
ATOM 5145 C C . GLY B 1 239 ? 13.875 5.895 -18.984 1 93.31 239 GLY B C 1
ATOM 5146 O O . GLY B 1 239 ? 14.289 4.945 -18.312 1 93.31 239 GLY B O 1
ATOM 5147 N N . VAL B 1 240 ? 13.688 5.832 -20.234 1 94.88 240 VAL B N 1
ATOM 5148 C CA . VAL B 1 240 ? 13.766 4.594 -21 1 94.88 240 VAL B CA 1
ATOM 5149 C C . VAL B 1 240 ? 15.227 4.152 -21.125 1 94.88 240 VAL B C 1
ATOM 5151 O O . VAL B 1 240 ? 15.523 2.955 -21.094 1 94.88 240 VAL B O 1
ATOM 5154 N N . GLN B 1 241 ? 16.156 5.094 -21.203 1 95.12 241 GLN B N 1
ATOM 5155 C CA . GLN B 1 241 ? 17.562 4.75 -21.391 1 95.12 241 GLN B CA 1
ATOM 5156 C C . GLN B 1 241 ? 18.125 4.027 -20.156 1 95.12 241 GLN B C 1
ATOM 5158 O O . GLN B 1 241 ? 18.703 2.949 -20.281 1 95.12 241 GLN B O 1
ATOM 5163 N N . GLU B 1 242 ? 17.891 4.613 -18.969 1 94.94 242 GLU B N 1
ATOM 5164 C CA . GLU B 1 242 ? 18.359 3.961 -17.75 1 94.94 242 GLU B CA 1
ATOM 5165 C C . GLU B 1 242 ? 17.688 2.6 -17.562 1 94.94 242 GLU B C 1
ATOM 5167 O O . GLU B 1 242 ? 18.328 1.646 -17.125 1 94.94 242 GLU B O 1
ATOM 5172 N N . TYR B 1 243 ? 16.438 2.557 -17.906 1 96.69 243 TYR B N 1
ATOM 5173 C CA . TYR B 1 243 ? 15.633 1.347 -17.828 1 96.69 243 TYR B CA 1
ATOM 5174 C C . TYR B 1 243 ? 16.219 0.234 -18.688 1 96.69 243 TYR B C 1
ATOM 5176 O O . TYR B 1 243 ? 16.484 -0.868 -18.188 1 96.69 243 TYR B O 1
ATOM 5184 N N . ARG B 1 244 ? 16.641 0.48 -19.906 1 97.44 244 ARG B N 1
ATOM 5185 C CA . ARG B 1 244 ? 17.141 -0.5 -20.859 1 97.44 244 ARG B CA 1
ATOM 5186 C C . ARG B 1 244 ? 18.609 -0.806 -20.609 1 97.44 244 ARG B C 1
ATOM 5188 O O . ARG B 1 244 ? 19.078 -1.922 -20.875 1 97.44 244 ARG B O 1
ATOM 5195 N N . ASP B 1 245 ? 19.344 0.146 -20.016 1 95.31 245 ASP B N 1
ATOM 5196 C CA . ASP B 1 245 ? 20.766 -0.032 -19.734 1 95.31 245 ASP B CA 1
ATOM 5197 C C . ASP B 1 245 ? 20.984 -1.128 -18.688 1 95.31 245 ASP B C 1
ATOM 5199 O O . ASP B 1 245 ? 22.094 -1.647 -18.562 1 95.31 245 ASP B O 1
ATOM 5203 N N . THR B 1 246 ? 19.953 -1.493 -18.016 1 95.06 246 THR B N 1
ATOM 5204 C CA . THR B 1 246 ? 20.094 -2.502 -16.969 1 95.06 246 THR B CA 1
ATOM 5205 C C . THR B 1 246 ? 20.078 -3.906 -17.562 1 95.06 246 THR B C 1
ATOM 5207 O O . THR B 1 246 ? 20.453 -4.875 -16.906 1 95.06 246 THR B O 1
ATOM 5210 N N . ILE B 1 247 ? 19.594 -4.078 -18.766 1 96.12 247 ILE B N 1
ATOM 5211 C CA . ILE B 1 247 ? 19.25 -5.363 -19.375 1 96.12 247 ILE B CA 1
ATOM 5212 C C . ILE B 1 247 ? 20.469 -6.285 -19.328 1 96.12 247 ILE B C 1
ATOM 5214 O O . ILE B 1 247 ? 20.391 -7.395 -18.797 1 96.12 247 ILE B O 1
ATOM 5218 N N . PRO B 1 248 ? 21.688 -5.867 -19.766 1 93.25 248 PRO B N 1
ATOM 5219 C CA . PRO B 1 248 ? 22.828 -6.793 -19.781 1 93.25 248 PRO B CA 1
ATOM 5220 C C . PRO B 1 248 ? 23.266 -7.188 -18.359 1 93.25 248 PRO B C 1
ATOM 5222 O O . PRO B 1 248 ? 23.953 -8.195 -18.188 1 93.25 248 PRO B O 1
ATOM 5225 N N . HIS B 1 249 ? 22.859 -6.41 -17.359 1 91.38 249 HIS B N 1
ATOM 5226 C CA . HIS B 1 249 ? 23.328 -6.625 -16 1 91.38 249 HIS B CA 1
ATOM 5227 C C . HIS B 1 249 ? 22.375 -7.535 -15.227 1 91.38 249 HIS B C 1
ATOM 5229 O O . HIS B 1 249 ? 22.781 -8.188 -14.258 1 91.38 249 HIS B O 1
ATOM 5235 N N . VAL B 1 250 ? 21.094 -7.594 -15.68 1 92.88 250 VAL B N 1
ATOM 5236 C CA . VAL B 1 250 ? 20.141 -8.312 -14.859 1 92.88 250 VAL B CA 1
ATOM 5237 C C . VAL B 1 250 ? 19.766 -9.633 -15.523 1 92.88 250 VAL B C 1
ATOM 5239 O O . VAL B 1 250 ? 19.297 -10.562 -14.867 1 92.88 250 VAL B O 1
ATOM 5242 N N . VAL B 1 251 ? 19.875 -9.648 -16.844 1 94.25 251 VAL B N 1
ATOM 5243 C CA . VAL B 1 251 ? 19.734 -10.922 -17.547 1 94.25 251 VAL B CA 1
ATOM 5244 C C . VAL B 1 251 ? 21.047 -11.688 -17.5 1 94.25 251 VAL B C 1
ATOM 5246 O O . VAL B 1 251 ? 21.875 -11.555 -18.406 1 94.25 251 VAL B O 1
ATOM 5249 N N . ILE B 1 252 ? 21.25 -12.57 -16.531 1 90.62 252 ILE B N 1
ATOM 5250 C CA . ILE B 1 252 ? 22.578 -13.141 -16.266 1 90.62 252 ILE B CA 1
ATOM 5251 C C . ILE B 1 252 ? 22.594 -14.602 -16.719 1 90.62 252 ILE B C 1
ATOM 5253 O O . ILE B 1 252 ? 23.672 -15.203 -16.844 1 90.62 252 ILE B O 1
ATOM 5257 N N . LYS B 1 253 ? 21.453 -15.219 -16.906 1 92.56 253 LYS B N 1
ATOM 5258 C CA . LYS B 1 253 ? 21.312 -16.547 -17.484 1 92.56 253 LYS B CA 1
ATOM 5259 C C . LYS B 1 253 ? 20.438 -16.516 -18.734 1 92.56 253 LYS B C 1
ATOM 5261 O O . LYS B 1 253 ? 19.297 -16.953 -18.703 1 92.56 253 LYS B O 1
ATOM 5266 N N . PRO B 1 254 ? 21.016 -16.109 -19.797 1 92.88 254 PRO B N 1
ATOM 5267 C CA . PRO B 1 254 ? 20.25 -15.844 -21.016 1 92.88 254 PRO B CA 1
ATOM 5268 C C . PRO B 1 254 ? 19.484 -17.078 -21.516 1 92.88 254 PRO B C 1
ATOM 5270 O O . PRO B 1 254 ? 18.438 -16.953 -22.141 1 92.88 254 PRO B O 1
ATOM 5273 N N . ASP B 1 255 ? 19.969 -18.281 -21.203 1 91.31 255 ASP B N 1
ATOM 5274 C CA . ASP B 1 255 ? 19.359 -19.5 -21.75 1 91.31 255 ASP B CA 1
ATOM 5275 C C . ASP B 1 255 ? 18.266 -20.016 -20.828 1 91.31 255 ASP B C 1
ATOM 5277 O O . ASP B 1 255 ? 17.484 -20.891 -21.219 1 91.31 255 ASP B O 1
ATOM 5281 N N . SER B 1 256 ? 18.172 -19.391 -19.625 1 91.19 256 SER B N 1
ATOM 5282 C CA . SER B 1 256 ? 17.234 -20.016 -18.703 1 91.19 256 SER B CA 1
ATOM 5283 C C . SER B 1 256 ? 16.406 -18.984 -17.969 1 91.19 256 SER B C 1
ATOM 5285 O O . SER B 1 256 ? 15.359 -19.297 -17.391 1 91.19 256 SER B O 1
ATOM 5287 N N . ASP B 1 257 ? 16.812 -17.719 -18 1 93.06 257 ASP B N 1
ATOM 5288 C CA . ASP B 1 257 ? 16.078 -16.688 -17.281 1 93.06 257 ASP B CA 1
ATOM 5289 C C . ASP B 1 257 ? 14.664 -16.516 -17.844 1 93.06 257 ASP B C 1
ATOM 5291 O O . ASP B 1 257 ? 14.492 -16.344 -19.047 1 93.06 257 ASP B O 1
ATOM 5295 N N . ALA B 1 258 ? 13.68 -16.719 -16.969 1 95.38 258 ALA B N 1
ATOM 5296 C CA . ALA B 1 258 ? 12.32 -16.312 -17.312 1 95.38 258 ALA B CA 1
ATOM 5297 C C . ALA B 1 258 ? 12.109 -14.828 -17.078 1 95.38 258 ALA B C 1
ATOM 5299 O O . ALA B 1 258 ? 12.211 -14.344 -15.953 1 95.38 258 ALA B O 1
ATOM 5300 N N . ILE B 1 259 ? 11.812 -14.094 -18.188 1 97.62 259 ILE B N 1
ATOM 5301 C CA . ILE B 1 259 ? 11.773 -12.641 -18.125 1 97.62 259 ILE B CA 1
ATOM 5302 C C . ILE B 1 259 ? 10.359 -12.148 -18.438 1 97.62 259 ILE B C 1
ATOM 5304 O O . ILE B 1 259 ? 9.703 -12.648 -19.344 1 97.62 259 ILE B O 1
ATOM 5308 N N . LEU B 1 260 ? 9.859 -11.211 -17.594 1 98.56 260 LEU B N 1
ATOM 5309 C CA . LEU B 1 260 ? 8.555 -10.594 -17.766 1 98.56 260 LEU B CA 1
ATOM 5310 C C . LEU B 1 260 ? 8.672 -9.07 -17.812 1 98.56 260 LEU B C 1
ATOM 5312 O O . LEU B 1 260 ? 9.406 -8.477 -17.031 1 98.56 260 LEU B O 1
ATOM 5316 N N . GLU B 1 261 ? 8.062 -8.453 -18.797 1 98.81 261 GLU B N 1
ATOM 5317 C CA . GLU B 1 261 ? 7.836 -7.012 -18.75 1 98.81 261 GLU B CA 1
ATOM 5318 C C . GLU B 1 261 ? 6.348 -6.688 -18.625 1 98.81 261 GLU B C 1
ATOM 5320 O O . GLU B 1 261 ? 5.555 -7.07 -19.484 1 98.81 261 GLU B O 1
ATOM 5325 N N . VAL B 1 262 ? 5.984 -5.996 -17.594 1 98.5 262 VAL B N 1
ATOM 5326 C CA . VAL B 1 262 ? 4.621 -5.5 -17.453 1 98.5 262 VAL B CA 1
ATOM 5327 C C . VAL B 1 262 ? 4.562 -4.027 -17.859 1 98.5 262 VAL B C 1
ATOM 5329 O O . VAL B 1 262 ? 5.41 -3.232 -17.453 1 98.5 262 VAL B O 1
ATOM 5332 N N . GLY B 1 263 ? 3.549 -3.637 -18.578 1 97.69 263 GLY B N 1
ATOM 5333 C CA . GLY B 1 263 ? 3.521 -2.34 -19.25 1 97.69 263 GLY B CA 1
ATOM 5334 C C . GLY B 1 263 ? 4.434 -2.268 -20.453 1 97.69 263 GLY B C 1
ATOM 5335 O O . GLY B 1 263 ? 5.203 -1.314 -20.609 1 97.69 263 GLY B O 1
ATOM 5336 N N . CYS B 1 264 ? 4.316 -3.271 -21.328 1 98.19 264 CYS B N 1
ATOM 5337 C CA . CYS B 1 264 ? 5.293 -3.426 -22.406 1 98.19 264 CYS B CA 1
ATOM 5338 C C . CYS B 1 264 ? 4.973 -2.494 -23.578 1 98.19 264 CYS B C 1
ATOM 5340 O O . CYS B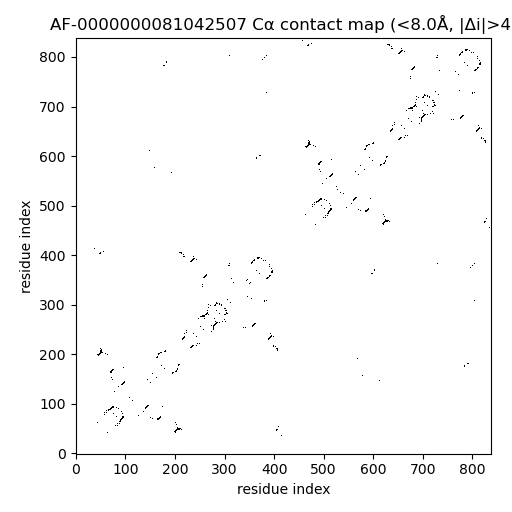 1 264 ? 5.801 -2.297 -24.453 1 98.19 264 CYS B O 1
ATOM 5342 N N . HIS B 1 265 ? 3.711 -2.018 -23.625 1 96.5 265 HIS B N 1
ATOM 5343 C CA . HIS B 1 265 ? 3.254 -1.17 -24.719 1 96.5 265 HIS B CA 1
ATOM 5344 C C . HIS B 1 265 ? 3.514 -1.825 -26.078 1 96.5 265 HIS B C 1
ATOM 5346 O O . HIS B 1 265 ? 3.135 -2.979 -26.297 1 96.5 265 HIS B O 1
ATOM 5352 N N . PHE B 1 266 ? 4.238 -1.137 -26.969 1 97.38 266 PHE B N 1
ATOM 5353 C CA . PHE B 1 266 ? 4.391 -1.657 -28.328 1 97.38 266 PHE B CA 1
ATOM 5354 C C . PHE B 1 266 ? 5.547 -2.646 -28.391 1 97.38 266 PHE B C 1
ATOM 5356 O O . PHE B 1 266 ? 5.898 -3.119 -29.484 1 97.38 266 PHE B O 1
ATOM 5363 N N . GLY B 1 267 ? 6.25 -2.949 -27.375 1 98.25 267 GLY B N 1
ATOM 5364 C CA . GLY B 1 267 ? 7.074 -4.141 -27.25 1 98.25 267 GLY B CA 1
ATOM 5365 C C . GLY B 1 267 ? 8.539 -3.883 -27.516 1 98.25 267 GLY B C 1
ATOM 5366 O O . GLY B 1 267 ? 9.344 -4.816 -27.562 1 98.25 267 GLY B O 1
ATOM 5367 N N . THR B 1 268 ? 8.977 -2.615 -27.641 1 98.06 268 THR B N 1
ATOM 5368 C CA . THR B 1 268 ? 10.359 -2.307 -27.969 1 98.06 268 THR B CA 1
ATOM 5369 C C . THR B 1 268 ? 11.312 -2.854 -26.922 1 98.06 268 THR B C 1
ATOM 5371 O O . THR B 1 268 ? 12.289 -3.531 -27.234 1 98.06 268 THR B O 1
ATOM 5374 N N . THR B 1 269 ? 11.016 -2.559 -25.656 1 98.31 269 THR B N 1
ATOM 5375 C CA . THR B 1 269 ? 11.891 -3.041 -24.594 1 98.31 269 THR B CA 1
ATOM 5376 C C . THR B 1 269 ? 11.812 -4.559 -24.484 1 98.31 269 THR B C 1
ATOM 5378 O O . THR B 1 269 ? 12.828 -5.223 -24.25 1 98.31 269 THR B O 1
ATOM 5381 N N . THR B 1 270 ? 10.641 -5.125 -24.641 1 98.56 270 THR B N 1
ATOM 5382 C CA . THR B 1 270 ? 10.484 -6.574 -24.578 1 98.56 270 THR B CA 1
ATOM 5383 C C . THR B 1 270 ? 11.32 -7.254 -25.656 1 98.56 270 THR B C 1
ATOM 5385 O O . THR B 1 270 ? 11.922 -8.305 -25.406 1 98.56 270 THR B O 1
ATOM 5388 N N . ALA B 1 271 ? 11.391 -6.676 -26.828 1 98.19 271 ALA B N 1
ATOM 5389 C CA . ALA B 1 271 ? 12.195 -7.223 -27.922 1 98.19 271 ALA B CA 1
ATOM 5390 C C . ALA B 1 271 ? 13.68 -7.207 -27.562 1 98.19 271 ALA B C 1
ATOM 5392 O O . ALA B 1 271 ? 14.406 -8.148 -27.875 1 98.19 271 ALA B O 1
ATOM 5393 N N . LEU B 1 272 ? 14.141 -6.109 -26.953 1 98.25 272 LEU B N 1
ATOM 5394 C CA . LEU B 1 272 ? 15.523 -6.031 -26.484 1 98.25 272 LEU B CA 1
ATOM 5395 C C . LEU B 1 272 ? 15.805 -7.09 -25.438 1 98.25 272 LEU B C 1
ATOM 5397 O O . LEU B 1 272 ? 16.875 -7.707 -25.438 1 98.25 272 LEU B O 1
ATOM 5401 N N . LEU B 1 273 ? 14.82 -7.312 -24.547 1 98.38 273 LEU B N 1
ATOM 5402 C CA . LEU B 1 273 ? 14.938 -8.336 -23.516 1 98.38 273 LEU B CA 1
ATOM 5403 C C . LEU B 1 273 ? 15.023 -9.727 -24.141 1 98.38 273 LEU B C 1
ATOM 5405 O O . LEU B 1 273 ? 15.812 -10.562 -23.688 1 98.38 273 LEU B O 1
ATOM 5409 N N . GLU B 1 274 ? 14.211 -9.945 -25.141 1 96.5 274 GLU B N 1
ATOM 5410 C CA . GLU B 1 274 ? 14.211 -11.219 -25.844 1 96.5 274 GLU B CA 1
ATOM 5411 C C . GLU B 1 274 ? 15.562 -11.5 -26.5 1 96.5 274 GLU B C 1
ATOM 5413 O O . GLU B 1 274 ? 16 -12.648 -26.562 1 96.5 274 GLU B O 1
ATOM 5418 N N . GLN B 1 275 ? 16.188 -10.469 -26.984 1 96.5 275 GLN B N 1
ATOM 5419 C CA . GLN B 1 275 ? 17.531 -10.609 -27.578 1 96.5 275 GLN B CA 1
ATOM 5420 C C . GLN B 1 275 ? 18.547 -10.992 -26.516 1 96.5 275 GLN B C 1
ATOM 5422 O O . GLN B 1 275 ? 19.484 -11.758 -26.781 1 96.5 275 GLN B O 1
ATOM 5427 N N . ALA B 1 276 ? 18.344 -10.508 -25.328 1 96.12 276 ALA B N 1
ATOM 5428 C CA . ALA B 1 276 ? 19.281 -10.742 -24.234 1 96.12 276 ALA B CA 1
ATOM 5429 C C . ALA B 1 276 ? 19.031 -12.094 -23.578 1 96.12 276 ALA B C 1
ATOM 5431 O O . ALA B 1 276 ? 19.953 -12.711 -23.047 1 96.12 276 ALA B O 1
ATOM 5432 N N . GLY B 1 277 ? 17.75 -12.5 -23.516 1 94.31 277 GLY B N 1
ATOM 5433 C CA . GLY B 1 277 ? 17.359 -13.758 -22.906 1 94.31 277 GLY B CA 1
ATOM 5434 C C . GLY B 1 277 ? 16.312 -14.508 -23.703 1 94.31 277 GLY B C 1
ATOM 5435 O O . GLY B 1 277 ? 15.43 -13.891 -24.312 1 94.31 277 GLY B O 1
ATOM 5436 N N . LYS B 1 278 ? 16.266 -15.758 -23.656 1 86.94 278 LYS B N 1
ATOM 5437 C CA . LYS B 1 278 ? 15.508 -16.625 -24.547 1 86.94 278 LYS B CA 1
ATOM 5438 C C . LYS B 1 278 ? 14.031 -16.625 -24.172 1 86.94 278 LYS B C 1
ATOM 5440 O O . LYS B 1 278 ? 13.164 -16.812 -25.031 1 86.94 278 LYS B O 1
ATOM 5445 N N . TYR B 1 279 ? 13.688 -16.484 -22.969 1 91.31 279 TYR B N 1
ATOM 5446 C CA . TYR B 1 279 ? 12.32 -16.656 -22.484 1 91.31 279 TYR B CA 1
ATOM 5447 C C . TYR B 1 279 ? 11.75 -15.352 -21.953 1 91.31 279 TYR B C 1
ATOM 5449 O O . TYR B 1 279 ? 11.797 -15.094 -20.75 1 91.31 279 TYR B O 1
ATOM 5457 N N . CYS B 1 280 ? 11.141 -14.57 -22.844 1 96.62 280 CYS B N 1
ATOM 5458 C CA . CYS B 1 280 ? 10.656 -13.242 -22.484 1 96.62 280 CYS B CA 1
ATOM 5459 C C . CYS B 1 280 ? 9.18 -13.086 -22.828 1 96.62 280 CYS B C 1
ATOM 5461 O O . CYS B 1 280 ? 8.734 -13.531 -23.891 1 96.62 280 CYS B O 1
ATOM 5463 N N . ILE B 1 281 ? 8.43 -12.562 -21.922 1 98 281 ILE B N 1
ATOM 5464 C CA . ILE B 1 281 ? 7.004 -12.289 -22.078 1 98 281 ILE B CA 1
ATOM 5465 C C . ILE B 1 281 ? 6.734 -10.797 -21.891 1 98 281 ILE B C 1
ATOM 5467 O O . ILE B 1 281 ? 7.199 -10.203 -20.906 1 98 281 ILE B O 1
ATOM 5471 N N . GLY B 1 282 ? 6.047 -10.148 -22.812 1 98.69 282 GLY B N 1
ATOM 5472 C CA . GLY B 1 282 ? 5.551 -8.789 -22.656 1 98.69 282 GLY B CA 1
ATOM 5473 C C . GLY B 1 282 ? 4.059 -8.727 -22.406 1 98.69 282 GLY B C 1
ATOM 5474 O O . GLY B 1 282 ? 3.277 -9.391 -23.078 1 98.69 282 GLY B O 1
ATOM 5475 N N . VAL B 1 283 ? 3.662 -7.98 -21.406 1 98.56 283 VAL B N 1
ATOM 5476 C CA . VAL B 1 283 ? 2.252 -7.887 -21.047 1 98.56 283 VAL B CA 1
ATOM 5477 C C . VAL B 1 283 ? 1.83 -6.418 -20.984 1 98.56 283 VAL B C 1
ATOM 5479 O O . VAL B 1 283 ? 2.592 -5.566 -20.531 1 98.56 283 VAL B O 1
ATOM 5482 N N . ASP B 1 284 ? 0.644 -6.09 -21.484 1 97.94 284 ASP B N 1
ATOM 5483 C CA . ASP B 1 284 ? -0.004 -4.789 -21.359 1 97.94 284 ASP B CA 1
ATOM 5484 C C . ASP B 1 284 ? -1.519 -4.938 -21.234 1 97.94 284 ASP B C 1
ATOM 5486 O O . ASP B 1 284 ? -2.096 -5.902 -21.75 1 97.94 284 ASP B O 1
ATOM 5490 N N . VAL B 1 285 ? -2.154 -3.949 -20.656 1 95.62 285 VAL B N 1
ATOM 5491 C CA . VAL B 1 285 ? -3.592 -4.035 -20.406 1 95.62 285 VAL B CA 1
ATOM 5492 C C . VAL B 1 285 ? -4.352 -3.727 -21.688 1 95.62 285 VAL B C 1
ATOM 5494 O O . VAL B 1 285 ? -5.5 -4.148 -21.859 1 95.62 285 VAL B O 1
ATOM 5497 N N . GLY B 1 286 ? -3.744 -3.109 -22.641 1 96.31 286 GLY B N 1
ATOM 5498 C CA . GLY B 1 286 ? -4.426 -2.676 -23.859 1 96.31 286 GLY B CA 1
ATOM 5499 C C . GLY B 1 286 ? -4.391 -3.709 -24.969 1 96.31 286 GLY B C 1
ATOM 5500 O O . GLY B 1 286 ? -3.33 -3.977 -25.531 1 96.31 286 GLY B O 1
ATOM 5501 N N . SER B 1 287 ? -5.535 -4.203 -25.375 1 97.56 287 SER B N 1
ATOM 5502 C CA . SER B 1 287 ? -5.613 -5.223 -26.422 1 97.56 287 SER B CA 1
ATOM 5503 C C . SER B 1 287 ? -5.117 -4.68 -27.766 1 97.56 287 SER B C 1
ATOM 5505 O O . SER B 1 287 ? -4.457 -5.391 -28.516 1 97.56 287 SER B O 1
ATOM 5507 N N . LYS B 1 288 ? -5.41 -3.42 -28 1 97.81 288 LYS B N 1
ATOM 5508 C CA . LYS B 1 288 ? -4.945 -2.816 -29.25 1 97.81 288 LYS B CA 1
ATOM 5509 C C . LYS B 1 288 ? -3.426 -2.65 -29.25 1 97.81 288 LYS B C 1
ATOM 5511 O O . LYS B 1 288 ? -2.775 -2.836 -30.281 1 97.81 288 LYS B O 1
ATOM 5516 N N . ILE B 1 289 ? -2.941 -2.311 -28.141 1 97.69 289 ILE B N 1
ATOM 5517 C CA . ILE B 1 289 ? -1.501 -2.164 -27.969 1 97.69 289 ILE B CA 1
ATOM 5518 C C . ILE B 1 289 ? -0.811 -3.5 -28.234 1 97.69 289 ILE B C 1
ATOM 5520 O O . ILE B 1 289 ? 0.143 -3.57 -29.016 1 97.69 289 ILE B O 1
ATOM 5524 N N . ILE B 1 290 ? -1.34 -4.582 -27.672 1 98.38 290 ILE B N 1
ATOM 5525 C CA . ILE B 1 290 ? -0.74 -5.906 -27.797 1 98.38 290 ILE B CA 1
ATOM 5526 C C . ILE B 1 290 ? -0.829 -6.387 -29.234 1 98.38 290 ILE B C 1
ATOM 5528 O O . ILE B 1 290 ? 0.106 -7.004 -29.75 1 98.38 290 ILE B O 1
ATOM 5532 N N . LYS B 1 291 ? -1.899 -6.098 -29.906 1 98.38 291 LYS B N 1
ATOM 5533 C CA . LYS B 1 291 ? -2.025 -6.441 -31.312 1 98.38 291 LYS B CA 1
ATOM 5534 C C . LYS B 1 291 ? -0.922 -5.789 -32.156 1 98.38 291 LYS B C 1
ATOM 5536 O O . LYS B 1 291 ? -0.317 -6.438 -33 1 98.38 291 LYS B O 1
ATOM 5541 N N . GLN B 1 292 ? -0.67 -4.551 -31.844 1 98.44 292 GLN B N 1
ATOM 5542 C CA . GLN B 1 292 ? 0.379 -3.83 -32.562 1 98.44 292 GLN B CA 1
ATOM 5543 C C . GLN B 1 292 ? 1.759 -4.387 -32.219 1 98.44 292 GLN B C 1
ATOM 5545 O O . GLN B 1 292 ? 2.619 -4.504 -33.094 1 98.44 292 GLN B O 1
ATOM 5550 N N . ALA B 1 293 ? 1.951 -4.703 -30.969 1 98.56 293 ALA B N 1
ATOM 5551 C CA . ALA B 1 293 ? 3.221 -5.289 -30.547 1 98.56 293 ALA B CA 1
ATOM 5552 C C . ALA B 1 293 ? 3.498 -6.594 -31.281 1 98.56 293 ALA B C 1
ATOM 5554 O O . ALA B 1 293 ? 4.609 -6.812 -31.766 1 98.56 293 ALA B O 1
ATOM 5555 N N . LYS B 1 294 ? 2.521 -7.469 -31.422 1 98.19 294 LYS B N 1
ATOM 5556 C CA . LYS B 1 294 ? 2.648 -8.75 -32.125 1 98.19 294 LYS B CA 1
ATOM 5557 C C . LYS B 1 294 ? 2.969 -8.555 -33.594 1 98.19 294 LYS B C 1
ATOM 5559 O O . LYS B 1 294 ? 3.709 -9.344 -34.188 1 98.19 294 LYS B O 1
ATOM 5564 N N . ASN B 1 295 ? 2.408 -7.516 -34.125 1 98.25 295 ASN B N 1
ATOM 5565 C CA . ASN B 1 295 ? 2.697 -7.211 -35.531 1 98.25 295 ASN B CA 1
ATOM 5566 C C . ASN B 1 295 ? 4.137 -6.738 -35.719 1 98.25 295 ASN B C 1
ATOM 5568 O O . ASN B 1 295 ? 4.801 -7.129 -36.688 1 98.25 295 ASN B O 1
ATOM 5572 N N . LYS B 1 296 ? 4.555 -5.918 -34.875 1 98.25 296 LYS B N 1
ATOM 5573 C CA . LYS B 1 296 ? 5.891 -5.328 -34.938 1 98.25 296 LYS B CA 1
ATOM 5574 C C . LYS B 1 296 ? 6.969 -6.367 -34.656 1 98.25 296 LYS B C 1
ATOM 5576 O O . LYS B 1 296 ? 8.039 -6.352 -35.281 1 98.25 296 LYS B O 1
ATOM 5581 N N . TYR B 1 297 ? 6.684 -7.242 -33.656 1 98 297 TYR B N 1
ATOM 5582 C CA . TYR B 1 297 ? 7.625 -8.281 -33.25 1 98 297 TYR B CA 1
ATOM 5583 C C . TYR B 1 297 ? 6.949 -9.648 -33.219 1 98 297 TYR B C 1
ATOM 5585 O O . TYR B 1 297 ? 6.699 -10.203 -32.156 1 98 297 TYR B O 1
ATOM 5593 N N . PRO B 1 298 ? 6.82 -10.297 -34.281 1 96.12 298 PRO B N 1
ATOM 5594 C CA . PRO B 1 298 ? 6.039 -11.531 -34.406 1 96.12 298 PRO B CA 1
ATOM 5595 C C . PRO B 1 298 ? 6.688 -12.703 -33.656 1 96.12 298 PRO B C 1
ATOM 5597 O O . PRO B 1 298 ? 6.008 -13.672 -33.312 1 96.12 298 PRO B O 1
ATOM 5600 N N . ASP B 1 299 ? 7.988 -12.633 -33.438 1 93.75 299 ASP B N 1
ATOM 5601 C CA . ASP B 1 299 ? 8.688 -13.758 -32.812 1 93.75 299 ASP B CA 1
ATOM 5602 C C . ASP B 1 299 ? 8.734 -13.617 -31.297 1 93.75 299 ASP B C 1
ATOM 5604 O O . ASP B 1 299 ? 9.219 -14.508 -30.594 1 93.75 299 ASP B O 1
ATOM 5608 N N . VAL B 1 300 ? 8.227 -12.531 -30.766 1 96.62 300 VAL B N 1
ATOM 5609 C CA . VAL B 1 300 ? 8.188 -12.273 -29.328 1 96.62 300 VAL B CA 1
ATOM 5610 C C . VAL B 1 300 ? 6.793 -12.555 -28.781 1 96.62 300 VAL B C 1
ATOM 5612 O O . VAL B 1 300 ? 5.793 -12.273 -29.453 1 96.62 300 VAL B O 1
ATOM 5615 N N . PHE B 1 301 ? 6.676 -13.141 -27.609 1 97.56 301 PHE B N 1
ATOM 5616 C CA . PHE B 1 301 ? 5.383 -13.469 -27.016 1 97.56 301 PHE B CA 1
ATOM 5617 C C . PHE B 1 301 ? 4.812 -12.281 -26.266 1 97.56 301 PHE B C 1
ATOM 5619 O O . PHE B 1 301 ? 5.445 -11.758 -25.344 1 97.56 301 PHE B O 1
ATOM 5626 N N . PHE B 1 302 ? 3.662 -11.844 -26.672 1 98.5 302 PHE B N 1
ATOM 5627 C CA . PHE B 1 302 ? 2.926 -10.773 -26.016 1 98.5 302 PHE B CA 1
ATOM 5628 C C . PHE B 1 302 ? 1.54 -11.25 -25.594 1 98.5 302 PHE B C 1
ATOM 5630 O O . PHE B 1 302 ? 0.917 -12.055 -26.281 1 98.5 302 PHE B O 1
ATOM 5637 N N . ALA B 1 303 ? 1.047 -10.766 -24.484 1 98.5 303 ALA B N 1
ATOM 5638 C CA . ALA B 1 303 ? -0.292 -11.117 -24.016 1 98.5 303 ALA B CA 1
ATOM 5639 C C . ALA B 1 303 ? -0.953 -9.93 -23.328 1 98.5 303 ALA B C 1
ATOM 5641 O O . ALA B 1 303 ? -0.27 -9.086 -22.734 1 98.5 303 ALA B O 1
ATOM 5642 N N . VAL B 1 304 ? -2.285 -9.875 -23.453 1 98.38 304 VAL B N 1
ATOM 5643 C CA . VAL B 1 304 ? -3.051 -8.898 -22.672 1 98.38 304 VAL B CA 1
ATOM 5644 C C . VAL B 1 304 ? -3.094 -9.312 -21.203 1 98.38 304 VAL B C 1
ATOM 5646 O O . VAL B 1 304 ? -3.441 -10.453 -20.891 1 98.38 304 VAL B O 1
ATOM 5649 N N . GLY B 1 305 ? -2.635 -8.484 -20.328 1 97.25 305 GLY B N 1
ATOM 5650 C CA . GLY B 1 305 ? -2.646 -8.773 -18.891 1 97.25 305 GLY B CA 1
ATOM 5651 C C . GLY B 1 305 ? -2.455 -7.535 -18.031 1 97.25 305 GLY B C 1
ATOM 5652 O O . GLY B 1 305 ? -2.141 -6.461 -18.547 1 97.25 305 GLY B O 1
ATOM 5653 N N . ASP B 1 306 ? -2.73 -7.672 -16.766 1 96 306 ASP B N 1
ATOM 5654 C CA . ASP B 1 306 ? -2.65 -6.617 -15.766 1 96 306 ASP B CA 1
ATOM 5655 C C . ASP B 1 306 ? -1.488 -6.863 -14.805 1 96 306 ASP B C 1
ATOM 5657 O O . ASP B 1 306 ? -1.367 -7.949 -14.234 1 96 306 ASP B O 1
ATOM 5661 N N . ALA B 1 307 ? -0.656 -5.824 -14.641 1 96.44 307 ALA B N 1
ATOM 5662 C CA . ALA B 1 307 ? 0.542 -5.926 -13.805 1 96.44 307 ALA B CA 1
ATOM 5663 C C . ALA B 1 307 ? 0.184 -6.316 -12.375 1 96.44 307 ALA B C 1
ATOM 5665 O O . ALA B 1 307 ? 0.985 -6.941 -11.68 1 96.44 307 ALA B O 1
ATOM 5666 N N . TRP B 1 308 ? -1.006 -5.996 -11.922 1 94.38 308 TRP B N 1
ATOM 5667 C CA . TRP B 1 308 ? -1.415 -6.199 -10.539 1 94.38 308 TRP B CA 1
ATOM 5668 C C . TRP B 1 308 ? -1.924 -7.617 -10.32 1 94.38 308 TRP B C 1
ATOM 5670 O O . TRP B 1 308 ? -1.935 -8.117 -9.195 1 94.38 308 TRP B O 1
ATOM 5680 N N . LYS B 1 309 ? -2.441 -8.203 -11.352 1 95.5 309 LYS B N 1
ATOM 5681 C CA . LYS B 1 309 ? -3.049 -9.531 -11.25 1 95.5 309 LYS B CA 1
ATOM 5682 C C . LYS B 1 309 ? -2 -10.625 -11.406 1 95.5 309 LYS B C 1
ATOM 5684 O O . LYS B 1 309 ? -1.964 -11.32 -12.43 1 95.5 309 LYS B O 1
ATOM 5689 N N . THR B 1 310 ? -1.309 -10.922 -10.305 1 95.81 310 THR B N 1
ATOM 5690 C CA . THR B 1 310 ? -0.118 -11.758 -10.344 1 95.81 310 THR B CA 1
ATOM 5691 C C . THR B 1 310 ? -0.491 -13.211 -10.633 1 95.81 310 THR B C 1
ATOM 5693 O O . THR B 1 310 ? 0.276 -13.945 -11.266 1 95.81 310 THR B O 1
ATOM 5696 N N . ALA B 1 311 ? -1.654 -13.664 -10.242 1 92.94 311 ALA B N 1
ATOM 5697 C CA . ALA B 1 311 ? -2.111 -15 -10.617 1 92.94 311 ALA B CA 1
ATOM 5698 C C . ALA B 1 311 ? -2.281 -15.117 -12.133 1 92.94 311 ALA B C 1
ATOM 5700 O O . ALA B 1 311 ? -1.897 -16.125 -12.727 1 92.94 311 ALA B O 1
ATOM 5701 N N . SER B 1 312 ? -2.857 -14.086 -12.68 1 94 312 SER B N 1
ATOM 5702 C CA . SER B 1 312 ? -3.049 -14.062 -14.125 1 94 312 SER B CA 1
ATOM 5703 C C . SER B 1 312 ? -1.712 -14.047 -14.859 1 94 312 SER B C 1
ATOM 5705 O O . SER B 1 312 ? -1.579 -14.648 -15.93 1 94 312 SER B O 1
ATOM 5707 N N . LEU B 1 313 ? -0.742 -13.359 -14.297 1 95.88 313 LEU B N 1
ATOM 5708 C CA . LEU B 1 313 ? 0.583 -13.32 -14.906 1 95.88 313 LEU B CA 1
ATOM 5709 C C . LEU B 1 313 ? 1.216 -14.711 -14.914 1 95.88 313 LEU B C 1
ATOM 5711 O O . LEU B 1 313 ? 1.882 -15.094 -15.883 1 95.88 313 LEU B O 1
ATOM 5715 N N . LEU B 1 314 ? 0.991 -15.477 -13.883 1 91.88 314 LEU B N 1
ATOM 5716 C CA . LEU B 1 314 ? 1.502 -16.844 -13.82 1 91.88 314 LEU B CA 1
ATOM 5717 C C . LEU B 1 314 ? 0.796 -17.734 -14.836 1 91.88 314 LEU B C 1
ATOM 5719 O O . LEU B 1 314 ? 1.423 -18.594 -15.453 1 91.88 314 LEU B O 1
ATOM 5723 N N . ARG B 1 315 ? -0.482 -17.516 -15.031 1 91.12 315 ARG B N 1
ATOM 5724 C CA . ARG B 1 315 ? -1.208 -18.266 -16.047 1 91.12 315 ARG B CA 1
ATOM 5725 C C . ARG B 1 315 ? -0.692 -17.953 -17.438 1 91.12 315 ARG B C 1
ATOM 5727 O O . ARG B 1 315 ? -0.567 -18.844 -18.281 1 91.12 315 ARG B O 1
ATOM 5734 N N . ILE B 1 316 ? -0.395 -16.719 -17.656 1 94.38 316 ILE B N 1
ATOM 5735 C CA . ILE B 1 316 ? 0.161 -16.297 -18.953 1 94.38 316 ILE B CA 1
ATOM 5736 C C . ILE B 1 316 ? 1.504 -16.984 -19.172 1 94.38 316 ILE B C 1
ATOM 5738 O O . ILE B 1 316 ? 1.807 -17.422 -20.281 1 94.38 316 ILE B O 1
ATOM 5742 N N . GLN B 1 317 ? 2.305 -17.078 -18.141 1 92.69 317 GLN B N 1
ATOM 5743 C CA . GLN B 1 317 ? 3.578 -17.797 -18.234 1 92.69 317 GLN B CA 1
ATOM 5744 C C . GLN B 1 317 ? 3.373 -19.25 -18.656 1 92.69 317 GLN B C 1
ATOM 5746 O O . GLN B 1 317 ? 4.09 -19.75 -19.516 1 92.69 317 GLN B O 1
ATOM 5751 N N . GLN B 1 318 ? 2.365 -19.875 -18.078 1 86.75 318 GLN B N 1
ATOM 5752 C CA . GLN B 1 318 ? 2.088 -21.266 -18.406 1 86.75 318 GLN B CA 1
ATOM 5753 C C . GLN B 1 318 ? 1.644 -21.422 -19.859 1 86.75 318 GLN B C 1
ATOM 5755 O O . GLN B 1 318 ? 2.01 -22.391 -20.531 1 86.75 318 GLN B O 1
ATOM 5760 N N . GLU B 1 319 ? 0.86 -20.516 -20.281 1 87.88 319 GLU B N 1
ATOM 5761 C CA . GLU B 1 319 ? 0.439 -20.516 -21.672 1 87.88 319 GLU B CA 1
ATOM 5762 C C . GLU B 1 319 ? 1.636 -20.391 -22.609 1 87.88 319 GLU B C 1
ATOM 5764 O O . GLU B 1 319 ? 1.703 -21.062 -23.641 1 87.88 319 GLU B O 1
ATOM 5769 N N . TYR B 1 320 ? 2.525 -19.5 -22.266 1 91.62 320 TYR B N 1
ATOM 5770 C CA . TYR B 1 320 ? 3.752 -19.297 -23.031 1 91.62 320 TYR B CA 1
ATOM 5771 C C . TYR B 1 320 ? 4.535 -20.594 -23.156 1 91.62 320 TYR B C 1
ATOM 5773 O O . TYR B 1 320 ? 4.922 -21 -24.266 1 91.62 320 TYR B O 1
ATOM 5781 N N . TYR B 1 321 ? 4.715 -21.344 -22.094 1 86 321 TYR B N 1
ATOM 5782 C CA . TYR B 1 321 ? 5.52 -22.562 -22.109 1 86 321 TYR B CA 1
ATOM 5783 C C . TYR B 1 321 ? 4.785 -23.688 -22.828 1 86 321 TYR B C 1
ATOM 5785 O O . TYR B 1 321 ? 5.414 -24.5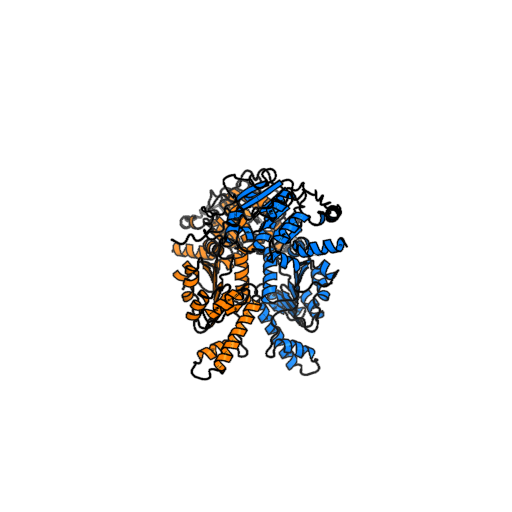31 -23.469 1 86 321 TYR B O 1
ATOM 5793 N N . LYS B 1 322 ? 3.49 -23.656 -22.703 1 84.5 322 LYS B N 1
ATOM 5794 C CA . LYS B 1 322 ? 2.711 -24.625 -23.453 1 84.5 322 LYS B CA 1
ATOM 5795 C C . LYS B 1 322 ? 2.877 -24.438 -24.953 1 84.5 322 LYS B C 1
ATOM 5797 O O . LYS B 1 322 ? 3.039 -25.406 -25.703 1 84.5 322 LYS B O 1
ATOM 5802 N N . GLN B 1 323 ? 2.869 -23.234 -25.344 1 83.81 323 GLN B N 1
ATOM 5803 C CA . GLN B 1 323 ? 3.033 -22.938 -26.766 1 83.81 323 GLN B CA 1
ATOM 5804 C C . GLN B 1 323 ? 4.445 -23.266 -27.234 1 83.81 323 GLN B C 1
ATOM 5806 O O . GLN B 1 323 ? 4.633 -23.75 -28.359 1 83.81 323 GLN B O 1
ATOM 5811 N N . GLU B 1 324 ? 5.395 -23 -26.422 1 82.5 324 GLU B N 1
ATOM 5812 C CA . GLU B 1 324 ? 6.785 -23.281 -26.766 1 82.5 324 GLU B CA 1
ATOM 5813 C C . GLU B 1 324 ? 7.023 -24.781 -26.906 1 82.5 324 GLU B C 1
ATOM 5815 O O . GLU B 1 324 ? 7.789 -25.219 -27.766 1 82.5 324 GLU B O 1
ATOM 5820 N N . LYS B 1 325 ? 6.375 -25.578 -26.078 1 76.56 325 LYS B N 1
ATOM 5821 C CA . LYS B 1 325 ? 6.492 -27.031 -26.125 1 76.56 325 LYS B CA 1
ATOM 5822 C C . LYS B 1 325 ? 5.844 -27.594 -27.391 1 76.56 325 LYS B C 1
ATOM 5824 O O . LYS B 1 325 ? 6.379 -28.516 -28.016 1 76.56 325 LYS B O 1
ATOM 5829 N N . GLN B 1 326 ? 4.754 -27.062 -27.703 1 71.5 326 GLN B N 1
ATOM 5830 C CA . GLN B 1 326 ? 4.043 -27.531 -28.891 1 71.5 326 GLN B CA 1
ATOM 5831 C C . GLN B 1 326 ? 4.816 -27.203 -30.172 1 71.5 326 GLN B C 1
ATOM 5833 O O . GLN B 1 326 ? 4.836 -27.984 -31.109 1 71.5 326 GLN B O 1
ATOM 5838 N N . SER B 1 327 ? 5.457 -26.047 -30.094 1 68.75 327 SER B N 1
ATOM 5839 C CA . SER B 1 327 ? 6.238 -25.641 -31.266 1 68.75 327 SER B CA 1
ATOM 5840 C C . SER B 1 327 ? 7.477 -26.516 -31.422 1 68.75 327 SER B C 1
ATOM 5842 O O . SER B 1 327 ? 7.945 -26.734 -32.531 1 68.75 327 SER B O 1
ATOM 5844 N N . HIS B 1 328 ? 7.969 -27 -30.312 1 59.91 328 HIS B N 1
ATOM 5845 C CA . HIS B 1 328 ? 9.141 -27.875 -30.359 1 59.91 328 HIS B CA 1
ATOM 5846 C C . HIS B 1 328 ? 8.766 -29.281 -30.797 1 59.91 328 HIS B C 1
ATOM 5848 O O . HIS B 1 328 ? 9.562 -29.969 -31.438 1 59.91 328 HIS B O 1
ATOM 5854 N N . ILE B 1 329 ? 7.609 -29.734 -30.297 1 52.62 329 ILE B N 1
ATOM 5855 C CA . ILE B 1 329 ? 7.16 -31.062 -30.719 1 52.62 329 ILE B CA 1
ATOM 5856 C C . ILE B 1 329 ? 6.945 -31.078 -32.219 1 52.62 329 ILE B C 1
ATOM 5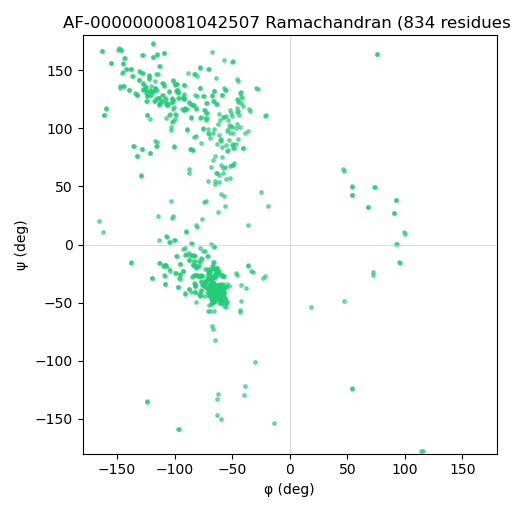858 O O . ILE B 1 329 ? 7.289 -32.031 -32.906 1 52.62 329 ILE B O 1
ATOM 5862 N N . ASN B 1 330 ? 6.496 -29.938 -32.656 1 50.78 330 ASN B N 1
ATOM 5863 C CA . ASN B 1 330 ? 6.289 -29.875 -34.094 1 50.78 330 ASN B CA 1
ATOM 5864 C C . ASN B 1 330 ? 7.613 -29.734 -34.844 1 50.78 330 ASN B C 1
ATOM 5866 O O . ASN B 1 330 ? 7.691 -30.047 -36.031 1 50.78 330 ASN B O 1
ATOM 5870 N N . TYR B 1 331 ? 8.594 -28.969 -34.188 1 44.88 331 TYR B N 1
ATOM 5871 C CA . TYR B 1 331 ? 9.914 -28.875 -34.781 1 44.88 331 TYR B CA 1
ATOM 5872 C C . TYR B 1 331 ? 10.805 -30.031 -34.312 1 44.88 331 TYR B C 1
ATOM 5874 O O . TYR B 1 331 ? 11.305 -30.031 -33.188 1 44.88 331 TYR B O 1
ATOM 5882 N N . ASN B 1 332 ? 10.562 -31.219 -34.531 1 42 332 ASN B N 1
ATOM 5883 C CA . ASN B 1 332 ? 11.375 -32.406 -34.219 1 42 332 ASN B CA 1
ATOM 5884 C C . ASN B 1 332 ? 12.844 -32.156 -34.531 1 42 332 ASN B C 1
ATOM 5886 O O . ASN B 1 332 ? 13.672 -33.062 -34.406 1 42 332 ASN B O 1
ATOM 5890 N N . ASN B 1 333 ? 13.25 -31.344 -35.625 1 39.41 333 ASN B N 1
ATOM 5891 C CA . ASN B 1 333 ? 14.664 -31.578 -35.906 1 39.41 333 ASN B CA 1
ATOM 5892 C C . ASN B 1 333 ? 15.547 -31.172 -34.719 1 39.41 333 ASN B C 1
ATOM 5894 O O . ASN B 1 333 ? 15.055 -30.891 -33.656 1 39.41 333 ASN B O 1
ATOM 5898 N N . ASP B 1 334 ? 16.719 -30.234 -35.094 1 36.75 334 ASP B N 1
ATOM 5899 C CA . ASP B 1 334 ? 18.047 -29.969 -34.531 1 36.75 334 ASP B CA 1
ATOM 5900 C C . ASP B 1 334 ? 17.922 -29.125 -33.25 1 36.75 334 ASP B C 1
ATOM 5902 O O . ASP B 1 334 ? 18.906 -28.547 -32.781 1 36.75 334 ASP B O 1
ATOM 5906 N N . ASP B 1 335 ? 16.812 -28.688 -32.906 1 40.69 335 ASP B N 1
ATOM 5907 C CA . ASP B 1 335 ? 17.031 -27.703 -31.859 1 40.69 335 ASP B CA 1
ATOM 5908 C C . ASP B 1 335 ? 17.391 -28.359 -30.531 1 40.69 335 ASP B C 1
ATOM 5910 O O . ASP B 1 335 ? 16.828 -29.391 -30.156 1 40.69 335 ASP B O 1
ATOM 5914 N N . GLY B 1 336 ? 18.625 -28.141 -29.984 1 39.66 336 GLY B N 1
ATOM 5915 C CA . GLY B 1 336 ? 19.5 -28.641 -28.938 1 39.66 336 GLY B CA 1
ATOM 5916 C C . GLY B 1 336 ? 18.797 -28.781 -27.594 1 39.66 336 GLY B C 1
ATOM 5917 O O . GLY B 1 336 ? 17.703 -28.25 -27.406 1 39.66 336 GLY B O 1
ATOM 5918 N N . PRO B 1 337 ? 19.281 -29.594 -26.703 1 38.81 337 PRO B N 1
ATOM 5919 C CA . PRO B 1 337 ? 18.984 -29.938 -25.312 1 38.81 337 PRO B CA 1
ATOM 5920 C C . PRO B 1 337 ? 18.531 -28.734 -24.5 1 38.81 337 PRO B C 1
ATOM 5922 O O . PRO B 1 337 ? 17.828 -28.891 -23.5 1 38.81 337 PRO B O 1
ATOM 5925 N N . ALA B 1 338 ? 18.859 -27.641 -25.062 1 39.59 338 ALA B N 1
ATOM 5926 C CA . ALA B 1 338 ? 18.656 -26.469 -24.203 1 39.59 338 ALA B CA 1
ATOM 5927 C C . ALA B 1 338 ? 17.188 -26.062 -24.156 1 39.59 338 ALA B C 1
ATOM 5929 O O . ALA B 1 338 ? 16.656 -25.734 -23.094 1 39.59 338 ALA B O 1
ATOM 5930 N N . ALA B 1 339 ? 16.531 -26.094 -25.391 1 41.81 339 ALA B N 1
ATOM 5931 C CA . ALA B 1 339 ? 15.109 -25.75 -25.406 1 41.81 339 ALA B CA 1
ATOM 5932 C C . ALA B 1 339 ? 14.289 -26.766 -24.609 1 41.81 339 ALA B C 1
ATOM 5934 O O . ALA B 1 339 ? 13.375 -26.391 -23.875 1 41.81 339 ALA B O 1
ATOM 5935 N N . ALA B 1 340 ? 14.633 -28.016 -24.766 1 40.34 340 ALA B N 1
ATOM 5936 C CA . ALA B 1 340 ? 14.008 -29.094 -24 1 40.34 340 ALA B CA 1
ATOM 5937 C C . ALA B 1 340 ? 14.227 -28.906 -22.5 1 40.34 340 ALA B C 1
ATOM 5939 O O . ALA B 1 340 ? 13.312 -29.109 -21.703 1 40.34 340 ALA B O 1
ATOM 5940 N N . ALA B 1 341 ? 15.367 -28.391 -22.188 1 39.56 341 ALA B N 1
ATOM 5941 C CA . ALA B 1 341 ? 15.711 -28.188 -20.781 1 39.56 341 ALA B CA 1
ATOM 5942 C C . ALA B 1 341 ? 14.898 -27.047 -20.188 1 39.56 341 ALA B C 1
ATOM 5944 O O . ALA B 1 341 ? 14.414 -27.141 -19.047 1 39.56 341 ALA B O 1
ATOM 5945 N N . ALA B 1 342 ? 1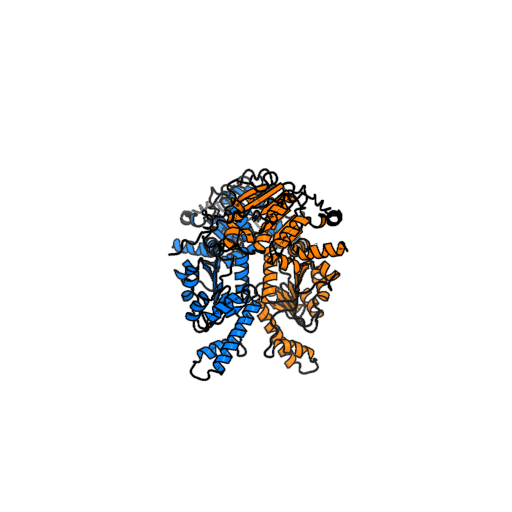4.742 -25.984 -21 1 41.19 342 ALA B N 1
ATOM 5946 C CA . ALA B 1 342 ? 13.945 -24.875 -20.5 1 41.19 342 ALA B CA 1
ATOM 5947 C C . ALA B 1 342 ? 12.477 -25.266 -20.359 1 41.19 342 ALA B C 1
ATOM 5949 O O . ALA B 1 342 ? 11.828 -24.922 -19.375 1 41.19 342 ALA B O 1
ATOM 5950 N N . ALA B 1 343 ? 11.953 -25.969 -21.453 1 39.75 343 ALA B N 1
ATOM 5951 C CA . ALA B 1 343 ? 10.617 -26.562 -21.391 1 39.75 343 ALA B CA 1
ATOM 5952 C C . ALA B 1 343 ? 10.508 -27.594 -20.281 1 39.75 343 ALA B C 1
ATOM 5954 O O . ALA B 1 343 ? 9.492 -27.688 -19.594 1 39.75 343 ALA B O 1
ATOM 5955 N N . ALA B 1 344 ? 11.469 -28.422 -20.266 1 37.28 344 ALA B N 1
ATOM 5956 C CA . ALA B 1 344 ? 11.547 -29.422 -19.203 1 37.28 344 ALA B CA 1
ATOM 5957 C C . ALA B 1 344 ? 11.617 -28.75 -17.828 1 37.28 344 ALA B C 1
ATOM 5959 O O . ALA B 1 344 ? 11.102 -29.297 -16.844 1 37.28 344 ALA B O 1
ATOM 5960 N N . ALA B 1 345 ? 12.375 -27.656 -17.812 1 37 345 ALA B N 1
ATOM 5961 C CA . ALA B 1 345 ? 12.328 -26.953 -16.531 1 37 345 ALA B CA 1
ATOM 5962 C C . ALA B 1 345 ? 10.898 -26.547 -16.172 1 37 345 ALA B C 1
ATOM 5964 O O . ALA B 1 345 ? 10.555 -26.391 -15 1 37 345 ALA B O 1
ATOM 5965 N N . ALA B 1 346 ? 10.016 -26.188 -17.203 1 35.94 346 ALA B N 1
ATOM 5966 C CA . ALA B 1 346 ? 8.602 -25.891 -17.016 1 35.94 346 ALA B CA 1
ATOM 5967 C C . ALA B 1 346 ? 7.828 -27.141 -16.609 1 35.94 346 ALA B C 1
ATOM 5969 O O . ALA B 1 346 ? 6.949 -27.094 -15.742 1 35.94 346 ALA B O 1
ATOM 5970 N N . THR B 1 347 ? 7.645 -28.188 -17.625 1 34.81 347 THR B N 1
ATOM 5971 C CA . THR B 1 347 ? 6.688 -29.281 -17.688 1 34.81 347 THR B CA 1
ATOM 5972 C C . THR B 1 347 ? 7.023 -30.344 -16.641 1 34.81 347 THR B C 1
ATOM 5974 O O . THR B 1 347 ? 6.324 -31.359 -16.531 1 34.81 347 THR B O 1
ATOM 5977 N N . GLU B 1 348 ? 8.172 -31.031 -16.5 1 34.25 348 GLU B N 1
ATOM 5978 C CA . GLU B 1 348 ? 7.859 -32.375 -16.047 1 34.25 348 GLU B CA 1
ATOM 5979 C C . GLU B 1 348 ? 6.73 -32.375 -15.023 1 34.25 348 GLU B C 1
ATOM 5981 O O . GLU B 1 348 ? 6.363 -31.297 -14.508 1 34.25 348 GLU B O 1
ATOM 5986 N N . ASN B 1 349 ? 6.594 -32.844 -13.953 1 35.41 349 ASN B N 1
ATOM 5987 C CA . ASN B 1 349 ? 6.289 -33 -12.531 1 35.41 349 ASN B CA 1
ATOM 5988 C C . ASN B 1 349 ? 7.07 -32 -11.68 1 35.41 349 ASN B C 1
ATOM 5990 O O . ASN B 1 349 ? 7.305 -32.25 -10.492 1 35.41 349 ASN B O 1
ATOM 5994 N N . GLY B 1 350 ? 7.375 -30.422 -12.43 1 43.31 350 GLY B N 1
ATOM 5995 C CA . GLY B 1 350 ? 8.234 -29.375 -11.906 1 43.31 350 GLY B CA 1
ATOM 5996 C C . GLY B 1 350 ? 7.973 -28.016 -12.523 1 43.31 350 GLY B C 1
ATOM 5997 O O . GLY B 1 350 ? 8.805 -27.516 -13.281 1 43.31 350 GLY B O 1
ATOM 5998 N N . THR B 1 351 ? 7.012 -27.5 -13.312 1 48 351 THR B N 1
ATOM 5999 C CA . THR B 1 351 ? 6.559 -26.234 -13.891 1 48 351 THR B CA 1
ATOM 6000 C C . THR B 1 351 ? 7.109 -25.047 -13.109 1 48 351 THR B C 1
ATOM 6002 O O . THR B 1 351 ? 6.973 -24.984 -11.891 1 48 351 THR B O 1
ATOM 6005 N N . ARG B 1 352 ? 8.094 -24.344 -13.969 1 61.78 352 ARG B N 1
ATOM 6006 C CA . ARG B 1 352 ? 8.672 -23.141 -13.375 1 61.78 352 ARG B CA 1
ATOM 6007 C C . ARG B 1 352 ? 7.59 -22.141 -12.992 1 61.78 352 ARG B C 1
ATOM 6009 O O . ARG B 1 352 ? 6.727 -21.812 -13.812 1 61.78 352 ARG B O 1
ATOM 6016 N N . VAL B 1 353 ? 7.434 -22.016 -11.852 1 78.56 353 VAL B N 1
ATOM 6017 C CA . VAL B 1 353 ? 6.512 -21.016 -11.328 1 78.56 353 VAL B CA 1
ATOM 6018 C C . VAL B 1 353 ? 7.289 -19.797 -10.867 1 78.56 353 VAL B C 1
ATOM 6020 O O . VAL B 1 353 ? 8.281 -19.906 -10.141 1 78.56 353 VAL B O 1
ATOM 6023 N N . GLY B 1 354 ? 6.961 -18.703 -11.539 1 88.31 354 GLY B N 1
ATOM 6024 C CA . GLY B 1 354 ? 7.594 -17.438 -11.18 1 88.31 354 GLY B CA 1
ATOM 6025 C C . GLY B 1 354 ? 8.492 -16.891 -12.273 1 88.31 354 GLY B C 1
ATOM 6026 O O . GLY B 1 354 ? 8.5 -17.391 -13.391 1 88.31 354 GLY B O 1
ATOM 6027 N N . PHE B 1 355 ? 9.156 -15.82 -12.125 1 95.38 355 PHE B N 1
ATOM 6028 C CA . PHE B 1 355 ? 10.047 -15.133 -13.047 1 95.38 355 PHE B CA 1
ATOM 6029 C C . PHE B 1 355 ? 11.375 -14.805 -12.383 1 95.38 355 PHE B C 1
ATOM 6031 O O . PHE B 1 355 ? 11.445 -14.656 -11.156 1 95.38 355 PHE B O 1
ATOM 6038 N N . ASP B 1 356 ? 12.414 -14.805 -13.227 1 94.88 356 ASP B N 1
ATOM 6039 C CA . ASP B 1 356 ? 13.727 -14.469 -12.695 1 94.88 356 ASP B CA 1
ATOM 6040 C C . ASP B 1 356 ? 13.969 -12.961 -12.719 1 94.88 356 ASP B C 1
ATOM 6042 O O . ASP B 1 356 ? 14.602 -12.406 -11.82 1 94.88 356 ASP B O 1
ATOM 6046 N N . VAL B 1 357 ? 13.484 -12.312 -13.797 1 96.62 357 VAL B N 1
ATOM 6047 C CA . VAL B 1 357 ? 13.625 -10.875 -13.969 1 96.62 357 VAL B CA 1
ATOM 6048 C C . VAL B 1 357 ? 12.297 -10.273 -14.406 1 96.62 357 VAL B C 1
ATOM 6050 O O . VAL B 1 357 ? 11.656 -10.781 -15.328 1 96.62 357 VAL B O 1
ATOM 6053 N N . VAL B 1 358 ? 11.883 -9.234 -13.711 1 98.38 358 VAL B N 1
ATOM 6054 C CA . VAL B 1 358 ? 10.641 -8.555 -14.07 1 98.38 358 VAL B CA 1
ATOM 6055 C C . VAL B 1 358 ? 10.906 -7.07 -14.305 1 98.38 358 VAL B C 1
ATOM 6057 O O . VAL B 1 358 ? 11.469 -6.391 -13.445 1 98.38 358 VAL B O 1
ATOM 6060 N N . PHE B 1 359 ? 10.555 -6.605 -15.477 1 98.69 359 PHE B N 1
ATOM 6061 C CA . PHE B 1 359 ? 10.617 -5.191 -15.828 1 98.69 359 PHE B CA 1
ATOM 6062 C C . PHE B 1 359 ? 9.25 -4.535 -15.68 1 98.69 359 PHE B C 1
ATOM 6064 O O . PHE B 1 359 ? 8.242 -5.07 -16.156 1 98.69 359 PHE B O 1
ATOM 6071 N N . VAL B 1 360 ? 9.227 -3.395 -15.039 1 98.44 360 VAL B N 1
ATOM 6072 C CA . VAL B 1 360 ? 7.965 -2.732 -14.719 1 98.44 360 VAL B CA 1
ATOM 6073 C C . VAL B 1 360 ? 7.969 -1.316 -15.297 1 98.44 360 VAL B C 1
ATOM 6075 O O . VAL B 1 360 ? 8.703 -0.449 -14.82 1 98.44 360 VAL B O 1
ATOM 6078 N N . ASP B 1 361 ? 7.168 -1.073 -16.266 1 96.88 361 ASP B N 1
ATOM 6079 C CA . ASP B 1 361 ? 6.918 0.246 -16.828 1 96.88 361 ASP B CA 1
ATOM 6080 C C . ASP B 1 361 ? 5.422 0.501 -16.984 1 96.88 361 ASP B C 1
ATOM 6082 O O . ASP B 1 361 ? 4.895 0.476 -18.109 1 96.88 361 ASP B O 1
ATOM 6086 N N . VAL B 1 362 ? 4.766 0.777 -15.914 1 92.31 362 VAL B N 1
ATOM 6087 C CA . VAL B 1 362 ? 3.318 0.944 -15.875 1 92.31 362 VAL B CA 1
ATOM 6088 C C . VAL B 1 362 ? 2.967 2.428 -15.953 1 92.31 362 VAL B C 1
ATOM 6090 O O . VAL B 1 362 ? 3.551 3.248 -15.242 1 92.31 362 VAL B O 1
ATOM 6093 N N . GLY B 1 363 ? 2.057 2.732 -16.812 1 80 363 GLY B N 1
ATOM 6094 C CA . GLY B 1 363 ? 1.611 4.105 -16.969 1 80 363 GLY B CA 1
ATOM 6095 C C . GLY B 1 363 ? 1.124 4.734 -15.68 1 80 363 GLY B C 1
ATOM 6096 O O . GLY B 1 363 ? 0.447 4.078 -14.883 1 80 363 GLY B O 1
ATOM 6097 N N . GLY B 1 364 ? 1.597 5.934 -15.43 1 78.62 364 GLY B N 1
ATOM 6098 C CA . GLY B 1 364 ? 1.188 6.676 -14.25 1 78.62 364 GLY B CA 1
ATOM 6099 C C . GLY B 1 364 ? 2.141 6.508 -13.078 1 78.62 364 GLY B C 1
ATOM 6100 O O . GLY B 1 364 ? 2.092 7.277 -12.117 1 78.62 364 GLY B O 1
ATOM 6101 N N . LEU B 1 365 ? 2.992 5.508 -13.203 1 85.62 365 LEU B N 1
ATOM 6102 C CA . LEU B 1 365 ? 3.91 5.258 -12.094 1 85.62 365 LEU B CA 1
ATOM 6103 C C . LEU B 1 365 ? 5.328 5.68 -12.461 1 85.62 365 LEU B C 1
ATOM 6105 O O . LEU B 1 365 ? 6.258 5.504 -11.664 1 85.62 365 LEU B O 1
ATOM 6109 N N . SER B 1 366 ? 5.457 6.312 -13.617 1 82.56 366 SER B N 1
ATOM 6110 C CA . SER B 1 366 ? 6.797 6.664 -14.078 1 82.56 366 SER B CA 1
ATOM 6111 C C . SER B 1 366 ? 7.234 8.016 -13.531 1 82.56 366 SER B C 1
ATOM 6113 O O . SER B 1 366 ? 8.422 8.344 -13.555 1 82.56 366 SER B O 1
ATOM 6115 N N . GLY B 1 367 ? 6.289 8.703 -13.008 1 83.25 367 GLY B N 1
ATOM 6116 C CA . GLY B 1 367 ? 6.57 10.07 -12.602 1 83.25 367 GLY B CA 1
ATOM 6117 C C . GLY B 1 367 ? 6.895 10.203 -11.125 1 83.25 367 GLY B C 1
ATOM 6118 O O . GLY B 1 367 ? 7.387 9.258 -10.508 1 83.25 367 GLY B O 1
ATOM 6119 N N . SER B 1 368 ? 6.711 11.406 -10.68 1 85 368 SER B N 1
ATOM 6120 C CA . SER B 1 368 ? 7.129 11.758 -9.328 1 85 368 SER B CA 1
ATOM 6121 C C . SER B 1 368 ? 6.055 11.406 -8.305 1 85 368 SER B C 1
ATOM 6123 O O . SER B 1 368 ? 6.301 11.438 -7.098 1 85 368 SER B O 1
ATOM 6125 N N . ASP B 1 369 ? 4.926 11.039 -8.867 1 86.56 369 ASP B N 1
ATOM 6126 C CA . ASP B 1 369 ? 3.816 10.719 -7.973 1 86.56 369 ASP B CA 1
ATOM 6127 C C . ASP B 1 369 ? 3.523 9.227 -7.973 1 86.56 369 ASP B C 1
ATOM 6129 O O . ASP B 1 369 ? 4.137 8.469 -8.727 1 86.56 369 ASP B O 1
ATOM 6133 N N . GLY B 1 370 ? 2.807 8.742 -7.055 1 90.81 370 GLY B N 1
ATOM 6134 C CA . GLY B 1 370 ? 2.373 7.355 -7.047 1 90.81 370 GLY B CA 1
ATOM 6135 C C . GLY B 1 370 ? 3.338 6.434 -6.32 1 90.81 370 GLY B C 1
ATOM 6136 O O . GLY B 1 370 ? 3.484 5.27 -6.691 1 90.81 370 GLY B O 1
ATOM 6137 N N . LEU B 1 371 ? 4.078 6.957 -5.379 1 92.44 371 LEU B N 1
ATOM 6138 C CA . LEU B 1 371 ? 5.059 6.164 -4.645 1 92.44 371 LEU B CA 1
ATOM 6139 C C . LEU B 1 371 ? 4.391 4.98 -3.955 1 92.44 371 LEU B C 1
ATOM 6141 O O . LEU B 1 371 ? 4.895 3.855 -4.02 1 92.44 371 LEU B O 1
ATOM 6145 N N . LEU B 1 372 ? 3.266 5.258 -3.342 1 90.5 372 LEU B N 1
ATOM 6146 C CA . LEU B 1 372 ? 2.555 4.191 -2.648 1 90.5 372 LEU B CA 1
ATOM 6147 C C . LEU B 1 372 ? 2.141 3.092 -3.623 1 90.5 372 LEU B C 1
ATOM 6149 O O . LEU B 1 372 ? 2.33 1.905 -3.344 1 90.5 372 LEU B O 1
ATOM 6153 N N . GLU B 1 373 ? 1.628 3.475 -4.754 1 93.5 373 GLU B N 1
ATOM 6154 C CA . GLU B 1 373 ? 1.228 2.512 -5.777 1 93.5 373 GLU B CA 1
ATOM 6155 C C . GLU B 1 373 ? 2.426 1.714 -6.281 1 93.5 373 GLU B C 1
ATOM 6157 O O . GLU B 1 373 ? 2.34 0.497 -6.457 1 93.5 373 GLU B O 1
ATOM 6162 N N . ALA B 1 374 ? 3.523 2.414 -6.512 1 95.56 374 ALA B N 1
ATOM 6163 C CA . ALA B 1 374 ? 4.723 1.759 -7.027 1 95.56 374 ALA B CA 1
ATOM 6164 C C . ALA B 1 374 ? 5.258 0.733 -6.035 1 95.56 374 ALA B C 1
ATOM 6166 O O . ALA B 1 374 ? 5.605 -0.388 -6.414 1 95.56 374 ALA B O 1
ATOM 6167 N N . ILE B 1 375 ? 5.262 1.071 -4.812 1 94.25 375 ILE B N 1
ATOM 6168 C CA . ILE B 1 375 ? 5.746 0.185 -3.76 1 94.25 375 ILE B CA 1
ATOM 6169 C C . ILE B 1 375 ? 4.844 -1.04 -3.658 1 94.25 375 ILE B C 1
ATOM 6171 O O . ILE B 1 375 ? 5.328 -2.172 -3.582 1 94.25 375 ILE B O 1
ATOM 6175 N N . LEU B 1 376 ? 3.586 -0.791 -3.719 1 92.88 376 LEU B N 1
ATOM 6176 C CA . LEU B 1 376 ? 2.629 -1.888 -3.633 1 92.88 376 LEU B CA 1
ATOM 6177 C C . LEU B 1 376 ? 2.803 -2.854 -4.801 1 92.88 376 LEU B C 1
ATOM 6179 O O . LEU B 1 376 ? 2.771 -4.07 -4.613 1 92.88 376 LEU B O 1
ATOM 6183 N N . LEU B 1 377 ? 2.992 -2.307 -5.891 1 95.19 377 LEU B N 1
ATOM 6184 C CA . LEU B 1 377 ? 3.141 -3.135 -7.082 1 95.19 377 LEU B CA 1
ATOM 6185 C C . LEU B 1 377 ? 4.395 -3.994 -6.996 1 95.19 377 LEU B C 1
ATOM 6187 O O . LEU B 1 377 ? 4.332 -5.215 -7.176 1 95.19 377 LEU B O 1
ATOM 6191 N N . VAL B 1 378 ? 5.543 -3.393 -6.648 1 96.5 378 VAL B N 1
ATOM 6192 C CA . VAL B 1 378 ? 6.801 -4.133 -6.645 1 96.5 378 VAL B CA 1
ATOM 6193 C C . VAL B 1 378 ? 6.789 -5.168 -5.523 1 96.5 378 VAL B C 1
ATOM 6195 O O . VAL B 1 378 ? 7.312 -6.273 -5.684 1 96.5 378 VAL B O 1
ATOM 6198 N N . THR B 1 379 ? 6.168 -4.82 -4.43 1 94 379 THR B N 1
ATOM 6199 C CA . THR B 1 379 ? 6.094 -5.766 -3.32 1 94 379 THR B CA 1
ATOM 6200 C C . THR B 1 379 ? 5.195 -6.949 -3.678 1 94 379 THR B C 1
ATOM 6202 O O . THR B 1 379 ? 5.512 -8.094 -3.361 1 94 379 THR B O 1
ATOM 6205 N N . SER B 1 380 ? 4.094 -6.676 -4.332 1 95 380 SER B N 1
ATOM 6206 C CA . SER B 1 380 ? 3.197 -7.738 -4.77 1 95 380 SER B CA 1
ATOM 6207 C C . SER B 1 380 ? 3.893 -8.68 -5.746 1 95 380 SER B C 1
ATOM 6209 O O . SER B 1 380 ? 3.789 -9.906 -5.625 1 95 380 SER B O 1
ATOM 6211 N N . ILE B 1 381 ? 4.602 -8.102 -6.645 1 96.44 381 ILE B N 1
ATOM 6212 C CA . ILE B 1 381 ? 5.332 -8.891 -7.633 1 96.44 381 ILE B CA 1
ATOM 6213 C C . ILE B 1 381 ? 6.402 -9.727 -6.941 1 96.44 381 ILE B C 1
ATOM 6215 O O . ILE B 1 381 ? 6.547 -10.914 -7.219 1 96.44 381 ILE B O 1
ATOM 6219 N N . GLN B 1 382 ? 7.09 -9.117 -6.016 1 94.38 382 GLN B N 1
ATOM 6220 C CA . GLN B 1 382 ? 8.141 -9.828 -5.285 1 94.38 382 GLN B CA 1
ATOM 6221 C C . GLN B 1 382 ? 7.574 -11.023 -4.531 1 94.38 382 GLN B C 1
ATOM 6223 O O . GLN B 1 382 ? 8.148 -12.117 -4.566 1 94.38 382 GLN B O 1
ATOM 6228 N N . ASN B 1 383 ? 6.469 -10.82 -3.934 1 93.44 383 ASN B N 1
ATOM 6229 C CA . ASN B 1 383 ? 5.914 -11.844 -3.053 1 93.44 383 ASN B CA 1
ATOM 6230 C C . ASN B 1 383 ? 5.219 -12.945 -3.844 1 93.44 383 ASN B C 1
ATOM 6232 O O . ASN B 1 383 ? 5.191 -14.102 -3.412 1 93.44 383 ASN B O 1
ATOM 6236 N N . ALA B 1 384 ? 4.715 -12.625 -5.02 1 94.19 384 ALA B N 1
ATOM 6237 C CA . ALA B 1 384 ? 3.906 -13.57 -5.785 1 94.19 384 ALA B CA 1
ATOM 6238 C C . ALA B 1 384 ? 4.754 -14.297 -6.824 1 94.19 384 ALA B C 1
ATOM 6240 O O . ALA B 1 384 ? 4.527 -15.484 -7.098 1 94.19 384 ALA B O 1
ATOM 6241 N N . LEU B 1 385 ? 5.719 -13.531 -7.406 1 94.69 385 LEU B N 1
ATOM 6242 C CA . LEU B 1 385 ? 6.457 -14.094 -8.531 1 94.69 385 LEU B CA 1
ATOM 6243 C C . LEU B 1 385 ? 7.895 -14.406 -8.133 1 94.69 385 LEU B C 1
ATOM 6245 O O . LEU B 1 385 ? 8.602 -15.125 -8.844 1 94.69 385 LEU B O 1
ATOM 6249 N N . GLU B 1 386 ? 8.391 -13.867 -7.094 1 91.88 386 GLU B N 1
ATOM 6250 C CA . GLU B 1 386 ? 9.672 -14.109 -6.445 1 91.88 386 GLU B CA 1
ATOM 6251 C C . GLU B 1 386 ? 10.828 -13.969 -7.434 1 91.88 386 GLU B C 1
ATOM 6253 O O . GLU B 1 386 ? 11.688 -14.844 -7.512 1 91.88 386 GLU B O 1
ATOM 6258 N N . PRO B 1 387 ? 10.859 -12.875 -8.18 1 94.94 387 PRO B N 1
ATOM 6259 C CA . PRO B 1 387 ? 11.992 -12.664 -9.086 1 94.94 387 PRO B CA 1
ATOM 6260 C C . PRO B 1 387 ? 13.289 -12.336 -8.344 1 94.94 387 PRO B C 1
ATOM 6262 O O . PRO B 1 387 ? 13.25 -11.781 -7.238 1 94.94 387 PRO B O 1
ATOM 6265 N N . ARG B 1 388 ? 14.312 -12.703 -8.969 1 93.25 388 ARG B N 1
ATOM 6266 C CA . ARG B 1 388 ? 15.617 -12.305 -8.453 1 93.25 388 ARG B CA 1
ATOM 6267 C C . ARG B 1 388 ? 15.805 -10.789 -8.531 1 93.25 388 ARG B C 1
ATOM 6269 O O . ARG B 1 388 ? 16.469 -10.195 -7.676 1 93.25 388 ARG B O 1
ATOM 6276 N N . CYS B 1 389 ? 15.195 -10.203 -9.586 1 94.94 389 CYS B N 1
ATOM 6277 C CA . CYS B 1 389 ? 15.375 -8.773 -9.797 1 94.94 389 CYS B CA 1
ATOM 6278 C C . CYS B 1 389 ? 14.133 -8.156 -10.414 1 94.94 389 CYS B C 1
ATOM 6280 O O . CYS B 1 389 ? 13.508 -8.742 -11.297 1 94.94 389 CYS B O 1
ATOM 6282 N N . ILE B 1 390 ? 13.781 -7.031 -9.883 1 97.5 390 ILE B N 1
ATOM 6283 C CA . ILE B 1 390 ? 12.75 -6.191 -10.477 1 97.5 390 ILE B CA 1
ATOM 6284 C C . ILE B 1 390 ? 13.352 -4.863 -10.922 1 97.5 390 ILE B C 1
ATOM 6286 O O . ILE B 1 390 ? 14.031 -4.188 -10.148 1 97.5 390 ILE B O 1
ATOM 6290 N N . VAL B 1 391 ? 13.195 -4.5 -12.164 1 97.56 391 VAL B N 1
ATOM 6291 C CA . VAL B 1 391 ? 13.578 -3.188 -12.664 1 97.56 391 VAL B CA 1
ATOM 6292 C C . VAL B 1 391 ? 12.336 -2.334 -12.891 1 97.56 391 VAL B C 1
ATOM 6294 O O . VAL B 1 391 ? 11.445 -2.707 -13.656 1 97.56 391 VAL B O 1
ATOM 6297 N N . ILE B 1 392 ? 12.266 -1.217 -12.234 1 98.19 392 ILE B N 1
ATOM 6298 C CA . ILE B 1 392 ? 11.07 -0.387 -12.367 1 98.19 392 ILE B CA 1
ATOM 6299 C C . ILE B 1 392 ? 11.453 0.997 -12.883 1 98.19 392 ILE B C 1
ATOM 6301 O O . ILE B 1 392 ? 12.445 1.577 -12.438 1 98.19 392 ILE B O 1
ATOM 6305 N N . LYS B 1 393 ? 10.734 1.455 -13.859 1 97.44 393 LYS B N 1
ATOM 6306 C CA . LYS B 1 393 ? 10.867 2.832 -14.328 1 97.44 393 LYS B CA 1
ATOM 6307 C C . LYS B 1 393 ? 9.93 3.762 -13.57 1 97.44 393 LYS B C 1
ATOM 6309 O O . LYS B 1 393 ? 8.727 3.818 -13.859 1 97.44 393 LYS B O 1
ATOM 6314 N N . SER B 1 394 ? 10.445 4.426 -12.625 1 96.56 394 SER B N 1
ATOM 6315 C CA . SER B 1 394 ? 9.672 5.266 -11.719 1 96.56 394 SER B CA 1
ATOM 6316 C C . SER B 1 394 ? 10.555 6.309 -11.039 1 96.56 394 SER B C 1
ATOM 6318 O O . SER B 1 394 ? 11.43 5.965 -10.242 1 96.56 394 SER B O 1
ATOM 6320 N N . LEU B 1 395 ? 10.242 7.578 -11.328 1 95 395 LEU B N 1
ATOM 6321 C CA . LEU B 1 395 ? 11.047 8.656 -10.75 1 95 395 LEU B CA 1
ATOM 6322 C C . LEU B 1 395 ? 10.93 8.664 -9.234 1 95 395 LEU B C 1
ATOM 6324 O O . LEU B 1 395 ? 11.93 8.859 -8.531 1 95 395 LEU B O 1
ATOM 6328 N N . CYS B 1 396 ? 9.727 8.477 -8.719 1 94 396 CYS B N 1
ATOM 6329 C CA . CYS B 1 396 ? 9.547 8.5 -7.273 1 94 396 CYS B CA 1
ATOM 6330 C C . CYS B 1 396 ? 10.305 7.359 -6.609 1 94 396 CYS B C 1
ATOM 6332 O O . CYS B 1 396 ? 10.898 7.539 -5.543 1 94 396 CYS B O 1
ATOM 6334 N N . MET B 1 397 ? 10.359 6.176 -7.223 1 96.25 397 MET B N 1
ATOM 6335 C CA . MET B 1 397 ? 11.125 5.055 -6.688 1 96.25 397 MET B CA 1
ATOM 6336 C C . MET B 1 397 ? 12.625 5.336 -6.758 1 96.25 397 MET B C 1
ATOM 6338 O O . MET B 1 397 ? 13.375 4.969 -5.852 1 96.25 397 MET B O 1
ATOM 6342 N N . GLN B 1 398 ? 12.992 5.93 -7.863 1 95.75 398 GLN B N 1
ATOM 6343 C CA . GLN B 1 398 ? 14.398 6.293 -8 1 95.75 398 GLN B CA 1
ATOM 6344 C C . GLN B 1 398 ? 14.82 7.285 -6.922 1 95.75 398 GLN B C 1
ATOM 6346 O O . GLN B 1 398 ? 15.875 7.129 -6.305 1 95.75 398 GLN B O 1
ATOM 6351 N N . ARG B 1 399 ? 14.016 8.266 -6.668 1 94.69 399 ARG B N 1
ATOM 6352 C CA . ARG B 1 399 ? 14.289 9.234 -5.609 1 94.69 399 ARG B CA 1
ATOM 6353 C C . ARG B 1 399 ? 14.352 8.555 -4.246 1 94.69 399 ARG B C 1
ATOM 6355 O O . ARG B 1 399 ? 15.234 8.852 -3.439 1 94.69 399 ARG B O 1
ATOM 6362 N N . LEU B 1 400 ? 13.453 7.648 -4.027 1 96 400 LEU B N 1
ATOM 6363 C CA . LEU B 1 400 ? 13.461 6.918 -2.766 1 96 400 LEU B CA 1
ATOM 6364 C C . LEU B 1 400 ? 14.742 6.113 -2.607 1 96 400 LEU B C 1
ATOM 6366 O O . LEU B 1 400 ? 15.305 6.043 -1.513 1 96 400 LEU B O 1
ATOM 6370 N N . SER B 1 401 ? 15.219 5.492 -3.691 1 94.25 401 SER B N 1
ATOM 6371 C CA . SER B 1 401 ? 16.422 4.656 -3.639 1 94.25 401 SER B CA 1
ATOM 6372 C C . SER B 1 401 ? 17.641 5.477 -3.268 1 94.25 401 SER B C 1
ATOM 6374 O O . SER B 1 401 ? 18.641 4.934 -2.773 1 94.25 401 SER B O 1
ATOM 6376 N N . THR B 1 402 ? 17.562 6.758 -3.455 1 92.62 402 THR B N 1
ATOM 6377 C CA . THR B 1 402 ? 18.703 7.621 -3.154 1 92.62 402 THR B CA 1
ATOM 6378 C C . THR B 1 402 ? 18.578 8.219 -1.755 1 92.62 402 THR B C 1
ATOM 6380 O O . THR B 1 402 ? 19.562 8.695 -1.187 1 92.62 402 THR B O 1
ATOM 6383 N N . THR B 1 403 ? 17.406 8.172 -1.213 1 94.69 403 THR B N 1
ATOM 6384 C CA . THR B 1 403 ? 17.188 8.836 0.065 1 94.69 403 THR B CA 1
ATOM 6385 C C . THR B 1 403 ? 17.016 7.82 1.186 1 94.69 403 THR B C 1
ATOM 6387 O O . THR B 1 403 ? 17.438 8.062 2.322 1 94.69 403 THR B O 1
ATOM 6390 N N . LEU B 1 404 ? 16.453 6.707 0.956 1 96.31 404 LEU B N 1
ATOM 6391 C CA . LEU B 1 404 ? 16.219 5.676 1.957 1 96.31 404 LEU B CA 1
ATOM 6392 C C . LEU B 1 404 ? 17.406 4.742 2.076 1 96.31 404 LEU B C 1
ATOM 6394 O O . LEU B 1 404 ? 17.812 4.113 1.095 1 96.31 404 LEU B O 1
ATOM 6398 N N . VAL B 1 405 ? 17.953 4.656 3.285 1 94.62 405 VAL B N 1
ATOM 6399 C CA . VAL B 1 405 ? 19.141 3.818 3.486 1 94.62 405 VAL B CA 1
ATOM 6400 C C . VAL B 1 405 ? 18.984 3.008 4.77 1 94.62 405 VAL B C 1
ATOM 6402 O O . VAL B 1 405 ? 18.359 3.467 5.73 1 94.62 405 VAL B O 1
ATOM 6405 N N . SER B 1 406 ? 19.5 1.836 4.703 1 94.5 406 SER B N 1
ATOM 6406 C CA . SER B 1 406 ? 19.594 1.049 5.93 1 94.5 406 SER B CA 1
ATOM 6407 C C . SER B 1 406 ? 20.766 1.507 6.789 1 94.5 406 SER B C 1
ATOM 6409 O O . SER B 1 406 ? 21.859 1.787 6.273 1 94.5 406 SER B O 1
ATOM 6411 N N . PHE B 1 407 ? 20.5 1.648 8.062 1 94.31 407 PHE B N 1
ATOM 6412 C CA . PHE B 1 407 ? 21.562 2.107 8.961 1 94.31 407 PHE B CA 1
ATOM 6413 C C . PHE B 1 407 ? 22.766 1.173 8.906 1 94.31 407 PHE B C 1
ATOM 6415 O O . PHE B 1 407 ? 23.906 1.625 8.938 1 94.31 407 PHE B O 1
ATOM 6422 N N . TRP B 1 408 ? 22.516 -0.077 8.844 1 88.12 408 TRP B N 1
ATOM 6423 C CA . TRP B 1 408 ? 23.609 -1.056 8.812 1 88.12 408 TRP B CA 1
ATOM 6424 C C . TRP B 1 408 ? 24.516 -0.817 7.609 1 88.12 408 TRP B C 1
ATOM 6426 O O . TRP B 1 408 ? 25.734 -0.861 7.734 1 88.12 408 TRP B O 1
ATOM 6436 N N . GLU B 1 409 ? 23.938 -0.569 6.445 1 83.5 409 GLU B N 1
ATOM 6437 C CA . GLU B 1 409 ? 24.719 -0.298 5.242 1 83.5 409 GLU B CA 1
ATOM 6438 C C . GLU B 1 409 ? 25.5 1.008 5.375 1 83.5 409 GLU B C 1
ATOM 6440 O O . GLU B 1 409 ? 26.641 1.106 4.91 1 83.5 409 GLU B O 1
ATOM 6445 N N . LEU B 1 410 ? 24.875 1.928 5.984 1 84.62 410 LEU B N 1
ATOM 6446 C CA . LEU B 1 410 ? 25.531 3.213 6.203 1 84.62 410 LEU B CA 1
ATOM 6447 C C . LEU B 1 410 ? 26.734 3.061 7.137 1 84.62 410 LEU B C 1
ATOM 6449 O O . LEU B 1 410 ? 27.797 3.627 6.879 1 84.62 410 LEU B O 1
ATOM 6453 N N . ARG B 1 411 ? 26.516 2.32 8.133 1 84.62 411 ARG B N 1
ATOM 6454 C CA . ARG B 1 411 ? 27.578 2.092 9.109 1 84.62 411 ARG B CA 1
ATOM 6455 C C . ARG B 1 411 ? 28.75 1.35 8.477 1 84.62 411 ARG B C 1
ATOM 6457 O O . ARG B 1 411 ? 29.906 1.669 8.742 1 84.62 411 ARG B O 1
ATOM 6464 N N . LYS B 1 412 ? 28.422 0.39 7.699 1 83.12 412 LYS B N 1
ATOM 6465 C CA . LYS B 1 412 ? 29.453 -0.365 7.004 1 83.12 412 LYS B CA 1
ATOM 6466 C C . LYS B 1 412 ? 30.281 0.546 6.109 1 83.12 412 LYS B C 1
ATOM 6468 O O . LYS B 1 412 ? 31.516 0.455 6.094 1 83.12 412 LYS B O 1
ATOM 6473 N N . ARG B 1 413 ? 29.688 1.435 5.449 1 78.5 413 ARG B N 1
ATOM 6474 C CA . ARG B 1 413 ? 30.375 2.363 4.559 1 78.5 413 ARG B CA 1
ATOM 6475 C C . ARG B 1 413 ? 31.25 3.32 5.348 1 78.5 413 ARG B C 1
ATOM 6477 O O . ARG B 1 413 ? 32.375 3.646 4.914 1 78.5 413 ARG B O 1
ATOM 6484 N N . MET B 1 414 ? 30.766 3.688 6.461 1 77.25 414 MET B N 1
ATOM 6485 C CA . MET B 1 414 ? 31.516 4.625 7.293 1 77.25 414 MET B CA 1
ATOM 6486 C C . MET B 1 414 ? 32.781 3.969 7.871 1 77.25 414 MET B C 1
ATOM 6488 O O . MET B 1 414 ? 33.812 4.609 7.984 1 77.25 414 MET B O 1
ATOM 6492 N N . LYS B 1 415 ? 32.656 2.717 8.156 1 77.19 415 LYS B N 1
ATOM 6493 C CA . LYS B 1 415 ? 33.812 1.979 8.68 1 77.19 415 LYS B CA 1
ATOM 6494 C C . LYS B 1 415 ? 34.875 1.771 7.598 1 77.19 415 LYS B C 1
ATOM 6496 O O . LYS B 1 415 ? 36.062 1.851 7.871 1 77.19 415 LYS B O 1
ATOM 6501 N N . GLN B 1 416 ? 34.438 1.518 6.449 1 73.88 416 GLN B N 1
ATOM 6502 C CA . GLN B 1 416 ? 35.344 1.306 5.336 1 73.88 416 GLN B CA 1
ATOM 6503 C C . GLN B 1 416 ? 36.094 2.59 4.988 1 73.88 416 GLN B C 1
ATOM 6505 O O . GLN B 1 416 ? 37.281 2.551 4.648 1 73.88 416 GLN B O 1
ATOM 6510 N N . THR B 1 417 ? 35.406 3.68 5.16 1 66.69 417 THR B N 1
ATOM 6511 C CA . THR B 1 417 ? 36.062 4.957 4.848 1 66.69 417 THR B CA 1
ATOM 6512 C C . THR B 1 417 ? 37.031 5.359 5.949 1 66.69 417 THR B C 1
ATOM 6514 O O . THR B 1 417 ? 38.031 6.031 5.688 1 66.69 417 THR B O 1
ATOM 6517 N N . ALA B 1 418 ? 36.75 4.895 7.062 1 64.31 418 ALA B N 1
ATOM 6518 C CA . ALA B 1 418 ? 37.594 5.215 8.188 1 64.31 418 ALA B CA 1
ATOM 6519 C C . ALA B 1 418 ? 38.875 4.363 8.164 1 64.31 418 ALA B C 1
ATOM 6521 O O . ALA B 1 418 ? 39.938 4.812 8.586 1 64.31 418 ALA B O 1
ATOM 6522 N N . GLU B 1 419 ? 38.844 3.197 7.586 1 58.81 419 GLU B N 1
ATOM 6523 C CA . GLU B 1 419 ? 40.031 2.361 7.426 1 58.81 419 GLU B CA 1
ATOM 6524 C C . GLU B 1 419 ? 40.844 2.793 6.207 1 58.81 419 GLU B C 1
ATOM 6526 O O . GLU B 1 419 ? 42.062 2.789 6.246 1 58.81 419 GLU B O 1
#

pLDDT: mean 77.62, std 25.08, range [20.08, 98.81]

Nearest PDB structures (foldseek):
  3ccf-assembly1_A  TM=7.344E-01  e=4.462E-04  Trichormus variabilis ATCC 29413
  3bxo-assembly1_B  TM=6.835E-01  e=6.581E-04  Streptomyces venezuelae
  4oqd-assembly2_C  TM=7.210E-01  e=2.635E-03  Streptomyces fradiae
  6m81-assembly1_C-2  TM=6.921E-01  e=3.113E-03  Streptomyces fradiae
  4oqe-assembly1_A  TM=7.324E-01  e=4.591E-03  Streptomyces fradiae